Protein AF-A0A2B7WER5-F1 (afdb_monomer)

Sequence (825 aa):
MRRIKFLSHPLPTNDNTSFTSPLLFLLYALGCSQIRHDILFRGLRVQKRWNVDGNVHEVPLQDFGLNLQIARLLSDQSIIQDAINFCVQQGNITVNGLSDDSLAYSISDRSRHEIFQSLDNEEADLLGLMFIAYIYPRDEILEPSFHRIRKLLSPYMERTWQYVEDTCPSLPEPVRDTFVEATLAACRLLPPSRAHSLILALKSIKDPHLPDHLRMAVAFQESVSLRFKGDHNQSDVVIRDILAEVSVGSTDIRVHCGYGRLQLSRAENAILREEFNKAMGYLASWETKFPLPSGLELKVVRLKSTVLGRLSRYEGNFDYARLCLEQCLGMTQRDTSRYHIMHHLADVYCELEIPRLAEELVRAEIQQLSTDGEQHSRAFRRLSLPLAEAYTMQSRGDEARPLLCTLIRHYEQMDSLDVSNQVGHVRSVIGLARLHESEGRWMEAGQTLETARSLTEKYNTFLKGGFYTGVIYLFFSKIKFALGDKLEAWKFLESAREIRSVQKEQHFIPGLGTYFLGYLDDWAKAVYGSASSVATPARYREAIRCINSRRSRAKPNLSEMRGSDDMVRWLELLGHSVEDLNRLNVIHVAGTKGKGSTCAFVASILIAHGNKSGYPQKVGLYTSPHMSNIRERIRINGEPISQDLFTIRFFEIWEKLPVRATPSLDVPRYLQLLALLSFHVFIQDRVDVAIFETHLGGEFDATNIISAPIVTAITSISMDHRKLLGPTIEHIAWHKAGIFKPGSLAFSSLQEQAVATVLRQRATEKGVVVKFVGLDSALPTNAVAIKPKAQKLNCSLALAVVWAWLSAKLPIGAMCVLRILQGAE

Solvent-accessible surface area (backbone atoms only — not comparable to full-atom values): 44605 Å² total; per-residue (Å²): 138,80,78,70,70,73,84,80,51,75,77,86,79,79,84,89,90,85,75,84,53,60,65,57,55,52,44,47,30,67,61,33,53,70,46,40,45,76,63,62,58,41,49,58,50,68,35,66,44,76,41,59,74,17,38,84,42,78,48,44,53,70,80,60,72,55,58,69,63,52,33,54,39,38,68,42,75,65,54,41,49,51,52,48,52,51,35,39,75,70,60,38,35,48,82,43,80,44,100,81,79,43,48,22,40,24,51,28,74,68,49,50,53,57,44,62,77,73,47,56,67,70,59,32,46,51,53,27,37,51,52,50,28,63,62,44,58,64,43,59,91,72,32,86,59,29,72,63,52,48,63,70,45,43,68,59,48,54,53,44,45,52,50,42,74,76,61,64,68,91,63,59,67,71,50,41,55,39,36,52,50,27,48,64,36,53,40,80,73,44,58,67,69,57,29,47,53,52,52,53,50,57,59,67,64,75,57,100,79,65,55,63,36,56,54,42,49,53,38,42,53,51,26,50,49,30,44,76,74,66,38,43,64,62,19,48,48,49,48,51,56,54,59,73,74,48,71,84,83,53,88,38,38,44,41,49,42,30,52,42,52,42,29,48,52,48,19,53,44,24,50,78,68,69,35,51,71,58,17,51,52,34,52,69,74,48,76,73,93,46,98,76,61,33,66,48,43,51,52,51,50,40,53,49,31,48,51,47,17,54,51,29,30,49,71,61,40,42,69,63,14,41,56,31,30,53,55,36,52,77,73,47,63,102,49,81,64,40,52,57,46,50,28,55,40,22,40,35,28,45,63,71,71,39,29,66,61,17,35,68,70,39,50,65,59,48,51,49,36,49,76,71,68,34,66,87,35,71,58,38,55,48,38,45,54,38,37,25,43,21,26,48,78,68,71,35,52,85,64,16,50,62,48,32,54,49,52,38,53,58,55,72,73,45,96,74,72,56,68,70,52,50,53,49,39,41,25,30,34,37,36,48,17,50,53,27,46,78,71,70,37,45,67,60,14,47,54,35,42,48,52,27,52,52,46,47,72,71,36,87,82,44,61,90,70,28,62,69,53,17,54,53,24,42,51,46,13,53,42,30,41,75,72,65,40,56,68,61,11,48,54,25,37,51,53,13,49,57,33,48,74,75,39,76,83,70,43,74,37,75,52,54,32,67,67,52,50,49,51,52,51,52,48,46,42,70,72,51,60,58,72,36,80,70,58,44,78,68,51,34,54,47,49,54,50,60,52,55,66,34,64,79,67,79,87,67,55,59,78,72,33,68,36,50,64,58,50,51,52,52,37,44,58,68,74,40,57,64,69,60,52,42,67,24,47,22,36,41,32,20,39,66,48,51,35,63,58,19,53,50,41,34,50,52,53,44,45,57,44,7,78,74,70,68,55,50,80,33,43,29,38,37,45,72,80,54,93,88,46,79,43,62,23,38,20,52,68,87,39,50,51,51,68,44,59,50,29,22,52,45,39,59,43,57,78,56,46,61,93,61,65,49,101,88,46,73,51,70,40,43,69,45,44,52,48,52,42,45,52,50,48,41,60,74,70,60,25,55,30,33,36,39,46,44,84,82,40,15,51,54,23,68,68,49,54,62,64,52,37,52,28,26,36,34,36,43,77,61,86,62,64,44,91,53,48,36,89,46,56,51,42,41,30,48,33,27,43,41,56,52,33,55,90,23,48,35,38,25,38,66,64,58,68,68,40,46,50,38,39,48,50,42,20,53,77,31,66,31,69,61,45,71,37,60,79,53,86,75,58,71,91,81,47,75,90,39,64,53,70,70,42,38,39,28,41,27,38,17,50,55,49,46,50,54,44,47,65,75,72,48,63,84,84,68,60,86,74,79,67,80,76,81,72,84,131

Secondary structure (DSSP, 8-state):
----GGGS--S---SSS----HHHHHHHHHTSS-EEHHHHGGGGSPEEEE-TTS-EEEE-GGGGT--HHHHHHTS-HHHHHHHHHHHHHTTSEEEEE-TTS-EEEEE-HHHHHHHHHHS-HHHHHHHHHHHHHHHS---TTT-TTHHHHHHHHHHHHHHHHHHHHHH-----HHHHHHHHHHHHHHTTTS-HHHHHHHHHHHHHS--TTS-HHHHHHHHHHHHHHHHHTT-HHHHHHHHHHHHHHS-TT-S-HHHHHHHHHHHHHHHHHHHHTT-HHHHHHHHHT---SSSS--HHHHHHHHHHHHHHHHHHHHTT-HHHHHHHHHHHHHT--SSHHHHHHHHHHHHHHHHTT-HHHHHHHHHHHHHHHHHTT-TTSHHHHHHHHHHHHHHHHTT-HHHHHHHHHHHHHHHHT-S---HHHHHHHHHHHHHHHHHHHHTT-HHHHHHHHHHHHHHHHH-TTSPTT-HHHHHHHHHHHHHHHHTT-HHHHHHHHHHHHHHHHHSPP-S--TTS-HHHHHHHHHHHHHHHSSTTS---HHHHHHHHHHHHHTT-SPPPPGGGG--HHHHHHHHHHTT--HHHHHTT--EEEE-SBSHHHHHHHHHHHHHHHHHHHS--S-EEEE-SS-SS-GGGGEEETTEEPPHHHHHHHHHHHHTTS-SS-BTTB-PPPHHHHHHHHHHHHHHHTT-SEEEEE-SS-STT-GGGG----SEEEE-B--S--HHHH-SSHHHHHHHHGGG--TTSEEEEE---HHHHHHHHHHHHHTT--EEEE---TTS-TT-GGG-SHHHHHHHHHHHHHHHHHHHHHS-GGGGGG---SS---

Foldseek 3Di:
DPPPPQLPDAQDDDDDDDDDQPLLLQCLLQPQWFAWPVLLLLLLDWAWDQDLQRAIDTHHNVNLSAHPRSSVCSPDPVSVVVVVVVCVVVVQWDWDQDPVRTITIHGDPVNSVVCPVRDPPLRSLLNLLSSLLRSQHQDCVRPVCNPVVLVVSVVSLVSNVVSCVVPVDDDDQSSLQSSLSSLLRSLVPDDLVVSLVVLVSNVSNDDPPHDLLSLLSSLLSNLVSCVLVVNLVVSVVSLVVSVVVDDCPDSRVSNLLSQLSSLLSNLVSCVVVVNLVSSVVSLVVHDAPDPDHHPSRVVSLLSSLQSVLVSCLQVVNLVSSLVSLVVSLVVDDPDPVNLVSLLSNLQSCLLVLNLVVSCVSQVVVLVVCVVVVNCLPPSNLSSLLSNLSSCVSVVNLVVSQVSLVSLLVSLVPDPDDDLVSLLSNLLSLLLNLVSCVVVVVLVVSLVSLVVSVVSLVVDPSHDDLALSQLLSLLVNLVSCVSVVNNVSSVVSPVSSVVSPVPYPDGSDDRSCHPVNSVVSVVVCCVVCVLVLPDFDPVLLVVLVVVLVVLAPDDDDAQVVLQCLVLLQVLCVLLVHHLVLLVQQLEEEEEEDPLLVLLQLLLLVLQLLVCVVPVPPPWEWEADDDDDPDRQCRTDISNHRDDSGLLSSLSSSSVVSFDPQQDPVHHGQHNQLSSLSSNSSSCSVVVGNHHYDYFDQWQLSTSNLSNADHQEYEYEEQDDDDCRHQHPDSLSRLLRRLNSQAPNHAAEYEDYDPSSVVSNQVSCVVRNHGYHYFYQDPLADPPDPQQPDPSSSSSNRRSVVRSVSSCPVPDPPVVVPVPPSSPDDD

Mean predicted aligned error: 16.41 Å

Organism: Polytolypa hystricis (strain UAMH7299) (NCBI:txid1447883)

InterPro domains:
  IPR001645 Folylpolyglutamate synthetase [PTHR11136] (536-808)
  IPR001645 Folylpolyglutamate synthetase [TIGR01499] (566-815)
  IPR011990 Tetratricopeptide-like helical domain superfamily [G3DSA:1.25.40.10] (203-508)
  IPR011990 Tetratricopeptide-like helical domain superfamily [SSF48452] (308-500)
  IPR018109 Folylpolyglutamate synthetase, conserved site [PS01011] (587-610)
  IPR036565 Mur-like, catalytic domain superfamily [G3DSA:3.40.1190.10] (530-821)
  IPR036565 Mur-like, catalytic domain superfamily [SSF53623] (540-805)

Nearest PDB structures (foldseek):
  2gca-assembly1_A  TM=8.380E-01  e=1.873E-12  Lacticaseibacillus casei
  1jbv-assembly1_A  TM=8.190E-01  e=5.652E-12  Lacticaseibacillus casei
  2gc5-assembly1_A  TM=8.370E-01  e=1.244E-11  Lacticaseibacillus casei
  1jbw-assembly1_A  TM=7.964E-01  e=4.288E-12  Lacticaseibacillus casei
  2gcb-assembly1_A  TM=8.355E-01  e=3.334E-11  Lacticaseibacillus casei

pLDDT: mean 85.55, std 13.49, range [24.77, 98.69]

Structure (mmCIF, N/CA/C/O backbone):
data_AF-A0A2B7WER5-F1
#
_entry.id   AF-A0A2B7WER5-F1
#
loop_
_atom_site.group_PDB
_atom_site.id
_atom_site.type_symbol
_atom_site.label_atom_id
_atom_site.label_alt_id
_atom_site.label_comp_id
_atom_site.label_asym_id
_atom_site.label_entity_id
_atom_site.label_seq_id
_atom_site.pdbx_PDB_ins_code
_atom_site.Cartn_x
_atom_site.Cartn_y
_atom_site.Cartn_z
_atom_site.occupancy
_atom_site.B_iso_or_equiv
_atom_site.auth_seq_id
_atom_site.auth_comp_id
_atom_site.auth_asym_id
_atom_site.auth_atom_id
_atom_site.pdbx_PDB_model_num
ATOM 1 N N . MET A 1 1 ? 19.352 26.413 -54.699 1.00 27.28 1 MET A N 1
ATOM 2 C CA . MET A 1 1 ? 19.995 25.200 -55.253 1.00 27.28 1 MET A CA 1
ATOM 3 C C . MET A 1 1 ? 21.485 25.451 -55.489 1.00 27.28 1 MET A C 1
ATOM 5 O O . MET A 1 1 ? 21.876 25.825 -56.585 1.00 27.28 1 MET A O 1
ATOM 9 N N . ARG A 1 2 ? 22.327 25.275 -54.463 1.00 24.77 2 ARG A N 1
ATOM 10 C CA . ARG A 1 2 ? 23.765 25.027 -54.651 1.00 24.77 2 ARG A CA 1
ATOM 11 C C . ARG A 1 2 ? 23.908 23.505 -54.664 1.00 24.77 2 ARG A C 1
ATOM 13 O O . ARG A 1 2 ? 23.676 22.881 -53.638 1.00 24.77 2 ARG A O 1
ATOM 20 N N . ARG A 1 3 ? 24.170 22.897 -55.826 1.00 27.14 3 ARG A N 1
ATOM 21 C CA . ARG A 1 3 ? 24.543 21.474 -55.883 1.00 27.14 3 ARG A CA 1
ATOM 22 C C . ARG A 1 3 ? 25.822 21.315 -55.060 1.00 27.14 3 ARG A C 1
ATOM 24 O O . ARG A 1 3 ? 26.806 21.994 -55.344 1.00 27.14 3 ARG A O 1
ATOM 31 N N . ILE A 1 4 ? 25.776 20.469 -54.035 1.00 36.06 4 ILE A N 1
ATOM 32 C CA . ILE A 1 4 ? 26.938 20.064 -53.241 1.00 36.06 4 ILE A CA 1
ATOM 33 C C . ILE A 1 4 ? 27.965 19.486 -54.224 1.00 36.06 4 ILE A C 1
ATOM 35 O O . ILE A 1 4 ? 27.697 18.486 -54.891 1.00 36.06 4 ILE A O 1
ATOM 39 N N . LYS A 1 5 ? 29.108 20.167 -54.370 1.00 39.53 5 LYS A N 1
ATOM 40 C CA . LYS A 1 5 ? 30.159 19.893 -55.370 1.00 39.53 5 LYS A CA 1
ATOM 41 C C . LYS A 1 5 ? 30.787 18.491 -55.265 1.00 39.53 5 LYS A C 1
ATOM 43 O O . LYS A 1 5 ? 31.502 18.090 -56.177 1.00 39.53 5 LYS A O 1
ATOM 48 N N . PHE A 1 6 ? 30.484 17.733 -54.211 1.00 42.00 6 PHE A N 1
ATOM 49 C CA . PHE A 1 6 ? 31.049 16.407 -53.951 1.00 42.00 6 PHE A C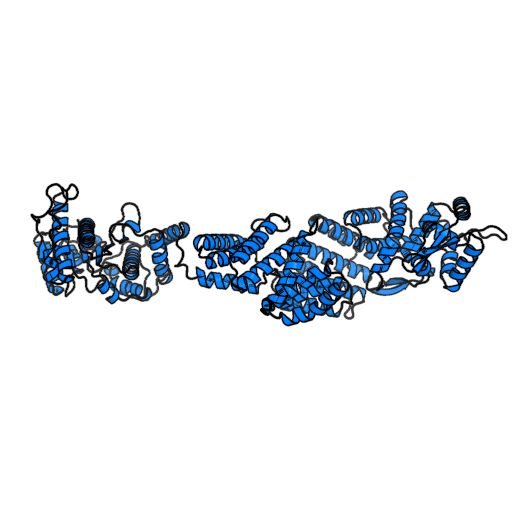A 1
ATOM 50 C C . PHE A 1 6 ? 30.417 15.265 -54.768 1.00 42.00 6 PHE A C 1
ATOM 52 O O . PHE A 1 6 ? 31.050 14.230 -54.952 1.00 42.00 6 PHE A O 1
ATOM 59 N N . LEU A 1 7 ? 29.191 15.423 -55.292 1.00 39.00 7 LEU A N 1
ATOM 60 C CA . LEU A 1 7 ? 28.512 14.333 -56.020 1.00 39.00 7 LEU A CA 1
ATOM 61 C C . LEU A 1 7 ? 28.999 14.140 -57.469 1.00 39.00 7 LEU A C 1
ATOM 63 O O . LEU A 1 7 ? 28.587 13.184 -58.119 1.00 39.00 7 LEU A O 1
ATOM 67 N N . SER A 1 8 ? 29.854 15.023 -57.996 1.00 36.47 8 SER A N 1
ATOM 68 C CA . SER A 1 8 ? 30.244 15.002 -59.416 1.00 36.47 8 SER A CA 1
ATOM 69 C C . SER A 1 8 ? 31.732 15.209 -59.702 1.00 36.47 8 SER A C 1
ATOM 71 O O . SER A 1 8 ? 32.107 15.196 -60.873 1.00 36.47 8 SER A O 1
ATOM 73 N N . HIS A 1 9 ? 32.583 15.380 -58.687 1.00 38.47 9 HIS A N 1
ATOM 74 C CA . HIS A 1 9 ? 34.031 15.425 -58.891 1.00 38.47 9 HIS A CA 1
ATOM 75 C C . HIS A 1 9 ? 34.701 14.180 -58.296 1.00 38.47 9 HIS A C 1
ATOM 77 O O . HIS A 1 9 ? 34.464 13.865 -57.129 1.00 38.47 9 HIS A O 1
ATOM 83 N N . PRO A 1 10 ? 35.528 13.448 -59.070 1.00 41.41 10 PRO A N 1
ATOM 84 C CA . PRO A 1 10 ? 36.440 12.482 -58.474 1.00 41.41 10 PRO A CA 1
ATOM 85 C C . PRO A 1 10 ? 37.325 13.221 -57.460 1.00 41.41 10 PRO A C 1
ATOM 87 O O . PRO A 1 10 ? 37.703 14.369 -57.709 1.00 41.41 10 PRO A O 1
ATOM 90 N N . LEU A 1 11 ? 37.654 12.577 -56.329 1.00 47.28 11 LEU A N 1
ATOM 91 C CA . LEU A 1 11 ? 38.785 13.025 -55.503 1.00 47.28 11 LEU A CA 1
ATOM 92 C C . LEU A 1 11 ? 39.955 13.281 -56.464 1.00 47.28 11 LEU A C 1
ATOM 94 O O . LEU A 1 11 ? 40.110 12.478 -57.388 1.00 47.28 11 LEU A O 1
ATOM 98 N N . PRO A 1 12 ? 40.703 14.388 -56.329 1.00 40.84 12 PRO A N 1
ATOM 99 C CA . PRO A 1 12 ? 41.667 14.805 -57.337 1.00 40.84 12 PRO A CA 1
ATOM 100 C C . PRO A 1 12 ? 42.620 13.653 -57.673 1.00 40.84 12 PRO A C 1
ATOM 102 O O . PRO A 1 12 ? 43.479 13.283 -56.881 1.00 40.84 12 PRO A O 1
ATOM 105 N N . THR A 1 13 ? 42.431 13.062 -58.852 1.00 42.50 13 THR A N 1
ATOM 106 C CA . THR A 1 13 ? 43.341 12.087 -59.444 1.00 42.50 13 THR A CA 1
ATOM 107 C C . THR A 1 13 ? 43.830 12.680 -60.747 1.00 42.50 13 THR A C 1
ATOM 109 O O . THR A 1 13 ? 43.082 12.720 -61.721 1.00 42.50 13 THR A O 1
ATOM 112 N N . ASN A 1 14 ? 45.077 13.133 -60.750 1.00 30.73 14 ASN A N 1
ATOM 113 C CA . ASN A 1 14 ? 45.888 13.178 -61.953 1.00 30.73 14 ASN A CA 1
ATOM 114 C C . ASN A 1 14 ? 47.256 12.583 -61.623 1.00 30.73 14 ASN A C 1
ATOM 116 O O . ASN A 1 14 ? 47.741 12.675 -60.496 1.00 30.73 14 ASN A O 1
ATOM 120 N N . ASP A 1 15 ? 47.791 11.903 -62.623 1.00 32.59 15 ASP A N 1
ATOM 121 C CA . ASP A 1 15 ? 48.881 10.946 -62.571 1.00 32.59 15 ASP A CA 1
ATOM 122 C C . ASP A 1 15 ? 50.157 11.381 -61.838 1.00 32.59 15 ASP A C 1
ATOM 124 O O . ASP A 1 15 ? 50.557 12.542 -61.833 1.00 32.59 15 ASP A O 1
ATOM 128 N N . ASN A 1 16 ? 50.840 10.346 -61.337 1.00 38.75 16 ASN A N 1
ATOM 129 C CA . ASN A 1 16 ? 52.263 10.264 -61.023 1.00 38.75 16 ASN A CA 1
ATOM 130 C C . ASN A 1 16 ? 52.811 11.275 -59.997 1.00 38.75 16 ASN A C 1
ATOM 132 O O . ASN A 1 16 ? 53.251 12.370 -60.327 1.00 38.75 16 ASN A O 1
ATOM 136 N N . THR A 1 17 ? 52.947 10.765 -58.764 1.00 36.25 17 THR A N 1
ATOM 137 C CA . THR A 1 17 ? 53.918 11.113 -57.696 1.00 36.25 17 THR A CA 1
ATOM 138 C C . THR A 1 17 ? 53.488 11.887 -56.440 1.00 36.25 17 THR A C 1
ATOM 140 O O . THR A 1 17 ? 54.279 11.885 -55.502 1.00 36.25 17 THR A O 1
ATOM 143 N N . SER A 1 18 ? 52.255 12.386 -56.270 1.00 47.69 18 SER A N 1
ATOM 144 C CA . SER A 1 18 ? 51.823 12.857 -54.928 1.00 47.69 18 SER A CA 1
ATOM 145 C C . SER A 1 18 ? 50.310 13.068 -54.751 1.00 47.69 18 SER A C 1
ATOM 147 O O . SER A 1 18 ? 49.879 14.211 -54.724 1.00 47.69 18 SER A O 1
ATOM 149 N N . PHE A 1 19 ? 49.472 12.034 -54.583 1.00 43.72 19 PHE A N 1
ATOM 150 C CA . PHE A 1 19 ? 48.068 12.273 -54.192 1.00 43.72 19 PHE A CA 1
ATOM 151 C C . PHE A 1 19 ? 47.511 11.204 -53.241 1.00 43.72 19 PHE A C 1
ATOM 153 O O . PHE A 1 19 ? 47.587 9.999 -53.469 1.00 43.72 19 PHE A O 1
ATOM 160 N N . THR A 1 20 ? 46.999 11.714 -52.129 1.00 57.28 20 THR A N 1
ATOM 161 C CA . THR A 1 20 ? 46.493 11.081 -50.914 1.00 57.28 20 THR A CA 1
ATOM 162 C C . THR A 1 20 ? 45.507 9.928 -51.157 1.00 57.28 20 THR A C 1
ATOM 164 O O . THR A 1 20 ? 44.478 10.098 -51.804 1.00 57.28 20 THR A O 1
ATOM 167 N N . SER A 1 21 ? 45.786 8.751 -50.578 1.00 74.69 21 SER A N 1
ATOM 168 C CA . SER A 1 21 ? 44.891 7.579 -50.616 1.00 74.69 21 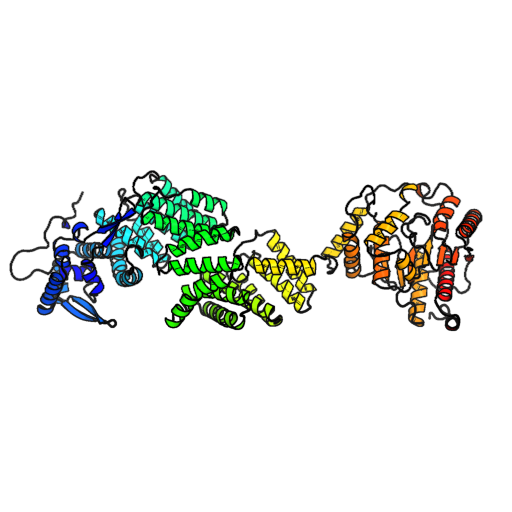SER A CA 1
ATOM 169 C C . SER A 1 21 ? 43.513 7.891 -49.995 1.00 74.69 21 SER A C 1
ATOM 171 O O . SER A 1 21 ? 43.476 8.531 -48.940 1.00 74.69 21 SER A O 1
ATOM 173 N N . PRO A 1 22 ? 42.383 7.385 -50.541 1.00 86.00 22 PRO A N 1
ATOM 174 C CA . PRO A 1 22 ? 41.051 7.501 -49.924 1.00 86.00 22 PRO A CA 1
ATOM 175 C C . PRO A 1 22 ? 41.016 7.062 -48.451 1.00 86.00 22 PRO A C 1
ATOM 177 O O . PRO A 1 22 ? 40.252 7.600 -47.650 1.00 86.00 22 PRO A O 1
ATOM 180 N N . LEU A 1 23 ? 41.895 6.128 -48.071 1.00 89.50 23 LEU A N 1
ATOM 181 C CA . LEU A 1 23 ? 42.086 5.692 -46.690 1.00 89.50 23 LEU A CA 1
ATOM 182 C C . LEU A 1 23 ? 42.559 6.833 -45.777 1.00 89.50 23 LEU A C 1
ATOM 184 O O . LEU A 1 23 ? 42.058 6.977 -44.666 1.00 89.50 23 LEU A O 1
ATOM 188 N N . LEU A 1 24 ? 43.507 7.651 -46.236 1.00 89.38 24 LEU A N 1
ATOM 189 C CA . LEU A 1 24 ? 44.047 8.765 -45.460 1.00 89.38 24 LEU A CA 1
ATOM 190 C C . LEU A 1 24 ? 42.994 9.860 -45.251 1.00 89.38 24 LEU A C 1
ATOM 192 O O . LEU A 1 24 ? 42.890 10.375 -44.143 1.00 89.38 24 LEU A O 1
ATOM 196 N N . PHE A 1 25 ? 42.162 10.156 -46.257 1.00 88.94 25 PHE A N 1
ATOM 197 C CA . PHE A 1 25 ? 41.040 11.090 -46.095 1.00 88.94 25 PHE A CA 1
ATOM 198 C C . PHE A 1 25 ? 39.997 10.581 -45.099 1.00 88.94 25 PHE A C 1
ATOM 200 O O . PHE A 1 25 ? 39.537 11.343 -44.250 1.00 88.94 25 PHE A O 1
ATOM 207 N N . LEU A 1 26 ? 39.664 9.287 -45.140 1.00 90.19 26 LEU A N 1
ATOM 208 C CA . LEU A 1 26 ? 38.741 8.691 -44.174 1.00 90.19 26 LEU A CA 1
ATOM 209 C C . LEU A 1 26 ? 39.303 8.731 -42.747 1.00 90.19 26 LEU A C 1
ATOM 211 O O . LEU A 1 26 ? 38.608 9.129 -41.816 1.00 90.19 26 LEU A O 1
ATOM 215 N N . LEU A 1 27 ? 40.573 8.365 -42.561 1.00 92.00 27 LEU A N 1
ATOM 216 C CA . LEU A 1 27 ? 41.234 8.445 -41.256 1.00 92.00 27 LEU A CA 1
ATOM 217 C C . LEU A 1 27 ? 41.335 9.893 -40.753 1.00 92.00 27 LEU A C 1
ATOM 219 O O . LEU A 1 27 ? 41.217 10.137 -39.550 1.00 92.00 27 LEU A O 1
ATOM 223 N N . TYR A 1 28 ? 41.515 10.854 -41.662 1.00 90.62 28 TYR A N 1
ATOM 224 C CA . TYR A 1 28 ? 41.585 12.274 -41.340 1.00 90.62 28 TYR A CA 1
ATOM 225 C C . TYR A 1 28 ? 40.228 12.771 -40.831 1.00 90.62 28 TYR A C 1
ATOM 227 O O . TYR A 1 28 ? 40.131 13.282 -39.711 1.00 90.62 28 TYR A O 1
ATOM 235 N N . ALA A 1 29 ? 39.167 12.479 -41.590 1.00 89.88 29 ALA A N 1
ATOM 236 C CA . ALA A 1 29 ? 37.779 12.748 -41.227 1.00 89.88 29 ALA A CA 1
ATOM 237 C C . ALA A 1 29 ? 37.391 12.129 -39.871 1.00 89.88 29 ALA A C 1
ATOM 239 O O . ALA A 1 29 ? 36.653 12.727 -39.093 1.00 89.88 29 ALA A O 1
ATOM 240 N N . LEU A 1 30 ? 37.949 10.965 -39.523 1.00 91.50 30 LEU A N 1
ATOM 241 C CA . LEU A 1 30 ? 37.664 10.280 -38.259 1.00 91.50 30 LEU A CA 1
ATOM 242 C C . LEU A 1 30 ? 38.477 10.766 -37.050 1.00 91.50 30 LEU A C 1
ATOM 244 O O . LEU A 1 30 ? 38.110 10.430 -35.927 1.00 91.50 30 LEU A O 1
ATOM 248 N N . GLY A 1 31 ? 39.521 11.584 -37.226 1.00 88.19 31 GLY A N 1
ATOM 249 C CA . GLY A 1 31 ? 40.255 12.192 -36.095 1.00 88.19 31 GLY A CA 1
ATOM 250 C C . GLY A 1 31 ? 41.767 12.082 -36.156 1.00 88.19 31 GLY A C 1
ATOM 251 O O . GLY A 1 31 ? 42.435 12.450 -35.193 1.00 88.19 31 GLY A O 1
ATOM 252 N N . CYS A 1 32 ? 42.315 11.580 -37.264 1.00 88.00 32 CYS A N 1
ATOM 253 C CA . CYS A 1 32 ? 43.746 11.436 -37.544 1.00 88.00 32 CYS A CA 1
ATOM 254 C C . CYS A 1 32 ? 44.544 10.520 -36.608 1.00 88.00 32 CYS A C 1
ATOM 256 O O . CYS A 1 32 ? 45.654 10.144 -36.971 1.00 88.00 32 CYS A O 1
ATOM 258 N N . SER A 1 33 ? 44.055 10.175 -35.420 1.00 89.00 33 SER A N 1
ATOM 259 C CA . SER A 1 33 ? 44.811 9.416 -34.425 1.00 89.00 33 SER A CA 1
ATOM 260 C C . SER A 1 33 ? 43.952 8.356 -33.752 1.00 89.00 33 SER A C 1
ATOM 262 O O . SER A 1 33 ? 42.764 8.562 -33.515 1.00 89.00 33 SER A O 1
ATOM 264 N N . GLN A 1 34 ? 44.579 7.216 -33.455 1.00 89.25 34 GLN A N 1
ATOM 265 C CA . GLN A 1 34 ? 43.991 6.098 -32.713 1.00 89.25 34 GLN A CA 1
ATOM 266 C C . GLN A 1 34 ? 42.648 5.598 -33.284 1.00 89.25 34 GLN A C 1
ATOM 268 O O . GLN A 1 34 ? 41.755 5.184 -32.545 1.00 89.25 34 GLN A O 1
ATOM 273 N N . ILE A 1 35 ? 42.490 5.610 -34.612 1.00 93.00 35 ILE A N 1
ATOM 274 C CA . ILE A 1 35 ? 41.275 5.122 -35.269 1.00 93.00 35 ILE A CA 1
ATOM 275 C C . ILE A 1 35 ? 41.261 3.602 -35.211 1.00 93.00 35 ILE A C 1
ATOM 277 O O . ILE A 1 35 ? 42.087 2.940 -35.840 1.00 93.00 35 ILE A O 1
ATOM 281 N N . ARG A 1 36 ? 40.327 3.038 -34.450 1.00 92.00 36 ARG A N 1
ATOM 282 C CA . ARG A 1 36 ? 40.292 1.595 -34.225 1.00 92.00 36 ARG A CA 1
ATOM 283 C C . ARG A 1 36 ? 39.917 0.816 -35.482 1.00 92.00 36 ARG A C 1
ATOM 285 O O . ARG A 1 36 ? 39.040 1.212 -36.253 1.00 92.00 36 ARG A O 1
ATOM 292 N N . HIS A 1 37 ? 40.545 -0.343 -35.639 1.00 92.31 37 HIS A N 1
ATOM 293 C CA . HIS A 1 37 ? 40.295 -1.276 -36.730 1.00 92.31 37 HIS A CA 1
ATOM 294 C C . HIS A 1 37 ? 38.829 -1.706 -36.797 1.00 92.31 37 HIS A C 1
ATOM 296 O O . HIS A 1 37 ? 38.235 -1.703 -37.871 1.00 92.31 37 HIS A O 1
ATOM 302 N N . ASP A 1 38 ? 38.215 -2.017 -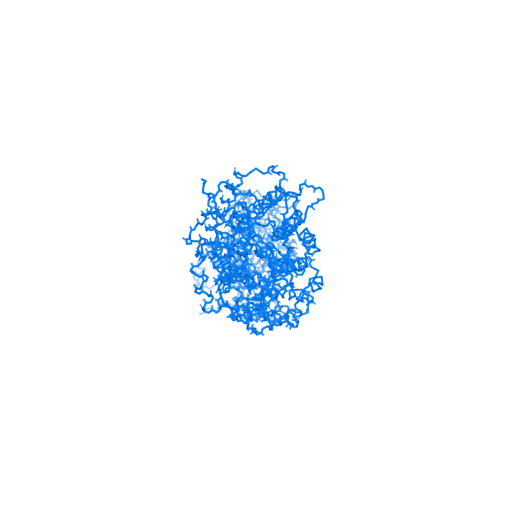35.656 1.00 90.00 38 ASP A N 1
ATOM 303 C CA . ASP A 1 38 ? 36.816 -2.445 -35.583 1.00 90.00 38 ASP A CA 1
ATOM 304 C C . ASP A 1 38 ? 35.815 -1.366 -36.027 1.00 90.00 38 ASP A C 1
ATOM 306 O O . ASP A 1 38 ? 34.723 -1.709 -36.473 1.00 90.00 38 ASP A O 1
ATOM 310 N N . ILE A 1 39 ? 36.182 -0.083 -35.969 1.00 91.44 39 ILE A N 1
ATOM 311 C CA . ILE A 1 39 ? 35.379 1.034 -36.487 1.00 91.44 39 ILE A CA 1
ATOM 312 C C . ILE A 1 39 ? 35.548 1.159 -37.997 1.00 91.44 39 ILE A C 1
ATOM 314 O O . ILE A 1 39 ? 34.559 1.219 -38.728 1.00 91.44 39 ILE A O 1
ATOM 318 N N . LEU A 1 40 ? 36.795 1.166 -38.467 1.00 90.50 40 LEU A N 1
ATOM 319 C CA . LEU A 1 40 ? 37.118 1.328 -39.881 1.00 90.50 40 LEU A CA 1
ATOM 320 C C . LEU A 1 40 ? 36.536 0.181 -40.724 1.00 90.50 40 LEU A C 1
ATOM 322 O O . LEU A 1 40 ? 35.806 0.411 -41.687 1.00 90.50 40 LEU A O 1
ATOM 326 N N . PHE A 1 41 ? 36.784 -1.064 -40.312 1.00 92.12 41 PHE A N 1
ATOM 327 C CA . PHE A 1 41 ? 36.343 -2.264 -41.031 1.00 92.12 41 PHE A CA 1
ATOM 328 C C . PHE A 1 41 ? 34.840 -2.507 -40.912 1.00 92.12 41 PHE A C 1
ATOM 330 O O . PHE A 1 41 ? 34.267 -3.291 -41.667 1.00 92.12 41 PHE A O 1
ATOM 337 N N . ARG A 1 42 ? 34.152 -1.799 -40.013 1.00 90.88 42 ARG A N 1
ATOM 338 C CA . ARG A 1 42 ? 32.695 -1.848 -39.960 1.00 90.88 42 ARG A CA 1
ATOM 339 C C . ARG A 1 42 ? 32.049 -1.258 -41.222 1.00 90.88 42 ARG A C 1
ATOM 341 O O . ARG A 1 42 ? 30.935 -1.659 -41.553 1.00 90.88 42 ARG A O 1
ATOM 348 N N . GLY A 1 43 ? 32.756 -0.399 -41.961 1.00 88.06 43 GLY A N 1
ATOM 349 C CA . GLY A 1 43 ? 32.333 0.076 -43.281 1.00 88.06 43 GLY A CA 1
ATOM 350 C C . GLY A 1 43 ? 32.110 -1.042 -44.310 1.00 88.06 43 GLY A C 1
ATOM 351 O O . GLY A 1 43 ? 31.232 -0.899 -45.154 1.00 88.06 43 GLY A O 1
ATOM 352 N N . LEU A 1 44 ? 32.824 -2.173 -44.180 1.00 88.50 44 LEU A N 1
ATOM 353 C CA . LEU A 1 44 ? 32.674 -3.364 -45.034 1.00 88.50 44 LEU A CA 1
ATOM 354 C C . LEU A 1 44 ? 31.356 -4.110 -44.785 1.00 88.50 44 LEU A C 1
ATOM 356 O O . LEU A 1 44 ? 30.920 -4.918 -45.601 1.00 88.50 44 LEU A O 1
ATOM 360 N N . ARG A 1 45 ? 30.732 -3.906 -43.619 1.00 89.12 45 ARG A N 1
ATOM 361 C CA . ARG A 1 45 ? 29.517 -4.632 -43.253 1.00 89.12 45 ARG A CA 1
ATOM 362 C C . ARG A 1 45 ? 28.309 -3.977 -43.897 1.00 89.12 45 ARG A C 1
ATOM 364 O O . ARG A 1 45 ? 28.123 -2.762 -43.805 1.00 89.12 45 ARG A O 1
ATOM 371 N N . VAL A 1 46 ? 27.441 -4.810 -44.453 1.00 88.50 46 VAL A N 1
ATOM 372 C CA . VAL A 1 46 ? 26.109 -4.398 -44.886 1.00 88.50 46 VAL A CA 1
ATOM 373 C C . VAL A 1 46 ? 25.282 -4.009 -43.664 1.00 88.50 46 VAL A C 1
ATOM 375 O O . VAL A 1 46 ? 25.273 -4.704 -42.6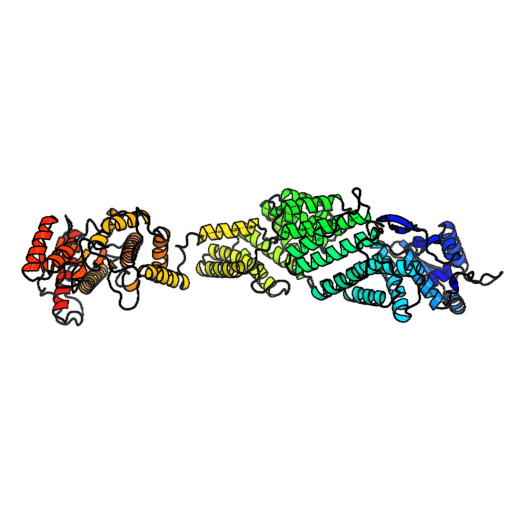44 1.00 88.50 46 VAL A O 1
ATOM 378 N N . GLN A 1 47 ? 24.616 -2.862 -43.745 1.00 89.12 47 GLN A N 1
ATOM 379 C CA . GLN A 1 47 ? 23.845 -2.319 -42.636 1.00 89.12 47 GLN A CA 1
ATOM 380 C C . GLN A 1 47 ? 22.390 -2.744 -42.722 1.00 89.12 47 GLN A C 1
ATOM 382 O O . GLN A 1 47 ? 21.817 -2.787 -43.799 1.00 89.12 47 GLN A O 1
ATOM 387 N N . LYS A 1 48 ? 21.759 -3.019 -41.582 1.00 90.75 48 LYS A N 1
ATOM 388 C CA . LYS A 1 48 ? 20.338 -3.388 -41.535 1.00 90.75 48 LYS A CA 1
ATOM 389 C C . LYS A 1 48 ? 19.480 -2.185 -41.155 1.00 90.75 48 LYS A C 1
ATOM 391 O O . LYS A 1 48 ? 19.851 -1.422 -40.254 1.00 90.75 48 LYS A O 1
ATOM 396 N N . ARG A 1 49 ? 18.350 -2.002 -41.843 1.00 89.75 49 ARG A N 1
ATOM 397 C CA . ARG A 1 49 ? 17.391 -0.898 -41.655 1.00 89.75 49 ARG A CA 1
ATOM 398 C C . ARG A 1 49 ? 15.948 -1.397 -41.779 1.00 89.75 49 ARG A C 1
ATOM 400 O O . ARG A 1 49 ? 15.696 -2.450 -42.358 1.00 89.75 49 ARG A O 1
ATOM 407 N N . TRP A 1 50 ? 14.993 -0.637 -41.243 1.00 92.19 50 TRP A N 1
ATOM 408 C CA . TRP A 1 50 ? 13.561 -0.912 -41.419 1.00 92.19 50 TRP A CA 1
ATOM 409 C C . TRP A 1 50 ? 13.064 -0.260 -42.712 1.00 92.19 50 TRP A C 1
ATOM 411 O O . TRP A 1 50 ? 13.265 0.939 -42.903 1.00 92.19 50 TRP A O 1
ATOM 421 N N . ASN A 1 51 ? 12.443 -1.033 -43.606 1.00 91.81 51 ASN A N 1
ATOM 422 C CA . ASN A 1 51 ? 11.838 -0.499 -44.830 1.00 91.81 51 ASN A CA 1
ATOM 423 C C . ASN A 1 51 ? 10.401 0.016 -44.583 1.00 91.81 51 ASN A C 1
ATOM 425 O O . ASN A 1 51 ? 9.887 -0.052 -43.465 1.00 91.81 51 ASN A O 1
ATOM 429 N N . VAL A 1 52 ? 9.756 0.521 -45.640 1.00 92.88 52 VAL A N 1
ATOM 430 C CA . VAL A 1 52 ? 8.363 1.021 -45.624 1.00 92.88 52 VAL A CA 1
ATOM 431 C C . VAL A 1 52 ? 7.329 -0.032 -45.212 1.00 92.88 52 VAL A C 1
ATOM 433 O O . VAL A 1 52 ? 6.286 0.326 -44.674 1.00 92.88 52 VAL A O 1
ATOM 436 N N . ASP A 1 53 ? 7.630 -1.317 -45.401 1.00 92.69 53 ASP A N 1
ATOM 437 C CA . ASP A 1 53 ? 6.761 -2.440 -45.026 1.00 92.69 53 ASP A CA 1
ATOM 438 C C . ASP A 1 53 ? 7.000 -2.910 -43.581 1.00 92.69 53 ASP A C 1
ATOM 440 O O . ASP A 1 53 ? 6.375 -3.860 -43.119 1.00 92.69 53 ASP A O 1
ATOM 444 N N . GLY A 1 54 ? 7.931 -2.278 -42.854 1.00 91.25 54 GLY A N 1
ATOM 445 C CA . GLY A 1 54 ? 8.304 -2.683 -41.498 1.00 91.25 54 GLY A CA 1
ATOM 446 C C . GLY A 1 54 ? 9.161 -3.952 -41.441 1.00 91.25 54 GLY A C 1
ATOM 447 O O . GLY A 1 54 ? 9.302 -4.547 -40.370 1.00 91.25 54 GLY A O 1
ATOM 448 N N . ASN A 1 55 ? 9.753 -4.356 -42.567 1.00 92.31 55 ASN A N 1
ATOM 449 C CA . ASN A 1 55 ? 10.672 -5.483 -42.678 1.00 92.31 55 ASN A CA 1
ATOM 450 C C . ASN A 1 55 ? 12.132 -5.021 -42.641 1.00 92.31 55 ASN A C 1
ATOM 452 O O . ASN A 1 55 ? 12.462 -3.865 -42.927 1.00 92.31 55 ASN A O 1
ATOM 456 N N . VAL A 1 56 ? 13.020 -5.941 -42.265 1.00 91.12 56 VAL A N 1
ATOM 457 C CA . VAL A 1 56 ? 14.461 -5.687 -42.281 1.00 91.12 56 VAL A CA 1
ATOM 458 C C . VAL A 1 56 ? 14.949 -5.737 -43.723 1.00 91.12 56 VAL A C 1
ATOM 460 O O . VAL A 1 56 ? 14.733 -6.730 -44.410 1.00 91.12 56 VAL A O 1
ATOM 463 N N . HIS A 1 57 ? 15.629 -4.683 -44.160 1.00 90.12 57 HIS A N 1
ATOM 464 C CA . HIS A 1 57 ? 16.342 -4.651 -45.429 1.00 90.12 57 HIS A CA 1
ATOM 465 C C . HIS A 1 57 ? 17.807 -4.289 -45.210 1.00 90.12 57 HIS A C 1
ATOM 467 O O . HIS A 1 57 ? 18.188 -3.688 -44.199 1.00 90.12 57 HIS A O 1
ATOM 473 N N . GLU A 1 58 ? 18.619 -4.697 -46.170 1.00 90.19 58 GLU A N 1
ATOM 474 C CA . GLU A 1 58 ? 20.055 -4.499 -46.186 1.00 90.19 58 GLU A CA 1
ATOM 475 C C . GLU A 1 58 ? 20.416 -3.263 -47.013 1.00 90.19 58 GLU A C 1
ATOM 477 O O . GLU A 1 58 ? 19.881 -3.048 -48.097 1.00 90.19 58 GLU A O 1
ATOM 482 N N . VAL A 1 59 ? 21.304 -2.436 -46.466 1.00 86.81 59 VAL A N 1
ATOM 483 C CA . VAL A 1 59 ? 21.793 -1.187 -47.050 1.00 86.81 59 VAL A CA 1
ATOM 484 C C . VAL A 1 59 ? 23.312 -1.293 -47.147 1.00 86.81 59 VAL A C 1
ATOM 486 O O . VAL A 1 59 ? 24.000 -1.163 -46.125 1.00 86.81 59 VAL A O 1
ATOM 489 N N . PRO A 1 60 ? 23.858 -1.586 -48.337 1.00 83.38 60 PRO A N 1
ATOM 490 C CA . PRO A 1 60 ? 25.292 -1.579 -48.554 1.00 83.38 60 PRO A CA 1
ATOM 491 C C . PRO A 1 60 ? 25.813 -0.140 -48.657 1.00 83.38 60 PRO A C 1
ATOM 493 O O . PRO A 1 60 ? 25.081 0.807 -48.947 1.00 83.38 60 PRO A O 1
ATOM 496 N N . LEU A 1 61 ? 27.117 0.023 -48.449 1.00 83.44 61 LEU A N 1
ATOM 497 C CA . LEU A 1 61 ? 27.789 1.323 -48.413 1.00 83.44 61 LEU A CA 1
ATOM 498 C C . LEU A 1 61 ? 27.643 2.105 -49.728 1.00 83.44 61 LEU A C 1
ATOM 500 O O . LEU A 1 61 ? 27.538 3.328 -49.723 1.00 83.44 61 LEU A O 1
ATOM 504 N N . GLN A 1 62 ? 27.616 1.391 -50.851 1.00 76.88 62 GLN A N 1
ATOM 505 C CA . GLN A 1 62 ? 27.475 1.959 -52.193 1.00 76.88 62 GLN A CA 1
ATOM 506 C C . GLN A 1 62 ? 26.115 2.641 -52.423 1.00 76.88 62 GLN A C 1
ATOM 508 O O . GLN A 1 62 ? 26.052 3.647 -53.124 1.00 76.88 62 GLN A O 1
ATOM 513 N N . ASP A 1 63 ? 25.057 2.156 -51.768 1.00 75.06 63 ASP A N 1
ATOM 514 C CA . ASP A 1 63 ? 23.699 2.700 -51.894 1.00 75.06 63 ASP A CA 1
ATOM 515 C C . ASP A 1 63 ? 23.468 3.872 -50.922 1.00 75.06 63 ASP A C 1
ATOM 517 O O . ASP A 1 63 ? 22.452 4.561 -50.980 1.00 75.06 63 ASP A O 1
ATOM 521 N N . PHE A 1 64 ? 24.434 4.126 -50.031 1.00 74.06 64 PHE A N 1
ATOM 522 C CA . PHE A 1 64 ? 24.363 5.156 -48.998 1.00 74.06 64 PHE A CA 1
ATOM 523 C C . PHE A 1 64 ? 24.694 6.574 -49.502 1.00 74.06 64 PHE A C 1
ATOM 525 O O . PHE A 1 64 ? 24.427 7.564 -48.820 1.00 74.06 64 PHE A O 1
ATOM 532 N N . GLY A 1 65 ? 25.294 6.690 -50.690 1.00 69.62 65 GLY A N 1
ATOM 533 C CA . GLY A 1 65 ? 25.711 7.975 -51.261 1.00 69.62 65 GLY A CA 1
ATOM 534 C C . GLY A 1 65 ? 27.053 8.503 -50.739 1.00 69.62 65 GLY A C 1
ATOM 535 O O . GLY A 1 65 ? 27.356 9.679 -50.932 1.00 69.62 65 GLY A O 1
ATOM 536 N N . LEU A 1 66 ? 27.868 7.657 -50.091 1.00 74.81 66 LEU A N 1
ATOM 537 C CA . LEU A 1 66 ? 29.277 7.955 -49.800 1.00 74.81 66 LEU A CA 1
ATOM 538 C C . LEU A 1 66 ? 30.109 8.004 -51.090 1.00 74.81 66 LEU A C 1
ATOM 540 O O . LEU A 1 66 ? 29.745 7.419 -52.108 1.00 74.81 66 LEU A O 1
ATOM 544 N N . ASN A 1 67 ? 31.242 8.713 -51.049 1.00 75.69 67 ASN A N 1
ATOM 545 C CA . ASN A 1 67 ? 32.127 8.868 -52.205 1.00 75.69 67 ASN A CA 1
ATOM 546 C C . ASN A 1 67 ? 32.502 7.501 -52.812 1.00 75.69 67 ASN A C 1
ATOM 548 O O . ASN A 1 67 ? 32.899 6.586 -52.090 1.00 75.69 67 ASN A O 1
ATOM 552 N N . LEU A 1 68 ? 32.432 7.383 -54.143 1.00 79.75 68 LEU A N 1
ATOM 553 C CA . LEU A 1 68 ? 32.667 6.129 -54.868 1.00 79.75 68 LEU A CA 1
ATOM 554 C C . LEU A 1 68 ? 34.035 5.496 -54.553 1.00 79.75 68 LEU A C 1
ATOM 556 O O . LEU A 1 68 ? 34.155 4.275 -54.521 1.00 79.75 68 LEU A O 1
ATOM 560 N N . GLN A 1 69 ? 35.074 6.300 -54.313 1.00 83.06 69 GLN A N 1
ATOM 561 C CA . GLN A 1 69 ? 36.404 5.790 -53.971 1.00 83.06 69 GLN A CA 1
ATOM 562 C C . GLN A 1 69 ? 36.461 5.226 -52.546 1.00 83.06 69 GLN A C 1
ATOM 564 O O . GLN A 1 69 ? 37.111 4.209 -52.328 1.00 83.06 69 GLN A O 1
ATOM 569 N N . ILE A 1 70 ? 35.736 5.828 -51.598 1.00 85.75 70 ILE A N 1
ATOM 570 C CA . ILE A 1 70 ? 35.576 5.292 -50.237 1.00 85.75 70 ILE A CA 1
ATOM 571 C C . ILE A 1 70 ? 34.744 4.007 -50.272 1.00 85.75 70 ILE A C 1
ATOM 573 O O . ILE A 1 70 ? 35.106 3.025 -49.630 1.00 85.75 70 ILE A O 1
ATOM 577 N N . ALA A 1 71 ? 33.676 3.982 -51.075 1.00 83.88 71 ALA A N 1
ATOM 578 C CA . ALA A 1 71 ? 32.869 2.785 -51.279 1.00 83.88 71 ALA A CA 1
ATOM 579 C C . ALA A 1 71 ? 33.686 1.636 -51.896 1.00 83.88 71 ALA A C 1
ATOM 581 O O . ALA A 1 71 ? 33.576 0.503 -51.442 1.00 83.88 71 ALA A O 1
ATOM 582 N N . ARG A 1 72 ? 34.561 1.925 -52.873 1.00 85.81 72 ARG A N 1
ATOM 583 C CA . ARG A 1 72 ? 35.499 0.944 -53.450 1.00 85.81 72 ARG A CA 1
ATOM 584 C C . ARG A 1 72 ? 36.538 0.465 -52.441 1.00 85.81 72 ARG A C 1
ATOM 586 O O . ARG A 1 72 ? 36.766 -0.737 -52.358 1.00 85.81 72 ARG A O 1
ATOM 593 N N . LEU A 1 73 ? 37.133 1.373 -51.662 1.00 87.88 73 LEU A N 1
ATOM 594 C CA . LEU A 1 73 ? 38.077 1.019 -50.595 1.00 87.88 73 LEU A CA 1
ATOM 595 C C . LEU A 1 73 ? 37.454 0.016 -49.614 1.00 87.88 73 LEU A C 1
ATOM 597 O O . LEU A 1 73 ? 38.113 -0.925 -49.193 1.00 87.88 73 LEU A O 1
ATOM 601 N N . LEU A 1 74 ? 36.178 0.215 -49.285 1.00 88.62 74 LEU A N 1
ATOM 602 C CA . LEU A 1 74 ? 35.401 -0.589 -48.342 1.00 88.62 74 LEU A CA 1
ATOM 603 C C . LEU A 1 74 ? 34.464 -1.590 -49.038 1.00 88.62 74 LEU A C 1
ATOM 605 O O . LEU A 1 74 ? 33.434 -1.961 -48.475 1.00 88.62 74 LEU A O 1
ATOM 609 N N . SER A 1 75 ? 34.799 -2.020 -50.255 1.00 85.56 75 SER A N 1
ATOM 610 C CA . SER A 1 75 ? 34.032 -3.053 -50.964 1.00 85.56 75 SER A CA 1
ATOM 611 C C . SER A 1 75 ? 34.527 -4.466 -50.658 1.00 85.56 75 SER A C 1
ATOM 613 O O . SER A 1 75 ? 33.730 -5.399 -50.649 1.00 85.56 75 SER A O 1
ATOM 615 N N . ASP A 1 76 ? 35.820 -4.612 -50.354 1.00 86.50 76 ASP A N 1
ATOM 616 C CA . ASP A 1 76 ? 36.455 -5.887 -50.042 1.00 86.50 76 ASP A CA 1
ATOM 617 C C . ASP A 1 76 ? 37.525 -5.712 -48.953 1.00 86.50 76 ASP A C 1
ATOM 619 O O . ASP A 1 76 ? 38.204 -4.683 -48.867 1.00 86.50 76 ASP A O 1
ATOM 623 N N . GLN A 1 77 ? 37.667 -6.729 -48.104 1.00 91.06 77 GLN A N 1
ATOM 624 C CA . GLN A 1 77 ? 38.621 -6.716 -47.001 1.00 91.06 77 GLN A CA 1
ATOM 625 C C . GLN A 1 77 ? 40.081 -6.663 -47.486 1.00 91.06 77 GLN A C 1
ATOM 627 O O . GLN A 1 77 ? 40.905 -6.019 -46.836 1.00 91.06 77 GLN A O 1
ATOM 632 N N . SER A 1 78 ? 40.416 -7.306 -48.608 1.00 88.88 78 SER A N 1
ATOM 633 C CA . SER A 1 78 ? 41.767 -7.284 -49.170 1.00 88.88 78 SER A CA 1
ATOM 634 C C . SER A 1 78 ? 42.135 -5.884 -49.656 1.00 88.88 78 SER A C 1
ATOM 636 O O . SER A 1 78 ? 43.230 -5.415 -49.370 1.00 88.88 78 SER A O 1
ATOM 638 N N . ILE A 1 79 ? 41.198 -5.169 -50.290 1.00 88.56 79 ILE A N 1
ATOM 639 C CA . ILE A 1 79 ? 41.432 -3.826 -50.845 1.00 88.56 79 ILE A CA 1
ATOM 640 C C . ILE A 1 79 ? 41.818 -2.835 -49.743 1.00 88.56 79 ILE A C 1
ATOM 642 O O . ILE A 1 79 ? 42.814 -2.118 -49.870 1.00 88.56 79 ILE A O 1
ATOM 646 N N . ILE A 1 80 ? 41.056 -2.792 -48.644 1.00 90.56 80 ILE A N 1
ATOM 647 C CA . ILE A 1 80 ? 41.396 -1.909 -47.523 1.00 90.56 80 ILE A CA 1
ATOM 648 C C . ILE A 1 80 ? 42.696 -2.345 -46.838 1.00 90.56 80 ILE A C 1
ATOM 650 O O . ILE A 1 80 ? 43.493 -1.492 -46.447 1.00 90.56 80 ILE A O 1
ATOM 654 N N . GLN A 1 81 ? 42.946 -3.651 -46.716 1.00 90.31 81 GLN A N 1
ATOM 655 C CA . GLN A 1 81 ? 44.156 -4.157 -46.074 1.00 90.31 81 GLN A CA 1
ATOM 656 C C . GLN A 1 81 ? 45.413 -3.832 -46.890 1.00 90.31 81 GLN A C 1
ATOM 658 O O . GLN A 1 81 ? 46.412 -3.398 -46.318 1.00 90.31 81 GLN A O 1
ATOM 663 N N . ASP A 1 82 ? 45.351 -3.962 -48.214 1.00 89.06 82 ASP A N 1
ATOM 664 C CA . ASP A 1 82 ? 46.432 -3.593 -49.127 1.00 89.06 82 ASP A CA 1
ATOM 665 C C . ASP A 1 82 ? 46.692 -2.084 -49.089 1.00 89.06 82 ASP A C 1
ATOM 667 O O . ASP A 1 82 ? 47.845 -1.657 -49.010 1.00 89.06 82 ASP A O 1
ATOM 671 N N . ALA A 1 83 ? 45.633 -1.267 -49.041 1.00 88.62 83 ALA A N 1
ATOM 672 C CA . ALA A 1 83 ? 45.757 0.179 -48.876 1.00 88.62 83 ALA A CA 1
ATOM 673 C C . ALA A 1 83 ? 46.419 0.560 -47.539 1.00 88.62 83 ALA A C 1
ATOM 675 O O . ALA A 1 83 ? 47.278 1.444 -47.511 1.00 88.62 83 ALA A O 1
ATOM 676 N N . ILE A 1 84 ? 46.064 -0.118 -46.439 1.00 91.06 84 ILE A N 1
ATOM 677 C CA . ILE A 1 84 ? 46.707 0.064 -45.129 1.00 91.06 84 ILE A CA 1
ATOM 678 C C . ILE A 1 84 ? 48.186 -0.316 -45.216 1.00 91.06 84 ILE A C 1
ATOM 680 O O . ILE A 1 84 ? 49.037 0.491 -44.849 1.00 91.06 84 ILE A O 1
ATOM 684 N N . ASN A 1 85 ? 48.501 -1.506 -45.733 1.00 90.25 85 ASN A N 1
ATOM 685 C CA . ASN A 1 85 ? 49.873 -2.003 -45.848 1.00 90.25 85 ASN A CA 1
ATOM 686 C C . ASN A 1 85 ? 50.742 -1.052 -46.680 1.00 90.25 85 ASN A C 1
ATOM 688 O O . ASN A 1 85 ? 51.847 -0.704 -46.265 1.00 90.25 85 ASN A O 1
ATOM 692 N N . PHE A 1 86 ? 50.217 -0.572 -47.809 1.00 89.06 86 PHE A N 1
ATOM 693 C CA . PHE A 1 86 ? 50.882 0.415 -48.650 1.00 89.06 86 PHE A CA 1
ATOM 694 C C . PHE A 1 86 ? 51.133 1.728 -47.896 1.00 89.06 86 PHE A C 1
ATOM 696 O O . PHE A 1 86 ? 52.260 2.218 -47.862 1.00 89.06 86 PHE A O 1
ATOM 703 N N . CYS A 1 87 ? 50.122 2.294 -47.227 1.00 89.12 87 CYS A N 1
ATOM 704 C CA . CYS A 1 87 ? 50.290 3.532 -46.464 1.00 89.12 87 CYS A CA 1
ATOM 705 C C . CYS A 1 87 ? 51.250 3.388 -45.269 1.00 89.12 87 CYS A C 1
ATOM 707 O O . CYS A 1 87 ? 51.946 4.349 -44.945 1.00 89.12 87 CYS A O 1
ATOM 709 N N . VAL A 1 88 ? 51.321 2.213 -44.638 1.00 90.44 88 VAL A N 1
ATOM 710 C CA . VAL A 1 88 ? 52.297 1.909 -43.578 1.00 90.44 88 VAL A CA 1
ATOM 711 C C . VAL A 1 88 ? 53.714 1.825 -44.151 1.00 90.44 88 VAL A C 1
ATOM 713 O O . VAL A 1 88 ? 54.621 2.447 -43.605 1.00 90.44 88 VAL A O 1
ATOM 716 N N . GLN A 1 89 ? 53.911 1.136 -45.282 1.00 89.50 89 GLN A N 1
ATOM 717 C CA . GLN A 1 89 ? 55.213 1.057 -45.966 1.00 89.50 89 GLN A CA 1
ATOM 718 C C . GLN A 1 89 ? 55.738 2.434 -46.396 1.00 89.50 89 GLN A C 1
ATOM 720 O O . GLN A 1 89 ? 56.938 2.679 -46.336 1.00 89.50 89 GLN A O 1
ATOM 725 N N . GLN A 1 90 ? 54.842 3.341 -46.793 1.00 86.12 90 GLN A N 1
ATOM 726 C CA . GLN A 1 90 ? 55.182 4.721 -47.158 1.00 86.12 90 GLN A CA 1
ATOM 727 C C . GLN A 1 90 ? 55.369 5.656 -45.945 1.00 86.12 90 GLN A C 1
ATOM 729 O O . GLN A 1 90 ? 55.682 6.830 -46.124 1.00 86.12 90 GLN A O 1
ATOM 734 N N . GLY A 1 91 ? 55.166 5.177 -44.711 1.00 86.94 91 GLY A N 1
ATOM 735 C CA . GLY A 1 91 ? 55.271 5.996 -43.495 1.00 86.94 91 GLY A CA 1
ATOM 736 C C . GLY A 1 91 ? 54.131 7.009 -43.301 1.00 86.94 91 GLY A C 1
ATOM 737 O O . GLY A 1 91 ? 54.248 7.935 -42.498 1.00 86.94 91 GLY A O 1
ATOM 738 N N . ASN A 1 92 ? 53.017 6.846 -44.019 1.00 88.94 92 ASN A N 1
ATOM 739 C CA . ASN A 1 92 ? 51.855 7.737 -43.936 1.00 88.94 92 ASN A CA 1
ATOM 740 C C . ASN A 1 92 ? 50.945 7.402 -42.742 1.00 88.94 92 ASN A C 1
ATOM 742 O O . ASN A 1 92 ? 50.261 8.280 -42.214 1.00 88.94 92 ASN A O 1
ATOM 746 N N . ILE A 1 93 ? 50.928 6.134 -42.316 1.00 92.69 93 ILE A N 1
ATOM 747 C CA . ILE A 1 93 ? 50.126 5.631 -41.192 1.00 92.69 93 ILE A CA 1
ATOM 748 C C . ILE A 1 93 ? 51.026 4.876 -40.213 1.00 92.69 93 ILE A C 1
ATOM 750 O O . ILE A 1 93 ? 51.857 4.070 -40.625 1.00 92.69 93 ILE A O 1
ATOM 754 N N . THR A 1 94 ? 50.810 5.081 -38.916 1.00 92.62 94 THR A N 1
ATOM 755 C CA . THR A 1 94 ? 51.344 4.241 -37.839 1.00 92.62 94 THR A CA 1
ATOM 756 C C . THR A 1 94 ? 50.257 3.314 -37.295 1.00 92.62 94 THR A C 1
ATOM 758 O O . THR A 1 94 ? 49.085 3.692 -37.198 1.00 92.62 94 THR A O 1
ATOM 761 N N . VAL A 1 95 ? 50.645 2.081 -36.958 1.00 92.69 95 VAL A N 1
ATOM 762 C CA . VAL A 1 95 ? 49.753 1.051 -36.406 1.00 92.69 95 VAL A CA 1
ATOM 763 C C . VAL A 1 95 ? 50.158 0.773 -34.967 1.00 92.69 95 VAL A C 1
ATOM 765 O O . VAL A 1 95 ? 51.309 0.432 -34.709 1.00 92.69 95 VAL A O 1
ATOM 768 N N . ASN A 1 96 ? 49.205 0.890 -34.046 1.00 92.06 96 ASN A N 1
ATOM 769 C CA . ASN A 1 96 ? 49.404 0.627 -32.624 1.00 92.06 96 ASN A CA 1
ATOM 770 C C . ASN A 1 96 ? 48.494 -0.517 -32.164 1.00 92.06 96 ASN A C 1
ATOM 772 O O . ASN A 1 96 ? 47.337 -0.590 -32.578 1.00 92.06 96 ASN A O 1
ATOM 776 N N . GLY A 1 97 ? 49.002 -1.385 -31.288 1.00 88.88 97 GLY A N 1
ATOM 777 C CA . GLY A 1 97 ? 48.180 -2.347 -30.553 1.00 88.88 97 GLY A CA 1
ATOM 778 C C . GLY A 1 97 ? 47.516 -1.685 -29.346 1.00 88.88 97 GLY A C 1
ATOM 779 O O . GLY A 1 97 ? 48.151 -0.902 -28.638 1.00 88.88 97 GLY A O 1
ATOM 780 N N . LEU A 1 98 ? 46.239 -1.982 -29.123 1.00 87.62 98 LEU A N 1
ATOM 781 C CA . LEU A 1 98 ? 45.476 -1.553 -27.955 1.00 87.62 98 LEU A CA 1
ATOM 782 C C . LEU A 1 98 ? 45.457 -2.644 -26.877 1.00 87.62 98 LEU A C 1
ATOM 784 O O . LEU A 1 98 ? 45.814 -3.792 -27.122 1.00 87.62 98 LEU A O 1
ATOM 788 N N . SER A 1 99 ? 45.017 -2.286 -25.668 1.00 83.50 99 SER A N 1
ATOM 789 C CA . SER A 1 99 ? 44.970 -3.191 -24.509 1.00 83.50 99 SER A CA 1
ATOM 790 C C . SER A 1 99 ? 43.998 -4.370 -24.647 1.00 83.50 99 SER A C 1
ATOM 792 O O . SER A 1 99 ? 44.031 -5.274 -23.821 1.00 83.50 99 SER A O 1
ATOM 794 N N . ASP A 1 100 ? 43.116 -4.347 -25.648 1.00 81.19 100 ASP A N 1
ATOM 795 C CA . ASP A 1 100 ? 42.153 -5.402 -25.980 1.00 81.19 100 ASP A CA 1
ATOM 796 C C . ASP A 1 100 ? 42.566 -6.216 -27.223 1.00 81.19 100 ASP A C 1
ATOM 798 O O . ASP A 1 100 ? 41.703 -6.778 -27.897 1.00 81.19 100 ASP A O 1
ATOM 802 N N . ASP A 1 101 ? 43.863 -6.218 -27.558 1.00 82.44 101 ASP A N 1
ATOM 803 C CA . ASP A 1 101 ? 44.473 -6.842 -28.746 1.00 82.44 101 ASP A CA 1
ATOM 804 C C . ASP A 1 101 ? 43.956 -6.312 -30.099 1.00 82.44 101 ASP A C 1
ATOM 806 O O . ASP A 1 101 ? 44.301 -6.832 -31.163 1.00 82.44 101 ASP A O 1
ATOM 810 N N . SER A 1 102 ? 43.146 -5.248 -30.096 1.00 86.81 102 SER A N 1
ATOM 811 C CA . SER A 1 102 ? 42.710 -4.590 -31.327 1.00 86.81 102 SER A CA 1
ATOM 812 C C . SER A 1 102 ? 43.773 -3.626 -31.863 1.00 86.81 102 SER A C 1
ATOM 814 O O . SER A 1 102 ? 44.597 -3.093 -31.121 1.00 86.81 102 SER A O 1
ATOM 816 N N . LEU A 1 103 ? 43.760 -3.390 -33.176 1.00 93.12 103 LEU A N 1
ATOM 817 C CA . LEU A 1 103 ? 44.670 -2.448 -33.828 1.00 93.12 103 LEU A CA 1
ATOM 818 C C . LEU A 1 103 ? 44.043 -1.054 -33.925 1.00 93.12 103 LEU A C 1
ATOM 820 O O . LEU A 1 103 ? 42.830 -0.915 -34.100 1.00 93.12 103 LEU A O 1
ATOM 824 N N . ALA A 1 104 ? 44.881 -0.023 -33.886 1.00 93.31 104 ALA A N 1
ATOM 825 C CA . ALA A 1 104 ? 44.500 1.360 -34.134 1.00 93.31 104 ALA A CA 1
ATOM 826 C C . ALA A 1 104 ? 45.456 2.040 -35.121 1.00 93.31 104 ALA A C 1
ATOM 828 O O . ALA A 1 104 ? 46.666 1.815 -35.097 1.00 93.31 104 ALA A O 1
ATOM 829 N N . TYR A 1 105 ? 44.899 2.896 -35.973 1.00 94.31 105 TYR A N 1
ATOM 830 C CA . TYR A 1 105 ? 45.589 3.568 -37.070 1.00 94.31 105 TYR A CA 1
ATOM 831 C C . TYR A 1 105 ? 45.700 5.070 -36.798 1.00 94.31 105 TYR A C 1
ATOM 833 O O . TYR A 1 105 ? 44.712 5.712 -36.435 1.00 94.31 105 TYR A O 1
ATOM 841 N N . SER A 1 106 ? 46.888 5.645 -36.988 1.00 94.25 106 SER A N 1
ATOM 842 C CA . SER A 1 106 ? 47.115 7.093 -36.872 1.00 94.25 106 SER A CA 1
ATOM 843 C C . SER A 1 106 ? 47.855 7.628 -38.091 1.00 94.25 106 SER A C 1
ATOM 845 O O . SER A 1 106 ? 48.802 7.011 -38.560 1.00 94.25 106 SER A O 1
ATOM 847 N N . ILE A 1 107 ? 47.439 8.781 -38.602 1.00 92.94 107 ILE A N 1
ATOM 848 C CA . ILE A 1 107 ? 48.105 9.482 -39.702 1.00 92.94 107 ILE A CA 1
ATOM 849 C C . ILE A 1 107 ? 49.359 10.176 -39.161 1.00 92.94 107 ILE A C 1
ATOM 851 O O . ILE A 1 107 ? 49.294 10.836 -38.116 1.00 92.94 107 ILE A O 1
ATOM 855 N N . SER A 1 108 ? 50.477 10.057 -39.882 1.00 90.31 108 SER A N 1
ATOM 856 C CA . SER A 1 108 ? 51.719 10.770 -39.569 1.00 90.31 108 SER A CA 1
ATOM 857 C C . SER A 1 108 ? 51.548 12.292 -39.689 1.00 90.31 108 SER A C 1
ATOM 859 O O . SER A 1 108 ? 50.704 12.782 -40.442 1.00 90.31 108 SER A O 1
ATOM 861 N N . ASP A 1 109 ? 52.348 13.076 -38.963 1.00 86.44 109 ASP A N 1
ATOM 862 C CA . ASP A 1 109 ? 52.206 14.542 -38.968 1.00 86.44 109 ASP A CA 1
ATOM 863 C C . ASP A 1 109 ? 52.430 15.152 -40.361 1.00 86.44 109 ASP A C 1
ATOM 865 O O . ASP A 1 109 ? 51.736 16.096 -40.743 1.00 86.44 109 ASP A O 1
ATOM 869 N N . ARG A 1 110 ? 53.332 14.554 -41.154 1.00 85.62 110 ARG A N 1
ATOM 870 C CA . ARG A 1 110 ? 53.568 14.930 -42.554 1.00 85.62 110 ARG A CA 1
ATOM 871 C C . ARG A 1 110 ? 52.303 14.753 -43.393 1.00 85.62 110 ARG A C 1
ATOM 873 O O . ARG A 1 110 ? 51.835 15.715 -43.996 1.00 85.62 110 ARG A O 1
ATOM 880 N N . SER A 1 111 ? 51.727 13.551 -43.394 1.00 84.69 111 SER A N 1
ATOM 881 C CA . SER A 1 111 ? 50.523 13.265 -44.178 1.00 84.69 111 SER A CA 1
ATOM 882 C C . SER A 1 111 ? 49.321 14.073 -43.685 1.00 84.69 111 SER A C 1
ATOM 884 O O . SER A 1 111 ? 48.505 14.504 -44.491 1.00 84.69 111 SER A O 1
ATOM 886 N N . ARG A 1 112 ? 49.220 14.357 -42.377 1.00 84.94 112 ARG A N 1
ATOM 887 C CA . ARG A 1 112 ? 48.174 15.236 -41.830 1.00 84.94 112 ARG A CA 1
ATOM 888 C C . ARG A 1 112 ? 48.261 16.651 -42.411 1.00 84.94 112 ARG A C 1
ATOM 890 O O . ARG A 1 112 ? 47.226 17.223 -42.743 1.00 84.94 112 ARG A O 1
ATOM 897 N N . HIS A 1 113 ? 49.469 17.204 -42.537 1.00 83.12 113 HIS A N 1
ATOM 898 C CA . HIS A 1 113 ? 49.678 18.538 -43.105 1.00 83.12 113 HIS A CA 1
ATOM 899 C C . HIS A 1 113 ? 49.374 18.581 -44.611 1.00 83.12 113 HIS A C 1
ATOM 901 O O . HIS A 1 113 ? 48.707 19.503 -45.069 1.00 83.12 113 HIS A O 1
ATOM 907 N N . GLU A 1 114 ? 49.791 17.558 -45.363 1.00 81.50 114 GLU A N 1
ATOM 908 C CA . GLU A 1 114 ? 49.492 17.419 -46.799 1.00 81.50 114 GLU A CA 1
ATOM 909 C C . GLU A 1 114 ? 47.973 17.305 -47.061 1.00 81.50 114 GLU A C 1
ATOM 911 O O . GLU A 1 114 ? 47.441 17.920 -47.988 1.00 81.50 114 GLU A O 1
ATOM 916 N N . ILE A 1 115 ? 47.240 16.576 -46.208 1.00 80.56 115 ILE A N 1
ATOM 917 C CA . ILE A 1 115 ? 45.773 16.471 -46.285 1.00 80.56 115 ILE A CA 1
ATOM 918 C C . ILE A 1 115 ? 45.105 17.806 -45.960 1.00 80.56 115 ILE A C 1
ATOM 920 O O . ILE A 1 115 ? 44.229 18.234 -46.700 1.00 80.56 115 ILE A O 1
ATOM 924 N N . PHE A 1 116 ? 45.539 18.489 -44.900 1.00 78.56 116 PHE A N 1
ATOM 925 C CA . PHE A 1 116 ? 44.975 19.784 -44.501 1.00 78.56 116 PHE A CA 1
ATOM 926 C C . PHE A 1 116 ? 45.113 20.862 -45.590 1.00 78.56 116 PHE A C 1
ATOM 928 O O . PHE A 1 116 ? 44.279 21.753 -45.690 1.00 78.56 116 PHE A O 1
ATOM 935 N N . GLN A 1 117 ? 46.153 20.788 -46.425 1.00 78.06 117 GLN A N 1
ATOM 936 C CA . GLN A 1 117 ? 46.326 21.700 -47.561 1.00 78.06 117 GLN A CA 1
ATOM 937 C C . GLN A 1 117 ? 45.456 21.340 -48.779 1.00 78.06 117 GLN A C 1
ATOM 939 O O . GLN A 1 117 ? 45.287 22.177 -49.665 1.00 78.06 117 GLN A O 1
ATOM 944 N N . SER A 1 118 ? 44.944 20.106 -48.857 1.00 71.25 118 SER A N 1
ATOM 945 C CA . SER A 1 118 ? 44.265 19.561 -50.043 1.00 71.25 118 SER A CA 1
ATOM 946 C C . SER A 1 118 ? 42.772 19.283 -49.857 1.00 71.25 118 SER A C 1
ATOM 948 O O . SER A 1 118 ? 42.045 19.285 -50.848 1.00 71.25 118 SER A O 1
ATOM 950 N N . LEU A 1 119 ? 42.314 19.057 -48.625 1.00 74.69 119 LEU A N 1
ATOM 951 C CA . LEU A 1 119 ? 40.919 18.807 -48.271 1.00 74.69 119 LEU A CA 1
ATOM 952 C C . LEU A 1 119 ? 40.433 19.910 -47.328 1.00 74.69 119 LEU A C 1
ATOM 954 O O . LEU A 1 119 ? 41.058 20.161 -46.299 1.00 74.69 119 LEU A O 1
ATOM 958 N N . ASP A 1 120 ? 39.312 20.544 -47.669 1.00 78.38 120 ASP A N 1
ATOM 959 C CA . ASP A 1 120 ? 38.684 21.531 -46.791 1.00 78.38 120 ASP A CA 1
ATOM 960 C C . ASP A 1 120 ? 38.155 20.852 -45.514 1.00 78.38 120 ASP A C 1
ATOM 962 O O . ASP A 1 120 ? 37.664 19.719 -45.550 1.00 78.38 120 ASP A O 1
ATOM 966 N N .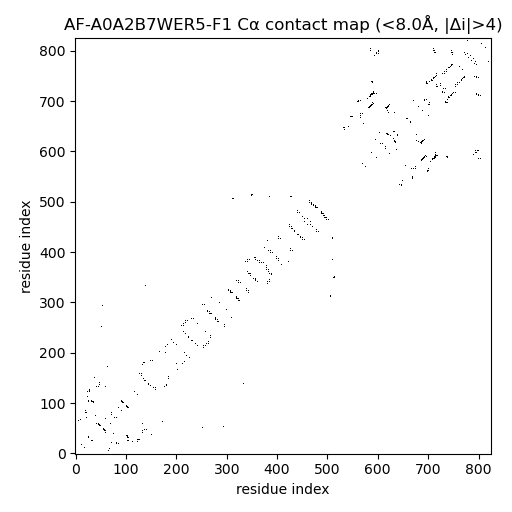 ASN A 1 121 ? 38.232 21.542 -44.374 1.00 78.25 121 ASN A N 1
ATOM 967 C CA . ASN A 1 121 ? 37.770 21.002 -43.093 1.00 78.25 121 ASN A CA 1
ATOM 968 C C . ASN A 1 121 ? 36.271 20.675 -43.139 1.00 78.25 121 ASN A C 1
ATOM 970 O O . ASN A 1 121 ? 35.865 19.633 -42.631 1.00 78.25 121 ASN A O 1
ATOM 974 N N . GLU A 1 122 ? 35.463 21.501 -43.815 1.00 80.44 122 GLU A N 1
ATOM 975 C CA . GLU A 1 122 ? 34.031 21.229 -43.994 1.00 80.44 122 GLU A CA 1
ATOM 976 C C . GLU A 1 122 ? 33.782 19.925 -44.771 1.00 80.44 122 GLU A C 1
ATOM 978 O O . GLU A 1 122 ? 32.867 19.166 -44.445 1.00 80.44 122 GLU A O 1
ATOM 983 N N . GLU A 1 123 ? 34.606 19.630 -45.780 1.00 79.50 123 GLU A N 1
ATOM 984 C CA . GLU A 1 123 ? 34.500 18.402 -46.574 1.00 79.50 123 GLU A CA 1
ATOM 985 C C . GLU A 1 123 ? 34.941 17.169 -45.773 1.00 79.50 123 GLU A C 1
ATOM 987 O O . GLU A 1 123 ? 34.306 16.112 -45.853 1.00 79.50 123 GLU A O 1
ATOM 992 N N . ALA A 1 124 ? 35.997 17.305 -44.966 1.00 83.19 124 ALA A N 1
ATOM 993 C CA . ALA A 1 124 ? 36.458 16.260 -44.059 1.00 83.19 124 ALA A CA 1
ATOM 994 C C . ALA A 1 124 ? 35.404 15.920 -42.994 1.00 83.19 124 ALA A C 1
ATOM 996 O O . ALA A 1 124 ? 35.114 14.743 -42.762 1.00 83.19 124 ALA A O 1
ATOM 997 N N . ASP A 1 125 ? 34.801 16.933 -42.374 1.00 85.38 125 ASP A N 1
ATOM 998 C CA . ASP A 1 125 ? 33.783 16.742 -41.344 1.00 85.38 125 ASP A CA 1
ATOM 999 C C . ASP A 1 125 ? 32.493 16.141 -41.925 1.00 85.38 125 ASP A C 1
ATOM 1001 O O . ASP A 1 125 ? 31.918 15.224 -41.328 1.00 85.38 125 ASP A O 1
ATOM 1005 N N . LEU A 1 126 ? 32.079 16.554 -43.131 1.00 84.31 126 LEU A N 1
ATOM 1006 C CA . LEU A 1 126 ? 30.941 15.952 -43.832 1.00 84.31 126 LEU A CA 1
ATOM 1007 C C . LEU A 1 126 ? 31.192 14.474 -44.175 1.00 84.31 126 LEU A C 1
ATOM 1009 O O . LEU A 1 126 ? 30.308 13.638 -43.967 1.00 84.31 126 LEU A O 1
ATOM 1013 N N . LEU A 1 127 ? 32.394 14.124 -44.651 1.00 86.44 127 LEU A N 1
ATOM 1014 C CA . LEU A 1 127 ? 32.780 12.730 -44.901 1.00 86.44 127 LEU A CA 1
ATOM 1015 C C . LEU A 1 127 ? 32.728 11.895 -43.613 1.00 86.44 127 LEU A C 1
ATOM 1017 O O . LEU A 1 127 ? 32.193 10.781 -43.615 1.00 86.44 127 LEU A O 1
ATOM 1021 N N . GLY A 1 128 ? 33.252 12.442 -42.513 1.00 89.44 128 GLY A N 1
ATOM 1022 C CA . GLY A 1 128 ? 33.219 11.813 -41.195 1.00 89.44 128 GLY A CA 1
ATOM 1023 C C . GLY A 1 128 ? 31.787 11.576 -40.722 1.00 89.44 128 GLY A C 1
ATOM 1024 O O . GLY A 1 128 ? 31.439 10.457 -40.343 1.00 89.44 128 GLY A O 1
ATOM 1025 N N . LEU A 1 129 ? 30.928 12.593 -40.830 1.00 89.69 129 LEU A N 1
ATOM 1026 C CA . LEU A 1 129 ? 29.504 12.509 -40.508 1.00 89.69 129 LEU A CA 1
ATOM 1027 C C . LEU A 1 129 ? 28.804 11.425 -41.319 1.00 89.69 129 LEU A C 1
ATOM 1029 O O . LEU A 1 129 ? 28.122 10.581 -40.739 1.00 89.69 129 LEU A O 1
ATOM 1033 N N . MET A 1 130 ? 28.987 11.409 -42.640 1.00 88.50 130 MET A N 1
ATOM 1034 C CA . MET A 1 130 ? 28.367 10.419 -43.521 1.00 88.50 130 MET A CA 1
ATOM 1035 C C . MET A 1 130 ? 28.797 8.995 -43.159 1.00 88.50 130 MET A C 1
ATOM 1037 O O . MET A 1 130 ? 27.951 8.112 -43.006 1.00 88.50 130 MET A O 1
ATOM 1041 N N . PHE A 1 131 ? 30.099 8.767 -42.975 1.00 91.38 131 PHE A N 1
ATOM 1042 C CA . PHE A 1 131 ? 30.614 7.448 -42.620 1.00 91.38 131 PHE A CA 1
ATOM 1043 C C . PHE A 1 131 ? 30.093 6.981 -41.260 1.00 91.38 131 PHE A C 1
ATOM 1045 O O . PHE A 1 131 ? 29.574 5.869 -41.146 1.00 91.38 131 PHE A O 1
ATOM 1052 N N . ILE A 1 132 ? 30.159 7.842 -40.241 1.00 92.75 132 ILE A N 1
ATOM 1053 C CA . ILE A 1 132 ? 29.670 7.529 -38.897 1.00 92.75 132 ILE A CA 1
ATOM 1054 C C . ILE A 1 132 ? 28.158 7.289 -38.900 1.00 92.75 132 ILE A C 1
ATOM 1056 O O . ILE A 1 132 ? 27.709 6.299 -38.324 1.00 92.75 132 ILE A O 1
ATOM 1060 N N . ALA A 1 133 ? 27.369 8.111 -39.596 1.00 90.69 133 ALA A N 1
ATOM 1061 C CA . ALA A 1 133 ? 25.927 7.917 -39.729 1.00 90.69 133 ALA A CA 1
ATOM 1062 C C . ALA A 1 133 ? 25.584 6.558 -40.366 1.00 90.69 133 ALA A C 1
ATOM 1064 O O . ALA A 1 133 ? 24.669 5.874 -39.887 1.00 90.69 133 ALA A O 1
ATOM 1065 N N . TYR A 1 134 ? 26.334 6.137 -41.391 1.00 91.06 134 TYR A N 1
ATOM 1066 C CA . TYR A 1 134 ? 26.186 4.828 -42.032 1.00 91.06 134 TYR A CA 1
ATOM 1067 C C . TYR A 1 134 ? 26.476 3.677 -41.062 1.00 91.06 134 TYR A C 1
ATOM 1069 O O . TYR A 1 134 ? 25.619 2.808 -40.859 1.00 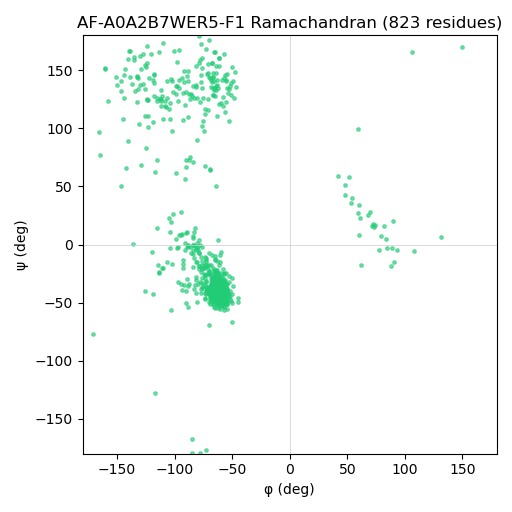91.06 134 TYR A O 1
ATOM 1077 N N . ILE A 1 135 ? 27.652 3.682 -40.421 1.00 92.56 135 ILE A N 1
ATOM 1078 C CA . ILE A 1 135 ? 28.089 2.566 -39.571 1.00 92.56 135 ILE A CA 1
ATOM 1079 C C . ILE A 1 135 ? 27.452 2.559 -38.179 1.00 92.56 135 ILE A C 1
ATOM 1081 O O . ILE A 1 135 ? 27.659 1.609 -37.424 1.00 92.56 135 ILE A O 1
ATOM 1085 N N . TYR A 1 136 ? 26.705 3.591 -37.791 1.00 92.31 136 TYR A N 1
ATOM 1086 C CA . TYR A 1 136 ? 26.097 3.596 -36.468 1.00 92.31 136 TYR A CA 1
ATOM 1087 C C . TYR A 1 136 ? 24.999 2.521 -36.360 1.00 92.31 136 TYR A C 1
ATOM 1089 O O . TYR A 1 136 ? 24.170 2.373 -37.264 1.00 92.31 136 TYR A O 1
ATOM 1097 N N . PRO A 1 137 ? 24.934 1.752 -35.268 1.00 90.56 137 PRO A N 1
ATOM 1098 C CA . PRO A 1 137 ? 23.916 0.725 -35.109 1.00 90.56 137 PRO A CA 1
ATOM 1099 C C . PRO A 1 137 ? 22.569 1.381 -34.738 1.00 90.56 137 PRO A C 1
ATOM 1101 O O . PRO A 1 137 ? 22.531 2.346 -33.975 1.00 90.56 137 PRO A O 1
ATOM 1104 N N . ARG A 1 138 ? 21.441 0.907 -35.289 1.00 88.94 138 ARG A N 1
ATOM 1105 C CA . ARG A 1 138 ? 20.115 1.546 -35.088 1.00 88.94 138 ARG A CA 1
ATOM 1106 C C . ARG A 1 138 ? 19.308 0.960 -33.946 1.00 88.94 138 ARG A C 1
ATOM 1108 O O . ARG A 1 138 ? 18.605 1.681 -33.236 1.00 88.94 138 ARG A O 1
ATOM 1115 N N . ASP A 1 139 ? 19.366 -0.356 -33.806 1.00 85.12 139 ASP A N 1
ATOM 1116 C CA . ASP A 1 139 ? 18.529 -1.075 -32.865 1.00 85.12 139 ASP A CA 1
ATOM 1117 C C . ASP A 1 139 ? 19.094 -2.458 -32.544 1.00 85.12 139 ASP A C 1
ATOM 1119 O O . ASP A 1 139 ? 19.726 -3.080 -33.393 1.00 85.12 139 ASP A O 1
ATOM 1123 N N . GLU A 1 140 ? 18.814 -2.951 -31.341 1.00 81.19 140 GLU A N 1
ATOM 1124 C CA . GLU A 1 140 ? 19.247 -4.270 -30.860 1.00 81.19 140 GLU A CA 1
ATOM 1125 C C . GLU A 1 140 ? 18.659 -5.435 -31.668 1.00 81.19 140 GLU A C 1
ATOM 1127 O O . GLU A 1 140 ? 19.332 -6.440 -31.864 1.00 81.19 140 GLU A O 1
ATOM 1132 N N . ILE A 1 141 ? 17.441 -5.275 -32.205 1.00 81.69 141 ILE A N 1
ATOM 1133 C CA . ILE A 1 141 ? 16.800 -6.289 -33.059 1.00 81.69 141 ILE A CA 1
ATOM 1134 C C . ILE A 1 141 ? 17.542 -6.421 -34.395 1.00 81.69 141 ILE A C 1
ATOM 1136 O O . ILE A 1 141 ? 17.624 -7.505 -34.967 1.00 81.69 141 ILE A O 1
ATOM 1140 N N . LEU A 1 142 ? 18.081 -5.310 -34.901 1.00 86.94 142 LEU A N 1
ATOM 1141 C CA . LEU A 1 142 ? 18.802 -5.279 -36.170 1.00 86.94 142 LEU A CA 1
ATOM 1142 C C . LEU A 1 142 ? 20.253 -5.744 -36.008 1.00 86.94 142 LEU A C 1
ATOM 1144 O O . LEU A 1 142 ? 20.824 -6.304 -36.943 1.00 86.94 142 LEU A O 1
ATOM 1148 N N . GLU A 1 143 ? 20.850 -5.512 -34.836 1.00 85.50 143 GLU A N 1
ATOM 1149 C CA . GLU A 1 143 ? 22.248 -5.822 -34.566 1.00 85.50 143 GLU A CA 1
ATOM 1150 C C . GLU A 1 143 ? 22.467 -6.291 -33.116 1.00 85.50 143 GLU A C 1
ATOM 1152 O O . GLU A 1 143 ? 22.487 -5.469 -32.200 1.00 85.50 143 GLU A O 1
ATOM 1157 N N . PRO A 1 144 ? 22.734 -7.591 -32.884 1.00 81.88 144 PRO A N 1
ATOM 1158 C CA . PRO A 1 144 ? 22.942 -8.127 -31.534 1.00 81.88 144 PRO A CA 1
ATOM 1159 C C . PRO A 1 144 ? 24.091 -7.452 -30.763 1.00 81.88 144 PRO A C 1
ATOM 1161 O O . PRO A 1 144 ? 24.044 -7.302 -29.545 1.00 81.88 144 PRO A O 1
ATOM 1164 N N . SER A 1 145 ? 25.121 -6.980 -31.471 1.00 83.81 145 SER A N 1
ATOM 1165 C CA . SER A 1 145 ? 26.260 -6.241 -30.910 1.00 83.81 145 SER A CA 1
ATOM 1166 C C . SER A 1 145 ? 25.999 -4.740 -30.704 1.00 83.81 145 SER A C 1
ATOM 1168 O O . SER A 1 145 ? 26.940 -3.999 -30.397 1.00 83.81 145 SER A O 1
ATOM 1170 N N . PHE A 1 146 ? 24.744 -4.282 -30.829 1.00 84.50 146 PHE A N 1
ATOM 1171 C CA . PHE A 1 146 ? 24.316 -2.880 -30.713 1.00 84.50 146 PHE A CA 1
ATOM 1172 C C . PHE A 1 146 ? 24.943 -2.174 -29.505 1.00 84.50 146 PHE A C 1
ATOM 1174 O O . PHE A 1 146 ? 25.486 -1.078 -29.641 1.00 84.50 146 PHE A O 1
ATOM 1181 N N . HIS A 1 147 ? 24.938 -2.809 -28.326 1.00 81.00 147 HIS A N 1
ATOM 1182 C CA . HIS A 1 147 ? 25.450 -2.199 -27.097 1.00 81.00 147 HIS A CA 1
ATOM 1183 C C . HIS A 1 147 ? 26.966 -1.976 -27.069 1.00 81.00 147 HIS A C 1
ATOM 1185 O O . HIS A 1 147 ? 27.412 -0.932 -26.589 1.00 81.00 147 HIS A O 1
ATOM 1191 N N . ARG A 1 148 ? 27.749 -2.924 -27.590 1.00 84.25 148 ARG A N 1
ATOM 1192 C CA . ARG A 1 148 ? 29.210 -2.809 -27.680 1.00 84.25 148 ARG A CA 1
ATOM 1193 C C . ARG A 1 148 ? 29.602 -1.748 -28.709 1.00 84.25 148 ARG A C 1
ATOM 1195 O O . ARG A 1 148 ? 30.419 -0.878 -28.424 1.00 84.25 148 ARG A O 1
ATOM 1202 N N . ILE A 1 149 ? 28.972 -1.792 -29.881 1.00 87.19 149 ILE A N 1
ATOM 1203 C CA . ILE A 1 149 ? 29.322 -0.946 -31.027 1.00 87.19 149 ILE A CA 1
ATOM 1204 C C . ILE A 1 149 ? 28.942 0.516 -30.783 1.00 87.19 149 ILE A C 1
ATOM 1206 O O . ILE A 1 149 ? 29.731 1.408 -31.076 1.00 87.19 149 ILE A O 1
ATOM 1210 N N . ARG A 1 150 ? 27.780 0.797 -30.184 1.00 86.62 150 ARG A N 1
ATOM 1211 C CA . ARG A 1 150 ? 27.406 2.185 -29.857 1.00 86.62 150 ARG A CA 1
ATOM 1212 C C . ARG A 1 150 ? 28.385 2.845 -28.875 1.00 86.62 150 ARG A C 1
ATOM 1214 O O . ARG A 1 150 ? 28.677 4.023 -29.028 1.00 86.62 150 ARG A O 1
ATOM 1221 N N . LYS A 1 151 ? 28.911 2.093 -27.890 1.00 85.69 151 LYS A N 1
ATOM 1222 C CA . LYS A 1 151 ? 29.900 2.600 -26.916 1.00 85.69 151 LYS A CA 1
ATOM 1223 C C . LYS A 1 151 ? 31.200 2.964 -27.627 1.00 85.69 151 LYS A C 1
ATOM 1225 O O . LYS A 1 151 ? 31.758 4.025 -27.380 1.00 85.69 151 LYS A O 1
ATOM 1230 N N . LEU A 1 152 ? 31.623 2.096 -28.540 1.00 88.12 152 LEU A N 1
ATOM 1231 C CA . LEU A 1 152 ? 32.792 2.286 -29.387 1.00 88.12 152 LEU A CA 1
ATOM 1232 C C . LEU A 1 152 ? 32.662 3.518 -30.306 1.00 88.12 152 LEU A C 1
ATOM 1234 O O . LEU A 1 152 ? 33.609 4.285 -30.435 1.00 88.12 152 LEU A O 1
ATOM 1238 N N . LEU A 1 153 ? 31.489 3.742 -30.905 1.00 91.19 153 LEU A N 1
ATOM 1239 C CA . LEU A 1 153 ? 31.242 4.859 -31.828 1.00 91.19 153 LEU A CA 1
ATOM 1240 C C . LEU A 1 153 ? 30.877 6.185 -31.141 1.00 91.19 153 LEU A C 1
ATOM 1242 O O . LEU A 1 153 ? 30.795 7.210 -31.812 1.00 91.19 153 LEU A O 1
ATOM 1246 N N . SER A 1 154 ? 30.657 6.194 -29.823 1.00 87.56 154 SER A N 1
ATOM 1247 C CA . SER A 1 154 ? 30.196 7.383 -29.093 1.00 87.56 154 SER A CA 1
ATOM 1248 C C . SER A 1 154 ? 31.104 8.614 -29.248 1.00 87.56 154 SER A C 1
ATOM 1250 O O . SER A 1 154 ? 30.555 9.692 -29.461 1.00 87.56 154 SER A O 1
ATOM 1252 N N . PRO A 1 155 ? 32.450 8.511 -29.188 1.00 88.56 155 PRO A N 1
ATOM 1253 C CA . PRO A 1 155 ? 33.318 9.681 -29.366 1.00 88.56 155 PRO A CA 1
ATOM 1254 C C . PRO A 1 155 ? 33.225 10.276 -30.778 1.00 88.56 155 PRO A C 1
ATOM 1256 O O . PRO A 1 155 ? 33.261 11.490 -30.956 1.00 88.56 155 PRO A O 1
ATOM 1259 N N . TYR A 1 156 ? 33.060 9.413 -31.783 1.00 90.56 156 TYR A N 1
ATOM 1260 C CA . TYR A 1 156 ? 32.931 9.815 -33.181 1.00 90.56 156 TYR A CA 1
ATOM 1261 C C . TYR A 1 156 ? 31.587 10.484 -33.449 1.00 90.56 156 TYR A C 1
ATOM 1263 O O . TYR A 1 156 ? 31.547 11.492 -34.150 1.00 90.56 156 TYR A O 1
ATOM 1271 N N . MET A 1 157 ? 30.510 9.972 -32.839 1.00 88.81 157 MET A N 1
ATOM 1272 C CA . MET A 1 157 ? 29.233 10.684 -32.805 1.00 88.81 157 MET A CA 1
ATOM 1273 C C . MET A 1 157 ? 29.407 12.077 -32.233 1.00 88.81 157 MET A C 1
ATOM 1275 O O . MET A 1 157 ? 29.105 13.042 -32.916 1.00 88.81 157 MET A O 1
ATOM 1279 N N . GLU A 1 158 ? 29.955 12.207 -31.029 1.00 87.38 158 GLU A N 1
ATOM 1280 C CA . GLU A 1 158 ? 30.070 13.510 -30.369 1.00 87.38 158 GLU A CA 1
ATOM 1281 C C . GLU A 1 158 ? 30.769 14.553 -31.256 1.00 87.38 158 GLU A C 1
ATOM 1283 O O . GLU A 1 158 ? 30.285 15.674 -31.407 1.00 87.38 158 GLU A O 1
ATOM 1288 N N . ARG A 1 159 ? 31.840 14.147 -31.951 1.00 87.19 159 ARG A N 1
ATOM 1289 C CA . ARG A 1 159 ? 32.532 15.002 -32.919 1.00 87.19 159 ARG A CA 1
ATOM 1290 C C . ARG A 1 159 ? 31.642 15.420 -34.091 1.00 87.19 159 ARG A C 1
ATOM 1292 O O . ARG A 1 159 ? 31.610 16.591 -34.450 1.00 87.19 159 ARG A O 1
ATOM 1299 N N . THR A 1 160 ? 30.908 14.479 -34.680 1.00 87.00 160 THR A N 1
ATOM 1300 C CA . THR A 1 160 ? 29.994 14.786 -35.794 1.00 87.00 160 THR A CA 1
ATOM 1301 C C . THR A 1 160 ? 28.840 15.709 -35.375 1.00 87.00 160 THR A C 1
ATOM 1303 O O . THR A 1 160 ? 28.294 16.419 -36.212 1.00 87.00 160 THR A O 1
ATOM 1306 N N . TRP A 1 161 ? 28.493 15.753 -34.084 1.00 86.44 161 TRP A N 1
ATOM 1307 C CA . TRP A 1 161 ? 27.457 16.640 -33.555 1.00 86.44 161 TRP A CA 1
ATOM 1308 C C . TRP A 1 161 ? 28.003 18.025 -33.320 1.00 86.44 161 TRP A C 1
ATOM 1310 O O . TRP A 1 161 ? 27.332 18.975 -33.692 1.00 86.44 161 TRP A O 1
ATOM 1320 N N . GLN A 1 162 ? 29.215 18.126 -32.773 1.00 86.12 162 GLN A N 1
ATOM 1321 C CA . GLN A 1 162 ? 29.913 19.398 -32.637 1.00 86.12 162 GLN A CA 1
ATOM 1322 C C . GLN A 1 162 ? 29.959 20.122 -33.989 1.00 86.12 162 GLN A C 1
ATOM 1324 O O . GLN A 1 162 ? 29.535 21.266 -34.087 1.00 86.12 162 GLN A O 1
ATOM 1329 N N . TYR A 1 163 ? 30.326 19.410 -35.061 1.00 83.88 163 TYR A N 1
ATOM 1330 C CA . TYR A 1 163 ? 30.291 19.954 -36.420 1.00 83.88 163 TYR A CA 1
ATOM 1331 C C . TYR A 1 163 ? 28.897 20.458 -36.837 1.00 83.88 163 TYR A C 1
ATOM 1333 O O . TYR A 1 163 ? 28.773 21.561 -37.367 1.00 83.88 163 TYR A O 1
ATOM 1341 N N . VAL A 1 164 ? 27.835 19.684 -36.591 1.00 83.06 164 VAL A N 1
ATOM 1342 C CA . VAL A 1 164 ? 26.458 20.076 -36.949 1.00 83.06 164 VAL A CA 1
ATOM 1343 C C . VAL A 1 164 ? 25.953 21.249 -36.107 1.00 83.06 164 VAL A C 1
ATOM 1345 O O . VAL A 1 164 ? 25.273 22.120 -36.644 1.00 83.06 164 VAL A O 1
ATOM 1348 N N . GLU A 1 165 ? 26.280 21.286 -34.814 1.00 82.81 165 GLU A N 1
ATOM 1349 C CA . GLU A 1 165 ? 25.946 22.377 -33.892 1.00 82.81 165 GLU A CA 1
ATOM 1350 C C . GLU A 1 165 ? 26.664 23.677 -34.300 1.00 82.81 165 GLU A C 1
ATOM 1352 O O . GLU A 1 165 ? 26.038 24.737 -34.296 1.00 82.81 165 GLU A O 1
ATOM 1357 N N . ASP A 1 166 ? 27.929 23.587 -34.724 1.00 81.88 166 ASP A N 1
ATOM 1358 C CA . ASP A 1 166 ? 28.752 24.740 -35.104 1.00 81.88 166 ASP A CA 1
ATOM 1359 C C . ASP A 1 166 ? 28.409 25.290 -36.498 1.00 81.88 166 ASP A C 1
ATOM 1361 O O . ASP A 1 166 ? 28.423 26.504 -36.709 1.00 81.88 166 ASP A O 1
ATOM 1365 N N . THR A 1 167 ? 28.102 24.415 -37.462 1.00 77.25 167 THR A N 1
ATOM 1366 C CA . THR A 1 167 ? 27.990 24.798 -38.884 1.00 77.25 167 THR A CA 1
ATOM 1367 C C . THR A 1 167 ? 26.569 24.744 -39.448 1.00 77.25 167 THR A C 1
ATOM 1369 O O . THR A 1 167 ? 26.296 25.395 -40.456 1.00 77.25 167 THR A O 1
ATOM 1372 N N . CYS A 1 168 ? 25.648 24.006 -38.812 1.00 74.12 168 CYS A N 1
ATOM 1373 C CA . CYS A 1 168 ? 24.287 23.726 -39.297 1.00 74.12 168 CYS A CA 1
ATOM 1374 C C . CYS A 1 168 ? 24.244 23.411 -40.814 1.00 74.12 168 CYS A C 1
ATOM 1376 O O . CYS A 1 168 ? 23.607 24.128 -41.597 1.00 74.12 168 CYS A O 1
ATOM 1378 N N . PRO A 1 169 ? 24.963 22.366 -41.262 1.00 74.00 169 PRO A N 1
ATOM 1379 C CA . PRO A 1 169 ? 25.227 22.148 -42.675 1.00 74.00 169 PRO A CA 1
ATOM 1380 C C . PRO A 1 169 ? 23.959 21.697 -43.409 1.00 74.00 169 PRO A C 1
ATOM 1382 O O . PRO A 1 169 ? 23.129 20.953 -42.883 1.00 74.00 169 PRO A O 1
ATOM 1385 N N . SER A 1 170 ? 23.821 22.099 -44.675 1.00 75.69 170 SER A N 1
ATOM 1386 C CA . SER A 1 170 ? 22.764 21.573 -45.544 1.00 75.69 170 SER A CA 1
ATOM 1387 C C . SER A 1 170 ? 23.135 20.159 -45.999 1.00 75.69 170 SER A C 1
ATOM 1389 O O . SER A 1 170 ? 24.027 19.977 -46.828 1.00 75.69 170 SER A O 1
ATOM 1391 N N . LEU A 1 171 ? 22.463 19.154 -45.435 1.00 77.12 171 LEU A N 1
ATOM 1392 C CA . LEU A 1 171 ? 22.706 17.741 -45.729 1.00 77.12 171 LEU A CA 1
ATOM 1393 C C . LEU A 1 171 ? 21.791 17.237 -46.865 1.00 77.12 171 LEU A C 1
ATOM 1395 O O . LEU A 1 171 ? 20.603 17.563 -46.867 1.00 77.12 171 LEU A O 1
ATOM 1399 N N . PRO A 1 172 ? 22.290 16.399 -47.800 1.00 75.00 172 PRO A N 1
ATOM 1400 C CA . PRO A 1 172 ? 21.437 15.662 -48.736 1.00 75.00 172 PRO A CA 1
ATOM 1401 C C . PRO A 1 172 ? 20.396 14.810 -47.998 1.00 75.00 172 PRO A C 1
ATOM 1403 O O . PRO A 1 172 ? 20.719 14.240 -46.956 1.00 75.00 172 PRO A O 1
ATOM 1406 N N . GLU A 1 173 ? 19.192 14.646 -48.561 1.00 78.69 173 GLU A N 1
ATOM 1407 C CA . GLU A 1 173 ? 18.086 13.929 -47.896 1.00 78.69 173 GLU A CA 1
ATOM 1408 C C . GLU A 1 173 ? 18.477 12.538 -47.352 1.00 78.69 173 GLU A C 1
ATOM 1410 O O . GLU A 1 173 ? 18.261 12.307 -46.162 1.00 78.69 173 GLU A O 1
ATOM 1415 N N . PRO A 1 174 ? 19.146 11.637 -48.111 1.00 77.31 174 PRO A N 1
ATOM 1416 C CA . PRO A 1 174 ? 19.488 10.302 -47.599 1.00 77.31 174 PRO A CA 1
ATOM 1417 C C . PRO A 1 174 ? 20.467 10.337 -46.416 1.00 77.31 174 PRO A C 1
ATOM 1419 O O . PRO A 1 174 ? 20.379 9.529 -45.486 1.00 77.31 174 PRO A O 1
ATOM 1422 N N . VAL A 1 175 ? 21.396 11.298 -46.437 1.00 80.38 175 VAL A N 1
ATOM 1423 C CA . VAL A 1 175 ? 22.402 11.496 -45.387 1.00 80.38 175 VAL A CA 1
ATOM 1424 C C . VAL A 1 175 ? 21.750 12.091 -44.147 1.00 80.38 175 VAL A C 1
ATOM 1426 O O . VAL A 1 175 ? 21.980 11.599 -43.046 1.00 80.38 175 VAL A O 1
ATOM 1429 N N . ARG A 1 176 ? 20.909 13.115 -44.331 1.00 85.81 176 ARG A N 1
ATOM 1430 C CA . ARG A 1 176 ? 20.141 13.772 -43.271 1.00 85.81 176 ARG A CA 1
ATOM 1431 C C . ARG A 1 176 ? 19.272 12.763 -42.528 1.00 85.81 176 ARG A C 1
ATOM 1433 O O . ARG A 1 176 ? 19.373 12.659 -41.310 1.00 85.81 176 ARG A O 1
ATOM 1440 N N . ASP A 1 177 ? 18.461 11.999 -43.253 1.00 87.38 177 ASP A N 1
ATOM 1441 C CA . ASP A 1 177 ? 17.523 11.035 -42.675 1.00 87.38 177 ASP A CA 1
ATOM 1442 C C . ASP A 1 177 ? 18.274 9.957 -41.883 1.00 87.38 177 ASP A C 1
ATOM 1444 O O . ASP A 1 177 ? 17.943 9.646 -40.737 1.00 87.38 177 ASP A O 1
ATOM 1448 N N . THR A 1 178 ? 19.372 9.460 -42.451 1.00 87.62 178 THR A N 1
ATOM 1449 C CA . THR A 1 178 ? 20.228 8.478 -41.787 1.00 87.62 178 THR A CA 1
ATOM 1450 C C . THR A 1 178 ? 20.905 9.049 -40.548 1.00 87.62 178 THR A C 1
ATOM 1452 O O . THR A 1 178 ? 20.991 8.354 -39.532 1.00 87.62 178 THR A O 1
ATOM 1455 N N . PHE A 1 179 ? 21.408 10.280 -40.621 1.00 88.38 179 PHE A N 1
ATOM 1456 C CA . PHE A 1 179 ? 22.021 10.962 -39.490 1.00 88.38 179 PHE A CA 1
ATOM 1457 C C . PHE A 1 179 ? 21.008 11.121 -38.355 1.00 88.38 179 PHE A C 1
ATOM 1459 O O . PHE A 1 179 ? 21.287 10.682 -37.243 1.00 88.38 179 PHE A O 1
ATOM 1466 N N . VAL A 1 180 ? 19.793 11.597 -38.654 1.00 89.94 180 VAL A N 1
ATOM 1467 C CA . VAL A 1 180 ? 18.684 11.699 -37.691 1.00 89.94 180 VAL A CA 1
ATOM 1468 C C . VAL A 1 180 ? 18.402 10.346 -37.033 1.00 89.94 180 VAL A C 1
ATOM 1470 O O . VAL A 1 180 ? 18.334 10.259 -35.806 1.00 89.94 180 VAL A O 1
ATOM 1473 N N . GLU A 1 181 ? 18.284 9.261 -37.803 1.00 90.31 181 GLU A N 1
ATOM 1474 C CA . GLU A 1 181 ? 18.092 7.921 -37.236 1.00 90.31 181 GLU A CA 1
ATOM 1475 C C . GLU A 1 181 ? 19.241 7.486 -36.316 1.00 90.31 181 GLU A C 1
ATOM 1477 O O . GLU A 1 181 ? 19.002 6.906 -35.250 1.00 90.31 181 GLU A O 1
ATOM 1482 N N . ALA A 1 182 ? 20.486 7.738 -36.730 1.00 90.69 182 ALA A N 1
ATOM 1483 C CA . ALA A 1 182 ? 21.669 7.412 -35.945 1.00 90.69 182 ALA A CA 1
ATOM 1484 C C . ALA A 1 182 ? 21.658 8.181 -34.620 1.00 90.69 182 ALA A C 1
ATOM 1486 O O . ALA A 1 182 ? 21.881 7.599 -33.557 1.00 90.69 182 ALA A O 1
ATOM 1487 N N . THR A 1 183 ? 21.285 9.460 -34.667 1.00 89.19 183 THR A N 1
ATOM 1488 C CA . THR A 1 183 ? 21.143 10.296 -33.481 1.00 89.19 183 THR A CA 1
ATOM 1489 C C . THR A 1 183 ? 20.054 9.816 -32.547 1.00 89.19 183 THR A C 1
ATOM 1491 O O . THR A 1 183 ? 20.282 9.697 -31.345 1.00 89.19 183 THR A O 1
ATOM 1494 N N . LEU A 1 184 ? 18.888 9.454 -33.075 1.00 90.00 184 LEU A N 1
ATOM 1495 C CA . LEU A 1 184 ? 17.802 8.901 -32.270 1.00 90.00 184 LEU A CA 1
ATOM 1496 C C . LEU A 1 184 ? 18.192 7.577 -31.592 1.00 90.00 184 LEU A C 1
ATOM 1498 O O . LEU A 1 184 ? 17.684 7.273 -30.506 1.00 90.00 184 LEU A O 1
ATOM 1502 N N . ALA A 1 185 ? 19.079 6.788 -32.207 1.00 88.75 185 ALA A N 1
ATOM 1503 C CA . ALA A 1 185 ? 19.658 5.593 -31.599 1.00 88.75 185 ALA A CA 1
ATOM 1504 C C . ALA A 1 185 ? 20.687 5.941 -30.505 1.00 88.75 185 ALA A C 1
ATOM 1506 O O . ALA A 1 185 ? 20.644 5.342 -29.425 1.00 88.75 185 ALA A O 1
ATOM 1507 N N . ALA A 1 186 ? 21.547 6.937 -30.744 1.00 87.81 186 ALA A N 1
ATOM 1508 C CA . ALA A 1 186 ? 22.557 7.414 -29.797 1.00 87.81 186 ALA A CA 1
ATOM 1509 C C . ALA A 1 186 ? 21.946 8.036 -28.529 1.00 87.81 186 ALA A C 1
ATOM 1511 O O . ALA A 1 186 ? 22.383 7.733 -27.415 1.00 87.81 186 ALA A O 1
ATOM 1512 N N . CYS A 1 187 ? 20.868 8.820 -28.667 1.00 84.81 187 CYS A N 1
ATOM 1513 C CA . CYS A 1 187 ? 20.187 9.489 -27.551 1.00 84.81 187 CYS A CA 1
ATOM 1514 C C . CYS A 1 187 ? 19.727 8.534 -26.439 1.00 84.81 187 CYS A C 1
ATOM 1516 O O . CYS A 1 187 ? 19.613 8.952 -25.292 1.00 84.81 187 CYS A O 1
ATOM 1518 N N . ARG A 1 188 ? 19.499 7.246 -26.736 1.00 75.69 188 ARG A N 1
ATOM 1519 C CA . ARG A 1 188 ? 19.053 6.246 -25.744 1.00 75.69 188 ARG A CA 1
ATOM 1520 C C . ARG A 1 188 ? 20.081 5.963 -24.640 1.00 75.69 188 ARG A C 1
ATOM 1522 O O . ARG A 1 188 ? 19.744 5.286 -23.673 1.00 75.69 188 ARG A O 1
ATOM 1529 N N . LEU A 1 189 ? 21.326 6.404 -24.809 1.00 68.56 189 LEU A N 1
ATOM 1530 C CA . LEU A 1 189 ? 22.422 6.178 -23.866 1.00 68.56 189 LEU A CA 1
ATOM 1531 C C . LEU A 1 189 ? 22.958 7.423 -23.186 1.00 68.56 189 LEU A C 1
ATOM 1533 O O . LEU A 1 189 ? 23.699 7.313 -22.209 1.00 68.56 189 LEU A O 1
ATOM 1537 N N . LEU A 1 190 ? 22.662 8.580 -23.756 1.00 78.00 190 LEU A N 1
ATOM 1538 C CA . LEU A 1 190 ? 23.242 9.814 -23.283 1.00 78.00 190 LEU A CA 1
ATOM 1539 C C . LEU A 1 190 ? 22.554 10.243 -21.987 1.00 78.00 190 LEU A C 1
ATOM 1541 O O . LEU A 1 190 ? 21.370 9.946 -21.784 1.00 78.00 190 LEU A O 1
ATOM 1545 N N . PRO A 1 191 ? 23.267 10.972 -21.113 1.00 78.12 191 PRO A N 1
ATOM 1546 C CA . PRO A 1 191 ? 22.632 11.655 -20.000 1.00 78.12 191 PRO A CA 1
ATOM 1547 C C . PRO A 1 191 ? 21.427 12.467 -20.502 1.00 78.12 191 PRO A C 1
ATOM 1549 O O . PRO A 1 191 ? 21.528 13.087 -21.567 1.00 78.12 191 PRO A O 1
ATOM 1552 N N . PRO A 1 192 ? 20.302 12.514 -19.762 1.00 75.00 192 PRO A N 1
ATOM 1553 C CA . PRO A 1 192 ? 19.084 13.184 -20.220 1.00 75.00 192 PRO A CA 1
ATOM 1554 C C . PRO A 1 192 ? 19.293 14.634 -20.679 1.00 75.00 192 PRO A C 1
ATOM 1556 O O . PRO A 1 192 ? 18.613 15.086 -21.598 1.00 75.00 192 PRO A O 1
ATOM 1559 N N . SER A 1 193 ? 20.247 15.352 -20.075 1.00 77.62 193 SER A N 1
ATOM 1560 C CA . SER A 1 193 ? 20.634 16.713 -20.461 1.00 77.62 193 SER A CA 1
ATOM 1561 C C . SER A 1 193 ? 21.260 16.780 -21.856 1.00 77.62 193 SER A C 1
ATOM 1563 O O . SER A 1 193 ? 20.813 17.586 -22.671 1.00 77.62 193 SER A O 1
ATOM 1565 N N . ARG A 1 194 ? 22.237 15.915 -22.164 1.00 83.81 194 ARG A N 1
ATOM 1566 C CA . ARG A 1 194 ? 22.853 15.854 -23.500 1.00 83.81 194 ARG A CA 1
ATOM 1567 C C . ARG A 1 194 ? 21.865 15.307 -24.522 1.00 83.81 194 ARG A C 1
ATOM 1569 O O . ARG A 1 194 ? 21.699 15.907 -25.571 1.00 83.81 194 ARG A O 1
ATOM 1576 N N . ALA A 1 195 ? 21.117 14.248 -24.202 1.00 82.62 195 ALA A N 1
ATOM 1577 C CA . ALA A 1 195 ? 20.066 13.748 -25.092 1.00 82.62 195 ALA A CA 1
ATOM 1578 C C . ALA A 1 195 ? 19.072 14.861 -25.480 1.00 82.62 195 ALA A C 1
ATOM 1580 O O . ALA A 1 195 ? 18.709 14.985 -26.646 1.00 82.62 195 ALA A O 1
ATOM 1581 N N . HIS A 1 196 ? 18.683 15.711 -24.523 1.00 81.94 196 HIS A N 1
ATOM 1582 C CA . HIS A 1 196 ? 17.826 16.866 -24.779 1.00 81.94 196 HIS A CA 1
ATOM 1583 C C . HIS A 1 196 ? 18.478 17.903 -25.703 1.00 81.94 196 HIS A C 1
ATOM 1585 O O . HIS A 1 196 ? 17.820 18.352 -26.638 1.00 81.94 196 HIS A O 1
ATOM 1591 N N . SER A 1 197 ? 19.752 18.259 -25.487 1.00 82.06 197 SER A N 1
ATOM 1592 C CA . SER A 1 197 ? 20.447 19.208 -26.369 1.00 82.06 197 SER A CA 1
ATOM 1593 C C . SER A 1 197 ? 20.523 18.686 -27.803 1.00 82.06 197 SER A C 1
ATOM 1595 O O . SER A 1 197 ? 20.223 19.426 -28.732 1.00 82.06 197 SER A O 1
ATOM 1597 N N . LEU A 1 198 ? 20.809 17.391 -27.986 1.00 83.12 198 LEU A N 1
ATOM 1598 C CA . LEU A 1 198 ? 20.859 16.793 -29.321 1.00 83.12 198 LEU A CA 1
ATOM 1599 C C . LEU A 1 198 ? 19.483 16.736 -29.985 1.00 83.12 198 LEU A C 1
ATOM 1601 O O . LEU A 1 198 ? 19.384 16.931 -31.189 1.00 83.12 198 LEU A O 1
ATOM 1605 N N . ILE A 1 199 ? 18.406 16.509 -29.228 1.00 82.81 199 ILE A N 1
ATOM 1606 C CA . ILE A 1 199 ? 17.039 16.570 -29.769 1.00 82.81 199 ILE A CA 1
ATOM 1607 C C . ILE A 1 199 ? 16.699 17.996 -30.227 1.00 82.81 199 ILE A C 1
ATOM 1609 O O . ILE A 1 199 ? 16.081 18.163 -31.277 1.00 82.81 199 ILE A O 1
ATOM 1613 N N . LEU A 1 200 ? 17.119 19.027 -29.484 1.00 77.81 200 LEU A N 1
ATOM 1614 C CA . LEU A 1 200 ? 16.963 20.422 -29.910 1.00 77.81 200 LEU A CA 1
ATOM 1615 C C . LEU A 1 200 ? 17.797 20.734 -31.162 1.00 77.81 200 LEU A C 1
ATOM 1617 O O . LEU A 1 200 ? 17.295 21.410 -32.057 1.00 77.81 200 LEU A O 1
ATOM 1621 N N . ALA A 1 201 ? 19.012 20.191 -31.264 1.00 76.88 201 ALA A N 1
ATOM 1622 C CA . ALA A 1 201 ? 19.837 20.295 -32.467 1.00 76.88 201 ALA A CA 1
ATOM 1623 C C . ALA A 1 201 ? 19.191 19.577 -33.668 1.00 76.88 201 ALA A C 1
ATOM 1625 O O . ALA A 1 201 ? 19.132 20.118 -34.763 1.00 76.88 201 ALA A O 1
ATOM 1626 N N . LEU A 1 202 ? 18.582 18.401 -33.481 1.00 80.94 202 LEU A N 1
ATOM 1627 C CA . LEU A 1 202 ? 17.819 17.749 -34.555 1.00 80.94 202 LEU A CA 1
ATOM 1628 C C . LEU A 1 202 ? 16.635 18.600 -35.033 1.00 80.94 202 LEU A C 1
ATOM 1630 O O . LEU A 1 202 ? 16.293 18.568 -36.210 1.00 80.94 202 LEU A O 1
ATOM 1634 N N . LYS A 1 203 ? 16.015 19.379 -34.139 1.00 74.31 203 LYS A N 1
ATOM 1635 C CA . LYS A 1 203 ? 14.949 20.323 -34.503 1.00 74.31 203 LYS A CA 1
ATOM 1636 C C . LYS A 1 203 ? 15.461 21.563 -35.232 1.00 74.31 203 LYS A C 1
ATOM 1638 O O . LYS A 1 203 ? 14.681 22.182 -35.956 1.00 74.31 203 LYS A O 1
ATOM 1643 N N . SER A 1 204 ? 16.716 21.966 -35.016 1.00 69.94 204 SER A N 1
ATOM 1644 C CA . SER A 1 204 ? 17.322 23.088 -35.741 1.00 69.94 204 SER A CA 1
ATOM 1645 C C . SER A 1 204 ? 17.714 22.709 -37.168 1.00 69.94 204 SER A C 1
ATOM 1647 O O . SER A 1 204 ? 17.737 23.597 -38.020 1.00 69.94 204 SER A O 1
ATOM 1649 N N . ILE A 1 205 ? 17.882 21.410 -37.459 1.00 70.25 205 ILE A N 1
ATOM 1650 C CA . ILE A 1 205 ? 17.890 20.840 -38.818 1.00 70.25 205 ILE A CA 1
ATOM 1651 C C . ILE A 1 205 ? 16.457 20.927 -39.391 1.00 70.25 205 ILE A C 1
ATOM 1653 O O . ILE A 1 205 ? 15.756 19.936 -39.589 1.00 70.25 205 ILE A O 1
ATOM 1657 N N . LYS A 1 206 ? 15.969 22.158 -39.583 1.00 52.78 206 LYS A N 1
ATOM 1658 C CA . LYS A 1 206 ? 14.654 22.474 -40.141 1.00 52.78 206 LYS A CA 1
ATOM 1659 C C . LYS A 1 206 ? 14.676 22.223 -41.641 1.00 52.78 206 LYS A C 1
ATOM 1661 O O . LYS A 1 206 ? 15.072 23.097 -42.407 1.00 52.78 206 LYS A O 1
ATOM 1666 N N . ASP A 1 207 ? 14.193 21.060 -42.053 1.00 61.47 207 ASP A N 1
ATOM 1667 C CA . ASP A 1 207 ? 13.836 20.812 -43.443 1.00 61.47 207 ASP A CA 1
ATOM 1668 C C . ASP A 1 207 ? 12.364 20.361 -43.527 1.00 61.47 207 ASP A C 1
ATOM 1670 O O . ASP A 1 207 ? 11.995 19.393 -42.852 1.00 61.47 207 ASP A O 1
ATOM 1674 N N . PRO A 1 208 ? 11.505 21.035 -44.320 1.00 61.91 208 PRO A N 1
ATOM 1675 C CA . PRO A 1 208 ? 10.121 20.610 -44.550 1.00 61.91 208 PRO A CA 1
ATOM 1676 C C . PRO A 1 208 ? 9.982 19.208 -45.180 1.00 61.91 208 PRO A C 1
ATOM 1678 O O . PRO A 1 208 ? 8.863 18.709 -45.272 1.00 61.91 208 PRO A O 1
ATOM 1681 N N . HIS A 1 209 ? 11.081 18.560 -45.586 1.00 73.56 209 HIS A N 1
ATOM 1682 C CA . HIS A 1 209 ? 11.098 17.253 -46.250 1.00 73.56 209 HIS A CA 1
ATOM 1683 C C . HIS A 1 209 ? 11.536 16.066 -45.369 1.00 73.56 209 HIS A C 1
ATOM 1685 O O . HIS A 1 209 ? 11.781 14.985 -45.907 1.00 73.56 209 HIS A O 1
ATOM 1691 N N . LEU A 1 210 ? 11.661 16.209 -44.040 1.00 86.19 210 LEU A N 1
ATOM 1692 C CA . LEU A 1 210 ? 11.958 15.050 -43.182 1.00 86.19 210 LEU A CA 1
ATOM 1693 C C . LEU A 1 210 ? 10.771 14.059 -43.191 1.00 86.19 210 LEU A C 1
ATOM 1695 O O . LEU A 1 210 ? 9.649 14.477 -42.891 1.00 86.19 210 LEU A O 1
ATOM 1699 N N . PRO A 1 211 ? 10.982 12.755 -43.460 1.00 89.31 211 PRO A N 1
ATOM 1700 C CA . PRO A 1 211 ? 9.905 11.771 -43.461 1.00 89.31 211 PRO A CA 1
ATOM 1701 C C . PRO A 1 211 ? 9.129 11.735 -42.141 1.00 89.31 211 PRO A C 1
ATOM 1703 O O . PRO A 1 211 ? 9.714 11.776 -41.054 1.00 89.31 211 PRO A O 1
ATOM 1706 N N . ASP A 1 212 ? 7.809 11.566 -42.229 1.00 91.50 212 ASP A N 1
ATOM 1707 C CA . ASP A 1 212 ? 6.915 11.616 -41.067 1.00 91.50 212 ASP A CA 1
ATOM 1708 C C . ASP A 1 212 ? 7.317 10.645 -39.948 1.00 91.50 212 ASP A C 1
ATOM 1710 O O . ASP A 1 212 ? 7.291 11.009 -38.774 1.00 91.50 212 ASP A O 1
ATOM 1714 N N . HIS A 1 213 ? 7.783 9.436 -40.280 1.00 92.12 213 HIS A N 1
ATOM 1715 C CA . HIS A 1 213 ? 8.220 8.467 -39.270 1.00 92.12 213 HIS A CA 1
ATOM 1716 C C . HIS A 1 213 ? 9.423 8.960 -38.441 1.00 92.12 213 HIS A C 1
ATOM 1718 O O . HIS A 1 213 ? 9.512 8.651 -37.250 1.00 92.12 213 HIS A O 1
ATOM 1724 N N . LEU A 1 214 ? 10.325 9.757 -39.031 1.00 91.44 214 LEU A N 1
ATOM 1725 C CA . LEU A 1 214 ? 11.450 10.370 -38.319 1.00 91.44 214 LEU A CA 1
ATOM 1726 C C . LEU A 1 214 ? 10.995 11.573 -37.498 1.00 91.44 214 LEU A C 1
ATOM 1728 O O . LEU A 1 214 ? 11.385 11.682 -36.336 1.00 91.44 214 LEU A O 1
ATOM 1732 N N . ARG A 1 215 ? 10.107 12.418 -38.039 1.00 90.94 215 ARG A N 1
ATOM 1733 C CA . ARG A 1 215 ? 9.494 13.528 -37.284 1.00 90.94 215 ARG A CA 1
ATOM 1734 C C . ARG A 1 215 ? 8.788 13.017 -36.023 1.00 90.94 215 ARG A C 1
ATOM 1736 O O . ARG A 1 215 ? 9.010 13.533 -34.928 1.00 90.94 215 ARG A O 1
ATOM 1743 N N . MET A 1 216 ? 8.018 11.935 -36.148 1.00 93.31 216 MET A N 1
ATOM 1744 C CA . MET A 1 216 ? 7.368 11.261 -35.019 1.00 93.31 216 MET A CA 1
ATOM 1745 C C . MET A 1 216 ? 8.377 10.667 -34.030 1.00 93.31 216 MET A C 1
ATOM 1747 O O . MET A 1 216 ? 8.166 10.736 -32.820 1.00 93.31 216 MET A O 1
ATOM 1751 N N . ALA A 1 217 ? 9.484 10.096 -34.510 1.00 92.06 217 ALA A N 1
ATOM 1752 C CA . ALA A 1 217 ? 10.521 9.549 -33.641 1.00 92.06 217 ALA A CA 1
ATOM 1753 C C . ALA A 1 217 ? 11.274 10.641 -32.853 1.00 92.06 217 ALA A C 1
ATOM 1755 O O . ALA A 1 217 ? 11.593 10.419 -31.682 1.00 92.06 217 ALA A O 1
ATOM 1756 N N . VAL A 1 218 ? 11.502 11.818 -33.448 1.00 91.19 218 VAL A N 1
ATOM 1757 C CA . VAL A 1 218 ? 12.041 13.006 -32.760 1.00 91.19 218 VAL A CA 1
ATOM 1758 C C . VAL A 1 218 ? 11.076 13.480 -31.672 1.00 91.19 218 VAL A C 1
ATOM 1760 O O . VAL A 1 218 ? 11.482 13.607 -30.515 1.00 91.19 218 VAL A O 1
ATOM 1763 N N . ALA A 1 219 ? 9.792 13.649 -32.004 1.00 92.12 219 ALA A N 1
ATOM 1764 C CA . ALA A 1 219 ? 8.764 14.041 -31.038 1.00 92.12 219 ALA A CA 1
ATOM 1765 C C . ALA A 1 219 ? 8.622 13.024 -29.889 1.00 92.12 219 ALA A C 1
ATOM 1767 O O . ALA A 1 219 ? 8.489 13.404 -28.725 1.00 92.12 219 ALA A O 1
ATOM 1768 N N . PHE A 1 220 ? 8.728 11.722 -30.184 1.00 93.38 220 PHE A N 1
ATOM 1769 C CA . PHE A 1 220 ? 8.752 10.676 -29.161 1.00 93.38 220 PHE A CA 1
ATOM 1770 C C . PHE A 1 220 ? 9.923 10.863 -28.185 1.00 93.38 220 PHE A C 1
ATOM 1772 O O . PHE A 1 220 ? 9.723 10.791 -26.974 1.00 93.38 220 PHE A O 1
ATOM 1779 N N . GLN A 1 221 ? 11.141 11.109 -28.678 1.00 90.19 221 GLN A N 1
ATOM 1780 C CA . GLN A 1 221 ? 12.303 11.280 -27.798 1.00 90.19 221 GLN A CA 1
ATOM 1781 C C . GLN A 1 221 ? 12.222 12.556 -26.955 1.00 90.19 221 GLN A C 1
ATOM 1783 O O . GLN A 1 221 ? 12.598 12.550 -25.782 1.00 90.19 221 GLN A O 1
ATOM 1788 N N . GLU A 1 222 ? 11.687 13.640 -27.513 1.00 89.19 222 GLU A N 1
ATOM 1789 C CA . GLU A 1 222 ? 11.416 14.855 -26.746 1.00 89.19 222 GLU A CA 1
ATOM 1790 C C . GLU A 1 222 ? 10.392 14.605 -25.633 1.00 89.19 222 GLU A C 1
ATOM 1792 O O . GLU A 1 222 ? 10.623 14.974 -24.481 1.00 89.19 222 GLU A O 1
ATOM 1797 N N . SER A 1 223 ? 9.294 13.919 -25.960 1.00 92.50 223 SER A N 1
ATOM 1798 C CA . SER A 1 223 ? 8.273 13.516 -24.995 1.00 92.50 223 SER A CA 1
ATOM 1799 C C . SER A 1 223 ? 8.868 12.704 -23.838 1.00 92.50 223 SER A C 1
ATOM 1801 O O . SER A 1 223 ? 8.538 12.961 -22.675 1.00 92.50 223 SER A O 1
ATOM 1803 N N . VAL A 1 224 ? 9.776 11.767 -24.136 1.00 87.88 224 VAL A N 1
ATOM 1804 C CA . VAL A 1 224 ? 10.509 10.987 -23.129 1.00 87.88 224 VAL A CA 1
ATOM 1805 C C . VAL A 1 224 ? 11.370 11.900 -22.251 1.00 87.88 224 VAL A C 1
ATOM 1807 O O . VAL A 1 224 ? 11.319 11.790 -21.027 1.00 87.88 224 VAL A O 1
ATOM 1810 N N . SER A 1 225 ? 12.119 12.836 -22.844 1.00 85.31 225 SER A N 1
ATOM 1811 C CA . SER A 1 225 ? 12.956 13.798 -22.108 1.00 85.31 225 SER A CA 1
ATOM 1812 C C . SER A 1 225 ? 12.138 14.667 -21.141 1.00 85.31 225 SER A C 1
ATOM 1814 O O . SER A 1 225 ? 12.524 14.836 -19.984 1.00 85.31 225 SER A O 1
ATOM 1816 N N . LEU A 1 226 ? 10.978 15.163 -21.580 1.00 87.19 226 LEU A N 1
ATOM 1817 C CA . LEU A 1 226 ? 10.052 15.940 -20.749 1.00 87.19 226 LEU A CA 1
ATOM 1818 C C . LEU A 1 226 ? 9.460 15.099 -19.613 1.00 87.19 226 LEU A C 1
ATOM 1820 O O . LEU A 1 226 ? 9.451 15.541 -18.465 1.00 87.19 226 LEU A O 1
ATOM 1824 N N . ARG A 1 227 ? 9.062 13.848 -19.895 1.00 86.31 227 ARG A N 1
ATOM 1825 C CA . ARG A 1 227 ? 8.585 12.908 -18.868 1.00 86.31 227 ARG A CA 1
ATOM 1826 C C . ARG A 1 227 ? 9.652 12.647 -17.802 1.00 86.31 227 ARG A C 1
ATOM 1828 O O . ARG A 1 227 ? 9.316 12.631 -16.623 1.00 86.31 227 ARG A O 1
ATOM 1835 N N . PHE A 1 228 ? 10.923 12.501 -18.183 1.00 77.12 228 PHE A N 1
ATOM 1836 C CA . PHE A 1 228 ? 12.028 12.353 -17.225 1.00 77.12 228 PHE A CA 1
ATOM 1837 C C . PHE A 1 228 ? 12.228 13.581 -16.326 1.00 77.12 228 PHE A C 1
ATOM 1839 O O . PHE A 1 228 ? 12.672 13.426 -15.192 1.00 77.12 228 PHE A O 1
ATOM 1846 N N . LYS A 1 229 ? 11.885 14.784 -16.804 1.00 78.94 229 LYS A N 1
ATOM 1847 C CA . LYS A 1 229 ? 11.890 16.024 -16.008 1.00 78.94 229 LYS A CA 1
ATOM 1848 C C . LYS A 1 229 ? 10.625 16.201 -15.150 1.00 78.94 229 LYS A C 1
ATOM 1850 O O . LYS A 1 229 ? 10.556 17.158 -14.388 1.00 78.94 229 LYS A O 1
ATOM 1855 N N . GLY A 1 230 ? 9.637 15.309 -15.274 1.00 77.31 230 GLY A N 1
ATOM 1856 C CA . GLY A 1 230 ? 8.335 15.411 -14.604 1.00 77.31 230 GLY A CA 1
ATOM 1857 C C . GLY A 1 230 ? 7.309 16.294 -15.327 1.00 77.31 230 GLY A C 1
ATOM 1858 O O . GLY A 1 230 ? 6.207 16.485 -14.820 1.00 77.31 230 GLY A O 1
ATOM 1859 N N . ASP A 1 231 ? 7.623 16.814 -16.519 1.00 86.69 231 ASP A N 1
ATOM 1860 C CA . ASP A 1 231 ? 6.712 17.669 -17.290 1.00 86.69 231 ASP A CA 1
ATOM 1861 C C . ASP A 1 231 ? 5.834 16.841 -18.242 1.00 86.69 231 ASP A C 1
ATOM 1863 O O . ASP A 1 231 ? 6.015 16.788 -19.463 1.00 86.69 231 ASP A O 1
ATOM 1867 N N . HIS A 1 232 ? 4.876 16.125 -17.656 1.00 90.06 232 HIS A N 1
ATOM 1868 C CA . HIS A 1 232 ? 3.961 15.247 -18.391 1.00 90.06 232 HIS A CA 1
ATOM 1869 C C . HIS A 1 232 ? 3.004 16.019 -19.312 1.00 90.06 232 HIS A C 1
ATOM 1871 O O . HIS A 1 232 ? 2.597 15.500 -20.351 1.00 90.06 232 HIS A O 1
ATOM 1877 N N . ASN A 1 233 ? 2.663 17.262 -18.960 1.00 90.94 233 ASN A N 1
ATOM 1878 C CA . ASN A 1 233 ? 1.737 18.082 -19.738 1.00 90.94 233 ASN A CA 1
ATOM 1879 C C . ASN A 1 233 ? 2.397 18.588 -21.019 1.00 90.94 233 ASN A C 1
ATOM 1881 O O . ASN A 1 233 ? 1.826 18.430 -22.097 1.00 90.94 233 ASN A O 1
ATOM 1885 N N . GLN A 1 234 ? 3.618 19.122 -20.925 1.00 93.06 234 GLN A N 1
ATOM 1886 C CA . GLN A 1 234 ? 4.357 19.527 -22.115 1.00 93.06 234 GLN A CA 1
ATOM 1887 C C . GLN A 1 234 ? 4.703 18.319 -22.993 1.00 93.06 234 GLN A C 1
ATOM 1889 O O . GLN A 1 234 ? 4.679 18.415 -24.219 1.00 93.06 234 GLN A O 1
ATOM 1894 N N . SER A 1 235 ? 4.965 17.160 -22.379 1.00 94.25 235 SER A N 1
ATOM 1895 C CA . SER A 1 235 ? 5.153 15.900 -23.104 1.00 94.25 235 SER A CA 1
ATOM 1896 C C . SER A 1 235 ? 3.929 15.545 -23.962 1.00 94.25 235 SER A C 1
ATOM 1898 O O . SER A 1 235 ? 4.083 15.225 -25.139 1.00 94.25 235 SER A O 1
ATOM 1900 N N . ASP A 1 236 ? 2.712 15.660 -23.417 1.00 94.88 236 ASP A N 1
ATOM 1901 C CA . ASP A 1 236 ? 1.473 15.425 -24.172 1.00 94.88 236 ASP A CA 1
ATOM 1902 C C . ASP A 1 236 ? 1.239 16.472 -25.275 1.00 94.88 236 ASP A C 1
ATOM 1904 O O . ASP A 1 236 ? 0.734 16.121 -26.343 1.00 94.88 236 ASP A O 1
ATOM 1908 N N . VAL A 1 237 ? 1.616 17.737 -25.042 1.00 96.19 237 VAL A N 1
ATOM 1909 C CA . VAL A 1 237 ? 1.543 18.819 -26.043 1.00 96.19 237 VAL A CA 1
ATOM 1910 C C . VAL A 1 237 ? 2.394 18.480 -27.265 1.00 96.19 237 VAL A C 1
ATOM 1912 O O . VAL A 1 237 ? 1.864 18.447 -28.371 1.00 96.19 237 VAL A O 1
ATOM 1915 N N . VAL A 1 238 ? 3.666 18.120 -27.062 1.00 94.00 238 VAL A N 1
ATOM 1916 C CA . VAL A 1 238 ? 4.584 17.725 -28.146 1.00 94.00 238 VAL A CA 1
ATOM 1917 C C . VAL A 1 238 ? 4.003 16.589 -28.989 1.00 94.00 238 VAL A C 1
ATOM 1919 O O . VAL A 1 238 ? 4.057 16.632 -30.217 1.00 94.00 238 VAL A O 1
ATOM 1922 N N . ILE A 1 239 ? 3.424 15.574 -28.338 1.00 96.25 239 ILE A N 1
ATOM 1923 C CA . ILE A 1 239 ? 2.820 14.437 -29.041 1.00 96.25 239 ILE A CA 1
ATOM 1924 C C . ILE A 1 239 ? 1.580 14.872 -29.829 1.00 96.25 239 ILE A C 1
ATOM 1926 O O . ILE A 1 239 ? 1.387 14.444 -30.964 1.00 96.25 239 ILE A O 1
ATOM 1930 N N . ARG A 1 240 ? 0.708 15.684 -29.230 1.00 95.38 240 ARG A N 1
ATOM 1931 C CA . ARG A 1 240 ? -0.511 16.154 -29.893 1.00 95.38 240 ARG A CA 1
ATOM 1932 C C . ARG A 1 240 ? -0.179 16.974 -31.136 1.00 95.38 240 ARG A C 1
ATOM 1934 O O . ARG A 1 240 ? -0.822 16.774 -32.160 1.00 95.38 240 ARG A O 1
ATOM 1941 N N . ASP A 1 241 ? 0.808 17.856 -31.040 1.00 93.69 241 ASP A N 1
ATOM 1942 C CA . ASP A 1 241 ? 1.158 18.772 -32.119 1.00 93.69 241 ASP A CA 1
ATOM 1943 C C . ASP A 1 241 ? 1.708 17.996 -33.331 1.00 93.69 241 ASP A C 1
ATOM 1945 O O . ASP A 1 241 ? 1.206 18.173 -34.438 1.00 93.69 241 ASP A O 1
ATOM 1949 N N . ILE A 1 242 ? 2.607 17.017 -33.134 1.00 92.81 242 ILE A N 1
ATOM 1950 C CA . ILE A 1 242 ? 3.081 16.183 -34.259 1.00 92.81 242 ILE A CA 1
ATOM 1951 C C . ILE A 1 242 ? 1.971 15.307 -34.860 1.00 92.81 242 ILE A C 1
ATOM 1953 O O . ILE A 1 242 ? 1.935 15.086 -36.068 1.00 92.81 242 ILE A O 1
ATOM 1957 N N . LEU A 1 243 ? 1.040 14.810 -34.038 1.00 93.06 243 LEU A N 1
ATOM 1958 C CA . LEU A 1 243 ? -0.085 14.003 -34.520 1.00 93.06 243 LEU A CA 1
ATOM 1959 C C . LEU A 1 243 ? -1.101 14.822 -35.329 1.00 93.06 243 LEU A C 1
ATOM 1961 O O . LEU A 1 243 ? -1.833 14.235 -36.119 1.00 93.06 243 LEU A O 1
ATOM 1965 N N . ALA A 1 244 ? -1.151 16.145 -35.147 1.00 91.50 244 ALA A N 1
ATOM 1966 C CA . ALA A 1 244 ? -1.976 17.038 -35.958 1.00 91.50 244 ALA A CA 1
ATOM 1967 C C . ALA A 1 244 ? -1.363 17.313 -37.344 1.00 91.50 244 ALA A C 1
ATOM 1969 O O . ALA A 1 244 ? -2.085 17.658 -38.277 1.00 91.50 244 ALA A O 1
ATOM 1970 N N . GLU A 1 245 ? -0.044 17.154 -37.483 1.00 88.06 245 GLU A N 1
ATOM 1971 C CA . GLU A 1 245 ? 0.702 17.442 -38.713 1.00 88.06 245 GLU A CA 1
ATOM 1972 C C . GLU A 1 245 ? 0.877 16.220 -39.632 1.00 88.06 245 GLU A C 1
ATOM 1974 O O . GLU A 1 245 ? 1.159 16.389 -40.818 1.00 88.06 245 GLU A O 1
ATOM 1979 N N . VAL A 1 246 ? 0.747 14.997 -39.104 1.00 85.31 246 VAL A N 1
ATOM 1980 C CA . VAL A 1 246 ? 1.042 13.742 -39.819 1.00 85.31 246 VAL A CA 1
ATOM 1981 C C . VAL A 1 246 ? -0.237 12.990 -40.196 1.00 85.31 246 VAL A C 1
ATOM 1983 O O . VAL A 1 246 ? -1.168 12.865 -39.401 1.00 85.31 246 VAL A O 1
ATOM 1986 N N . SER A 1 247 ? -0.268 12.401 -41.398 1.00 80.00 247 SER A N 1
ATOM 1987 C CA . SER A 1 247 ? -1.384 11.554 -41.837 1.00 80.00 247 SER A CA 1
ATOM 1988 C C . SER A 1 247 ? -1.333 10.167 -41.185 1.00 80.00 247 SER A C 1
ATOM 1990 O O . SER A 1 247 ? -0.599 9.274 -41.614 1.00 80.00 247 SER A O 1
ATOM 1992 N N . VAL A 1 248 ? -2.167 9.957 -40.163 1.00 70.75 248 VAL A N 1
ATOM 1993 C CA . VAL A 1 248 ? -2.290 8.681 -39.427 1.00 70.75 248 VAL A CA 1
ATOM 1994 C C . VAL A 1 248 ? -2.755 7.517 -40.331 1.00 70.75 248 VAL A C 1
ATOM 1996 O O . VAL A 1 248 ? -2.524 6.356 -40.010 1.00 70.75 248 VAL A O 1
ATOM 1999 N N . GLY A 1 249 ? -3.334 7.806 -41.505 1.00 73.38 249 GLY A N 1
ATOM 2000 C CA . GLY A 1 249 ? -3.740 6.816 -42.514 1.00 73.38 249 GLY A CA 1
ATOM 2001 C C . GLY A 1 249 ? -2.637 6.349 -43.479 1.00 73.38 249 GLY A C 1
ATOM 2002 O O . GLY A 1 249 ? -2.945 5.653 -44.445 1.00 73.38 249 GLY A O 1
ATOM 2003 N N . SER A 1 250 ? -1.373 6.733 -43.262 1.00 81.12 250 SER A N 1
ATOM 2004 C CA . SER A 1 250 ? -0.250 6.413 -44.160 1.00 81.12 250 SER A CA 1
ATOM 2005 C C . SER A 1 250 ? -0.088 4.910 -44.419 1.00 81.12 250 SER A C 1
ATOM 2007 O O . SER A 1 250 ? -0.237 4.090 -43.511 1.00 81.12 250 SER A O 1
ATOM 2009 N N . THR A 1 251 ? 0.242 4.527 -45.658 1.00 87.06 251 THR A N 1
ATOM 2010 C CA . THR A 1 251 ? 0.592 3.144 -46.032 1.00 87.06 251 THR A CA 1
ATOM 2011 C C . THR A 1 251 ? 1.958 2.709 -45.500 1.00 87.06 251 THR A C 1
ATOM 2013 O O . THR A 1 251 ? 2.180 1.509 -45.382 1.00 87.06 251 THR A O 1
ATOM 2016 N N . ASP A 1 252 ? 2.830 3.648 -45.120 1.00 92.94 252 ASP A N 1
ATOM 2017 C CA . ASP A 1 252 ? 4.146 3.367 -44.538 1.00 92.94 252 ASP A CA 1
ATOM 2018 C C . ASP A 1 252 ? 4.011 2.818 -43.106 1.00 92.94 252 ASP A C 1
ATOM 2020 O O . ASP A 1 252 ? 3.563 3.506 -42.179 1.00 92.94 252 ASP A O 1
ATOM 2024 N N . ILE A 1 253 ? 4.439 1.572 -42.902 1.00 94.50 253 ILE A N 1
ATOM 2025 C CA . ILE A 1 253 ? 4.375 0.878 -41.612 1.00 94.50 253 ILE A CA 1
ATOM 2026 C C . ILE A 1 253 ? 5.259 1.543 -40.555 1.00 94.50 253 ILE A C 1
ATOM 2028 O O . ILE A 1 253 ? 4.961 1.455 -39.361 1.00 94.50 253 ILE A O 1
ATOM 2032 N N . ARG A 1 254 ? 6.302 2.280 -40.947 1.00 94.31 254 ARG A N 1
ATOM 2033 C CA . ARG A 1 254 ? 7.133 3.044 -40.005 1.00 94.31 254 ARG A CA 1
ATOM 2034 C C . ARG A 1 254 ? 6.351 4.202 -39.391 1.00 94.31 254 ARG A C 1
ATOM 2036 O O . ARG A 1 254 ? 6.504 4.456 -38.198 1.00 94.31 254 ARG A O 1
ATOM 2043 N N . VAL A 1 255 ? 5.483 4.859 -40.168 1.00 94.94 255 VAL A N 1
ATOM 2044 C CA . VAL A 1 255 ? 4.577 5.918 -39.680 1.00 94.94 255 VAL A CA 1
ATOM 2045 C C . VAL A 1 255 ? 3.519 5.314 -38.757 1.00 94.94 255 VAL A C 1
ATOM 2047 O O . VAL A 1 255 ? 3.330 5.801 -37.642 1.00 94.94 255 VAL A O 1
ATOM 2050 N N . HIS A 1 256 ? 2.908 4.194 -39.162 1.00 94.94 256 HIS A N 1
ATOM 2051 C CA . HIS A 1 256 ? 1.945 3.454 -38.333 1.00 94.94 256 HIS A CA 1
ATOM 2052 C C . HIS A 1 256 ? 2.542 3.038 -36.979 1.00 94.94 256 HIS A C 1
ATOM 2054 O O . HIS A 1 256 ? 1.961 3.284 -35.922 1.00 94.94 256 HIS A O 1
ATOM 2060 N N . CYS A 1 257 ? 3.748 2.470 -36.979 1.00 94.94 257 CYS A N 1
ATOM 2061 C CA . CYS A 1 257 ? 4.466 2.112 -35.755 1.00 94.94 257 CYS A CA 1
ATOM 2062 C C . CYS A 1 257 ? 4.901 3.344 -34.944 1.00 94.94 257 CYS A C 1
ATOM 2064 O O . CYS A 1 257 ? 4.899 3.308 -33.711 1.00 94.94 257 CYS A O 1
ATOM 2066 N N . GLY A 1 258 ? 5.256 4.445 -35.614 1.00 95.06 258 GLY A N 1
ATOM 2067 C CA . GLY A 1 258 ? 5.527 5.739 -34.988 1.00 95.06 258 GLY A CA 1
ATOM 2068 C C . GLY A 1 258 ? 4.329 6.248 -34.188 1.00 95.06 258 GLY A C 1
ATOM 2069 O O . GLY A 1 258 ? 4.492 6.651 -33.034 1.00 95.06 258 GLY A O 1
ATOM 2070 N N . TYR A 1 259 ? 3.120 6.140 -34.749 1.00 95.50 259 TYR A N 1
ATOM 2071 C CA . TYR A 1 259 ? 1.873 6.482 -34.059 1.00 95.50 259 TYR A CA 1
ATOM 2072 C C . TYR A 1 259 ? 1.693 5.629 -32.803 1.00 95.50 259 TYR A C 1
ATOM 2074 O O . TYR A 1 259 ? 1.505 6.170 -31.712 1.00 95.50 259 TYR A O 1
ATOM 2082 N N . GLY A 1 260 ? 1.849 4.307 -32.927 1.00 95.31 260 GLY A N 1
ATOM 2083 C CA . GLY A 1 260 ? 1.767 3.391 -31.788 1.00 95.31 260 GLY A CA 1
ATOM 2084 C C . GLY A 1 260 ? 2.748 3.748 -30.665 1.00 95.31 260 GLY A C 1
ATOM 2085 O O . GLY A 1 260 ? 2.374 3.771 -29.493 1.00 95.31 260 GLY A O 1
ATOM 2086 N N . ARG A 1 261 ? 3.993 4.122 -30.996 1.00 95.62 261 ARG A N 1
ATOM 2087 C CA . ARG A 1 261 ? 4.990 4.568 -30.001 1.00 95.62 261 ARG A CA 1
ATOM 2088 C C . ARG A 1 261 ? 4.613 5.874 -29.305 1.00 95.62 261 ARG A C 1
ATOM 2090 O O . ARG A 1 261 ? 4.850 6.003 -28.104 1.00 95.62 261 ARG A O 1
ATOM 2097 N N . LEU A 1 262 ? 4.038 6.833 -30.025 1.00 96.38 262 LEU A N 1
ATOM 2098 C CA . LEU A 1 262 ? 3.555 8.081 -29.432 1.00 96.38 262 LEU A CA 1
ATOM 2099 C C . LEU A 1 262 ? 2.378 7.827 -28.482 1.00 96.38 262 LEU A C 1
ATOM 2101 O O . LEU A 1 262 ? 2.371 8.358 -27.372 1.00 96.38 262 LEU A O 1
ATOM 2105 N N . GLN A 1 263 ? 1.439 6.956 -28.859 1.00 95.88 263 GLN A N 1
ATOM 2106 C CA . GLN A 1 263 ? 0.331 6.564 -27.983 1.00 95.88 263 GLN A CA 1
ATOM 2107 C C . GLN A 1 263 ? 0.812 5.825 -26.732 1.00 95.88 263 GLN A C 1
ATOM 2109 O O . GLN A 1 263 ? 0.351 6.121 -25.631 1.00 95.88 263 GLN A O 1
ATOM 2114 N N . LEU A 1 264 ? 1.811 4.944 -26.863 1.00 94.94 264 LEU A N 1
ATOM 2115 C CA . LEU A 1 264 ? 2.482 4.330 -25.713 1.00 94.94 264 LEU A CA 1
ATOM 2116 C C . LEU A 1 264 ? 3.087 5.384 -24.780 1.00 94.94 264 LEU A C 1
ATOM 2118 O O . LEU A 1 264 ? 2.937 5.287 -23.566 1.00 94.94 264 LEU A O 1
ATOM 2122 N N . SER A 1 265 ? 3.718 6.424 -25.332 1.00 94.50 265 SER A N 1
ATOM 2123 C CA . SER A 1 265 ? 4.269 7.522 -24.531 1.00 94.50 265 SER A CA 1
ATOM 2124 C C . SER A 1 265 ? 3.177 8.298 -23.775 1.00 94.50 265 SER A C 1
ATOM 2126 O O . SER A 1 265 ? 3.354 8.594 -22.593 1.00 94.50 265 SER A O 1
ATOM 2128 N N . ARG A 1 266 ? 2.021 8.569 -24.404 1.00 94.88 266 ARG A N 1
ATOM 2129 C CA . ARG A 1 266 ? 0.854 9.183 -23.731 1.00 94.88 266 ARG A CA 1
ATOM 2130 C C . ARG A 1 266 ? 0.281 8.281 -22.643 1.00 94.88 266 ARG A C 1
ATOM 2132 O O . ARG A 1 266 ? -0.100 8.771 -21.582 1.00 94.88 266 ARG A O 1
ATOM 2139 N N . ALA A 1 267 ? 0.242 6.970 -22.883 1.00 93.50 267 ALA A N 1
ATOM 2140 C CA . ALA A 1 267 ? -0.175 5.998 -21.881 1.00 93.50 267 ALA A CA 1
ATOM 2141 C C . ALA A 1 267 ? 0.757 6.023 -20.662 1.00 93.50 267 ALA A C 1
ATOM 2143 O O . ALA A 1 267 ? 0.270 6.063 -19.537 1.00 93.50 267 ALA A O 1
ATOM 2144 N N . GLU A 1 268 ? 2.078 6.099 -20.854 1.00 89.69 268 GLU A N 1
ATOM 2145 C CA . GLU A 1 268 ? 3.024 6.249 -19.739 1.00 89.69 268 GLU A CA 1
ATOM 2146 C C . GLU A 1 268 ? 2.829 7.563 -18.968 1.00 89.69 268 GLU A C 1
ATOM 2148 O O . GLU A 1 268 ? 2.844 7.549 -17.738 1.00 89.69 268 GLU A O 1
ATOM 2153 N N . ASN A 1 269 ? 2.588 8.685 -19.657 1.00 89.94 269 ASN A N 1
ATOM 2154 C CA . ASN A 1 269 ? 2.263 9.964 -19.010 1.00 89.94 269 ASN A CA 1
ATOM 2155 C C . ASN A 1 269 ? 0.965 9.880 -18.187 1.00 89.94 269 ASN A C 1
ATOM 2157 O O . ASN A 1 269 ? 0.884 10.427 -17.089 1.00 89.94 269 ASN A O 1
ATOM 2161 N N . ALA A 1 270 ? -0.062 9.209 -18.713 1.00 89.62 270 ALA A N 1
ATOM 2162 C CA . ALA A 1 270 ? -1.330 8.996 -18.020 1.00 89.62 270 ALA A CA 1
ATOM 2163 C C . ALA A 1 270 ? -1.171 8.075 -16.800 1.00 89.62 270 ALA A C 1
ATOM 2165 O O . ALA A 1 270 ? -1.691 8.400 -15.739 1.00 89.62 270 ALA A O 1
ATOM 2166 N N . ILE A 1 271 ? -0.395 6.989 -16.907 1.00 82.81 271 ILE A N 1
ATOM 2167 C CA . ILE A 1 271 ? -0.081 6.091 -15.780 1.00 82.81 271 ILE A CA 1
ATOM 2168 C C . ILE A 1 271 ? 0.605 6.855 -14.645 1.00 82.81 271 ILE A C 1
ATOM 2170 O O . ILE A 1 271 ? 0.220 6.697 -13.492 1.00 82.81 271 ILE A O 1
ATOM 2174 N N . LEU A 1 272 ? 1.589 7.706 -14.958 1.00 79.38 272 LEU A N 1
ATOM 2175 C CA . LEU A 1 272 ? 2.292 8.509 -13.949 1.00 79.38 272 LEU A CA 1
ATOM 2176 C C . LEU A 1 272 ? 1.397 9.551 -13.260 1.00 79.38 272 LEU A C 1
ATOM 2178 O O . LEU A 1 272 ? 1.712 9.977 -12.155 1.00 79.38 272 LEU A O 1
ATOM 2182 N N . ARG A 1 273 ? 0.286 9.944 -13.894 1.00 80.50 273 ARG A N 1
ATOM 2183 C CA . ARG A 1 273 ? -0.751 10.817 -13.318 1.00 80.50 273 ARG A CA 1
ATOM 2184 C C . ARG A 1 273 ? -1.934 10.040 -12.729 1.00 80.50 273 ARG A C 1
ATOM 2186 O O . ARG A 1 273 ? -2.941 10.652 -12.395 1.00 80.50 273 ARG A O 1
ATOM 2193 N N . GLU A 1 274 ? -1.837 8.713 -12.646 1.00 78.19 274 GLU A N 1
ATOM 2194 C CA . GLU A 1 274 ? -2.898 7.821 -12.152 1.00 78.19 274 GLU A CA 1
ATOM 2195 C C . GLU A 1 274 ? -4.201 7.870 -12.985 1.00 78.19 274 GLU A C 1
ATOM 2197 O O . GLU A 1 274 ? -5.285 7.493 -12.540 1.00 78.19 274 GLU A O 1
ATOM 2202 N N . GLU A 1 275 ? -4.108 8.284 -14.250 1.00 85.38 275 GLU A N 1
ATOM 2203 C CA . GLU A 1 275 ? -5.224 8.386 -15.194 1.00 85.38 275 GLU A CA 1
ATOM 2204 C C . GLU A 1 275 ? -5.402 7.084 -16.004 1.00 85.38 275 GLU A C 1
ATOM 2206 O O . GLU A 1 275 ? -5.368 7.085 -17.239 1.00 85.38 275 GLU A O 1
ATOM 2211 N N . PHE A 1 276 ? -5.583 5.950 -15.322 1.00 85.38 276 PHE A N 1
ATOM 2212 C CA . PHE A 1 276 ? -5.553 4.606 -15.929 1.00 85.38 276 PHE A CA 1
ATOM 2213 C C . PHE A 1 276 ? -6.534 4.416 -17.099 1.00 85.38 276 PHE A C 1
ATOM 2215 O O . PHE A 1 276 ? -6.154 3.892 -18.145 1.00 85.38 276 PHE A O 1
ATOM 2222 N N . ASN A 1 277 ? -7.752 4.958 -16.994 1.00 86.69 277 ASN A N 1
ATOM 2223 C CA . ASN A 1 277 ? -8.741 4.908 -18.079 1.00 86.69 277 ASN A CA 1
ATOM 2224 C C . ASN A 1 277 ? -8.250 5.609 -19.357 1.00 86.69 277 ASN A C 1
ATOM 2226 O O . ASN A 1 277 ? -8.459 5.112 -20.464 1.00 86.69 277 ASN A O 1
ATOM 2230 N N . LYS A 1 278 ? -7.567 6.755 -19.219 1.00 91.25 278 LYS A N 1
ATOM 2231 C CA . LYS A 1 278 ? -6.973 7.449 -20.370 1.00 91.25 278 LYS A CA 1
ATOM 2232 C C . LYS A 1 278 ? -5.817 6.638 -20.945 1.00 91.25 278 LYS A C 1
ATOM 2234 O O . LYS A 1 278 ? -5.708 6.534 -22.163 1.00 91.25 278 LYS A O 1
ATOM 2239 N N . ALA A 1 279 ? -4.987 6.040 -20.085 1.00 91.50 279 ALA A N 1
ATOM 2240 C CA . ALA A 1 279 ? -3.895 5.175 -20.516 1.00 91.50 279 ALA A CA 1
ATOM 2241 C C . ALA A 1 279 ? -4.409 3.993 -21.355 1.00 91.50 279 ALA A C 1
ATOM 2243 O O . ALA A 1 279 ? -3.904 3.776 -22.455 1.00 91.50 279 ALA A O 1
ATOM 2244 N N . MET A 1 280 ? -5.460 3.303 -20.897 1.00 89.94 280 MET A N 1
ATOM 2245 C CA . MET A 1 280 ? -6.120 2.238 -21.661 1.00 89.94 280 MET A CA 1
ATOM 2246 C C . MET A 1 280 ? -6.656 2.738 -23.005 1.00 89.94 280 MET A C 1
ATOM 2248 O O . MET A 1 280 ? -6.420 2.097 -24.029 1.00 89.94 280 MET A O 1
ATOM 2252 N N . GLY A 1 281 ? -7.310 3.905 -23.029 1.00 93.19 281 GLY A N 1
ATOM 2253 C CA . GLY A 1 281 ? -7.802 4.518 -24.265 1.00 93.19 281 GLY A CA 1
ATOM 2254 C C . GLY A 1 281 ? -6.695 4.773 -25.295 1.00 93.19 281 GLY A C 1
ATOM 2255 O O . GLY A 1 281 ? -6.864 4.462 -26.474 1.00 93.19 281 GLY A O 1
ATOM 2256 N N . TYR A 1 282 ? -5.530 5.265 -24.861 1.00 95.19 282 TYR A N 1
ATOM 2257 C CA . TYR A 1 282 ? -4.381 5.451 -25.753 1.00 95.19 282 TYR A CA 1
ATOM 2258 C C . TYR A 1 282 ? -3.844 4.120 -26.287 1.00 95.19 282 TYR A C 1
ATOM 2260 O O . TYR A 1 282 ? -3.584 4.004 -27.482 1.00 95.19 282 TYR A O 1
ATOM 2268 N N . LEU A 1 283 ? -3.724 3.090 -25.446 1.00 93.44 283 LEU A N 1
ATOM 2269 C CA . LEU A 1 283 ? -3.253 1.772 -25.886 1.00 93.44 283 LEU A CA 1
ATOM 2270 C C . LEU A 1 283 ? -4.225 1.112 -26.877 1.00 93.44 283 LEU A C 1
ATOM 2272 O O . LEU A 1 283 ? -3.778 0.462 -27.821 1.00 93.44 283 LEU A O 1
ATOM 2276 N N . ALA A 1 284 ? -5.533 1.291 -26.685 1.00 92.81 284 ALA A N 1
ATOM 2277 C CA . ALA A 1 284 ? -6.572 0.774 -27.574 1.00 92.81 284 ALA A CA 1
ATOM 2278 C C . ALA A 1 284 ? -6.603 1.478 -28.942 1.00 92.81 284 ALA A C 1
ATOM 2280 O O . ALA A 1 284 ? -7.043 0.888 -29.919 1.00 92.81 284 ALA A O 1
ATOM 2281 N N . SER A 1 285 ? -6.092 2.710 -29.039 1.00 92.88 285 SER A N 1
ATOM 2282 C CA . SER A 1 285 ? -6.103 3.485 -30.291 1.00 92.88 285 SER A CA 1
ATOM 2283 C C . SER A 1 285 ? -5.163 2.967 -31.389 1.00 92.88 285 SER A C 1
ATOM 2285 O O . SER A 1 285 ? -5.191 3.481 -32.506 1.00 92.88 285 SER A O 1
ATOM 2287 N N . TRP A 1 286 ? -4.322 1.972 -31.094 1.00 94.25 286 TRP A N 1
ATOM 2288 C CA . TRP A 1 286 ? -3.387 1.386 -32.053 1.00 94.25 286 TRP A CA 1
ATOM 2289 C C . TRP A 1 286 ? -3.438 -0.141 -32.041 1.00 94.25 286 TRP A C 1
ATOM 2291 O O . TRP A 1 286 ? -3.350 -0.768 -30.980 1.00 94.25 286 TRP A O 1
ATOM 2301 N N . GLU A 1 287 ? -3.488 -0.731 -33.233 1.00 93.06 287 GLU A N 1
ATOM 2302 C CA . GLU A 1 287 ? -3.452 -2.174 -33.491 1.00 93.06 287 GLU A CA 1
ATOM 2303 C C . GLU A 1 287 ? -2.564 -2.477 -34.705 1.00 93.06 287 GLU A C 1
ATOM 2305 O O . GLU A 1 287 ? -2.177 -1.574 -35.450 1.00 93.06 287 GLU A O 1
ATOM 2310 N N . THR A 1 288 ? -2.215 -3.749 -34.905 1.00 92.69 288 THR A N 1
ATOM 2311 C CA . THR A 1 288 ? -1.459 -4.190 -36.085 1.00 92.69 288 THR A CA 1
ATOM 2312 C C . THR A 1 288 ? -2.281 -3.957 -37.344 1.00 92.69 288 THR A C 1
ATOM 2314 O O . THR A 1 288 ? -3.472 -4.262 -37.377 1.00 92.69 288 THR A O 1
ATOM 2317 N N . LYS A 1 289 ? -1.650 -3.435 -38.394 1.00 89.06 289 LYS A N 1
ATOM 2318 C CA . LYS A 1 289 ? -2.341 -3.063 -39.630 1.00 89.06 289 LYS A CA 1
ATOM 2319 C C . LYS A 1 289 ? -2.761 -4.277 -40.456 1.00 89.06 289 LYS A C 1
ATOM 2321 O O . LYS A 1 289 ? -3.757 -4.217 -41.172 1.00 89.06 289 LYS A O 1
ATOM 2326 N N . PHE A 1 290 ? -2.010 -5.370 -40.344 1.00 85.81 290 PHE A N 1
ATOM 2327 C CA . PHE A 1 290 ? -2.251 -6.617 -41.062 1.00 85.81 290 PHE A CA 1
ATOM 2328 C C . PHE A 1 290 ? -2.351 -7.813 -40.100 1.00 85.81 290 PHE A C 1
ATOM 2330 O O . PHE A 1 290 ? -1.748 -7.773 -39.027 1.00 85.81 290 PHE A O 1
ATOM 2337 N N . PRO A 1 291 ? -3.056 -8.901 -40.482 1.00 85.88 291 PRO A N 1
ATOM 2338 C CA . PRO A 1 291 ? -3.154 -10.115 -39.662 1.00 85.88 291 PRO A CA 1
ATOM 2339 C C . PRO A 1 291 ? -1.803 -10.787 -39.378 1.00 85.88 291 PRO A C 1
ATOM 2341 O O . PRO A 1 291 ? -1.614 -11.373 -38.316 1.00 85.88 291 PRO A O 1
ATOM 2344 N N . LEU A 1 292 ? -0.868 -10.702 -40.329 1.00 88.69 292 LEU A N 1
ATOM 2345 C CA . LEU A 1 292 ? 0.528 -11.103 -40.166 1.00 88.69 292 LEU A CA 1
ATOM 2346 C C . LEU A 1 292 ? 1.360 -9.829 -39.959 1.00 88.69 292 LEU A C 1
ATOM 2348 O O . LEU A 1 292 ? 1.659 -9.150 -40.943 1.00 88.69 292 LEU A O 1
ATOM 2352 N N . PRO A 1 293 ? 1.690 -9.463 -38.708 1.00 89.88 293 PRO A N 1
ATOM 2353 C CA . PRO A 1 293 ? 2.406 -8.227 -38.424 1.00 89.88 293 PRO A CA 1
ATOM 2354 C C . PRO A 1 293 ? 3.857 -8.290 -38.904 1.00 89.88 293 PRO A C 1
ATOM 2356 O O . PRO A 1 293 ? 4.530 -9.317 -38.791 1.00 89.88 293 PRO A O 1
ATOM 2359 N N . SER A 1 294 ? 4.358 -7.154 -39.381 1.00 92.25 294 SER A N 1
ATOM 2360 C CA . SER A 1 294 ? 5.772 -6.972 -39.716 1.00 92.25 294 SER A CA 1
ATOM 2361 C C . SER A 1 294 ? 6.676 -7.034 -38.474 1.00 92.25 294 SER A C 1
ATOM 2363 O O . SER A 1 294 ? 6.227 -6.895 -37.329 1.00 92.25 294 SER A O 1
ATOM 2365 N N . GLY A 1 295 ? 7.991 -7.179 -38.681 1.00 88.88 295 GLY A N 1
ATOM 2366 C CA . GLY A 1 295 ? 8.964 -7.181 -37.581 1.00 88.88 295 GLY A CA 1
ATOM 2367 C C . GLY A 1 295 ? 8.933 -5.894 -36.744 1.00 88.88 295 GLY A C 1
ATOM 2368 O O . GLY A 1 295 ? 9.079 -5.939 -35.518 1.00 88.88 295 GLY A O 1
ATOM 2369 N N . LEU A 1 296 ? 8.685 -4.745 -37.382 1.00 91.06 296 LEU A N 1
ATOM 2370 C CA . LEU A 1 296 ? 8.559 -3.465 -36.688 1.00 91.06 296 LEU A CA 1
ATOM 2371 C C . LEU A 1 296 ? 7.253 -3.361 -35.882 1.00 91.06 296 LEU A C 1
ATOM 2373 O O . LEU A 1 296 ? 7.269 -2.840 -34.766 1.00 91.06 296 LEU A O 1
ATOM 2377 N N . GLU A 1 297 ? 6.140 -3.891 -36.394 1.00 92.62 297 GLU A N 1
ATOM 2378 C CA . GLU A 1 297 ? 4.866 -3.930 -35.663 1.00 92.62 297 GLU A CA 1
ATOM 2379 C C . GLU A 1 297 ? 4.940 -4.847 -34.444 1.00 92.62 297 GLU A C 1
ATOM 2381 O O . GLU A 1 297 ? 4.517 -4.447 -33.359 1.00 92.62 297 GLU A O 1
ATOM 2386 N N . LEU A 1 298 ? 5.551 -6.030 -34.579 1.00 89.12 298 LEU A N 1
ATOM 2387 C CA . LEU A 1 298 ? 5.784 -6.954 -33.463 1.00 89.12 298 LEU A CA 1
ATOM 2388 C C . LEU A 1 298 ? 6.558 -6.289 -32.320 1.00 89.12 298 LEU A C 1
ATOM 2390 O O . LEU A 1 298 ? 6.266 -6.507 -31.141 1.00 89.12 298 LEU A O 1
ATOM 2394 N N . LYS A 1 299 ? 7.505 -5.406 -32.650 1.00 87.81 299 LYS A N 1
ATOM 2395 C CA . LYS A 1 299 ? 8.211 -4.607 -31.648 1.00 87.81 299 LYS A CA 1
ATOM 2396 C C . LYS A 1 299 ? 7.273 -3.666 -30.886 1.00 87.81 299 LYS A C 1
ATOM 2398 O O . LYS A 1 299 ? 7.408 -3.540 -29.669 1.00 87.81 299 LYS A O 1
ATOM 2403 N N . VAL A 1 300 ? 6.344 -2.996 -31.570 1.00 91.06 300 VAL A N 1
ATOM 2404 C CA . VAL A 1 300 ? 5.361 -2.107 -30.925 1.00 91.06 300 VAL A CA 1
ATOM 2405 C C . VAL A 1 300 ? 4.353 -2.915 -30.107 1.00 91.06 300 VAL A C 1
ATOM 2407 O O . VAL A 1 300 ? 4.066 -2.526 -28.977 1.00 91.06 300 VAL A O 1
ATOM 2410 N N . VAL A 1 301 ? 3.902 -4.072 -30.606 1.00 90.06 301 VAL A N 1
ATOM 2411 C CA . VAL A 1 301 ? 3.061 -5.025 -29.860 1.00 90.06 301 VAL A CA 1
ATOM 2412 C C . VAL A 1 301 ? 3.739 -5.429 -28.551 1.00 90.06 301 VAL A C 1
ATOM 2414 O O . VAL A 1 301 ? 3.130 -5.311 -27.495 1.00 90.06 301 VAL A O 1
ATOM 2417 N N . ARG A 1 302 ? 5.026 -5.797 -28.577 1.00 86.81 302 ARG A N 1
ATOM 2418 C CA . ARG A 1 302 ? 5.799 -6.134 -27.368 1.00 86.81 302 ARG A CA 1
ATOM 2419 C C . ARG A 1 302 ? 5.840 -4.988 -26.351 1.00 86.81 302 ARG A C 1
ATOM 2421 O O . ARG A 1 302 ? 5.663 -5.203 -25.150 1.00 86.81 302 ARG A O 1
ATOM 2428 N N . LEU A 1 303 ? 6.070 -3.755 -26.809 1.00 87.62 303 LEU A N 1
ATOM 2429 C CA . LEU A 1 303 ? 6.062 -2.579 -25.931 1.00 87.62 303 LEU A CA 1
ATOM 2430 C C . LEU A 1 303 ? 4.664 -2.335 -25.345 1.00 87.62 303 LEU A C 1
ATOM 2432 O O . LEU A 1 303 ? 4.541 -2.131 -24.138 1.00 87.62 303 LEU A O 1
ATOM 2436 N N . LYS A 1 304 ? 3.616 -2.430 -26.172 1.00 90.88 304 LYS A N 1
ATOM 2437 C CA . LYS A 1 304 ? 2.213 -2.317 -25.756 1.00 90.88 304 LYS A CA 1
ATOM 2438 C C . LYS A 1 304 ? 1.842 -3.364 -24.718 1.00 90.88 304 LYS A C 1
ATOM 2440 O O . LYS A 1 304 ? 1.337 -2.990 -23.667 1.00 90.88 304 LYS A O 1
ATOM 2445 N N . SER A 1 305 ? 2.162 -4.632 -24.947 1.00 88.31 305 SER A N 1
ATOM 2446 C CA . SER A 1 305 ? 1.895 -5.718 -24.002 1.00 88.31 305 SER A CA 1
ATOM 2447 C C . SER A 1 305 ? 2.666 -5.548 -22.687 1.00 88.31 305 SER A C 1
ATOM 2449 O O . SER A 1 305 ? 2.129 -5.834 -21.622 1.00 88.31 305 SER A O 1
ATOM 2451 N N . THR A 1 306 ? 3.878 -4.981 -22.711 1.00 86.19 306 THR A N 1
ATOM 2452 C CA . THR A 1 306 ? 4.616 -4.643 -21.477 1.00 86.19 306 THR A CA 1
ATOM 2453 C C . THR A 1 306 ? 3.908 -3.544 -20.673 1.00 86.19 306 THR A C 1
ATOM 2455 O O . THR A 1 306 ? 3.790 -3.647 -19.451 1.00 86.19 306 THR A O 1
ATOM 2458 N N . VAL A 1 307 ? 3.415 -2.492 -21.338 1.00 88.12 307 VAL A N 1
ATOM 2459 C CA . VAL A 1 307 ? 2.661 -1.409 -20.681 1.00 88.12 307 VAL A CA 1
ATOM 2460 C C . VAL A 1 307 ? 1.298 -1.906 -20.191 1.00 88.12 307 VAL A C 1
ATOM 2462 O O . VAL A 1 307 ? 0.933 -1.607 -19.058 1.00 88.12 307 VAL A O 1
ATOM 2465 N N . LEU A 1 308 ? 0.586 -2.715 -20.984 1.00 88.38 308 LEU A N 1
ATOM 2466 C CA . LEU A 1 308 ? -0.669 -3.363 -20.587 1.00 88.38 308 LEU A CA 1
ATOM 2467 C C . LEU A 1 308 ? -0.472 -4.270 -19.375 1.00 88.38 308 LEU A C 1
ATOM 2469 O O . LEU A 1 308 ? -1.251 -4.185 -18.434 1.00 88.38 308 LEU A O 1
ATOM 2473 N N . GLY A 1 309 ? 0.589 -5.079 -19.351 1.00 85.19 309 GLY A N 1
ATOM 2474 C CA . GLY A 1 309 ? 0.911 -5.921 -18.202 1.00 85.19 309 GLY A CA 1
ATOM 2475 C C . GLY A 1 309 ? 1.132 -5.103 -16.928 1.00 85.19 309 GLY A C 1
ATOM 2476 O O . GLY A 1 309 ? 0.608 -5.445 -15.872 1.00 85.19 309 GLY A O 1
ATOM 2477 N N . ARG A 1 310 ? 1.835 -3.966 -17.028 1.00 83.12 310 ARG A N 1
ATOM 2478 C CA . ARG A 1 310 ? 2.020 -3.029 -15.904 1.00 83.12 310 ARG A CA 1
ATOM 2479 C C . ARG A 1 310 ? 0.709 -2.373 -15.466 1.00 83.12 310 ARG A C 1
ATOM 2481 O O . ARG A 1 310 ? 0.468 -2.275 -14.268 1.00 83.12 310 ARG A O 1
ATOM 2488 N N . LEU A 1 311 ? -0.112 -1.932 -16.417 1.00 84.44 311 LEU A N 1
ATOM 2489 C CA . LEU A 1 311 ? -1.392 -1.264 -16.172 1.00 84.44 311 LEU A CA 1
ATOM 2490 C C . LEU A 1 311 ? -2.406 -2.198 -15.509 1.00 84.44 311 LEU A C 1
ATOM 2492 O O . LEU A 1 311 ? -2.955 -1.862 -14.468 1.00 84.44 311 LEU A O 1
ATOM 2496 N N . SER A 1 312 ? -2.544 -3.408 -16.044 1.00 84.56 312 SER A N 1
ATOM 2497 C CA . SER A 1 312 ? -3.410 -4.461 -15.500 1.00 84.56 312 SER A CA 1
ATOM 2498 C C . SER A 1 312 ? -3.005 -4.833 -14.077 1.00 84.56 312 SER A C 1
ATOM 2500 O O . SER A 1 312 ? -3.856 -5.044 -13.221 1.00 84.56 312 SER A O 1
ATOM 2502 N N . ARG A 1 313 ? -1.695 -4.823 -13.795 1.00 82.69 313 ARG A N 1
ATOM 2503 C CA . ARG A 1 313 ? -1.161 -4.942 -12.436 1.00 82.69 313 ARG A CA 1
ATOM 2504 C C . ARG A 1 313 ? -1.666 -3.837 -11.512 1.00 82.69 313 ARG A C 1
ATOM 2506 O O . ARG A 1 313 ? -2.155 -4.160 -10.441 1.00 82.69 313 ARG A O 1
ATOM 2513 N N . TYR A 1 314 ? -1.590 -2.568 -11.928 1.00 76.44 314 TYR A N 1
ATOM 2514 C CA . TYR A 1 314 ? -2.092 -1.437 -11.132 1.00 76.44 314 TYR A CA 1
ATOM 2515 C C . TYR A 1 314 ? -3.605 -1.496 -10.879 1.00 76.44 314 TYR A C 1
ATOM 2517 O O . TYR A 1 314 ? -4.078 -0.934 -9.894 1.00 76.44 314 TYR A O 1
ATOM 2525 N N . GLU A 1 315 ? -4.353 -2.184 -11.740 1.00 77.75 315 GLU A N 1
ATOM 2526 C CA . GLU A 1 315 ? -5.792 -2.423 -11.592 1.00 77.75 315 GLU A CA 1
ATOM 2527 C C . GLU A 1 315 ? -6.123 -3.703 -10.801 1.00 77.75 315 GLU A C 1
ATOM 2529 O O . GLU A 1 315 ? -7.297 -3.985 -10.579 1.00 77.75 315 GLU A O 1
ATOM 2534 N N . GLY A 1 316 ? -5.118 -4.476 -10.371 1.00 78.69 316 GLY A N 1
ATOM 2535 C CA . GLY A 1 316 ? -5.303 -5.736 -9.641 1.00 78.69 316 GLY A CA 1
ATOM 2536 C C . GLY A 1 316 ? -5.665 -6.942 -10.521 1.00 78.69 316 GLY A C 1
ATOM 2537 O O . GLY A 1 316 ? -5.939 -8.021 -10.003 1.00 78.69 316 GLY A O 1
ATOM 2538 N N . ASN A 1 317 ? -5.646 -6.806 -11.852 1.00 85.88 317 ASN A N 1
ATOM 2539 C CA . ASN A 1 317 ? -5.889 -7.904 -12.790 1.00 85.88 317 ASN A CA 1
ATOM 2540 C C . ASN A 1 317 ? -4.583 -8.658 -13.100 1.00 85.88 317 ASN A C 1
ATOM 2542 O O . ASN A 1 317 ? -3.981 -8.517 -14.172 1.00 85.88 317 ASN A O 1
ATOM 2546 N N . PHE A 1 318 ? -4.120 -9.436 -12.120 1.00 88.12 318 PHE A N 1
ATOM 2547 C CA . PHE A 1 318 ? -2.843 -10.148 -12.187 1.00 88.12 318 PHE A CA 1
ATOM 2548 C C . PHE A 1 318 ? -2.824 -11.271 -13.233 1.00 88.12 318 PHE A C 1
ATOM 2550 O O . PHE A 1 318 ? -1.793 -11.471 -13.874 1.00 88.12 318 PHE A O 1
ATOM 2557 N N . ASP A 1 319 ? -3.948 -11.945 -13.489 1.00 89.50 319 ASP A N 1
ATOM 2558 C CA . ASP A 1 319 ? -4.042 -12.978 -14.530 1.00 89.50 319 ASP A CA 1
ATOM 2559 C C . ASP A 1 319 ? -3.809 -12.412 -15.931 1.00 89.50 319 ASP A C 1
ATOM 2561 O O . ASP A 1 319 ? -3.014 -12.944 -16.710 1.00 89.50 319 ASP A O 1
ATOM 2565 N N . TYR A 1 320 ? -4.460 -11.293 -16.254 1.00 89.44 320 TYR A N 1
ATOM 2566 C CA . TYR A 1 320 ? -4.253 -10.646 -17.544 1.00 89.44 320 TYR A CA 1
ATOM 2567 C C . TYR A 1 320 ? -2.849 -10.035 -17.648 1.00 89.44 320 TYR A C 1
ATOM 2569 O O . TYR A 1 320 ? -2.207 -10.124 -18.700 1.00 89.44 320 TYR A O 1
ATOM 2577 N N . ALA A 1 321 ? -2.323 -9.492 -16.542 1.00 90.25 321 ALA A N 1
ATOM 2578 C CA . ALA A 1 321 ? -0.940 -9.032 -16.475 1.00 90.25 321 ALA A CA 1
ATOM 2579 C C . ALA A 1 321 ? 0.061 -10.163 -16.771 1.00 90.25 321 ALA A C 1
ATOM 2581 O O . ALA A 1 321 ? 0.993 -9.955 -17.553 1.00 90.25 321 ALA A O 1
ATOM 2582 N N . ARG A 1 322 ? -0.154 -11.356 -16.196 1.00 92.81 322 ARG A N 1
ATOM 2583 C CA . ARG A 1 322 ? 0.654 -12.562 -16.428 1.00 92.81 322 ARG A CA 1
ATOM 2584 C C . ARG A 1 322 ? 0.681 -12.919 -17.908 1.00 92.81 322 ARG A C 1
ATOM 2586 O O . ARG A 1 322 ? 1.764 -12.987 -18.481 1.00 92.81 322 ARG A O 1
ATOM 2593 N N . LEU A 1 323 ? -0.489 -13.064 -18.535 1.00 91.88 323 LEU A N 1
ATOM 2594 C CA . LEU A 1 323 ? -0.604 -13.422 -19.955 1.00 91.88 323 LEU A CA 1
ATOM 2595 C C . LEU A 1 323 ? 0.160 -12.442 -20.858 1.00 91.88 323 LEU A C 1
ATOM 2597 O O . LEU A 1 323 ? 0.923 -12.860 -21.730 1.00 91.88 323 LEU A O 1
ATOM 2601 N N . CYS A 1 324 ? 0.011 -11.136 -20.614 1.00 89.38 324 CYS A N 1
ATOM 2602 C CA . CYS A 1 324 ? 0.708 -10.111 -21.391 1.00 89.38 324 CYS A CA 1
ATOM 2603 C C . CYS A 1 324 ? 2.236 -10.210 -21.238 1.00 89.38 324 CYS A C 1
ATOM 2605 O O . CYS A 1 324 ? 2.973 -10.086 -22.219 1.00 89.38 324 CYS A O 1
ATOM 2607 N N . LEU A 1 325 ? 2.724 -10.415 -20.011 1.00 91.00 325 LEU A N 1
ATOM 2608 C CA . LEU A 1 325 ? 4.155 -10.445 -19.706 1.00 91.00 325 LEU A CA 1
ATOM 2609 C C . LEU A 1 325 ? 4.826 -11.760 -20.137 1.00 91.00 325 LEU A C 1
ATOM 2611 O O . LEU A 1 325 ? 5.953 -11.712 -20.630 1.00 91.00 325 LEU A O 1
ATOM 2615 N N . GLU A 1 326 ? 4.148 -12.905 -20.024 1.00 91.62 326 GLU A N 1
ATOM 2616 C CA . GLU A 1 326 ? 4.606 -14.199 -20.558 1.00 91.62 326 GLU A CA 1
ATOM 2617 C C . GLU A 1 326 ? 4.772 -14.133 -22.080 1.00 91.62 326 GLU A C 1
ATOM 2619 O O . GLU A 1 326 ? 5.823 -14.506 -22.610 1.00 91.62 326 GLU A O 1
ATOM 2624 N N . GLN A 1 327 ? 3.778 -13.575 -22.780 1.00 87.88 327 GLN A N 1
ATOM 2625 C CA . GLN A 1 327 ? 3.852 -13.373 -24.224 1.00 87.88 327 GLN A CA 1
ATOM 2626 C C . GLN A 1 327 ? 5.038 -12.467 -24.591 1.00 87.88 327 GLN A C 1
ATOM 2628 O O . GLN A 1 327 ? 5.822 -12.800 -25.481 1.00 87.88 327 GLN A O 1
ATOM 2633 N N . CYS A 1 328 ? 5.220 -11.345 -23.882 1.00 86.06 328 CYS A N 1
ATOM 2634 C CA . CYS A 1 328 ? 6.378 -10.468 -24.069 1.00 86.06 328 CYS A CA 1
ATOM 2635 C C . CYS A 1 328 ? 7.706 -11.197 -23.866 1.00 86.06 328 CYS A C 1
ATOM 2637 O O . CYS A 1 328 ? 8.631 -11.019 -24.662 1.00 86.06 328 CYS A O 1
ATOM 2639 N N . LEU A 1 329 ? 7.817 -12.003 -22.809 1.00 88.56 329 LEU A N 1
ATOM 2640 C CA . LEU A 1 329 ? 9.046 -12.711 -22.480 1.00 88.56 329 LEU A CA 1
ATOM 2641 C C . LEU A 1 329 ? 9.404 -13.746 -23.552 1.00 88.56 329 LEU A C 1
ATOM 2643 O O . LEU A 1 329 ? 10.571 -13.832 -23.932 1.00 88.56 329 LEU A O 1
ATOM 2647 N N . GLY A 1 330 ? 8.409 -14.468 -24.081 1.00 83.75 330 GLY A N 1
ATOM 2648 C CA . GLY A 1 330 ? 8.587 -15.431 -25.174 1.00 83.75 330 GLY A CA 1
ATOM 2649 C C . GLY A 1 330 ? 9.080 -14.797 -26.481 1.00 83.75 330 GLY A C 1
ATOM 2650 O O . GLY A 1 330 ? 9.789 -15.439 -27.249 1.00 83.75 330 GLY A O 1
ATOM 2651 N N . MET A 1 331 ? 8.769 -13.518 -26.709 1.00 76.44 331 MET A N 1
ATOM 2652 C CA . MET A 1 331 ? 9.208 -12.755 -27.887 1.00 76.44 331 MET A CA 1
ATOM 2653 C C . MET A 1 331 ? 10.538 -12.003 -27.686 1.00 76.44 331 MET A C 1
ATOM 2655 O O . MET A 1 331 ? 11.022 -11.356 -28.616 1.00 76.44 331 MET A O 1
ATOM 2659 N N . THR A 1 332 ? 11.125 -12.020 -26.484 1.00 75.88 332 THR A N 1
ATOM 2660 C CA . THR A 1 332 ? 12.305 -11.203 -26.146 1.00 75.88 332 THR A CA 1
ATOM 2661 C C . THR A 1 332 ? 13.580 -12.046 -26.121 1.00 75.88 332 THR A C 1
ATOM 2663 O O . THR A 1 332 ? 13.689 -13.002 -25.351 1.00 75.88 332 THR A O 1
ATOM 2666 N N . GLN A 1 333 ? 14.568 -11.672 -26.942 1.00 66.06 333 GLN A N 1
ATOM 2667 C CA . GLN A 1 333 ? 15.910 -12.271 -26.919 1.00 66.06 333 GLN A CA 1
ATOM 2668 C C . GLN A 1 333 ? 16.676 -11.855 -25.642 1.00 66.06 333 GLN A C 1
ATOM 2670 O O . GLN A 1 333 ? 16.158 -11.094 -24.829 1.00 66.06 333 GLN A O 1
ATOM 2675 N N . ARG A 1 334 ? 17.890 -12.375 -25.402 1.00 59.12 334 ARG A N 1
ATOM 2676 C CA . ARG A 1 334 ? 18.715 -12.063 -24.210 1.00 59.12 334 ARG A CA 1
ATOM 2677 C C . ARG A 1 334 ? 19.243 -10.612 -24.216 1.00 59.12 334 ARG A C 1
ATOM 2679 O O . ARG A 1 334 ? 20.444 -10.386 -24.308 1.00 59.12 334 ARG A O 1
ATOM 2686 N N . ASP A 1 335 ? 18.352 -9.630 -24.154 1.00 66.00 335 ASP A N 1
ATOM 2687 C CA . ASP A 1 335 ? 18.668 -8.203 -24.073 1.00 66.00 335 ASP A CA 1
ATOM 2688 C C . ASP A 1 335 ? 18.326 -7.621 -22.685 1.00 66.00 335 ASP A C 1
ATOM 2690 O O . ASP A 1 335 ? 17.741 -8.276 -21.821 1.00 66.00 335 ASP A O 1
ATOM 2694 N N . THR A 1 336 ? 18.696 -6.361 -22.446 1.00 64.94 336 THR A N 1
ATOM 2695 C CA . THR A 1 336 ? 18.457 -5.696 -21.149 1.00 64.94 336 THR A CA 1
ATOM 2696 C C . THR A 1 336 ? 16.974 -5.460 -20.838 1.00 64.94 336 THR A C 1
ATOM 2698 O O . THR A 1 336 ? 16.610 -5.282 -19.670 1.00 64.94 336 THR A O 1
ATOM 2701 N N . SER A 1 337 ? 16.103 -5.477 -21.854 1.00 73.88 337 SER A N 1
ATOM 2702 C CA . SER A 1 337 ? 14.652 -5.363 -21.683 1.00 73.88 337 SER A CA 1
ATOM 2703 C C . SER A 1 337 ? 14.047 -6.653 -21.123 1.00 73.88 337 SER A C 1
ATOM 2705 O O . SER A 1 337 ? 13.072 -6.592 -20.369 1.00 73.88 337 SER A O 1
ATOM 2707 N N . ARG A 1 338 ? 14.695 -7.802 -21.367 1.00 84.88 338 ARG A N 1
ATOM 2708 C CA . ARG A 1 338 ? 14.330 -9.101 -20.791 1.00 84.88 338 ARG A CA 1
ATOM 2709 C C . ARG A 1 338 ? 14.260 -9.054 -19.267 1.00 84.88 338 ARG A C 1
ATOM 2711 O O . ARG A 1 338 ? 13.225 -9.394 -18.704 1.00 84.88 338 ARG A O 1
ATOM 2718 N N . TYR A 1 339 ? 15.295 -8.544 -18.593 1.00 88.25 339 TYR A N 1
ATOM 2719 C CA . TYR A 1 339 ? 15.309 -8.442 -17.126 1.00 88.25 339 TYR A CA 1
ATOM 2720 C C . TYR A 1 339 ? 14.193 -7.546 -16.578 1.00 88.25 339 TYR A C 1
ATOM 2722 O O . TYR A 1 339 ? 13.695 -7.768 -15.477 1.00 88.25 339 TYR A O 1
ATOM 2730 N N . HIS A 1 340 ? 13.781 -6.531 -17.342 1.00 84.44 340 HIS A N 1
ATOM 2731 C CA . HIS A 1 340 ? 12.671 -5.662 -16.962 1.00 84.44 340 HIS A CA 1
ATOM 2732 C C . HIS A 1 340 ? 11.324 -6.397 -17.017 1.00 84.44 340 HIS A C 1
ATOM 2734 O O . HIS A 1 340 ? 10.523 -6.268 -16.093 1.00 84.44 340 HIS A O 1
ATOM 2740 N N . ILE A 1 341 ? 11.099 -7.204 -18.059 1.00 88.75 341 ILE A N 1
ATOM 2741 C CA . ILE A 1 341 ? 9.904 -8.051 -18.186 1.00 88.75 341 ILE A CA 1
ATOM 2742 C C . ILE A 1 341 ? 9.907 -9.133 -17.101 1.00 88.75 341 ILE A C 1
ATOM 2744 O O . ILE A 1 341 ? 8.899 -9.315 -16.426 1.00 88.75 341 ILE A O 1
ATOM 2748 N N . MET A 1 342 ? 11.046 -9.800 -16.887 1.00 92.56 342 MET A N 1
ATOM 2749 C CA . MET A 1 342 ? 11.199 -10.853 -15.876 1.00 92.56 342 MET A CA 1
ATOM 2750 C C . MET A 1 342 ? 10.921 -10.345 -14.465 1.00 92.56 342 MET A C 1
ATOM 2752 O O . MET A 1 342 ? 10.196 -10.995 -13.726 1.00 92.56 342 MET A O 1
ATOM 2756 N N . HIS A 1 343 ? 11.439 -9.166 -14.113 1.00 90.44 343 HIS A N 1
ATOM 2757 C CA . HIS A 1 343 ? 11.129 -8.509 -12.845 1.00 90.44 343 HIS A CA 1
ATOM 2758 C C . HIS A 1 343 ? 9.616 -8.328 -12.660 1.00 90.44 343 HIS A C 1
ATOM 2760 O O . HIS A 1 343 ? 9.064 -8.737 -11.642 1.00 90.44 343 HIS A O 1
ATOM 2766 N N . HIS A 1 344 ? 8.935 -7.761 -13.660 1.00 89.12 344 HIS A N 1
ATOM 2767 C CA . HIS A 1 344 ? 7.499 -7.531 -13.562 1.00 89.12 344 HIS A CA 1
ATOM 2768 C C . HIS A 1 344 ? 6.682 -8.821 -13.514 1.00 89.12 344 HIS A C 1
ATOM 2770 O O . HIS A 1 344 ? 5.696 -8.865 -12.783 1.00 89.12 344 HIS A O 1
ATOM 2776 N N . LEU A 1 345 ? 7.076 -9.846 -14.272 1.00 92.62 345 LEU A N 1
ATOM 2777 C CA . LEU A 1 345 ? 6.405 -11.142 -14.290 1.00 92.62 345 LEU A CA 1
ATOM 2778 C C . LEU A 1 345 ? 6.622 -11.908 -12.979 1.00 92.62 345 LEU A C 1
ATOM 2780 O O . LEU A 1 345 ? 5.672 -12.467 -12.447 1.00 92.62 345 LEU A O 1
ATOM 2784 N N . ALA A 1 346 ? 7.834 -11.873 -12.419 1.00 93.56 346 ALA A N 1
ATOM 2785 C CA . ALA A 1 346 ? 8.127 -12.478 -11.123 1.00 93.56 346 ALA A CA 1
ATOM 2786 C C . ALA A 1 346 ? 7.296 -11.836 -10.001 1.00 93.56 346 ALA A C 1
ATOM 2788 O O . ALA A 1 346 ? 6.714 -12.554 -9.195 1.00 93.56 346 ALA A O 1
ATOM 2789 N N . ASP A 1 347 ? 7.154 -10.504 -10.001 1.00 89.81 347 ASP A N 1
ATOM 2790 C CA . ASP A 1 347 ? 6.230 -9.823 -9.085 1.00 89.81 347 ASP A CA 1
ATOM 2791 C C . ASP A 1 347 ? 4.781 -10.326 -9.258 1.00 89.81 347 ASP A C 1
ATOM 2793 O O . ASP A 1 347 ? 4.099 -10.558 -8.266 1.00 89.81 347 ASP A O 1
ATOM 2797 N N . VAL A 1 348 ? 4.298 -10.488 -10.504 1.00 90.81 348 VAL A N 1
ATOM 2798 C CA . VAL A 1 348 ? 2.937 -10.998 -10.779 1.00 90.81 348 VAL A CA 1
ATOM 2799 C C . VAL A 1 348 ? 2.764 -12.413 -10.244 1.00 90.81 348 VAL A C 1
ATOM 2801 O O . VAL A 1 348 ? 1.734 -12.709 -9.652 1.00 90.81 348 VAL A O 1
ATOM 2804 N N . TYR A 1 349 ? 3.755 -13.286 -10.421 1.00 94.06 349 TYR A N 1
ATOM 2805 C CA . TYR A 1 349 ? 3.700 -14.636 -9.867 1.00 94.06 349 TYR A CA 1
ATOM 2806 C C . TYR A 1 349 ? 3.635 -14.638 -8.339 1.00 94.06 349 TYR A C 1
ATOM 2808 O O . TYR A 1 349 ? 2.902 -15.449 -7.779 1.00 94.06 349 TYR A O 1
ATOM 2816 N N . CYS A 1 350 ? 4.339 -13.725 -7.662 1.00 91.31 350 CYS A N 1
ATOM 2817 C CA . CYS A 1 350 ? 4.196 -13.555 -6.216 1.00 91.31 350 CYS A CA 1
ATOM 2818 C C . CYS A 1 350 ? 2.789 -13.060 -5.836 1.00 91.31 350 CYS A C 1
ATOM 2820 O O . CYS A 1 350 ? 2.204 -13.583 -4.896 1.00 91.31 350 CYS A O 1
ATOM 2822 N N . GLU A 1 351 ? 2.211 -12.106 -6.573 1.00 88.50 351 GLU A N 1
ATOM 2823 C CA . GLU A 1 351 ? 0.838 -11.618 -6.330 1.00 88.50 351 GLU A CA 1
ATOM 2824 C C . GLU A 1 351 ? -0.237 -12.685 -6.590 1.00 88.50 351 GLU A C 1
ATOM 2826 O O . GLU A 1 351 ? -1.250 -12.714 -5.900 1.00 88.50 351 GLU A O 1
ATOM 2831 N N . LEU A 1 352 ? -0.007 -13.593 -7.541 1.00 89.69 352 LEU A N 1
ATOM 2832 C CA . LEU A 1 352 ? -0.864 -14.757 -7.801 1.00 89.69 352 LEU A CA 1
ATOM 2833 C C . LEU A 1 352 ? -0.642 -15.911 -6.806 1.00 89.69 352 LEU A C 1
ATOM 2835 O O . LEU A 1 352 ? -1.222 -16.979 -6.979 1.00 89.69 352 LEU A O 1
ATOM 2839 N N . GLU A 1 353 ? 0.213 -15.724 -5.798 1.00 90.38 353 GLU A N 1
ATOM 2840 C CA . GLU A 1 353 ? 0.576 -16.740 -4.805 1.00 90.38 353 GLU A CA 1
ATOM 2841 C C . GLU A 1 353 ? 1.229 -18.003 -5.407 1.00 90.38 353 GLU A C 1
ATOM 2843 O O . GLU A 1 353 ? 1.103 -19.111 -4.885 1.00 90.38 353 GLU A O 1
ATOM 2848 N N . ILE A 1 354 ? 2.011 -17.837 -6.484 1.00 94.25 354 ILE A N 1
ATOM 2849 C CA . ILE A 1 354 ? 2.766 -18.907 -7.163 1.00 94.25 354 ILE A CA 1
ATOM 2850 C C . ILE A 1 354 ? 4.287 -18.641 -7.090 1.00 94.25 354 ILE A C 1
ATOM 2852 O O . ILE A 1 354 ? 4.959 -18.494 -8.117 1.00 94.25 354 ILE A O 1
ATOM 2856 N N . PRO A 1 355 ? 4.892 -18.599 -5.886 1.00 94.25 355 PRO A N 1
ATOM 2857 C CA . PRO A 1 355 ? 6.279 -18.156 -5.704 1.00 94.25 355 PRO A CA 1
ATOM 2858 C C . PRO A 1 355 ? 7.321 -19.059 -6.383 1.00 94.25 355 PRO A C 1
ATOM 2860 O O . PRO A 1 355 ? 8.406 -18.594 -6.726 1.00 94.25 355 PRO A O 1
ATOM 2863 N N . ARG A 1 356 ? 7.001 -20.336 -6.641 1.00 96.75 356 ARG A N 1
ATOM 2864 C CA . ARG A 1 356 ? 7.910 -21.260 -7.344 1.00 96.75 356 ARG A CA 1
ATOM 2865 C C . ARG A 1 356 ? 8.202 -20.816 -8.777 1.00 96.75 356 ARG A C 1
ATOM 2867 O O . ARG A 1 356 ? 9.355 -20.851 -9.191 1.00 96.75 356 ARG A O 1
ATOM 2874 N N . LEU A 1 357 ? 7.192 -20.329 -9.504 1.00 96.25 357 LEU A N 1
ATOM 2875 C CA . LEU A 1 357 ? 7.389 -19.819 -10.865 1.00 96.25 357 LEU A CA 1
ATOM 2876 C C . LEU A 1 357 ? 8.210 -18.524 -10.871 1.00 96.25 357 LEU A C 1
ATOM 2878 O O . LEU A 1 357 ? 9.016 -18.315 -11.774 1.00 96.25 357 LEU A O 1
ATOM 2882 N N . ALA A 1 358 ? 8.048 -17.667 -9.855 1.00 95.56 358 ALA A N 1
ATOM 2883 C CA . ALA A 1 358 ? 8.887 -16.480 -9.688 1.00 95.56 358 ALA A CA 1
ATOM 2884 C C . ALA A 1 358 ? 10.362 -16.860 -9.487 1.00 95.56 358 ALA A C 1
ATOM 2886 O O . ALA A 1 358 ? 11.237 -16.296 -10.140 1.00 95.56 358 ALA A O 1
ATOM 2887 N N . GLU A 1 359 ? 10.632 -17.843 -8.625 1.00 96.81 359 GLU A N 1
ATOM 2888 C CA . GLU A 1 359 ? 11.974 -18.364 -8.359 1.00 96.81 359 GLU A CA 1
ATOM 2889 C C . GLU A 1 359 ? 12.614 -18.994 -9.602 1.00 96.81 359 GLU A C 1
ATOM 2891 O O . GLU A 1 359 ? 13.725 -18.609 -9.973 1.00 96.81 359 GLU A O 1
ATOM 2896 N N . GLU A 1 360 ? 11.910 -19.916 -10.264 1.00 96.75 360 GLU A N 1
ATOM 2897 C CA . GLU A 1 360 ? 12.368 -20.575 -11.495 1.00 96.75 360 GLU A CA 1
ATOM 2898 C C . GLU A 1 360 ? 12.692 -19.562 -12.596 1.00 96.75 360 GLU A C 1
ATOM 2900 O O . GLU A 1 360 ? 13.679 -19.718 -13.316 1.00 96.75 360 GLU A O 1
ATOM 2905 N N . LEU A 1 361 ? 11.899 -18.491 -12.688 1.00 95.75 361 LEU A N 1
ATOM 2906 C CA . LEU A 1 361 ? 12.083 -17.446 -13.681 1.00 95.75 361 LEU A CA 1
ATOM 2907 C C . LEU A 1 361 ? 13.398 -16.680 -13.489 1.00 95.75 361 LEU A C 1
ATOM 2909 O O . LEU A 1 361 ? 14.077 -16.414 -14.477 1.00 95.75 361 LEU A O 1
ATOM 2913 N N . VAL A 1 362 ? 13.756 -16.284 -12.261 1.00 95.69 362 VAL A N 1
ATOM 2914 C CA . VAL A 1 362 ? 14.829 -15.287 -12.041 1.00 95.69 362 VAL A CA 1
ATOM 2915 C C . VAL A 1 362 ? 16.113 -15.835 -11.422 1.00 95.69 362 VAL A C 1
ATOM 2917 O O . VAL A 1 362 ? 17.161 -15.201 -11.557 1.00 95.69 362 VAL A O 1
ATOM 2920 N N . ARG A 1 363 ? 16.074 -16.994 -10.752 1.00 95.12 363 ARG A N 1
ATOM 2921 C CA . ARG A 1 363 ? 17.212 -17.518 -9.975 1.00 95.12 363 ARG A CA 1
ATOM 2922 C C . ARG A 1 363 ? 18.474 -17.711 -10.817 1.00 95.12 363 ARG A C 1
ATOM 2924 O O . ARG A 1 363 ? 19.543 -17.262 -10.407 1.00 95.12 363 ARG A O 1
ATOM 2931 N N . ALA A 1 364 ? 18.352 -18.369 -11.970 1.00 92.12 364 ALA A N 1
ATOM 2932 C CA . ALA A 1 364 ? 19.500 -18.679 -12.825 1.00 92.12 364 ALA A CA 1
ATOM 2933 C C . ALA A 1 364 ? 20.194 -17.404 -13.336 1.00 92.12 364 ALA A C 1
ATOM 2935 O O . ALA A 1 364 ? 21.419 -17.317 -13.320 1.00 92.12 364 ALA A O 1
ATOM 2936 N N . GLU A 1 365 ? 19.414 -16.384 -13.704 1.00 93.00 365 GLU A N 1
ATOM 2937 C CA . GLU A 1 365 ? 19.940 -15.095 -14.169 1.00 93.00 365 GLU A CA 1
ATOM 2938 C C . GLU A 1 365 ? 20.664 -14.335 -13.045 1.00 93.00 365 GLU A C 1
ATOM 2940 O O . GLU A 1 365 ? 21.730 -13.768 -13.262 1.00 93.00 365 GLU A O 1
ATOM 2945 N N . ILE A 1 366 ? 20.131 -14.344 -11.816 1.00 92.88 366 ILE A N 1
ATOM 2946 C CA . ILE A 1 366 ? 20.786 -13.708 -10.656 1.00 92.88 366 ILE A CA 1
ATOM 2947 C C . ILE A 1 366 ? 22.109 -14.401 -10.320 1.00 92.88 366 ILE A C 1
ATOM 2949 O O . ILE A 1 366 ? 23.093 -13.733 -9.984 1.00 92.88 366 ILE A O 1
ATOM 2953 N N . GLN A 1 367 ? 22.141 -15.734 -10.406 1.00 91.94 367 GLN A N 1
ATOM 2954 C CA . GLN A 1 367 ? 23.362 -16.504 -10.197 1.00 91.94 367 GLN A CA 1
ATOM 2955 C C . GLN A 1 367 ? 24.410 -16.147 -11.254 1.00 91.94 367 GLN A C 1
ATOM 2957 O O . GLN A 1 367 ? 25.550 -15.865 -10.894 1.00 91.94 367 GLN A O 1
ATOM 2962 N N . GLN A 1 368 ? 24.008 -16.065 -12.525 1.00 90.50 368 GLN A N 1
ATOM 2963 C CA . GLN A 1 368 ? 24.893 -15.655 -13.611 1.00 90.50 368 GLN A CA 1
ATOM 2964 C C . GLN A 1 368 ? 25.433 -14.230 -13.406 1.00 90.50 368 GLN A C 1
ATOM 2966 O O . GLN A 1 368 ? 26.644 -14.039 -13.410 1.00 90.50 368 GLN A O 1
ATOM 2971 N N . LEU A 1 369 ? 24.567 -13.253 -13.108 1.00 91.00 369 LEU A N 1
ATOM 2972 C CA . LEU A 1 369 ? 24.985 -11.875 -12.807 1.00 91.00 369 LEU A CA 1
ATOM 2973 C C . LEU A 1 369 ? 25.969 -11.808 -11.630 1.00 91.00 369 LEU A C 1
ATOM 2975 O O . LEU A 1 369 ? 26.859 -10.965 -11.608 1.00 91.00 369 LEU A O 1
ATOM 2979 N N . SER A 1 370 ? 25.823 -12.693 -10.643 1.00 88.81 370 SER A N 1
ATOM 2980 C CA . SER A 1 370 ? 26.755 -12.777 -9.514 1.00 88.81 370 SER A CA 1
ATOM 2981 C C . SER A 1 370 ? 28.116 -13.338 -9.925 1.00 88.81 370 SER A C 1
ATOM 2983 O O . SER A 1 370 ? 29.139 -12.818 -9.484 1.00 88.81 370 SER A O 1
ATOM 2985 N N . THR A 1 371 ? 28.136 -14.379 -10.763 1.00 92.19 371 THR A N 1
ATOM 2986 C CA . THR A 1 371 ? 29.369 -14.955 -11.324 1.00 92.19 371 THR A CA 1
ATOM 2987 C C . THR A 1 371 ? 30.109 -13.950 -12.203 1.00 92.19 371 THR A C 1
ATOM 2989 O O . THR A 1 371 ? 31.333 -13.878 -12.139 1.00 92.19 371 THR A O 1
ATOM 2992 N N . ASP A 1 372 ? 29.370 -13.118 -12.935 1.00 87.44 372 ASP A N 1
ATOM 2993 C CA . ASP A 1 372 ? 29.916 -12.077 -13.810 1.00 87.44 372 ASP A CA 1
ATOM 2994 C C . ASP A 1 372 ? 30.387 -10.820 -13.037 1.00 87.44 372 ASP A C 1
ATOM 2996 O O . ASP A 1 372 ? 30.885 -9.867 -13.635 1.00 87.44 372 ASP A O 1
ATOM 3000 N N . GLY A 1 373 ? 30.249 -10.791 -11.702 1.00 88.25 373 GLY A N 1
ATOM 3001 C CA . GLY A 1 373 ? 30.622 -9.640 -10.866 1.00 88.25 373 GLY A CA 1
ATOM 3002 C C . GLY A 1 373 ? 29.673 -8.440 -10.993 1.00 88.25 373 GLY A C 1
ATOM 3003 O O . GLY A 1 373 ? 30.014 -7.318 -10.619 1.00 88.25 373 GLY A O 1
ATOM 3004 N N . GLU A 1 374 ? 28.463 -8.655 -11.512 1.00 87.06 374 GLU A N 1
ATOM 3005 C CA . GLU A 1 374 ? 27.457 -7.626 -11.774 1.00 87.06 374 GLU A CA 1
ATOM 3006 C C . GLU A 1 374 ? 26.443 -7.444 -10.623 1.00 87.06 374 GLU A C 1
ATOM 3008 O O . GLU A 1 374 ? 25.314 -6.992 -10.852 1.00 87.06 374 GLU A O 1
ATOM 3013 N N . GLN A 1 375 ? 26.807 -7.727 -9.363 1.00 87.69 375 GLN A N 1
ATOM 3014 C CA . GLN A 1 375 ? 25.883 -7.555 -8.220 1.00 87.69 375 GLN A CA 1
ATOM 3015 C C . GLN A 1 375 ? 25.422 -6.097 -8.029 1.00 87.69 375 GLN A C 1
ATOM 3017 O O . GLN A 1 375 ? 24.312 -5.824 -7.570 1.00 87.69 375 GLN A O 1
ATOM 3022 N N . HIS A 1 376 ? 26.237 -5.131 -8.456 1.00 86.31 376 HIS A N 1
ATOM 3023 C CA . HIS A 1 376 ? 25.896 -3.706 -8.419 1.00 86.31 376 HIS A CA 1
ATOM 3024 C C . HIS A 1 376 ? 25.027 -3.250 -9.606 1.00 86.31 376 HIS A C 1
ATOM 3026 O O . HIS A 1 376 ? 24.633 -2.079 -9.681 1.00 86.31 376 HIS A O 1
ATOM 3032 N N . SER A 1 377 ? 24.695 -4.144 -10.542 1.00 87.69 377 SER A N 1
ATOM 3033 C CA . SER A 1 377 ? 23.896 -3.807 -11.720 1.00 87.69 377 SER A CA 1
ATOM 3034 C C . SER A 1 377 ? 22.430 -3.527 -11.372 1.00 87.69 377 SER A C 1
ATOM 3036 O O . SER A 1 377 ? 21.864 -3.998 -10.381 1.00 87.69 377 SER A O 1
ATOM 3038 N N . ARG A 1 378 ? 21.763 -2.747 -12.231 1.00 86.88 378 ARG A N 1
ATOM 3039 C CA . ARG A 1 378 ? 20.312 -2.516 -12.133 1.00 86.88 378 ARG A CA 1
ATOM 3040 C C . ARG A 1 378 ? 19.517 -3.809 -12.365 1.00 86.88 378 ARG A C 1
ATOM 3042 O O . ARG A 1 378 ? 18.443 -3.955 -11.788 1.00 86.88 378 ARG A O 1
ATOM 3049 N N . ALA A 1 379 ? 20.027 -4.717 -13.201 1.00 89.62 379 ALA A N 1
ATOM 3050 C CA . ALA A 1 379 ? 19.405 -6.012 -13.468 1.00 89.62 379 ALA A CA 1
ATOM 3051 C C . ALA A 1 379 ? 19.367 -6.867 -12.197 1.00 89.62 379 ALA A C 1
ATOM 3053 O O . ALA A 1 379 ? 18.284 -7.283 -11.790 1.00 89.62 379 ALA A O 1
ATOM 3054 N N . PHE A 1 380 ? 20.507 -7.003 -11.511 1.00 92.31 380 PHE A N 1
ATOM 3055 C CA . PHE A 1 380 ? 20.599 -7.738 -10.251 1.00 92.31 380 PHE A CA 1
ATOM 3056 C C . PHE A 1 380 ? 19.592 -7.212 -9.226 1.00 92.31 380 PHE A C 1
ATOM 3058 O O . PHE A 1 380 ? 18.770 -7.969 -8.719 1.00 92.31 380 PHE A O 1
ATOM 3065 N N . ARG A 1 381 ? 19.556 -5.891 -8.992 1.00 91.56 381 ARG A N 1
ATOM 3066 C CA . ARG A 1 381 ? 18.613 -5.304 -8.023 1.00 91.56 381 ARG A CA 1
ATOM 3067 C C . ARG A 1 381 ? 17.143 -5.581 -8.348 1.00 91.56 381 ARG A C 1
ATOM 3069 O O . ARG A 1 381 ? 16.362 -5.865 -7.445 1.00 91.56 381 ARG A O 1
ATOM 3076 N N . ARG A 1 382 ? 16.764 -5.493 -9.627 1.00 89.56 382 ARG A N 1
ATOM 3077 C CA . ARG A 1 382 ? 15.383 -5.723 -10.085 1.00 89.56 382 ARG A CA 1
ATOM 3078 C C . ARG A 1 382 ? 14.935 -7.167 -9.900 1.00 89.56 382 ARG A C 1
ATOM 3080 O O . ARG A 1 382 ? 13.782 -7.387 -9.551 1.00 89.56 382 ARG A O 1
ATOM 3087 N N . LEU A 1 383 ? 15.818 -8.129 -10.147 1.00 93.25 383 LEU A N 1
ATOM 3088 C CA . LEU A 1 383 ? 15.486 -9.548 -10.045 1.00 93.25 383 LEU A CA 1
ATOM 3089 C C . LEU A 1 383 ? 15.562 -10.062 -8.600 1.00 93.25 383 LEU A C 1
ATOM 3091 O O . LEU A 1 383 ? 14.747 -10.891 -8.201 1.00 93.25 383 LEU A O 1
ATOM 3095 N N . SER A 1 384 ? 16.494 -9.548 -7.795 1.00 94.81 384 SER A N 1
ATOM 3096 C CA . SER A 1 384 ? 16.704 -10.019 -6.420 1.00 94.81 384 SER A CA 1
ATOM 3097 C C . SER A 1 384 ? 15.536 -9.713 -5.479 1.00 94.81 384 SER A C 1
ATOM 3099 O O . SER A 1 384 ? 15.279 -10.499 -4.572 1.00 94.81 384 SER A O 1
ATOM 3101 N N . LEU A 1 385 ? 14.806 -8.609 -5.683 1.00 91.75 385 LEU A N 1
ATOM 3102 C CA . LEU A 1 385 ? 13.655 -8.262 -4.838 1.00 91.75 385 LEU A CA 1
ATOM 3103 C C . LEU A 1 385 ? 12.488 -9.270 -4.959 1.00 91.75 385 LEU A C 1
ATOM 3105 O O . LEU A 1 385 ? 12.084 -9.798 -3.924 1.00 91.75 385 LEU A O 1
ATOM 3109 N N . PRO A 1 386 ? 11.960 -9.596 -6.159 1.00 93.25 386 PRO A N 1
ATOM 3110 C CA . PRO A 1 386 ? 10.931 -10.627 -6.287 1.00 93.25 386 PRO A CA 1
ATOM 3111 C C . PRO A 1 386 ? 11.436 -12.029 -5.921 1.00 93.25 386 PRO A C 1
ATOM 3113 O O . PRO A 1 386 ? 10.649 -12.827 -5.423 1.00 93.25 386 PRO A O 1
ATOM 3116 N N . LEU A 1 387 ? 12.733 -12.335 -6.089 1.00 95.50 387 LEU A N 1
ATOM 3117 C CA . LEU A 1 387 ? 13.291 -13.599 -5.589 1.00 95.50 387 LEU A CA 1
ATOM 3118 C C . LEU A 1 387 ? 13.237 -13.679 -4.057 1.00 95.50 387 LEU A C 1
ATOM 3120 O O . LEU A 1 387 ? 12.835 -14.702 -3.507 1.00 95.50 387 LEU A O 1
ATOM 3124 N N . ALA A 1 388 ? 13.625 -12.604 -3.366 1.00 94.69 388 ALA A N 1
ATOM 3125 C CA . ALA A 1 388 ? 13.531 -12.542 -1.912 1.00 94.69 388 ALA A CA 1
ATOM 3126 C C . ALA A 1 388 ? 12.078 -12.692 -1.440 1.00 94.69 388 ALA A C 1
ATOM 3128 O O . ALA A 1 388 ? 11.821 -13.447 -0.507 1.00 94.69 388 ALA A O 1
ATOM 3129 N N . GLU A 1 389 ? 11.131 -12.050 -2.129 1.00 92.31 389 GLU A N 1
ATOM 3130 C CA . GLU A 1 389 ? 9.697 -12.210 -1.869 1.00 92.31 389 GLU A CA 1
ATOM 3131 C C . GLU A 1 389 ? 9.246 -13.669 -2.041 1.00 92.31 389 GLU A C 1
ATOM 3133 O O . GLU A 1 389 ? 8.598 -14.226 -1.154 1.00 92.31 389 GLU A O 1
ATOM 3138 N N . ALA A 1 390 ? 9.642 -14.320 -3.139 1.00 94.25 390 ALA A N 1
ATOM 3139 C CA . ALA A 1 390 ? 9.324 -15.720 -3.402 1.00 94.25 390 ALA A CA 1
ATOM 3140 C C . ALA A 1 390 ? 9.877 -16.657 -2.315 1.00 94.25 390 ALA A C 1
ATOM 3142 O O . ALA A 1 390 ? 9.204 -17.610 -1.918 1.00 94.25 390 ALA A O 1
ATOM 3143 N N . TYR A 1 391 ? 11.079 -16.391 -1.797 1.00 95.38 391 TYR A N 1
ATOM 3144 C CA . TYR A 1 391 ? 11.631 -17.128 -0.659 1.00 95.38 391 TYR A CA 1
ATOM 3145 C C . TYR A 1 391 ? 10.859 -16.871 0.632 1.00 95.38 391 TYR A C 1
ATOM 3147 O O . TYR A 1 391 ? 10.556 -17.823 1.351 1.00 95.38 391 TYR A O 1
ATOM 3155 N N . THR A 1 392 ? 10.481 -15.622 0.913 1.00 92.06 392 THR A N 1
ATOM 3156 C CA . THR A 1 392 ? 9.650 -15.281 2.075 1.00 92.06 392 THR A CA 1
ATOM 3157 C C . THR A 1 392 ? 8.306 -16.015 2.037 1.00 92.06 392 THR A C 1
ATOM 3159 O O . THR A 1 392 ? 7.929 -16.625 3.035 1.00 92.06 392 THR A O 1
ATOM 3162 N N . MET A 1 393 ? 7.618 -16.045 0.889 1.00 90.94 393 MET A N 1
ATOM 3163 C CA . MET A 1 393 ? 6.344 -16.767 0.720 1.00 90.94 393 MET A CA 1
ATOM 3164 C C . MET A 1 393 ? 6.481 -18.287 0.884 1.00 90.94 393 MET A C 1
ATOM 3166 O O . MET A 1 393 ? 5.535 -18.955 1.285 1.00 90.94 393 MET A O 1
ATOM 3170 N N . GLN A 1 394 ? 7.663 -18.837 0.602 1.00 93.75 394 GLN A N 1
ATOM 3171 C CA . GLN A 1 394 ? 7.980 -20.256 0.789 1.00 93.75 394 GLN A CA 1
ATOM 3172 C C . GLN A 1 394 ? 8.553 -20.571 2.181 1.00 93.75 394 GLN A C 1
ATOM 3174 O O . GLN A 1 394 ? 9.063 -21.670 2.391 1.00 93.75 394 GLN A O 1
ATOM 3179 N N . SER A 1 395 ? 8.511 -19.619 3.121 1.00 92.44 395 SER A N 1
ATOM 3180 C CA . SER A 1 395 ? 9.079 -19.754 4.472 1.00 92.44 395 SER A CA 1
ATOM 3181 C C . SER A 1 395 ? 10.591 -20.042 4.496 1.00 92.44 395 SER A C 1
ATOM 3183 O O . SER A 1 395 ? 11.109 -20.623 5.445 1.00 92.44 395 SER A O 1
ATOM 3185 N N . ARG A 1 396 ? 11.328 -19.606 3.467 1.00 94.94 396 ARG A N 1
ATOM 3186 C CA . ARG A 1 396 ? 12.786 -19.779 3.318 1.00 94.94 396 ARG A CA 1
ATOM 3187 C C . ARG A 1 396 ? 13.536 -18.517 3.750 1.00 94.94 396 ARG A C 1
ATOM 3189 O O . ARG A 1 396 ? 14.222 -17.865 2.961 1.00 94.94 396 ARG A O 1
ATOM 3196 N N . GLY A 1 397 ? 13.380 -18.153 5.022 1.00 92.69 397 GLY A N 1
ATOM 3197 C CA . GLY A 1 397 ? 13.936 -16.919 5.591 1.00 92.69 397 GLY A CA 1
ATOM 3198 C C . GLY A 1 397 ? 15.458 -16.795 5.494 1.00 92.69 397 GLY A C 1
ATOM 3199 O O . GLY A 1 397 ? 15.970 -15.708 5.213 1.00 92.69 397 GLY A O 1
ATOM 3200 N N . ASP A 1 398 ? 16.169 -17.913 5.638 1.00 94.50 398 ASP A N 1
ATOM 3201 C CA . ASP A 1 398 ? 17.634 -17.973 5.577 1.00 94.50 398 ASP A CA 1
ATOM 3202 C C . ASP A 1 398 ? 18.195 -17.588 4.200 1.00 94.50 398 ASP A C 1
ATOM 3204 O O . ASP A 1 398 ? 19.313 -17.087 4.101 1.00 94.50 398 ASP A O 1
ATOM 3208 N N . GLU A 1 399 ? 17.404 -17.754 3.137 1.00 95.62 399 GLU A N 1
ATOM 3209 C CA . GLU A 1 399 ? 17.775 -17.362 1.773 1.00 95.62 399 GLU A CA 1
ATOM 3210 C C . GLU A 1 399 ? 17.267 -15.960 1.412 1.00 95.62 399 GLU A C 1
ATOM 3212 O O . GLU A 1 399 ? 17.940 -15.215 0.697 1.00 95.62 399 GLU A O 1
ATOM 3217 N N . ALA A 1 400 ? 16.098 -15.564 1.930 1.00 95.38 400 ALA A N 1
ATOM 3218 C CA . ALA A 1 400 ? 15.531 -14.235 1.703 1.00 95.38 400 ALA A CA 1
ATOM 3219 C C . ALA A 1 400 ? 16.362 -13.126 2.374 1.00 95.38 400 ALA A C 1
ATOM 3221 O O . ALA A 1 400 ? 16.621 -12.076 1.779 1.00 95.38 400 ALA A O 1
ATOM 3222 N N . ARG A 1 401 ? 16.811 -13.354 3.616 1.00 96.06 401 ARG A N 1
ATOM 3223 C CA . ARG A 1 401 ? 17.514 -12.351 4.430 1.00 96.06 401 ARG A CA 1
ATOM 3224 C C . ARG A 1 401 ? 18.806 -11.835 3.787 1.00 96.06 401 ARG A C 1
ATOM 3226 O O . ARG A 1 401 ? 18.933 -10.614 3.679 1.00 96.06 401 ARG A O 1
ATOM 3233 N N . PRO A 1 402 ? 19.758 -12.681 3.339 1.00 95.62 402 PRO A N 1
ATOM 3234 C CA . PRO A 1 402 ? 20.999 -12.198 2.735 1.00 95.62 402 PRO A CA 1
ATOM 3235 C C . PRO A 1 402 ? 20.753 -11.361 1.478 1.00 95.62 402 PRO A C 1
ATOM 3237 O O . PRO A 1 402 ? 21.434 -10.352 1.280 1.00 95.62 402 PRO A O 1
ATOM 3240 N N . LEU A 1 403 ? 19.758 -11.730 0.662 1.00 94.50 403 LEU A N 1
ATOM 3241 C CA . LEU A 1 403 ? 19.365 -10.964 -0.522 1.00 94.50 403 LEU A CA 1
ATOM 3242 C C . LEU A 1 403 ? 18.849 -9.571 -0.144 1.00 94.50 403 LEU A C 1
ATOM 3244 O O . LEU A 1 403 ? 19.350 -8.578 -0.672 1.00 94.50 403 LEU A O 1
ATOM 3248 N N . LEU A 1 404 ? 17.913 -9.479 0.807 1.00 95.75 404 LEU A N 1
ATOM 3249 C CA . LEU A 1 404 ? 17.355 -8.198 1.264 1.00 95.75 404 LEU A CA 1
ATOM 3250 C C . LEU A 1 404 ? 18.429 -7.300 1.889 1.00 95.75 404 LEU A C 1
ATOM 3252 O O . LEU A 1 404 ? 18.531 -6.127 1.535 1.00 95.75 404 LEU A O 1
ATOM 3256 N N . CYS A 1 405 ? 19.283 -7.846 2.759 1.00 96.19 405 CYS A N 1
ATOM 3257 C CA . CYS A 1 405 ? 20.388 -7.096 3.359 1.00 96.19 405 CYS A CA 1
ATOM 3258 C C . CYS A 1 405 ? 21.395 -6.596 2.309 1.00 96.19 405 CYS A C 1
ATOM 3260 O O . CYS A 1 405 ? 21.913 -5.486 2.428 1.00 96.19 405 CYS A O 1
ATOM 3262 N N . THR A 1 406 ? 21.666 -7.394 1.273 1.00 94.81 406 THR A N 1
ATOM 3263 C CA . THR A 1 406 ? 22.557 -7.000 0.170 1.00 94.81 406 THR A CA 1
ATOM 3264 C C . THR A 1 406 ? 21.945 -5.868 -0.653 1.00 94.81 406 THR A C 1
ATOM 3266 O O . THR A 1 406 ? 22.626 -4.884 -0.939 1.00 94.81 406 THR A O 1
ATOM 3269 N N . LEU A 1 407 ? 20.647 -5.953 -0.967 1.00 94.44 407 LEU A N 1
ATOM 3270 C CA . LEU A 1 407 ? 19.914 -4.891 -1.658 1.00 94.44 407 LEU A CA 1
ATOM 3271 C C . LEU A 1 407 ? 19.933 -3.573 -0.881 1.00 94.44 407 LEU A C 1
ATOM 3273 O O . LEU A 1 407 ? 20.284 -2.545 -1.456 1.00 94.44 407 LEU A O 1
ATOM 3277 N N . ILE A 1 408 ? 19.597 -3.605 0.413 1.00 95.94 408 ILE A N 1
ATOM 3278 C CA . ILE A 1 408 ? 19.589 -2.418 1.283 1.00 95.94 408 ILE A CA 1
ATOM 3279 C C . ILE A 1 408 ? 20.969 -1.750 1.274 1.00 95.94 408 ILE A C 1
ATOM 3281 O O . ILE A 1 408 ? 21.073 -0.575 0.926 1.00 95.94 408 ILE A O 1
ATOM 3285 N N . ARG A 1 409 ? 22.041 -2.521 1.507 1.00 95.56 409 ARG A N 1
ATOM 3286 C CA . ARG A 1 409 ? 23.419 -2.004 1.481 1.00 95.56 409 ARG A CA 1
ATOM 3287 C C . ARG A 1 409 ? 23.773 -1.358 0.141 1.00 95.56 409 ARG A C 1
ATOM 3289 O O . ARG A 1 409 ? 24.417 -0.313 0.111 1.00 95.56 409 ARG A O 1
ATOM 3296 N N . HIS A 1 410 ? 23.363 -1.963 -0.974 1.00 93.81 410 HIS A N 1
ATOM 3297 C CA . HIS A 1 410 ? 23.607 -1.386 -2.294 1.00 93.81 410 HIS A CA 1
ATOM 3298 C C . HIS A 1 410 ? 22.904 -0.043 -2.485 1.00 93.81 410 HIS A C 1
ATOM 3300 O O . HIS A 1 410 ? 23.489 0.840 -3.103 1.00 93.81 410 HIS A O 1
ATOM 3306 N N . TYR A 1 411 ? 21.685 0.133 -1.971 1.00 94.50 411 TYR A N 1
ATOM 3307 C CA . TYR A 1 411 ? 20.990 1.417 -2.051 1.00 94.50 411 TYR A CA 1
ATOM 3308 C C . TYR A 1 411 ? 21.607 2.481 -1.136 1.00 94.50 411 TYR A C 1
ATOM 3310 O O . TYR A 1 411 ? 21.679 3.642 -1.530 1.00 94.50 411 TYR A O 1
ATOM 3318 N N . GLU A 1 412 ? 22.077 2.102 0.052 1.00 93.38 412 GLU A N 1
ATOM 3319 C CA . GLU A 1 412 ? 22.725 3.012 1.009 1.00 93.38 412 GLU A CA 1
ATOM 3320 C C . GLU A 1 412 ? 24.082 3.540 0.521 1.00 93.38 412 GLU A C 1
ATOM 3322 O O . GLU A 1 412 ? 24.458 4.660 0.855 1.00 93.38 412 GLU A O 1
ATOM 3327 N N . GLN A 1 413 ? 24.800 2.760 -0.290 1.00 92.81 413 GLN A N 1
ATOM 3328 C CA . GLN A 1 413 ? 26.099 3.134 -0.865 1.00 92.81 413 GLN A CA 1
ATOM 3329 C C . GLN A 1 413 ? 25.996 4.039 -2.107 1.00 92.81 413 GLN A C 1
ATOM 3331 O O . GLN A 1 413 ? 27.023 4.424 -2.660 1.00 92.81 413 GLN A O 1
ATOM 3336 N N . MET A 1 414 ? 24.789 4.355 -2.587 1.00 89.06 414 MET A N 1
ATOM 3337 C CA . MET A 1 414 ? 24.595 5.197 -3.772 1.00 89.06 414 MET A CA 1
ATOM 3338 C C . MET A 1 414 ? 24.487 6.678 -3.408 1.00 89.06 414 MET A C 1
ATOM 3340 O O . MET A 1 414 ? 23.644 7.060 -2.599 1.00 89.06 414 MET A O 1
ATOM 3344 N N . ASP A 1 415 ? 25.249 7.524 -4.106 1.00 80.44 415 ASP A N 1
ATOM 3345 C CA . ASP A 1 415 ? 25.220 8.983 -3.916 1.00 80.44 415 ASP A CA 1
ATOM 3346 C C . ASP A 1 415 ? 23.857 9.605 -4.261 1.00 80.44 415 ASP A C 1
ATOM 3348 O O . ASP A 1 415 ? 23.413 10.569 -3.636 1.00 80.44 415 ASP A O 1
ATOM 3352 N N . SER A 1 416 ? 23.166 9.059 -5.268 1.00 79.31 416 SER A N 1
ATOM 3353 C CA . SER A 1 416 ? 21.826 9.502 -5.664 1.00 79.31 416 SER A CA 1
ATOM 3354 C C . SER A 1 416 ? 20.975 8.343 -6.182 1.00 79.31 416 SER A C 1
ATOM 3356 O O . SER A 1 416 ? 21.450 7.455 -6.892 1.00 79.31 416 SER A O 1
ATOM 3358 N N . LEU A 1 417 ? 19.691 8.348 -5.820 1.00 83.06 417 LEU A N 1
ATOM 3359 C CA . LEU A 1 417 ? 18.742 7.290 -6.162 1.00 83.06 417 LEU A CA 1
ATOM 3360 C C . LEU A 1 417 ? 17.653 7.844 -7.080 1.00 83.06 417 LEU A C 1
ATOM 3362 O O . LEU A 1 417 ? 16.944 8.781 -6.711 1.00 83.06 417 LEU A O 1
ATOM 3366 N N . ASP A 1 418 ? 17.488 7.227 -8.252 1.00 79.56 418 ASP A N 1
ATOM 3367 C CA . ASP A 1 418 ? 16.311 7.432 -9.101 1.00 79.56 418 ASP A CA 1
ATOM 3368 C C . ASP A 1 418 ? 15.022 6.914 -8.420 1.00 79.56 418 ASP A C 1
ATOM 3370 O O . ASP A 1 418 ? 15.074 6.161 -7.446 1.00 79.56 418 ASP A O 1
ATOM 3374 N N . VAL A 1 419 ? 13.855 7.304 -8.946 1.00 75.19 419 VAL A N 1
ATOM 3375 C CA . VAL A 1 419 ? 12.523 6.906 -8.437 1.00 75.19 419 VAL A CA 1
ATOM 3376 C C . VAL A 1 419 ? 12.414 5.387 -8.237 1.00 75.19 419 VAL A C 1
ATOM 3378 O O . VAL A 1 419 ? 11.920 4.921 -7.213 1.00 75.19 419 VAL A O 1
ATOM 3381 N N . SER A 1 420 ? 12.923 4.591 -9.184 1.00 79.44 420 SER A N 1
ATOM 3382 C CA . SER A 1 420 ? 12.858 3.127 -9.116 1.00 79.44 420 SER A CA 1
ATOM 3383 C C . SER A 1 420 ? 13.706 2.565 -7.977 1.00 79.44 420 SER A C 1
ATOM 3385 O O . SER A 1 420 ? 13.281 1.616 -7.320 1.00 79.44 420 SER A O 1
ATOM 3387 N N . ASN A 1 421 ? 14.898 3.116 -7.746 1.00 87.56 421 ASN A N 1
ATOM 3388 C CA . ASN A 1 421 ? 15.772 2.683 -6.663 1.00 87.56 421 ASN A CA 1
ATOM 3389 C C . ASN A 1 421 ? 15.259 3.167 -5.298 1.00 87.56 421 ASN A C 1
ATOM 3391 O O . ASN A 1 421 ? 15.356 2.413 -4.338 1.00 87.56 421 ASN A O 1
ATOM 3395 N N . GLN A 1 422 ? 14.658 4.361 -5.205 1.00 88.56 422 GLN A N 1
ATOM 3396 C CA . GLN A 1 422 ? 13.998 4.831 -3.975 1.00 88.56 422 GLN A CA 1
ATOM 3397 C C . GLN A 1 422 ? 12.868 3.878 -3.557 1.00 88.56 422 GLN A C 1
ATOM 3399 O O . GLN A 1 422 ? 12.802 3.451 -2.404 1.00 88.56 422 GLN A O 1
ATOM 3404 N N . VAL A 1 423 ? 12.024 3.480 -4.515 1.00 86.19 423 VAL A N 1
ATOM 3405 C CA . VAL A 1 423 ? 10.947 2.503 -4.291 1.00 86.19 423 VAL A CA 1
ATOM 3406 C C . VAL A 1 423 ? 11.505 1.127 -3.922 1.00 86.19 423 VAL A C 1
ATOM 3408 O O . VAL A 1 423 ? 11.043 0.519 -2.958 1.00 86.19 423 VAL A O 1
ATOM 3411 N N . GLY A 1 424 ? 12.525 0.645 -4.640 1.00 89.38 424 GLY A N 1
ATOM 3412 C CA . GLY A 1 424 ? 13.188 -0.627 -4.338 1.00 89.38 424 GLY A CA 1
ATOM 3413 C C . GLY A 1 424 ? 13.827 -0.662 -2.946 1.00 89.38 424 GLY A C 1
ATOM 3414 O O . GLY A 1 424 ? 13.740 -1.682 -2.261 1.00 89.38 424 GLY A O 1
ATOM 3415 N N . HIS A 1 425 ? 14.395 0.458 -2.494 1.00 92.88 425 HIS A N 1
ATOM 3416 C CA . HIS A 1 425 ? 15.003 0.572 -1.173 1.00 92.88 425 HIS A CA 1
ATOM 3417 C C . HIS A 1 425 ? 13.965 0.411 -0.062 1.00 92.88 425 HIS A C 1
ATOM 3419 O O . HIS A 1 425 ? 14.089 -0.498 0.756 1.00 92.88 425 HIS A O 1
ATOM 3425 N N . VAL A 1 426 ? 12.895 1.214 -0.084 1.00 91.75 426 VAL A N 1
ATOM 3426 C CA . VAL A 1 426 ? 11.807 1.123 0.906 1.00 91.75 426 VAL A CA 1
ATOM 3427 C C . VAL A 1 426 ? 11.219 -0.290 0.947 1.00 91.75 426 VAL A C 1
ATOM 3429 O O . VAL A 1 426 ? 11.040 -0.855 2.022 1.00 91.75 426 VAL A O 1
ATOM 3432 N N . ARG A 1 427 ? 10.985 -0.908 -0.215 1.00 90.44 427 ARG A N 1
ATOM 3433 C CA . ARG A 1 427 ? 10.436 -2.270 -0.305 1.00 90.44 427 ARG A CA 1
ATOM 3434 C C . ARG A 1 427 ? 11.357 -3.338 0.267 1.00 90.44 427 ARG A C 1
ATOM 3436 O O . ARG A 1 427 ? 10.875 -4.239 0.943 1.00 90.44 427 ARG A O 1
ATOM 3443 N N . SER A 1 428 ? 12.664 -3.222 0.038 1.00 94.00 428 SER A N 1
ATOM 3444 C CA . SER A 1 428 ? 13.648 -4.158 0.597 1.00 94.00 428 SER A CA 1
ATOM 3445 C C . SER A 1 428 ? 13.671 -4.081 2.127 1.00 94.00 428 SER A C 1
ATOM 3447 O O . SER A 1 428 ? 13.700 -5.109 2.801 1.00 94.00 428 SER A O 1
ATOM 3449 N N . VAL A 1 429 ? 13.580 -2.867 2.684 1.00 95.50 429 VAL A N 1
ATOM 3450 C CA . VAL A 1 429 ? 13.501 -2.651 4.138 1.00 95.50 429 VAL A CA 1
ATOM 3451 C C . VAL A 1 429 ? 12.208 -3.236 4.711 1.00 95.50 429 VAL A C 1
ATOM 3453 O O . VAL A 1 429 ? 12.244 -3.937 5.720 1.00 95.50 429 VAL A O 1
ATOM 3456 N N . ILE A 1 430 ? 11.065 -3.026 4.055 1.00 93.31 430 ILE A N 1
ATOM 3457 C CA . ILE A 1 430 ? 9.794 -3.589 4.530 1.00 93.31 430 ILE A CA 1
ATOM 3458 C C . ILE A 1 430 ? 9.777 -5.120 4.419 1.00 93.31 430 ILE A C 1
ATOM 3460 O O . ILE A 1 430 ? 9.334 -5.787 5.353 1.00 93.31 430 ILE A O 1
ATOM 3464 N N . GLY A 1 431 ? 10.321 -5.690 3.339 1.00 93.25 431 GLY A N 1
ATOM 3465 C CA . GLY A 1 431 ? 10.507 -7.137 3.207 1.00 93.25 431 GLY A CA 1
ATOM 3466 C C . GLY A 1 431 ? 11.337 -7.721 4.355 1.00 93.25 431 GLY A C 1
ATOM 3467 O O . GLY A 1 431 ? 10.983 -8.758 4.916 1.00 93.25 431 GLY A O 1
ATOM 3468 N N . LEU A 1 432 ? 12.389 -7.017 4.788 1.00 95.69 432 LEU A N 1
ATOM 3469 C CA . LEU A 1 432 ? 13.190 -7.428 5.942 1.00 95.69 432 LEU A CA 1
ATOM 3470 C C . LEU A 1 432 ? 12.397 -7.336 7.258 1.00 95.69 432 LEU A C 1
ATOM 3472 O O . LEU A 1 432 ? 12.464 -8.257 8.074 1.00 95.69 432 LEU A O 1
ATOM 3476 N N . ALA A 1 433 ? 11.602 -6.278 7.450 1.00 95.31 433 ALA A N 1
ATOM 3477 C CA . ALA A 1 433 ? 10.725 -6.133 8.616 1.00 95.31 433 ALA A CA 1
ATOM 3478 C C . ALA A 1 433 ? 9.681 -7.262 8.702 1.00 95.31 433 ALA A C 1
ATOM 3480 O O . ALA A 1 433 ? 9.417 -7.778 9.787 1.00 95.31 433 ALA A O 1
ATOM 3481 N N . ARG A 1 434 ? 9.127 -7.690 7.562 1.00 92.62 434 ARG A N 1
ATOM 3482 C CA . ARG A 1 434 ? 8.212 -8.841 7.471 1.00 92.62 434 ARG A CA 1
ATOM 3483 C C . ARG A 1 434 ? 8.880 -10.141 7.876 1.00 92.62 434 ARG A C 1
ATOM 3485 O O . ARG A 1 434 ? 8.291 -10.931 8.603 1.00 92.62 434 ARG A O 1
ATOM 3492 N N . LEU A 1 435 ? 10.124 -10.346 7.454 1.00 93.19 435 LEU A N 1
ATOM 3493 C CA . LEU A 1 435 ? 10.854 -11.541 7.845 1.00 93.19 435 LEU A CA 1
ATOM 3494 C C . LEU A 1 435 ? 11.102 -11.572 9.361 1.00 93.19 435 LEU A C 1
ATOM 3496 O O . LEU A 1 435 ? 10.876 -12.596 9.999 1.00 93.19 435 LEU A O 1
ATOM 3500 N N . HIS A 1 436 ? 11.479 -10.434 9.953 1.00 95.00 436 HIS A N 1
ATOM 3501 C CA . HIS A 1 436 ? 11.570 -10.299 11.408 1.00 95.00 436 HIS A CA 1
ATOM 3502 C C . HIS A 1 436 ? 10.237 -10.590 12.114 1.00 95.00 436 HIS A C 1
ATOM 3504 O O . HIS A 1 436 ? 10.235 -11.281 13.131 1.00 95.00 436 HIS A O 1
ATOM 3510 N N . GLU A 1 437 ? 9.112 -10.115 11.572 1.00 93.62 437 GLU A N 1
ATOM 3511 C CA . GLU A 1 437 ? 7.781 -10.417 12.111 1.00 93.62 437 GLU A CA 1
ATOM 3512 C C . GLU A 1 437 ? 7.463 -11.915 12.066 1.00 93.62 437 GLU A C 1
ATOM 3514 O O . GLU A 1 437 ? 7.077 -12.479 13.090 1.00 93.62 437 GLU A O 1
ATOM 3519 N N . SER A 1 438 ? 7.702 -12.577 10.932 1.00 90.44 438 SER A N 1
ATOM 3520 C CA . SER A 1 438 ? 7.441 -14.014 10.775 1.00 90.44 438 SER A CA 1
ATOM 3521 C C . SER A 1 438 ? 8.265 -14.899 11.722 1.00 90.44 438 SER A C 1
ATOM 3523 O O . SER A 1 438 ? 7.843 -15.995 12.078 1.00 90.44 438 SER A O 1
ATOM 3525 N N . GLU A 1 439 ? 9.417 -14.404 12.179 1.00 91.44 439 GLU A N 1
ATOM 3526 C CA . GLU A 1 439 ? 10.304 -15.072 13.139 1.00 91.44 439 GLU A CA 1
ATOM 3527 C C . GLU A 1 439 ? 9.996 -14.704 14.604 1.00 91.44 439 GLU A C 1
ATOM 3529 O O . GLU A 1 439 ? 10.706 -15.129 15.514 1.00 91.44 439 GLU A O 1
ATOM 3534 N N . GLY A 1 440 ? 8.977 -13.874 14.857 1.00 92.31 440 GLY A N 1
ATOM 3535 C CA . GLY A 1 440 ? 8.625 -13.401 16.200 1.00 92.31 440 GLY A CA 1
ATOM 3536 C C . GLY A 1 440 ? 9.593 -12.362 16.782 1.00 92.31 440 GLY A C 1
ATOM 3537 O O . GLY A 1 440 ? 9.560 -12.084 17.982 1.00 92.31 440 GLY A O 1
ATOM 3538 N N . ARG A 1 441 ? 10.451 -11.758 15.953 1.00 95.88 441 ARG A N 1
ATOM 3539 C CA . ARG A 1 441 ? 11.437 -10.739 16.348 1.00 95.88 441 ARG A CA 1
ATOM 3540 C C . ARG A 1 441 ? 10.844 -9.338 16.253 1.00 95.88 441 ARG A C 1
ATOM 3542 O O . ARG A 1 441 ? 11.208 -8.523 15.407 1.00 95.88 441 ARG A O 1
ATOM 3549 N N . TRP A 1 442 ? 9.871 -9.076 17.123 1.00 95.94 442 TRP A N 1
ATOM 3550 C CA . TRP A 1 442 ? 9.025 -7.878 17.083 1.00 95.94 442 TRP A CA 1
ATOM 3551 C C . TRP A 1 442 ? 9.791 -6.561 17.265 1.00 95.94 442 TRP A C 1
ATOM 3553 O O . TRP A 1 442 ? 9.427 -5.553 16.659 1.00 95.94 442 TRP A O 1
ATOM 3563 N N . MET A 1 443 ? 10.852 -6.556 18.078 1.00 96.06 443 MET A N 1
ATOM 3564 C CA . MET A 1 443 ? 11.670 -5.360 18.307 1.00 96.06 443 MET A CA 1
ATOM 3565 C C . MET A 1 443 ? 12.458 -4.980 17.052 1.00 96.06 443 MET A C 1
ATOM 3567 O O . MET A 1 443 ? 12.387 -3.832 16.612 1.00 96.06 443 MET A O 1
ATOM 3571 N N . GLU A 1 444 ? 13.147 -5.940 16.433 1.00 96.81 444 GLU A N 1
ATOM 3572 C CA . GLU A 1 444 ? 13.869 -5.727 15.177 1.00 96.81 444 GLU A CA 1
ATOM 3573 C C . GLU A 1 444 ? 12.921 -5.400 14.021 1.00 96.81 444 GLU A C 1
ATOM 3575 O O . GLU A 1 444 ? 13.226 -4.522 13.212 1.00 96.81 444 GLU A O 1
ATOM 3580 N N . ALA A 1 445 ? 11.746 -6.040 13.966 1.00 96.69 445 ALA A N 1
ATOM 3581 C CA . ALA A 1 445 ? 10.706 -5.697 13.000 1.00 96.69 445 ALA A CA 1
ATOM 3582 C C . ALA A 1 445 ? 10.295 -4.223 13.140 1.00 96.69 445 ALA A C 1
ATOM 3584 O O . ALA A 1 445 ? 10.244 -3.501 12.146 1.00 96.69 445 ALA A O 1
ATOM 3585 N N . GLY A 1 446 ? 10.069 -3.754 14.373 1.00 96.38 446 GLY A N 1
ATOM 3586 C CA . GLY A 1 446 ? 9.710 -2.365 14.658 1.00 96.38 446 GLY A CA 1
ATOM 3587 C C . GLY A 1 446 ? 10.803 -1.365 14.282 1.00 96.38 446 GLY A C 1
ATOM 3588 O O . GLY A 1 446 ? 10.504 -0.347 13.663 1.00 96.38 446 GLY A O 1
ATOM 3589 N N . GLN A 1 447 ? 12.067 -1.662 14.600 1.00 97.00 447 GLN A N 1
ATOM 3590 C CA . GLN A 1 447 ? 13.210 -0.817 14.224 1.00 97.00 447 GLN A CA 1
ATOM 3591 C C . GLN A 1 447 ? 13.379 -0.735 12.704 1.00 97.00 447 GLN A C 1
ATOM 3593 O O . GLN A 1 447 ? 13.536 0.352 12.152 1.00 97.00 447 GLN A O 1
ATOM 3598 N N . THR A 1 448 ? 13.282 -1.874 12.018 1.00 96.88 448 THR A N 1
ATOM 3599 C CA . THR A 1 448 ? 13.391 -1.941 10.555 1.00 96.88 448 THR A CA 1
ATOM 3600 C C . THR A 1 448 ? 12.243 -1.181 9.885 1.00 96.88 448 THR A C 1
ATOM 3602 O O . THR A 1 448 ? 12.445 -0.456 8.911 1.00 96.88 448 THR A O 1
ATOM 3605 N N . LEU A 1 449 ? 11.026 -1.290 10.423 1.00 95.38 449 LEU A N 1
ATOM 3606 C CA . LEU A 1 449 ? 9.865 -0.571 9.903 1.00 95.38 449 LEU A CA 1
ATOM 3607 C C . LEU A 1 449 ? 9.965 0.949 10.129 1.00 95.38 449 LEU A C 1
ATOM 3609 O O . LEU A 1 449 ? 9.511 1.730 9.293 1.00 95.38 449 LEU A O 1
ATOM 3613 N N . GLU A 1 450 ? 10.620 1.383 11.207 1.00 96.31 450 GLU A N 1
ATOM 3614 C CA . GLU A 1 450 ? 10.934 2.795 11.454 1.00 96.31 450 GLU A CA 1
ATOM 3615 C C . GLU A 1 450 ? 11.908 3.348 10.407 1.00 96.31 450 GLU A C 1
ATOM 3617 O O . GLU A 1 450 ? 11.700 4.445 9.882 1.00 96.31 450 GLU A O 1
ATOM 3622 N N . THR A 1 451 ? 12.910 2.558 10.008 1.00 95.94 451 THR A N 1
ATOM 3623 C CA . THR A 1 451 ? 13.775 2.894 8.870 1.00 95.94 451 THR A CA 1
ATOM 3624 C C . THR A 1 451 ? 12.958 3.066 7.589 1.00 95.94 451 THR A C 1
ATOM 3626 O O . THR A 1 451 ? 13.139 4.059 6.884 1.00 95.94 451 THR A O 1
ATOM 3629 N N . ALA A 1 452 ? 12.012 2.163 7.301 1.00 93.56 452 ALA A N 1
ATOM 3630 C CA . ALA A 1 452 ? 11.141 2.295 6.131 1.00 93.56 452 ALA A CA 1
ATOM 3631 C C . ALA A 1 452 ? 10.321 3.596 6.169 1.00 93.56 452 ALA A C 1
ATOM 3633 O O . ALA A 1 452 ? 10.263 4.309 5.166 1.00 93.56 452 ALA A O 1
ATOM 3634 N N . ARG A 1 453 ? 9.745 3.946 7.328 1.00 93.00 453 ARG A N 1
ATOM 3635 C CA . ARG A 1 453 ? 9.012 5.207 7.523 1.00 93.00 453 ARG A CA 1
ATOM 3636 C C . ARG A 1 453 ? 9.896 6.422 7.243 1.00 93.00 453 ARG A C 1
ATOM 3638 O O . ARG A 1 453 ? 9.528 7.264 6.425 1.00 93.00 453 ARG A O 1
ATOM 3645 N N . SER A 1 454 ? 11.086 6.474 7.840 1.00 94.25 454 SER A N 1
ATOM 3646 C CA . SER A 1 454 ? 12.039 7.570 7.630 1.00 94.25 454 SER A CA 1
ATOM 3647 C C . SER A 1 454 ? 12.437 7.723 6.156 1.00 94.25 454 SER A C 1
ATOM 3649 O O . SER A 1 454 ? 12.492 8.837 5.633 1.00 94.25 454 SER A O 1
ATOM 3651 N N . LEU A 1 455 ? 12.642 6.612 5.441 1.00 92.31 455 LEU A N 1
ATOM 3652 C CA . LEU A 1 455 ? 12.935 6.642 4.007 1.00 92.31 455 LEU A CA 1
ATOM 3653 C C . LEU A 1 455 ? 11.767 7.202 3.186 1.00 92.31 455 LEU A C 1
ATOM 3655 O O . LEU A 1 455 ? 12.005 7.988 2.270 1.00 92.31 455 LEU A O 1
ATOM 3659 N N . THR A 1 456 ? 10.517 6.858 3.521 1.00 89.81 456 THR A N 1
ATOM 3660 C CA . THR A 1 456 ? 9.345 7.439 2.838 1.00 89.81 456 THR A CA 1
ATOM 3661 C C . THR A 1 456 ? 9.197 8.941 3.075 1.00 89.81 456 THR A C 1
ATOM 3663 O O . THR A 1 456 ? 8.692 9.640 2.207 1.00 89.81 456 THR A O 1
ATOM 3666 N N . GLU A 1 457 ? 9.678 9.467 4.203 1.00 89.56 457 GLU A N 1
ATOM 3667 C CA . GLU A 1 457 ? 9.699 10.912 4.467 1.00 89.56 457 GLU A CA 1
ATOM 3668 C C . GLU A 1 457 ? 10.869 11.620 3.764 1.00 89.56 457 GLU A C 1
ATOM 3670 O O . GLU A 1 457 ? 10.733 12.766 3.333 1.00 89.56 457 GLU A O 1
ATOM 3675 N N . LYS A 1 458 ? 12.016 10.939 3.637 1.00 89.31 458 LYS A N 1
ATOM 3676 C CA . LYS A 1 458 ? 13.230 11.447 2.979 1.00 89.31 458 LYS A CA 1
ATOM 3677 C C . LYS A 1 458 ? 13.088 11.530 1.457 1.00 89.31 458 LYS A C 1
ATOM 3679 O O . LYS A 1 458 ? 13.654 12.425 0.831 1.00 89.31 458 LYS A O 1
ATOM 3684 N N . TYR A 1 459 ? 12.413 10.562 0.846 1.00 86.50 459 TYR A N 1
ATOM 3685 C CA . TYR A 1 459 ? 12.327 10.433 -0.604 1.00 86.50 459 TYR A CA 1
ATOM 3686 C C . TYR A 1 459 ? 11.115 11.173 -1.176 1.00 86.50 459 TYR A C 1
ATOM 3688 O O . TYR A 1 459 ? 9.975 10.800 -0.925 1.00 86.50 459 TYR A O 1
ATOM 3696 N N . ASN A 1 460 ? 11.367 12.143 -2.061 1.00 79.25 460 ASN A N 1
ATOM 3697 C CA . ASN A 1 460 ? 10.324 12.922 -2.749 1.00 79.25 460 ASN A CA 1
ATOM 3698 C C . ASN A 1 460 ? 9.368 12.073 -3.611 1.00 79.25 460 ASN A C 1
ATOM 3700 O O . ASN A 1 460 ? 8.326 12.566 -4.028 1.00 79.25 460 ASN A O 1
ATOM 3704 N N . THR A 1 461 ? 9.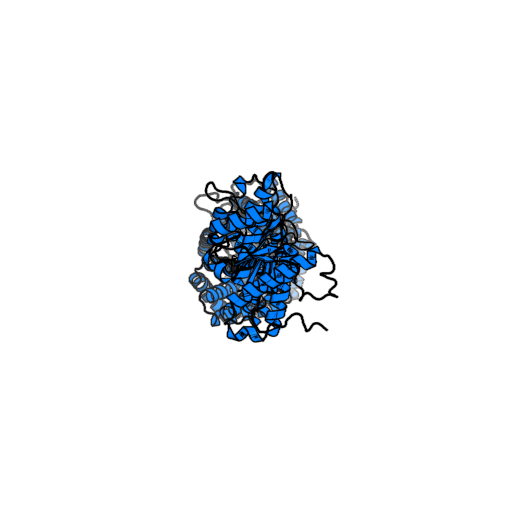725 10.817 -3.901 1.00 77.88 461 THR A N 1
ATOM 3705 C CA . THR A 1 461 ? 8.869 9.873 -4.634 1.00 77.88 461 THR A CA 1
ATOM 3706 C C . THR A 1 461 ? 7.583 9.531 -3.876 1.00 77.88 461 THR A C 1
ATOM 3708 O O . THR A 1 461 ? 6.580 9.198 -4.503 1.00 77.88 461 THR A O 1
ATOM 3711 N N . PHE A 1 462 ? 7.590 9.590 -2.542 1.00 79.94 462 PHE A N 1
ATOM 3712 C CA . PHE A 1 462 ? 6.438 9.207 -1.731 1.00 79.94 462 PHE A CA 1
ATOM 3713 C C . PHE A 1 462 ? 5.642 10.442 -1.314 1.00 79.94 462 PHE A C 1
ATOM 3715 O O . PHE A 1 462 ? 6.180 11.406 -0.771 1.00 79.94 462 PHE A O 1
ATOM 3722 N N . LEU A 1 463 ? 4.330 10.401 -1.542 1.00 74.19 463 LEU A N 1
ATOM 3723 C CA . LEU A 1 463 ? 3.424 11.427 -1.037 1.00 74.19 463 LEU A CA 1
ATOM 3724 C C . LEU A 1 463 ? 3.375 11.364 0.495 1.00 74.19 463 LEU A C 1
ATOM 3726 O O . LEU A 1 463 ? 3.223 10.286 1.076 1.00 74.19 463 LEU A O 1
ATOM 3730 N N . LYS A 1 464 ? 3.452 12.524 1.156 1.00 74.38 464 LYS A N 1
ATOM 3731 C CA . LYS A 1 464 ? 3.236 12.619 2.607 1.00 74.38 464 LYS A CA 1
ATOM 3732 C C . LYS A 1 464 ? 1.816 12.166 2.938 1.00 74.38 464 LYS A C 1
ATOM 3734 O O . LYS A 1 464 ? 0.860 12.748 2.436 1.00 74.38 464 LYS A O 1
ATOM 3739 N N . GLY A 1 465 ? 1.689 11.140 3.780 1.00 72.00 465 GLY A N 1
ATOM 3740 C CA . GLY A 1 465 ? 0.387 10.534 4.073 1.00 72.00 465 GLY A CA 1
ATOM 3741 C C . GLY A 1 465 ? -0.212 9.786 2.878 1.00 72.00 465 GLY A C 1
ATOM 3742 O O . GLY A 1 465 ? -1.428 9.670 2.783 1.00 72.00 465 GLY A O 1
ATOM 3743 N N . GLY A 1 466 ? 0.622 9.315 1.946 1.00 77.56 466 GLY A N 1
ATOM 3744 C CA . GLY A 1 466 ? 0.199 8.470 0.833 1.00 77.56 466 GLY A CA 1
ATOM 3745 C C . GLY A 1 466 ? -0.019 7.010 1.240 1.00 77.56 466 GLY A C 1
ATOM 3746 O O . GLY A 1 466 ? 0.189 6.613 2.389 1.00 77.56 466 GLY A O 1
ATOM 3747 N N . PHE A 1 467 ? -0.389 6.179 0.264 1.00 78.75 467 PHE A N 1
ATOM 3748 C CA . PHE A 1 467 ? -0.724 4.764 0.471 1.00 78.75 467 PHE A CA 1
ATOM 3749 C C . PHE A 1 467 ? 0.352 3.966 1.239 1.00 78.75 467 PHE A C 1
ATOM 3751 O O . PHE A 1 467 ? 0.023 3.262 2.193 1.00 78.75 467 PHE A O 1
ATOM 3758 N N . TYR A 1 468 ? 1.641 4.136 0.906 1.00 83.31 468 TYR A N 1
ATOM 3759 C CA . TYR A 1 468 ? 2.755 3.472 1.608 1.00 83.31 468 TYR A CA 1
ATOM 3760 C C . TYR A 1 468 ? 2.785 3.789 3.106 1.00 83.31 468 TYR A C 1
ATOM 3762 O O . TYR A 1 468 ? 2.980 2.888 3.918 1.00 83.31 468 TYR A O 1
ATOM 3770 N N . THR A 1 469 ? 2.550 5.048 3.486 1.00 87.12 469 THR A N 1
ATOM 3771 C CA . THR A 1 469 ? 2.476 5.456 4.894 1.00 87.12 469 THR A CA 1
ATOM 3772 C C . THR A 1 469 ? 1.315 4.758 5.599 1.00 87.12 469 THR A C 1
ATOM 3774 O O . THR A 1 469 ? 1.484 4.266 6.711 1.00 87.12 469 THR A O 1
ATOM 3777 N N . GLY A 1 470 ? 0.161 4.644 4.933 1.00 87.81 470 GLY A N 1
ATOM 3778 C CA . GLY A 1 470 ? -0.995 3.917 5.457 1.00 87.81 470 GLY A CA 1
ATOM 3779 C C . GLY A 1 470 ? -0.695 2.439 5.735 1.00 87.81 470 GLY A C 1
ATOM 3780 O O . GLY A 1 470 ? -1.020 1.941 6.811 1.00 87.81 470 GLY A O 1
ATOM 3781 N N . VAL A 1 471 ? -0.021 1.745 4.811 1.00 88.25 471 VAL A N 1
ATOM 3782 C CA . VAL A 1 471 ? 0.371 0.334 5.000 1.00 88.25 471 VAL A CA 1
ATOM 3783 C C . VAL A 1 471 ? 1.430 0.183 6.096 1.00 88.25 471 VAL A C 1
ATOM 3785 O O . VAL A 1 471 ? 1.309 -0.699 6.945 1.00 88.25 471 VAL A O 1
ATOM 3788 N N . ILE A 1 472 ? 2.434 1.067 6.137 1.00 91.94 472 ILE A N 1
ATOM 3789 C CA . ILE A 1 472 ? 3.451 1.088 7.200 1.00 91.94 472 ILE A CA 1
ATOM 3790 C C . ILE A 1 472 ? 2.791 1.279 8.571 1.00 91.94 472 ILE A C 1
ATOM 3792 O O . ILE A 1 472 ? 3.138 0.577 9.516 1.00 91.94 472 ILE A O 1
ATOM 3796 N N . TYR A 1 473 ? 1.806 2.171 8.692 1.00 93.50 473 TYR A N 1
ATOM 3797 C CA . TYR A 1 473 ? 1.063 2.369 9.938 1.00 93.50 473 TYR A CA 1
ATOM 3798 C C . TYR A 1 473 ? 0.221 1.155 10.319 1.00 93.50 473 TYR A C 1
ATOM 3800 O O . TYR A 1 473 ? 0.220 0.758 11.482 1.00 93.50 473 TYR A O 1
ATOM 3808 N N . LEU A 1 474 ? -0.430 0.500 9.359 1.00 92.38 474 LEU A N 1
ATOM 3809 C CA . LEU A 1 474 ? -1.138 -0.746 9.642 1.00 92.38 474 LEU A CA 1
ATOM 3810 C C . LEU A 1 474 ? -0.177 -1.827 10.160 1.00 92.38 474 LEU A C 1
ATOM 3812 O O . LEU A 1 474 ? -0.490 -2.535 11.117 1.00 92.38 474 LEU A O 1
ATOM 3816 N N . PHE A 1 475 ? 1.022 -1.917 9.585 1.00 94.94 475 PHE A N 1
ATOM 3817 C CA . PHE A 1 475 ? 2.028 -2.868 10.039 1.00 94.94 475 PHE A CA 1
ATOM 3818 C C . PHE A 1 475 ? 2.597 -2.494 11.424 1.00 94.94 475 PHE A C 1
ATOM 3820 O O . PHE A 1 475 ? 2.720 -3.355 12.297 1.00 94.94 475 PHE A O 1
ATOM 3827 N N . PHE A 1 476 ? 2.832 -1.205 11.692 1.00 95.69 476 PHE A N 1
ATOM 3828 C CA . PHE A 1 476 ? 3.198 -0.716 13.025 1.00 95.69 476 PHE A CA 1
ATOM 3829 C C . PHE A 1 476 ? 2.144 -1.052 14.073 1.00 95.69 476 PHE A C 1
ATOM 3831 O O . PHE A 1 476 ? 2.505 -1.438 15.183 1.00 95.69 476 PHE A O 1
ATOM 3838 N N . SER A 1 477 ? 0.859 -0.946 13.723 1.00 94.62 477 SER A N 1
ATOM 3839 C CA . SER A 1 477 ? -0.237 -1.334 14.609 1.00 94.62 477 SER A CA 1
ATOM 3840 C C . SER A 1 477 ? -0.059 -2.771 15.100 1.00 94.62 477 SER A C 1
ATOM 3842 O O . SER A 1 477 ? -0.063 -3.022 16.306 1.00 94.62 477 SER A O 1
ATOM 3844 N N . LYS A 1 478 ? 0.214 -3.701 14.179 1.00 95.00 478 LYS A N 1
ATOM 3845 C CA . LYS A 1 478 ? 0.464 -5.110 14.500 1.00 95.00 478 LYS A CA 1
ATOM 3846 C C . LYS A 1 478 ? 1.676 -5.316 15.393 1.00 95.00 478 LYS A C 1
ATOM 3848 O O . LYS A 1 478 ? 1.572 -6.004 16.407 1.00 95.00 478 LYS A O 1
ATOM 3853 N N . ILE A 1 479 ? 2.800 -4.687 15.058 1.00 96.25 479 ILE A N 1
ATOM 3854 C CA . ILE A 1 479 ? 4.035 -4.804 15.841 1.00 96.25 479 ILE A CA 1
ATOM 3855 C C . ILE A 1 479 ? 3.834 -4.254 17.260 1.00 96.25 479 ILE A C 1
ATOM 3857 O O . ILE A 1 479 ? 4.177 -4.920 18.235 1.00 96.25 479 ILE A O 1
ATOM 3861 N N . LYS A 1 480 ? 3.234 -3.066 17.404 1.00 93.62 480 LYS A N 1
ATOM 3862 C CA . LYS A 1 480 ? 2.958 -2.459 18.716 1.00 93.62 480 LYS A CA 1
ATOM 3863 C C . LYS A 1 480 ? 1.999 -3.305 19.546 1.00 93.62 480 LYS A C 1
ATOM 3865 O O . LYS A 1 480 ? 2.219 -3.461 20.744 1.00 93.62 480 LYS A O 1
ATOM 3870 N N . PHE A 1 481 ? 0.992 -3.904 18.910 1.00 92.06 481 PHE A N 1
ATOM 3871 C CA . PHE A 1 481 ? 0.069 -4.811 19.582 1.00 92.06 481 PHE A CA 1
ATOM 3872 C C . PHE A 1 481 ? 0.796 -6.048 20.124 1.00 92.06 481 PHE A C 1
ATOM 3874 O O . PHE A 1 481 ? 0.602 -6.404 21.285 1.00 92.06 481 PHE A O 1
ATOM 3881 N N . ALA A 1 482 ? 1.666 -6.664 19.317 1.00 91.69 482 ALA A N 1
ATOM 3882 C CA . ALA A 1 482 ? 2.467 -7.820 19.721 1.00 91.69 482 ALA A CA 1
ATOM 3883 C C . ALA A 1 482 ? 3.461 -7.494 20.853 1.00 91.69 482 ALA A C 1
ATOM 3885 O O . ALA A 1 482 ? 3.686 -8.321 21.732 1.00 91.69 482 ALA A O 1
ATOM 3886 N N . LEU A 1 483 ? 3.994 -6.268 20.881 1.00 92.06 483 LEU A N 1
ATOM 3887 C CA . LEU A 1 483 ? 4.842 -5.756 21.967 1.00 92.06 483 LEU A CA 1
ATOM 3888 C C . LEU A 1 483 ? 4.059 -5.368 23.240 1.00 92.06 483 LEU A C 1
ATOM 3890 O O . LEU A 1 483 ? 4.665 -4.963 24.229 1.00 92.06 483 LEU A O 1
ATOM 3894 N N . GLY A 1 484 ? 2.726 -5.475 23.237 1.00 84.25 484 GLY A N 1
ATOM 3895 C CA . GLY A 1 484 ? 1.864 -5.177 24.386 1.00 84.25 484 GLY A CA 1
ATOM 3896 C C . GLY A 1 484 ? 1.404 -3.717 24.503 1.00 84.25 484 GLY A C 1
ATOM 3897 O O . GLY A 1 484 ? 0.583 -3.411 25.370 1.00 84.25 484 GLY A O 1
ATOM 3898 N N . ASP A 1 485 ? 1.845 -2.822 23.615 1.00 86.81 485 ASP A N 1
ATOM 3899 C CA . ASP A 1 485 ? 1.438 -1.412 23.591 1.00 86.81 485 ASP A CA 1
ATOM 3900 C C . ASP A 1 485 ? 0.144 -1.223 22.782 1.00 86.81 485 ASP A C 1
ATOM 3902 O O . ASP A 1 485 ? 0.126 -0.770 21.633 1.00 86.81 485 ASP A O 1
ATOM 3906 N N . LYS A 1 486 ? -0.978 -1.620 23.392 1.00 82.31 486 LYS A N 1
ATOM 3907 C CA . LYS A 1 486 ? -2.301 -1.615 22.744 1.00 82.31 486 LYS A CA 1
ATOM 3908 C C . LYS A 1 486 ? -2.789 -0.216 22.361 1.00 82.31 486 LYS A C 1
ATOM 3910 O O . LYS A 1 486 ? -3.527 -0.084 21.385 1.00 82.31 486 LYS A O 1
ATOM 3915 N N . LEU A 1 487 ? -2.412 0.810 23.128 1.00 76.94 487 LEU A N 1
ATOM 3916 C CA . LEU A 1 487 ? -2.828 2.187 22.869 1.00 76.94 487 LEU A CA 1
ATOM 3917 C C . LEU A 1 487 ? -2.139 2.721 21.616 1.00 76.94 487 LEU A C 1
ATOM 3919 O O . LEU A 1 487 ? -2.808 3.252 20.729 1.00 76.94 487 LEU A O 1
ATOM 3923 N N . GLU A 1 488 ? -0.820 2.557 21.526 1.00 82.94 488 GLU A N 1
ATOM 3924 C CA . GLU A 1 488 ? -0.069 3.022 20.365 1.00 82.94 488 GLU A CA 1
ATOM 3925 C C . GLU A 1 488 ? -0.420 2.209 19.118 1.00 82.94 488 GLU A C 1
ATOM 3927 O O . GLU A 1 488 ? -0.624 2.775 18.043 1.00 82.94 488 GLU A O 1
ATOM 3932 N N . ALA A 1 489 ? -0.625 0.897 19.276 1.00 85.88 489 ALA A N 1
ATOM 3933 C CA . ALA A 1 489 ? -1.132 0.035 18.215 1.00 85.88 489 ALA A CA 1
ATOM 3934 C C . ALA A 1 489 ? -2.441 0.559 17.605 1.00 85.88 489 ALA A C 1
ATOM 3936 O O . ALA A 1 489 ? -2.591 0.602 16.383 1.00 85.88 489 ALA A O 1
ATOM 3937 N N . TRP A 1 490 ? -3.382 1.000 18.443 1.00 79.56 490 TRP A N 1
ATOM 3938 C CA . TRP A 1 490 ? -4.649 1.558 17.978 1.00 79.56 490 TRP A CA 1
ATOM 3939 C C . TRP A 1 490 ? -4.479 2.907 17.264 1.00 79.56 490 TRP A C 1
ATOM 3941 O O . TRP A 1 490 ? -5.098 3.123 16.225 1.00 79.56 490 TRP A O 1
ATOM 3951 N N . LYS A 1 491 ? -3.613 3.804 17.757 1.00 84.19 491 LYS A N 1
ATOM 3952 C CA . LYS A 1 491 ? -3.344 5.091 17.079 1.00 84.19 491 LYS A CA 1
ATOM 3953 C C . LYS A 1 491 ? -2.786 4.895 15.670 1.00 84.19 491 LYS A C 1
ATOM 3955 O O . LYS A 1 491 ? -3.181 5.607 14.744 1.00 84.19 491 LYS A O 1
ATOM 3960 N N . PHE A 1 492 ? -1.890 3.922 15.510 1.00 91.81 492 PHE A N 1
ATOM 3961 C CA . PHE A 1 492 ? -1.367 3.547 14.202 1.00 91.81 492 PHE A CA 1
ATOM 3962 C C . PHE A 1 492 ? -2.461 2.969 13.297 1.00 91.81 492 PHE A C 1
ATOM 3964 O O . PHE A 1 492 ? -2.532 3.344 12.129 1.00 91.81 492 PHE A O 1
ATOM 3971 N N . LEU A 1 493 ? -3.360 2.134 13.831 1.00 88.81 493 LEU A N 1
ATOM 3972 C CA . LEU A 1 493 ? -4.488 1.592 13.065 1.00 88.81 493 LEU A CA 1
ATOM 3973 C C . LEU A 1 493 ? -5.425 2.689 12.547 1.00 88.81 493 LEU A C 1
ATOM 3975 O O . LEU A 1 493 ? -5.822 2.656 11.386 1.00 88.81 493 LEU A O 1
ATOM 3979 N N . GLU A 1 494 ? -5.786 3.655 13.389 1.00 84.38 494 GLU A N 1
ATOM 3980 C CA . GLU A 1 494 ? -6.674 4.748 12.978 1.00 84.38 494 GLU A CA 1
ATOM 3981 C C . GLU A 1 494 ? -6.004 5.656 11.948 1.00 84.38 494 GLU A C 1
ATOM 3983 O O . GLU A 1 494 ? -6.612 5.954 10.924 1.00 84.38 494 GLU A O 1
ATOM 3988 N N . SER A 1 495 ? -4.729 6.003 12.154 1.00 88.50 495 SER A N 1
ATOM 3989 C CA . SER A 1 495 ? -3.951 6.749 11.155 1.00 88.50 495 SER A CA 1
ATOM 3990 C C . SER A 1 495 ? -3.887 5.999 9.818 1.00 88.50 495 SER A C 1
ATOM 3992 O O . SER A 1 495 ? -4.022 6.602 8.754 1.00 88.50 495 SER A O 1
ATOM 3994 N N . ALA A 1 496 ? -3.719 4.672 9.853 1.00 88.69 496 ALA A N 1
ATOM 3995 C CA . ALA A 1 496 ? -3.734 3.837 8.656 1.00 88.69 496 ALA A CA 1
ATOM 3996 C C . ALA A 1 496 ? -5.097 3.863 7.948 1.00 88.69 496 ALA A C 1
ATOM 3998 O O . ALA A 1 496 ? -5.145 4.006 6.726 1.00 88.69 496 ALA A O 1
ATOM 3999 N N . ARG A 1 497 ? -6.202 3.754 8.699 1.00 85.25 497 ARG A N 1
ATOM 4000 C CA . ARG A 1 497 ? -7.576 3.811 8.170 1.00 85.25 497 ARG A CA 1
ATOM 4001 C C . ARG A 1 497 ? -7.903 5.165 7.557 1.00 85.25 497 ARG A C 1
ATOM 4003 O O . ARG A 1 497 ? -8.475 5.204 6.474 1.00 85.25 497 ARG A O 1
ATOM 4010 N N . GLU A 1 498 ? -7.530 6.255 8.220 1.00 83.19 498 GLU A N 1
ATOM 4011 C CA . GLU A 1 498 ? -7.750 7.612 7.721 1.00 83.19 498 GLU A CA 1
ATOM 4012 C C . GLU A 1 498 ? -7.047 7.810 6.374 1.00 83.19 498 GLU A C 1
ATOM 4014 O O . GLU A 1 498 ? -7.703 8.120 5.378 1.00 83.19 498 GLU A O 1
ATOM 4019 N N . ILE A 1 499 ? -5.746 7.509 6.308 1.00 82.94 499 ILE A N 1
ATOM 4020 C CA . ILE A 1 499 ? -4.948 7.619 5.079 1.00 82.94 499 ILE A CA 1
ATOM 4021 C C . ILE A 1 499 ? -5.541 6.758 3.953 1.00 82.94 499 ILE A C 1
ATOM 4023 O O . ILE A 1 499 ? -5.750 7.238 2.836 1.00 82.94 499 ILE A O 1
ATOM 4027 N N . ARG A 1 500 ? -5.849 5.490 4.245 1.00 80.00 500 ARG A N 1
ATOM 4028 C CA . ARG A 1 500 ? -6.373 4.534 3.256 1.00 80.00 500 ARG A CA 1
ATOM 4029 C C . ARG A 1 500 ? -7.825 4.795 2.848 1.00 80.00 500 ARG A C 1
ATOM 4031 O O . ARG A 1 500 ? -8.240 4.298 1.813 1.00 80.00 500 ARG A O 1
ATOM 4038 N N . SER A 1 501 ? -8.596 5.570 3.616 1.00 76.19 501 SER A N 1
ATOM 4039 C CA . SER A 1 501 ? -9.960 5.967 3.228 1.00 76.19 501 SER A CA 1
ATOM 4040 C C . SER A 1 501 ? -9.985 7.039 2.135 1.00 76.19 501 SER A C 1
ATOM 4042 O O . SER A 1 501 ? -10.956 7.139 1.388 1.00 76.19 501 SER A O 1
ATOM 4044 N N . VAL A 1 502 ? -8.915 7.833 2.040 1.00 74.50 502 VAL A N 1
ATOM 4045 C CA . VAL A 1 502 ? -8.782 8.940 1.082 1.00 74.50 502 VAL A CA 1
ATOM 4046 C C . VAL A 1 502 ? -7.995 8.514 -0.158 1.00 74.50 502 VAL A C 1
ATOM 4048 O O . VAL A 1 502 ? -8.246 9.008 -1.255 1.00 74.50 502 VAL A O 1
ATOM 4051 N N . GLN A 1 503 ? -7.035 7.605 0.002 1.00 68.12 503 GLN A N 1
ATOM 4052 C CA . GLN A 1 503 ? -6.175 7.129 -1.078 1.00 68.12 503 GLN A CA 1
ATOM 4053 C C . GLN A 1 503 ? -6.769 5.872 -1.721 1.00 68.12 503 GLN A C 1
ATOM 4055 O O . GLN A 1 503 ? -7.091 4.913 -1.024 1.00 68.12 503 GLN A O 1
ATOM 4060 N N . LYS A 1 504 ? -6.876 5.845 -3.056 1.00 63.84 504 LYS A N 1
ATOM 4061 C CA . LYS A 1 504 ? -7.242 4.619 -3.779 1.00 63.84 504 LYS A CA 1
ATOM 4062 C C . LYS A 1 504 ? -6.158 3.566 -3.539 1.00 63.84 504 LYS A C 1
ATOM 4064 O O . LYS A 1 504 ? -4.971 3.894 -3.581 1.00 63.84 504 LYS A O 1
ATOM 4069 N N . GLU A 1 505 ? -6.556 2.320 -3.290 1.00 62.97 505 GLU A N 1
ATOM 4070 C CA . GLU A 1 505 ? -5.598 1.223 -3.149 1.00 62.97 505 GLU A CA 1
ATOM 4071 C C . GLU A 1 505 ? -4.766 1.117 -4.427 1.00 62.97 505 GLU A C 1
ATOM 4073 O O . GLU A 1 505 ? -5.292 0.952 -5.530 1.00 62.97 505 GLU A O 1
ATOM 4078 N N . GLN A 1 506 ? -3.454 1.283 -4.282 1.00 61.25 506 GLN A N 1
ATOM 4079 C CA . GLN A 1 506 ? -2.529 1.078 -5.381 1.00 61.25 506 GLN A CA 1
ATOM 4080 C C . GLN A 1 506 ? -2.144 -0.400 -5.367 1.00 61.25 506 GLN A C 1
ATOM 4082 O O . GLN A 1 506 ? -1.419 -0.839 -4.473 1.00 61.25 506 GLN A O 1
ATOM 4087 N N . HIS A 1 507 ? -2.609 -1.172 -6.353 1.00 57.00 507 HIS A N 1
ATOM 4088 C CA . HIS A 1 507 ? -2.216 -2.573 -6.529 1.00 57.00 507 HIS A CA 1
ATOM 4089 C C . HIS A 1 507 ? -0.790 -2.654 -7.075 1.00 57.00 507 HIS A C 1
ATOM 4091 O O . HIS A 1 507 ? -0.557 -2.996 -8.231 1.00 57.00 507 HIS A O 1
ATOM 4097 N N . PHE A 1 508 ? 0.192 -2.259 -6.267 1.00 54.69 508 PHE A N 1
ATOM 4098 C CA . PHE A 1 508 ? 1.574 -2.645 -6.493 1.00 54.69 508 PHE A CA 1
ATOM 4099 C C . PHE A 1 508 ? 2.442 -2.381 -5.266 1.00 54.69 508 PHE A C 1
ATOM 4101 O O . PHE A 1 508 ? 3.011 -1.291 -5.141 1.00 54.69 508 PHE A O 1
ATOM 4108 N N . ILE A 1 509 ? 2.684 -3.391 -4.430 1.00 56.72 509 ILE A N 1
ATOM 4109 C CA . ILE A 1 509 ? 3.892 -3.349 -3.608 1.00 56.72 509 ILE A CA 1
ATOM 4110 C C . ILE A 1 509 ? 4.561 -4.728 -3.489 1.00 56.72 509 ILE A C 1
ATOM 4112 O O . ILE A 1 509 ? 4.354 -5.438 -2.527 1.00 56.72 509 ILE A O 1
ATOM 4116 N N . PRO A 1 510 ? 5.475 -5.108 -4.388 1.00 50.75 510 PRO A N 1
ATOM 4117 C CA . PRO A 1 510 ? 6.483 -6.126 -4.098 1.00 50.75 510 PRO A CA 1
ATOM 4118 C C . PRO A 1 510 ? 7.214 -5.795 -2.794 1.00 50.75 510 PRO A C 1
ATOM 4120 O O . PRO A 1 510 ? 7.658 -4.660 -2.619 1.00 50.75 510 PRO A O 1
ATOM 4123 N N . GLY A 1 511 ? 7.293 -6.751 -1.868 1.00 51.72 511 GLY A N 1
ATOM 4124 C CA . GLY A 1 511 ? 7.710 -6.535 -0.476 1.00 51.72 511 GLY A CA 1
ATOM 4125 C C . GLY A 1 511 ? 6.556 -6.219 0.495 1.00 51.72 511 GLY A C 1
ATOM 4126 O O . GLY A 1 511 ? 6.739 -6.351 1.701 1.00 51.72 511 GLY A O 1
ATOM 4127 N N . LEU A 1 512 ? 5.365 -5.875 -0.004 1.00 63.91 512 LEU A N 1
ATOM 4128 C CA . LEU A 1 512 ? 4.083 -5.650 0.694 1.00 63.91 512 LEU A CA 1
ATOM 4129 C C . LEU A 1 512 ? 2.919 -6.097 -0.228 1.00 63.91 512 LEU A C 1
ATOM 4131 O O . LEU A 1 512 ? 2.021 -5.305 -0.525 1.00 63.91 512 LEU A O 1
ATOM 4135 N N . GLY A 1 513 ? 2.990 -7.318 -0.774 1.00 74.75 513 GLY A N 1
ATOM 4136 C CA . GLY A 1 513 ? 2.049 -7.758 -1.813 1.00 74.75 513 GLY A CA 1
ATOM 4137 C C . GLY A 1 513 ? 0.589 -7.679 -1.361 1.00 74.75 513 GLY A C 1
ATOM 4138 O O . GLY A 1 513 ? 0.310 -7.588 -0.161 1.00 74.75 513 GLY A O 1
ATOM 4139 N N . THR A 1 514 ? -0.360 -7.739 -2.296 1.00 79.62 514 THR A N 1
ATOM 4140 C CA . THR A 1 514 ? -1.801 -7.646 -1.977 1.00 79.62 514 THR A CA 1
ATOM 4141 C C . THR A 1 514 ? -2.205 -8.687 -0.932 1.00 79.62 514 THR A C 1
ATOM 4143 O O . THR A 1 514 ? -2.937 -8.376 0.007 1.00 79.62 514 THR A O 1
ATOM 4146 N N . TYR A 1 515 ? -1.635 -9.891 -1.024 1.00 82.06 515 TYR A N 1
ATOM 4147 C CA . TYR A 1 515 ? -1.810 -10.966 -0.047 1.00 82.06 515 TYR A CA 1
ATOM 4148 C C . TYR A 1 515 ? -1.351 -10.571 1.373 1.00 82.06 515 TYR A C 1
ATOM 4150 O O . TYR A 1 515 ? -2.000 -10.904 2.363 1.00 82.06 515 TYR A O 1
ATOM 4158 N N . PHE A 1 516 ? -0.256 -9.813 1.502 1.00 85.31 516 PHE A N 1
ATOM 4159 C CA . PHE A 1 516 ? 0.250 -9.356 2.797 1.00 85.31 516 PHE A CA 1
ATOM 4160 C C . PHE A 1 516 ? -0.598 -8.215 3.368 1.00 85.31 516 PHE A C 1
ATOM 4162 O O . PHE A 1 516 ? -0.843 -8.174 4.574 1.00 85.31 516 PHE A O 1
ATOM 4169 N N . LEU A 1 517 ? -1.085 -7.307 2.517 1.00 85.00 517 LEU A N 1
ATOM 4170 C CA . LEU A 1 517 ? -2.061 -6.304 2.942 1.00 85.00 517 LEU A CA 1
ATOM 4171 C C . LEU A 1 517 ? -3.351 -6.975 3.436 1.00 85.00 517 LEU A C 1
ATOM 4173 O O . LEU A 1 517 ? -3.830 -6.628 4.513 1.00 85.00 517 LEU A O 1
ATOM 4177 N N . GLY A 1 518 ? -3.843 -7.986 2.711 1.00 83.56 518 GLY A N 1
ATOM 4178 C CA . GLY A 1 518 ? -4.966 -8.825 3.131 1.00 83.56 518 GLY A CA 1
ATOM 4179 C C . GLY A 1 518 ? -4.718 -9.489 4.487 1.00 83.56 518 GLY A C 1
ATOM 4180 O O . GLY A 1 518 ? -5.550 -9.378 5.383 1.00 83.56 518 GLY A O 1
ATOM 4181 N N . TYR A 1 519 ? -3.530 -10.068 4.695 1.00 88.19 519 TYR A N 1
ATOM 4182 C CA . TYR A 1 519 ? -3.109 -10.619 5.989 1.00 88.19 519 TYR A CA 1
ATOM 4183 C C . TYR A 1 519 ? -3.156 -9.587 7.128 1.00 88.19 519 TYR A C 1
ATOM 4185 O O . TYR A 1 519 ? -3.641 -9.889 8.223 1.00 88.19 519 TYR A O 1
ATOM 4193 N N . LEU A 1 520 ? -2.668 -8.364 6.898 1.00 89.62 520 LEU A N 1
ATOM 4194 C CA . LEU A 1 520 ? -2.729 -7.293 7.893 1.00 89.62 520 LEU A CA 1
ATOM 4195 C C . LEU A 1 520 ? -4.168 -6.832 8.156 1.00 89.62 520 LEU A C 1
ATOM 4197 O O . LEU A 1 520 ? -4.521 -6.585 9.310 1.00 89.62 520 LEU A O 1
ATOM 4201 N N . ASP A 1 521 ? -5.001 -6.733 7.121 1.00 84.69 521 ASP A N 1
ATOM 4202 C CA . ASP A 1 521 ? -6.406 -6.349 7.250 1.00 84.69 521 ASP A CA 1
ATOM 4203 C C . ASP A 1 521 ? -7.219 -7.406 7.996 1.00 84.69 521 ASP A C 1
ATOM 4205 O O . ASP A 1 521 ? -8.012 -7.066 8.875 1.00 84.69 521 ASP A O 1
ATOM 4209 N N . ASP A 1 522 ? -7.002 -8.686 7.714 1.00 84.19 522 ASP A N 1
ATOM 4210 C CA . ASP A 1 522 ? -7.676 -9.780 8.409 1.00 84.19 522 ASP A CA 1
ATOM 4211 C C . ASP A 1 522 ? -7.201 -9.906 9.854 1.00 84.19 522 ASP A C 1
ATOM 4213 O O . ASP A 1 522 ? -8.022 -10.096 10.754 1.00 84.19 522 ASP A O 1
ATOM 4217 N N . TRP A 1 523 ? -5.911 -9.679 10.118 1.00 90.19 523 TRP A N 1
ATOM 4218 C CA . TRP A 1 523 ? -5.413 -9.509 11.482 1.00 90.19 523 TRP A CA 1
ATOM 4219 C C . TRP A 1 523 ? -6.105 -8.335 12.191 1.00 90.19 523 TRP A C 1
ATOM 4221 O O . TRP A 1 523 ? -6.591 -8.493 13.312 1.00 90.19 523 TRP A O 1
ATOM 4231 N N . ALA A 1 524 ? -6.199 -7.169 11.549 1.00 83.62 524 ALA A N 1
ATOM 4232 C CA . ALA A 1 524 ? -6.822 -5.994 12.146 1.00 83.62 524 ALA A CA 1
ATOM 4233 C C . ALA A 1 524 ? -8.322 -6.218 12.402 1.00 83.62 524 ALA A C 1
ATOM 4235 O O . ALA A 1 524 ? -8.835 -5.800 13.440 1.00 83.62 524 ALA A O 1
ATOM 4236 N N . LYS A 1 525 ? -9.030 -6.922 11.511 1.00 79.31 525 LYS A N 1
ATOM 4237 C CA . LYS A 1 525 ? -10.416 -7.364 11.736 1.00 79.31 525 LYS A CA 1
ATOM 4238 C C . LYS A 1 525 ? -10.509 -8.375 12.879 1.00 79.31 525 LYS A C 1
ATOM 4240 O O . LYS A 1 525 ? -11.407 -8.259 13.701 1.00 79.31 525 LYS A O 1
ATOM 4245 N N . ALA A 1 526 ? -9.596 -9.334 12.984 1.00 79.25 526 ALA A N 1
ATOM 4246 C CA . ALA A 1 526 ? -9.613 -10.312 14.070 1.00 79.25 526 ALA A CA 1
ATOM 4247 C C . ALA A 1 526 ? -9.355 -9.662 15.442 1.00 79.25 526 ALA A C 1
ATOM 4249 O O . ALA A 1 526 ? -10.000 -10.015 16.424 1.00 79.25 526 ALA A O 1
ATOM 4250 N N . VAL A 1 527 ? -8.441 -8.687 15.512 1.00 77.69 527 VAL A N 1
ATOM 4251 C CA . VAL A 1 527 ? -8.052 -8.018 16.766 1.00 77.69 527 VAL A CA 1
ATOM 4252 C C . VAL A 1 527 ? -9.002 -6.880 17.154 1.00 77.69 527 VAL A C 1
ATOM 4254 O O . VAL A 1 527 ? -9.300 -6.702 18.336 1.00 77.69 527 VAL A O 1
ATOM 4257 N N . TYR A 1 528 ? -9.480 -6.106 16.177 1.00 70.00 528 TYR A N 1
ATOM 4258 C CA . TYR A 1 528 ? -10.254 -4.877 16.403 1.00 70.00 528 TYR A CA 1
ATOM 4259 C C . TYR A 1 528 ? -11.667 -4.901 15.805 1.00 70.00 528 TYR A C 1
ATOM 4261 O O . TYR A 1 528 ? -12.430 -3.958 16.021 1.00 70.00 528 TYR A O 1
ATOM 4269 N N . GLY A 1 529 ? -12.026 -5.932 15.037 1.00 54.94 529 GLY A N 1
ATOM 4270 C CA . GLY A 1 529 ? -13.353 -6.095 14.429 1.00 54.94 529 GLY A CA 1
ATOM 4271 C C . GLY A 1 529 ? -14.432 -6.502 15.429 1.00 54.94 529 GLY A C 1
ATOM 4272 O O . GLY A 1 529 ? -15.599 -6.204 15.198 1.00 54.94 529 GLY A O 1
ATOM 4273 N N . SER A 1 530 ? -14.054 -7.052 16.590 1.00 48.78 530 SER A N 1
ATOM 4274 C CA . SER A 1 530 ? -14.863 -6.914 17.803 1.00 48.78 530 SER A CA 1
ATOM 4275 C C . SER A 1 530 ? -14.572 -5.535 18.394 1.00 48.78 530 SER A C 1
ATOM 4277 O O . SER A 1 530 ? -13.637 -5.349 19.178 1.00 48.78 530 SER A O 1
ATOM 4279 N N . ALA A 1 531 ? -15.346 -4.538 17.984 1.00 46.91 531 ALA A N 1
ATOM 4280 C CA . ALA A 1 531 ? -15.186 -3.141 18.375 1.00 46.91 531 ALA A CA 1
ATOM 4281 C C . ALA A 1 531 ? -15.359 -2.880 19.898 1.00 46.91 531 ALA A C 1
ATOM 4283 O O . ALA A 1 531 ? -15.228 -1.738 20.347 1.00 46.91 531 ALA A O 1
ATOM 4284 N N . SER A 1 532 ? -15.554 -3.925 20.704 1.00 46.53 532 SER A N 1
ATOM 4285 C CA . SER A 1 532 ? -15.702 -3.903 22.157 1.00 46.53 532 SER A CA 1
ATOM 4286 C C . SER A 1 532 ? -14.411 -3.691 22.965 1.00 46.53 532 SER A C 1
ATOM 4288 O O . SER A 1 532 ? -14.507 -3.287 24.119 1.00 46.53 532 SER A O 1
ATOM 4290 N N . SER A 1 533 ? -13.207 -3.931 22.428 1.00 48.38 533 SER A N 1
ATOM 4291 C CA . SER A 1 533 ? -12.015 -4.118 23.287 1.00 48.38 533 SER A CA 1
ATOM 4292 C C . SER A 1 533 ? -11.164 -2.873 23.588 1.00 48.38 533 SER A C 1
ATOM 4294 O O . SER A 1 533 ? -10.327 -2.929 24.492 1.00 48.38 533 SER A O 1
ATOM 4296 N N . VAL A 1 534 ? -11.352 -1.747 22.883 1.00 50.72 534 VAL A N 1
ATOM 4297 C CA . VAL A 1 534 ? -10.510 -0.544 23.061 1.00 50.72 534 VAL A CA 1
ATOM 4298 C C . VAL A 1 534 ? -11.357 0.690 23.354 1.00 50.72 534 VAL A C 1
ATOM 4300 O O . VAL A 1 534 ? -12.057 1.224 22.491 1.00 50.72 534 VAL A O 1
ATOM 4303 N N . ALA A 1 535 ? -11.256 1.172 24.589 1.00 56.16 535 ALA A N 1
ATOM 4304 C CA . ALA A 1 535 ? -11.807 2.451 24.988 1.00 56.16 535 ALA A CA 1
ATOM 4305 C C . ALA A 1 535 ? -10.882 3.605 24.589 1.00 56.16 535 ALA A C 1
ATOM 4307 O O . ALA A 1 535 ? -9.707 3.629 24.946 1.00 56.16 535 ALA A O 1
ATOM 4308 N N . THR A 1 536 ? -11.428 4.586 23.872 1.00 55.50 536 THR A N 1
ATOM 4309 C CA . THR A 1 536 ? -10.742 5.844 23.557 1.00 55.50 536 THR A CA 1
ATOM 4310 C C . THR A 1 536 ? -11.686 7.026 23.773 1.00 55.50 536 THR A C 1
ATOM 4312 O O . THR A 1 536 ? -12.909 6.849 23.715 1.00 55.50 536 THR A O 1
ATOM 4315 N N . PRO A 1 537 ? -11.180 8.262 23.960 1.00 68.56 537 PRO A N 1
ATOM 4316 C CA . PRO A 1 537 ? -12.040 9.438 24.124 1.00 68.56 537 PRO A CA 1
ATOM 4317 C C . PRO A 1 537 ? -13.014 9.658 22.953 1.00 68.56 537 PRO A C 1
ATOM 4319 O O . PRO A 1 537 ? -14.126 10.154 23.145 1.00 68.56 537 PRO A O 1
ATOM 4322 N N . ALA A 1 538 ? -12.627 9.277 21.730 1.00 66.38 538 ALA A N 1
ATOM 4323 C CA . ALA A 1 538 ? -13.498 9.337 20.558 1.00 66.38 538 ALA A CA 1
ATOM 4324 C C . ALA A 1 538 ? -14.643 8.316 20.643 1.00 66.38 538 ALA A C 1
ATOM 4326 O O . ALA A 1 538 ? -15.804 8.698 20.467 1.00 66.38 538 ALA A O 1
ATOM 4327 N N . ARG A 1 539 ? -14.338 7.062 21.003 1.00 76.94 539 ARG A N 1
ATOM 4328 C CA . ARG A 1 539 ? -15.348 6.015 21.210 1.00 76.94 539 ARG A CA 1
ATOM 4329 C C . ARG A 1 539 ? -16.277 6.304 22.377 1.00 76.94 539 ARG A C 1
ATOM 4331 O O . ARG A 1 539 ? -17.476 6.082 22.256 1.00 76.94 539 ARG A O 1
ATOM 4338 N N . TYR A 1 540 ? -15.774 6.872 23.469 1.00 83.81 540 TYR A N 1
ATOM 4339 C CA . TYR A 1 540 ? -16.639 7.311 24.562 1.00 83.81 540 TYR A CA 1
ATOM 4340 C C . TYR A 1 540 ? -17.657 8.348 24.065 1.00 83.81 540 TYR A C 1
ATOM 4342 O O . TYR A 1 540 ? -18.858 8.198 24.283 1.00 83.81 540 TYR A O 1
ATOM 4350 N N . ARG A 1 541 ? -17.218 9.366 23.307 1.00 85.19 541 ARG A N 1
ATOM 4351 C CA . ARG A 1 541 ? -18.132 10.352 22.697 1.00 85.19 541 ARG A CA 1
ATOM 4352 C C . ARG A 1 541 ? -19.133 9.712 21.732 1.00 85.19 541 ARG A C 1
ATOM 4354 O O . ARG A 1 541 ? -20.276 10.158 21.662 1.00 85.19 541 ARG A O 1
ATOM 4361 N N . GLU A 1 542 ? -18.729 8.688 20.987 1.00 84.50 542 GLU A N 1
ATOM 4362 C CA . GLU A 1 542 ? -19.623 7.894 20.140 1.00 84.50 542 GLU A CA 1
ATOM 4363 C C . GLU A 1 542 ? -20.676 7.142 20.962 1.00 84.50 542 GLU A C 1
ATOM 4365 O O . GLU A 1 542 ? -21.864 7.319 20.703 1.00 84.50 542 GLU A O 1
ATOM 4370 N N . ALA A 1 543 ? -20.277 6.422 22.013 1.00 88.81 543 ALA A N 1
ATOM 4371 C CA . ALA A 1 543 ? -21.194 5.747 22.930 1.00 88.81 543 ALA A CA 1
ATOM 4372 C C . ALA A 1 543 ? -22.234 6.723 23.512 1.00 88.81 543 ALA A C 1
ATOM 4374 O O . ALA A 1 543 ? -23.435 6.436 23.532 1.00 88.81 543 ALA A O 1
ATOM 4375 N N . ILE A 1 544 ? -21.802 7.932 23.899 1.00 92.44 544 ILE A N 1
ATOM 4376 C CA . ILE A 1 544 ? -22.704 8.998 24.360 1.00 92.44 544 ILE A CA 1
ATOM 4377 C C . ILE A 1 544 ? -23.663 9.475 23.254 1.00 92.44 544 ILE A C 1
ATOM 4379 O O . ILE A 1 544 ? -24.835 9.748 23.530 1.00 92.44 544 ILE A O 1
ATOM 4383 N N . ARG A 1 545 ? -23.223 9.575 21.996 1.00 89.69 545 ARG A N 1
ATOM 4384 C CA . ARG A 1 545 ? -24.119 9.909 20.873 1.00 89.69 545 ARG A CA 1
ATOM 4385 C C . ARG A 1 545 ? -25.141 8.796 20.630 1.00 89.69 545 ARG A C 1
ATOM 4387 O O . ARG A 1 545 ? -26.336 9.084 20.554 1.00 89.69 545 ARG A O 1
ATOM 4394 N N . CYS A 1 546 ? -24.699 7.541 20.588 1.00 89.88 546 CYS A N 1
ATOM 4395 C CA . CYS A 1 546 ? -25.554 6.375 20.374 1.00 89.88 546 CYS A CA 1
ATOM 4396 C C . CYS A 1 546 ? -26.618 6.239 21.468 1.00 89.88 546 CYS A C 1
ATOM 4398 O O . CYS A 1 546 ? -27.802 6.120 21.153 1.00 89.88 546 CYS A O 1
ATOM 4400 N N . ILE A 1 547 ? -26.249 6.354 22.748 1.00 91.00 547 ILE A N 1
ATOM 4401 C CA . ILE A 1 547 ? -27.225 6.274 23.843 1.00 91.00 547 ILE A CA 1
ATOM 4402 C C . ILE A 1 547 ? -28.234 7.430 23.783 1.00 91.00 547 ILE A C 1
ATOM 4404 O O . ILE A 1 547 ? -29.435 7.214 23.945 1.00 91.00 547 ILE A O 1
ATOM 4408 N N . ASN A 1 548 ? -27.786 8.652 23.471 1.00 89.94 548 ASN A N 1
ATOM 4409 C CA . ASN A 1 548 ? -28.666 9.817 23.375 1.00 89.94 548 ASN A CA 1
ATOM 4410 C C . ASN A 1 548 ? -29.612 9.766 22.168 1.00 89.94 548 ASN A C 1
ATOM 4412 O O . ASN A 1 548 ? -30.712 10.312 22.257 1.00 89.94 548 ASN A O 1
ATOM 4416 N N . SER A 1 549 ? -29.255 9.056 21.092 1.00 88.44 549 SER A N 1
ATOM 4417 C CA . SER A 1 549 ? -30.155 8.831 19.947 1.00 88.44 549 SER A CA 1
ATOM 4418 C C . SER A 1 549 ? -31.475 8.150 20.352 1.00 88.44 549 SER A C 1
ATOM 4420 O O . SER A 1 549 ? -32.510 8.352 19.721 1.00 88.44 549 SER A O 1
ATOM 4422 N N . ARG A 1 550 ? -31.481 7.411 21.473 1.00 86.31 550 ARG A N 1
ATOM 4423 C CA . ARG A 1 550 ? -32.662 6.728 22.022 1.00 86.31 550 ARG A CA 1
ATOM 4424 C C . ARG A 1 550 ? -33.566 7.628 22.889 1.00 86.31 550 ARG A C 1
ATOM 4426 O O . ARG A 1 550 ? -34.513 7.116 23.489 1.00 86.31 550 ARG A O 1
ATOM 4433 N N . ARG A 1 551 ? -33.305 8.944 22.992 1.00 81.19 551 ARG A N 1
ATOM 4434 C CA . ARG A 1 551 ? -34.113 9.905 23.788 1.00 81.19 551 ARG A CA 1
ATOM 4435 C C . ARG A 1 551 ? -35.393 10.406 23.089 1.00 81.19 551 ARG A C 1
ATOM 4437 O O . ARG A 1 551 ? -36.244 10.967 23.767 1.00 81.19 551 ARG A O 1
ATOM 4444 N N . SER A 1 552 ? -35.538 10.212 21.772 1.00 56.09 552 SER A N 1
ATOM 4445 C CA . SER A 1 552 ? -36.482 10.964 20.911 1.00 56.09 552 SER A CA 1
ATOM 4446 C C . SER A 1 552 ? -37.870 10.332 20.662 1.00 56.09 552 SER A C 1
ATOM 4448 O O . SER A 1 552 ? -38.627 10.816 19.825 1.00 56.09 552 SER A O 1
ATOM 4450 N N . ARG A 1 553 ? -38.260 9.243 21.338 1.00 55.12 553 ARG A N 1
ATOM 4451 C CA . ARG A 1 553 ? -39.621 8.685 21.161 1.00 55.12 553 ARG A CA 1
ATOM 4452 C C . ARG A 1 553 ? -40.606 9.342 22.137 1.00 55.12 553 ARG A C 1
ATOM 4454 O O . ARG A 1 553 ? -40.239 9.617 23.278 1.00 55.12 553 ARG A O 1
ATOM 4461 N N . ALA A 1 554 ? -41.831 9.618 21.672 1.00 53.66 554 ALA A N 1
ATOM 4462 C CA . ALA A 1 554 ? -42.913 10.218 22.458 1.00 53.66 554 ALA A CA 1
ATOM 4463 C C . ALA A 1 554 ? -43.081 9.528 23.827 1.00 53.66 554 ALA A C 1
ATOM 4465 O O . ALA A 1 554 ? -42.806 8.335 23.968 1.00 53.66 554 ALA A O 1
ATOM 4466 N N . LYS A 1 555 ? -43.503 10.287 24.854 1.00 51.25 555 LYS A N 1
ATOM 4467 C CA . LYS A 1 555 ? -43.731 9.732 26.199 1.00 51.25 555 LYS A CA 1
ATOM 4468 C C . LYS A 1 555 ? -44.764 8.599 26.102 1.00 51.25 555 LYS A C 1
ATOM 4470 O O . LYS A 1 555 ? -45.837 8.857 25.563 1.00 51.25 555 LYS A O 1
ATOM 4475 N N . PRO A 1 556 ? -44.459 7.395 26.614 1.00 53.59 556 PRO A N 1
ATOM 4476 C CA . PRO A 1 556 ? -45.324 6.242 26.422 1.00 53.59 556 PRO A CA 1
ATOM 4477 C C . PRO A 1 556 ? -46.664 6.377 27.139 1.00 53.59 556 PRO A C 1
ATOM 4479 O O . PRO A 1 556 ? -46.765 7.053 28.165 1.00 53.59 556 PRO A O 1
ATOM 4482 N N . ASN A 1 557 ? -47.666 5.658 26.639 1.00 54.00 557 ASN A N 1
ATOM 4483 C CA . ASN A 1 557 ? -48.861 5.321 27.413 1.00 54.00 557 ASN A CA 1
ATOM 4484 C C . ASN A 1 557 ? -48.555 4.159 28.381 1.00 54.00 557 ASN A C 1
ATOM 4486 O O . ASN A 1 557 ? -47.613 3.397 28.171 1.00 54.00 557 ASN A O 1
ATOM 4490 N N . LEU A 1 558 ? -49.347 3.989 29.447 1.00 51.97 558 LEU A N 1
ATOM 4491 C CA . LEU A 1 558 ? -49.107 2.968 30.486 1.00 51.97 558 LEU A CA 1
ATOM 4492 C C . LEU A 1 558 ? -49.021 1.531 29.919 1.00 51.97 558 LEU A C 1
ATOM 4494 O O . LEU A 1 558 ? -48.255 0.713 30.421 1.00 51.97 558 LEU A O 1
ATOM 4498 N N . SER A 1 559 ? -49.739 1.238 28.827 1.00 48.88 559 SER A N 1
ATOM 4499 C CA . SER A 1 559 ? -49.680 -0.039 28.097 1.00 48.88 559 SER A CA 1
ATOM 4500 C C . SER A 1 559 ? -48.350 -0.286 27.370 1.00 48.88 559 SER A C 1
ATOM 4502 O O . SER A 1 559 ? -47.960 -1.435 27.199 1.00 48.88 559 SER A O 1
ATOM 4504 N N . GLU A 1 560 ? -47.623 0.767 26.990 1.00 53.91 560 GLU A N 1
ATOM 4505 C CA . GLU A 1 560 ? -46.295 0.712 26.351 1.00 53.91 560 GLU A CA 1
ATOM 4506 C C . GLU A 1 560 ? -45.148 0.679 27.378 1.00 53.91 560 GLU A C 1
ATOM 4508 O O . GLU A 1 560 ? -43.966 0.632 27.018 1.00 53.91 560 GLU A O 1
ATOM 4513 N N . MET A 1 561 ? -45.478 0.735 28.673 1.00 55.31 561 MET A N 1
ATOM 4514 C CA . MET A 1 561 ? -44.542 0.432 29.755 1.00 55.31 561 MET A CA 1
ATOM 4515 C C . MET A 1 561 ? -44.466 -1.074 30.045 1.00 55.31 561 MET A C 1
ATOM 4517 O O . MET A 1 561 ? -43.647 -1.451 30.871 1.00 55.31 561 MET A O 1
ATOM 4521 N N . ARG A 1 562 ? -45.221 -1.944 29.342 1.00 52.38 562 ARG A N 1
ATOM 4522 C CA . ARG A 1 562 ? -45.123 -3.426 29.382 1.00 52.38 562 ARG A CA 1
ATOM 4523 C C . ARG A 1 562 ? -43.774 -3.959 28.852 1.00 52.38 562 ARG A C 1
ATOM 4525 O O . ARG A 1 562 ? -43.714 -4.809 27.978 1.00 52.38 562 ARG A O 1
ATOM 4532 N N . GLY A 1 563 ? -42.674 -3.412 29.350 1.00 53.66 563 GLY A N 1
ATOM 4533 C CA . GLY A 1 563 ? -41.320 -3.670 28.899 1.00 53.66 563 GLY A CA 1
ATOM 4534 C C . GLY A 1 563 ? -40.643 -4.834 29.605 1.00 53.66 563 GLY A C 1
ATOM 4535 O O . GLY A 1 563 ? -39.438 -4.944 29.442 1.00 53.66 563 GLY A O 1
ATOM 4536 N N . SER A 1 564 ? -41.342 -5.664 30.392 1.00 61.34 564 SER A N 1
ATOM 4537 C CA . SER A 1 564 ? -40.720 -6.848 31.002 1.00 61.34 564 SER A CA 1
ATOM 4538 C C . SER A 1 564 ? -40.246 -7.827 29.932 1.00 61.34 564 SER A C 1
ATOM 4540 O O . SER A 1 564 ? -39.099 -8.252 29.972 1.00 61.34 564 SER A O 1
ATOM 4542 N N . ASP A 1 565 ? -41.089 -8.115 28.942 1.00 72.81 565 ASP A N 1
ATOM 4543 C CA . ASP A 1 565 ? -40.836 -9.206 27.997 1.00 72.81 565 ASP A CA 1
ATOM 4544 C C . ASP A 1 565 ? -39.721 -8.834 27.010 1.00 72.81 565 ASP A C 1
ATOM 4546 O O . ASP A 1 565 ? -38.801 -9.618 26.785 1.00 72.81 565 ASP A O 1
ATOM 4550 N N . ASP A 1 566 ? -39.728 -7.597 26.506 1.00 87.56 566 ASP A N 1
ATOM 4551 C CA . ASP A 1 566 ? -38.643 -7.074 25.670 1.00 87.56 566 ASP A CA 1
ATOM 4552 C C . ASP A 1 566 ? -37.338 -6.907 26.462 1.00 87.56 566 ASP A C 1
ATOM 4554 O O . ASP A 1 566 ? -36.270 -7.201 25.934 1.00 87.56 566 ASP A O 1
ATOM 4558 N N . MET A 1 567 ? -37.392 -6.483 27.734 1.00 91.75 567 MET A N 1
ATOM 4559 C CA . MET A 1 567 ? -36.189 -6.388 28.572 1.00 91.75 567 MET A CA 1
ATOM 4560 C C . MET A 1 567 ? -35.557 -7.755 28.830 1.00 91.75 567 MET A C 1
ATOM 4562 O O . MET A 1 567 ? -34.332 -7.847 28.787 1.00 91.75 567 MET A O 1
ATOM 4566 N N . VAL A 1 568 ? -36.361 -8.796 29.072 1.00 92.62 568 VAL A N 1
ATOM 4567 C CA . VAL A 1 568 ? -35.871 -10.175 29.223 1.00 92.62 568 VAL A CA 1
ATOM 4568 C C . VAL A 1 568 ? -35.245 -10.657 27.916 1.00 92.62 568 VAL A C 1
ATOM 4570 O O . VAL A 1 568 ? -34.100 -11.091 27.929 1.00 92.62 568 VAL A O 1
ATOM 4573 N N . ARG A 1 569 ? -35.917 -10.471 26.773 1.00 92.38 569 ARG A N 1
ATOM 4574 C CA . ARG A 1 569 ? -35.360 -10.839 25.458 1.00 92.38 569 ARG A CA 1
ATOM 4575 C C . ARG A 1 569 ? -34.073 -10.089 25.128 1.00 92.38 569 ARG A C 1
ATOM 4577 O O . ARG A 1 569 ? -33.127 -10.674 24.611 1.00 92.38 569 ARG A O 1
ATOM 4584 N N . TRP A 1 570 ? -34.006 -8.788 25.414 1.00 95.06 570 TRP A N 1
ATOM 4585 C CA . TRP A 1 570 ? -32.769 -8.029 25.243 1.00 95.06 570 TRP A CA 1
ATOM 4586 C C . TRP A 1 570 ? -31.673 -8.560 26.163 1.00 95.06 570 TRP A C 1
ATOM 4588 O O . TRP A 1 570 ? -30.553 -8.703 25.697 1.00 95.06 570 TRP A O 1
ATOM 4598 N N . LEU A 1 571 ? -31.974 -8.887 27.423 1.00 94.75 571 LEU A N 1
ATOM 4599 C CA . LEU A 1 571 ? -31.009 -9.482 28.351 1.00 94.75 571 LEU A CA 1
ATOM 4600 C C . LEU A 1 571 ? -30.469 -10.827 27.824 1.00 94.75 571 LEU A C 1
ATOM 4602 O O . LEU A 1 571 ? -29.253 -11.024 27.817 1.00 94.75 571 LEU A O 1
ATOM 4606 N N . GLU A 1 572 ? -31.345 -11.681 27.286 1.00 94.12 572 GLU A N 1
ATOM 4607 C CA . GLU A 1 572 ? -30.985 -12.954 26.644 1.00 94.12 572 GLU A CA 1
ATOM 4608 C C . GLU A 1 572 ? -30.057 -12.746 25.440 1.00 94.12 572 GLU A C 1
ATOM 4610 O O . GLU A 1 572 ? -29.035 -13.423 25.328 1.00 94.12 572 GLU A O 1
ATOM 4615 N N . LEU A 1 573 ? -30.332 -11.753 24.581 1.00 93.19 573 LEU A N 1
ATOM 4616 C CA . LEU A 1 573 ? -29.441 -11.385 23.469 1.00 93.19 573 LEU A CA 1
ATOM 4617 C C . LEU A 1 573 ? -28.049 -10.958 23.948 1.00 93.19 573 LEU A C 1
ATOM 4619 O O . LEU A 1 573 ? -27.060 -11.169 23.246 1.00 93.19 573 LEU A O 1
ATOM 4623 N N . LEU A 1 574 ? -27.940 -10.376 25.147 1.00 93.19 574 LEU A N 1
ATOM 4624 C CA . LEU A 1 574 ? -26.647 -10.021 25.738 1.00 93.19 574 LEU A CA 1
ATOM 4625 C C . LEU A 1 574 ? -25.865 -11.241 26.244 1.00 93.19 574 LEU A C 1
ATOM 4627 O O . LEU A 1 574 ? -24.662 -11.109 26.499 1.00 93.19 574 LEU A O 1
ATOM 4631 N N . GLY A 1 575 ? -26.504 -12.411 26.309 1.00 93.31 575 GLY A N 1
ATOM 4632 C CA . GLY A 1 575 ? -25.962 -13.652 26.856 1.00 93.31 575 GLY A CA 1
ATOM 4633 C C . GLY A 1 575 ? -26.220 -13.823 28.353 1.00 93.31 575 GLY A C 1
ATOM 4634 O O . GLY A 1 575 ? -25.493 -14.578 28.991 1.00 93.31 575 GLY A O 1
ATOM 4635 N N . HIS A 1 576 ? -27.205 -13.110 28.910 1.00 95.19 576 HIS A N 1
ATOM 4636 C CA . HIS A 1 576 ? -27.561 -13.159 30.330 1.00 95.19 576 HIS A CA 1
ATOM 4637 C C . HIS A 1 576 ? -28.992 -13.667 30.513 1.00 95.19 576 HIS A C 1
ATOM 4639 O O . HIS A 1 576 ? -29.878 -13.357 29.723 1.00 95.19 576 HIS A O 1
ATOM 4645 N N . SER A 1 577 ? -29.226 -14.407 31.589 1.00 94.38 577 SER A N 1
ATOM 4646 C CA . SER A 1 577 ? -30.556 -14.852 32.014 1.00 94.38 577 SER A CA 1
ATOM 4647 C C . SER A 1 577 ? -31.104 -13.976 33.145 1.00 94.38 577 SER A C 1
ATOM 4649 O O . SER A 1 577 ? -30.369 -13.217 33.786 1.00 94.38 577 SER A O 1
ATOM 4651 N N . VAL A 1 578 ? -32.401 -14.089 33.440 1.00 91.75 578 VAL A N 1
ATOM 4652 C CA . VAL A 1 578 ? -32.982 -13.451 34.634 1.00 91.75 578 VAL A CA 1
ATOM 4653 C C . VAL A 1 578 ? -32.369 -14.045 35.910 1.00 91.75 578 VAL A C 1
ATOM 4655 O O . VAL A 1 578 ? -32.156 -13.335 36.892 1.00 91.75 578 VAL A O 1
ATOM 4658 N N . GLU A 1 579 ? -31.997 -15.324 35.884 1.00 90.94 579 GLU A N 1
ATOM 4659 C CA . GLU A 1 579 ? -31.320 -16.023 36.972 1.00 90.94 579 GLU A CA 1
ATOM 4660 C C . GLU A 1 579 ? -29.943 -15.426 37.288 1.00 90.94 579 GLU A C 1
ATOM 4662 O O . GLU A 1 579 ? -29.555 -15.377 38.459 1.00 90.94 579 GLU A O 1
ATOM 4667 N N . ASP A 1 580 ? -29.225 -14.905 36.290 1.00 92.88 580 ASP A N 1
ATOM 4668 C CA . ASP A 1 580 ? -27.951 -14.213 36.514 1.00 92.88 580 ASP A CA 1
ATOM 4669 C C . ASP A 1 580 ? -28.128 -12.938 37.347 1.00 92.88 580 ASP A C 1
ATOM 4671 O O . ASP A 1 580 ? -27.261 -12.606 38.157 1.00 92.88 580 ASP A O 1
ATOM 4675 N N . LEU A 1 581 ? -29.281 -12.265 37.246 1.00 94.25 581 LEU A N 1
ATOM 4676 C CA . LEU A 1 581 ? -29.593 -11.103 38.085 1.00 94.25 581 LEU A CA 1
ATOM 4677 C C . LEU A 1 581 ? -29.751 -11.479 39.562 1.00 94.25 581 LEU A C 1
ATOM 4679 O O . LEU A 1 581 ? -29.429 -10.674 40.437 1.00 94.25 581 LEU A O 1
ATOM 4683 N N . ASN A 1 582 ? -30.190 -12.703 39.865 1.00 90.31 582 ASN A N 1
ATOM 4684 C CA . ASN A 1 582 ? -30.339 -13.164 41.248 1.00 90.31 582 ASN A CA 1
ATOM 4685 C C . ASN A 1 582 ? -28.976 -13.278 41.952 1.00 90.31 582 ASN A C 1
ATOM 4687 O O . ASN A 1 582 ? -28.881 -13.069 43.164 1.00 90.31 582 ASN A O 1
ATOM 4691 N N . ARG A 1 583 ? -27.900 -13.531 41.191 1.00 90.69 583 ARG A N 1
ATOM 4692 C CA . ARG A 1 583 ? -26.520 -13.586 41.706 1.00 90.69 583 ARG A CA 1
ATOM 4693 C C . ARG A 1 583 ? -26.001 -12.223 42.167 1.00 90.69 583 ARG A C 1
ATOM 4695 O O . ARG A 1 583 ? -25.062 -12.178 42.952 1.00 90.69 583 ARG A O 1
ATOM 4702 N N . LEU A 1 584 ? -26.643 -11.128 41.750 1.00 96.25 584 LEU A N 1
ATOM 4703 C CA . LEU A 1 584 ? -26.300 -9.762 42.160 1.00 96.25 584 LEU A CA 1
ATOM 4704 C C . LEU A 1 584 ? -26.853 -9.378 43.543 1.00 96.25 584 LEU A C 1
ATOM 4706 O O . LEU A 1 584 ? -26.691 -8.233 43.964 1.00 96.25 584 LEU A O 1
ATOM 4710 N N . ASN A 1 585 ? -27.549 -10.293 44.236 1.00 96.12 585 ASN A N 1
ATOM 4711 C CA . ASN A 1 585 ? -28.089 -10.088 45.585 1.00 96.12 585 ASN A CA 1
ATOM 4712 C C . ASN A 1 585 ? -28.854 -8.758 45.727 1.00 96.12 585 ASN A C 1
ATOM 4714 O O . ASN A 1 585 ? -28.580 -7.961 46.624 1.00 96.12 585 ASN A O 1
ATOM 4718 N N . VAL A 1 586 ? -29.791 -8.498 44.816 1.00 98.19 586 VAL A N 1
ATOM 4719 C CA . VAL A 1 586 ? -30.323 -7.150 44.576 1.00 98.19 586 VAL A CA 1
ATOM 4720 C C . VAL A 1 586 ? -31.067 -6.544 45.776 1.00 98.19 586 VAL A C 1
ATOM 4722 O O . VAL A 1 586 ? -31.863 -7.215 46.437 1.00 98.19 586 VAL A O 1
ATOM 4725 N N . ILE A 1 587 ? -30.871 -5.237 45.984 1.00 98.62 587 ILE A N 1
ATOM 4726 C CA . ILE A 1 587 ? -31.756 -4.359 46.764 1.00 98.62 587 ILE A CA 1
ATOM 4727 C C . ILE A 1 587 ? -32.510 -3.450 45.787 1.00 98.62 587 ILE A C 1
ATOM 4729 O O . ILE A 1 587 ? -31.892 -2.651 45.081 1.00 98.62 587 ILE A O 1
ATOM 4733 N N . HIS A 1 588 ? -33.839 -3.544 45.741 1.00 98.25 588 HIS A N 1
ATOM 4734 C CA . HIS A 1 588 ? -34.657 -2.815 44.763 1.00 98.25 588 HIS A CA 1
ATOM 4735 C C . HIS A 1 588 ? -35.509 -1.740 45.439 1.00 98.25 588 HIS A C 1
ATOM 4737 O O . HIS A 1 588 ? -36.244 -2.022 46.384 1.00 98.25 588 HIS A O 1
ATOM 4743 N N . VAL A 1 589 ? -35.401 -0.492 44.982 1.00 98.50 589 VAL A N 1
ATOM 4744 C CA . VAL A 1 589 ? -36.004 0.668 45.648 1.00 98.50 589 VAL A CA 1
ATOM 4745 C C . VAL A 1 589 ? -36.930 1.427 44.701 1.00 98.50 589 VAL A C 1
ATOM 4747 O O . VAL A 1 589 ? -36.504 1.913 43.651 1.00 98.50 589 VAL A O 1
ATOM 4750 N N . ALA A 1 590 ? -38.185 1.601 45.118 1.00 97.44 590 ALA A N 1
ATOM 4751 C CA . ALA A 1 590 ? -39.180 2.435 44.448 1.00 97.44 590 ALA A CA 1
ATOM 4752 C C . ALA A 1 590 ? -39.757 3.500 45.391 1.00 97.44 590 ALA A C 1
ATOM 4754 O O . ALA A 1 590 ? -39.492 3.520 46.589 1.00 97.44 590 ALA A O 1
ATOM 4755 N N . GLY A 1 591 ? -40.527 4.441 44.843 1.00 95.00 591 GLY A N 1
ATOM 4756 C CA . GLY A 1 591 ? -41.058 5.580 45.601 1.00 95.00 591 GLY A CA 1
ATOM 4757 C C . GLY A 1 591 ? -41.243 6.842 44.760 1.00 95.00 591 GLY A C 1
ATOM 4758 O O . GLY A 1 591 ? -40.817 6.906 43.599 1.00 95.00 591 GLY A O 1
ATOM 4759 N N . THR A 1 592 ? -41.902 7.857 45.316 1.00 91.06 592 THR A N 1
ATOM 4760 C CA . THR A 1 592 ? -42.032 9.166 44.653 1.00 91.06 592 THR A CA 1
ATOM 4761 C C . THR A 1 592 ? -40.849 10.053 45.025 1.00 91.06 592 THR A C 1
ATOM 4763 O O . THR A 1 592 ? -40.106 10.487 44.147 1.00 91.06 592 THR A O 1
ATOM 4766 N N . LYS A 1 593 ? -40.597 10.237 46.327 1.00 91.62 593 LYS A N 1
ATOM 4767 C CA . LYS A 1 593 ? -39.486 11.054 46.839 1.00 91.62 593 LYS A CA 1
ATOM 4768 C C . LYS A 1 593 ? -38.579 10.232 47.745 1.00 91.62 593 LYS A C 1
ATOM 4770 O O . LYS A 1 593 ? -39.055 9.384 48.498 1.00 91.62 593 LYS A O 1
ATOM 4775 N N . GLY A 1 594 ? -37.277 10.496 47.672 1.00 92.75 594 GLY A N 1
ATOM 4776 C CA . GLY A 1 594 ? -36.273 9.869 48.535 1.00 92.75 594 GLY A CA 1
ATOM 4777 C C . GLY A 1 594 ? -35.602 8.611 47.982 1.00 92.75 594 GLY A C 1
ATOM 4778 O O . GLY A 1 594 ? -34.651 8.169 48.605 1.00 92.75 594 GLY A O 1
ATOM 4779 N N . LYS A 1 595 ? -36.011 8.083 46.814 1.00 95.38 595 LYS A N 1
ATOM 4780 C CA . LYS A 1 595 ? -35.409 6.890 46.177 1.00 95.38 595 LYS A CA 1
ATOM 4781 C C . LYS A 1 595 ? -33.881 6.971 46.082 1.00 95.38 595 LYS A C 1
ATOM 4783 O O . LYS A 1 595 ? -33.194 6.259 46.805 1.00 95.38 595 LYS A O 1
ATOM 4788 N N . GLY A 1 596 ? -33.359 7.897 45.272 1.00 94.00 596 GLY A N 1
ATOM 4789 C CA . GLY A 1 596 ? -31.917 8.096 45.117 1.00 94.00 596 GLY A CA 1
ATOM 4790 C C . GLY A 1 596 ? -31.176 8.359 46.435 1.00 94.00 596 GLY A C 1
ATOM 4791 O O . GLY A 1 596 ? -30.084 7.834 46.627 1.00 94.00 596 GLY A O 1
ATOM 4792 N N . SER A 1 597 ? -31.772 9.097 47.383 1.00 94.62 597 SER A N 1
ATOM 4793 C CA . SER A 1 597 ? -31.165 9.313 48.707 1.00 94.62 597 SER A CA 1
ATOM 4794 C C . SER A 1 597 ? -31.100 8.028 49.535 1.00 94.62 597 SER A C 1
ATOM 4796 O O . SER A 1 597 ? -30.055 7.727 50.100 1.00 94.62 597 SER A O 1
ATOM 4798 N N . THR A 1 598 ? -32.178 7.242 49.581 1.00 97.19 598 THR A N 1
ATOM 4799 C CA . THR A 1 598 ? -32.193 5.931 50.242 1.00 97.19 598 THR A CA 1
ATOM 4800 C C . THR A 1 598 ? -31.183 4.989 49.591 1.00 97.19 598 THR A C 1
ATOM 4802 O O . THR A 1 598 ? -30.393 4.393 50.311 1.00 97.19 598 THR A O 1
ATOM 4805 N N . CYS A 1 599 ? -31.123 4.903 48.257 1.00 97.94 599 CYS A N 1
ATOM 4806 C CA . CYS A 1 599 ? -30.123 4.089 47.558 1.00 97.94 599 CYS A CA 1
ATOM 4807 C C . CYS A 1 599 ? -28.684 4.531 47.871 1.00 97.94 599 CYS A C 1
ATOM 4809 O O . CYS A 1 599 ? -27.821 3.685 48.093 1.00 97.94 599 CYS A O 1
ATOM 4811 N N . ALA A 1 600 ? -28.424 5.842 47.938 1.00 95.81 600 ALA A N 1
ATOM 4812 C CA . ALA A 1 600 ? -27.116 6.380 48.303 1.00 95.81 600 ALA A CA 1
ATOM 4813 C C . ALA A 1 600 ? -26.733 6.050 49.756 1.00 95.81 600 ALA A C 1
ATOM 4815 O O . ALA A 1 600 ? -25.595 5.656 50.004 1.00 95.81 600 ALA A O 1
ATOM 4816 N N . PHE A 1 601 ? -27.673 6.147 50.705 1.00 95.94 601 PHE A N 1
ATOM 4817 C CA . PHE A 1 601 ? -27.439 5.719 52.088 1.00 95.94 601 PHE A CA 1
ATOM 4818 C C . PHE A 1 601 ? -27.184 4.212 52.178 1.00 95.94 601 PHE A C 1
ATOM 4820 O O . PHE A 1 601 ? -26.218 3.813 52.820 1.00 95.94 601 PHE A O 1
ATOM 4827 N N . VAL A 1 602 ? -27.984 3.380 51.500 1.00 97.88 602 VAL A N 1
ATOM 4828 C CA . VAL A 1 602 ? -27.778 1.921 51.447 1.00 97.88 602 VAL A CA 1
ATOM 4829 C C . VAL A 1 602 ? -26.377 1.597 50.924 1.00 97.88 602 VAL A C 1
ATOM 4831 O O . VAL A 1 602 ? -25.643 0.855 51.574 1.00 97.88 602 VAL A O 1
ATOM 4834 N N . ALA A 1 603 ? -25.977 2.196 49.797 1.00 97.69 603 ALA A N 1
ATOM 4835 C CA . ALA A 1 603 ? -24.652 1.993 49.220 1.00 97.69 603 ALA A CA 1
ATOM 4836 C C . ALA A 1 603 ? -23.544 2.428 50.187 1.00 97.69 603 ALA A C 1
ATOM 4838 O O . ALA A 1 603 ? -22.617 1.667 50.436 1.00 97.69 603 ALA A O 1
ATOM 4839 N N . SER A 1 604 ? -23.659 3.621 50.777 1.00 95.62 604 SER A N 1
ATOM 4840 C CA . SER A 1 604 ? -22.663 4.157 51.710 1.00 95.62 604 SER A CA 1
ATOM 4841 C C . SER A 1 604 ? -22.493 3.281 52.955 1.00 95.62 604 SER A C 1
ATOM 4843 O O . SER A 1 604 ? -21.361 3.000 53.345 1.00 95.62 604 SER A O 1
ATOM 4845 N N . ILE A 1 605 ? -23.591 2.797 53.545 1.00 94.88 605 ILE A N 1
ATOM 4846 C CA . ILE A 1 605 ? -23.545 1.922 54.724 1.00 94.88 605 ILE A CA 1
ATOM 4847 C C . ILE A 1 605 ? -22.930 0.564 54.360 1.00 94.88 605 ILE A C 1
ATOM 4849 O O . ILE A 1 605 ? -22.088 0.071 55.107 1.00 94.88 605 ILE A O 1
ATOM 4853 N N . LEU A 1 606 ? -23.306 -0.034 53.222 1.00 96.31 606 LEU A N 1
ATOM 4854 C CA . LEU A 1 606 ? -22.748 -1.318 52.778 1.00 96.31 606 LEU A CA 1
ATOM 4855 C C . LEU A 1 606 ? -21.261 -1.219 52.427 1.00 96.31 606 LEU A C 1
ATOM 4857 O O . LEU A 1 606 ? -20.508 -2.109 52.802 1.00 96.31 606 LEU A O 1
ATOM 4861 N N . ILE A 1 607 ? -20.823 -0.131 51.786 1.00 96.69 607 ILE A N 1
ATOM 4862 C CA . ILE A 1 607 ? -19.399 0.134 51.522 1.00 96.69 607 ILE A CA 1
ATOM 4863 C C . ILE A 1 607 ? -18.641 0.287 52.845 1.00 96.69 607 ILE A C 1
ATOM 4865 O O . ILE A 1 607 ? -17.610 -0.348 53.046 1.00 96.69 607 ILE A O 1
ATOM 4869 N N . ALA A 1 608 ? -19.163 1.084 53.784 1.00 93.38 608 ALA A N 1
ATOM 4870 C CA . ALA A 1 608 ? -18.536 1.268 55.091 1.00 93.38 608 ALA A CA 1
ATOM 4871 C C . ALA A 1 608 ? -18.467 -0.042 55.896 1.00 93.38 608 ALA A C 1
ATOM 4873 O O . ALA A 1 608 ? -17.476 -0.294 56.582 1.00 93.38 608 ALA A O 1
ATOM 4874 N N . HIS A 1 609 ? -19.500 -0.886 55.807 1.00 91.94 609 HIS A N 1
ATOM 4875 C CA . HIS A 1 609 ? -19.503 -2.221 56.399 1.00 91.94 609 HIS A CA 1
ATOM 4876 C C . HIS A 1 609 ? -18.478 -3.139 55.726 1.00 91.94 609 HIS A C 1
ATOM 4878 O O . HIS A 1 609 ? -17.695 -3.777 56.426 1.00 91.94 609 HIS A O 1
ATOM 4884 N N . GLY A 1 610 ? -18.447 -3.177 54.394 1.00 92.94 610 GLY A N 1
ATOM 4885 C CA . GLY A 1 610 ? -17.519 -3.981 53.602 1.00 92.94 610 GLY A CA 1
ATOM 4886 C C . GLY A 1 610 ? -16.059 -3.628 53.861 1.00 92.94 610 GLY A C 1
ATOM 4887 O O . GLY A 1 610 ? -15.249 -4.517 54.101 1.00 92.94 610 GLY A O 1
ATOM 4888 N N . ASN A 1 611 ? -15.739 -2.336 53.963 1.00 91.44 611 ASN A N 1
ATOM 4889 C CA . ASN A 1 611 ? -14.398 -1.863 54.321 1.00 91.44 611 ASN A CA 1
ATOM 4890 C C . ASN A 1 611 ? -13.940 -2.345 55.710 1.00 91.44 611 ASN A C 1
ATOM 4892 O O . ASN A 1 611 ? -12.744 -2.489 55.940 1.00 91.44 611 ASN A O 1
ATOM 4896 N N . LYS A 1 612 ? -14.874 -2.578 56.645 1.00 90.31 612 LYS A N 1
ATOM 4897 C CA . LYS A 1 612 ? -14.573 -3.047 58.010 1.00 90.31 612 LYS A CA 1
ATOM 4898 C C . LYS A 1 612 ? -14.594 -4.571 58.149 1.00 90.31 612 LYS A C 1
ATOM 4900 O O . LYS A 1 612 ? -13.850 -5.111 58.957 1.00 90.31 612 LYS A O 1
ATOM 4905 N N . SER A 1 613 ? -15.473 -5.251 57.418 1.00 88.69 613 SER A N 1
ATOM 4906 C CA . SER A 1 613 ? -15.752 -6.688 57.580 1.00 88.69 613 SER A CA 1
ATOM 4907 C C . SER A 1 613 ? -15.181 -7.569 56.466 1.00 88.69 613 SER A C 1
ATOM 4909 O O . SER A 1 613 ? -15.128 -8.784 56.621 1.00 88.69 613 SER A O 1
ATOM 4911 N N . GLY A 1 614 ? -14.770 -6.978 55.342 1.00 87.81 614 GLY A N 1
ATOM 4912 C CA . GLY A 1 614 ? -14.322 -7.685 54.143 1.00 87.81 614 GLY A CA 1
ATOM 4913 C C . GLY A 1 614 ? -15.443 -8.123 53.192 1.00 87.81 614 GLY A C 1
ATOM 4914 O O . GLY A 1 614 ? -15.132 -8.656 52.128 1.00 87.81 614 GLY A O 1
ATOM 4915 N N . TYR A 1 615 ? -16.722 -7.901 53.529 1.00 90.56 615 TYR A N 1
ATOM 4916 C CA . TYR A 1 615 ? -17.861 -8.210 52.655 1.00 90.56 615 TYR A CA 1
ATOM 4917 C C . TYR A 1 615 ? -19.049 -7.255 52.893 1.00 90.56 615 TYR A C 1
ATOM 4919 O O . TYR A 1 615 ? -19.396 -6.999 54.043 1.00 90.56 615 TYR A O 1
ATOM 4927 N N . PRO A 1 616 ? -19.735 -6.753 51.849 1.00 93.56 616 PRO A N 1
ATOM 4928 C CA . PRO A 1 616 ? -19.426 -6.917 50.425 1.00 93.56 616 PRO A CA 1
ATOM 4929 C C . PRO A 1 616 ? -18.173 -6.129 50.008 1.00 93.56 616 PRO A C 1
ATOM 4931 O O . PRO A 1 616 ? -17.912 -5.055 50.541 1.00 93.56 616 PRO A O 1
ATOM 4934 N N . GLN A 1 617 ? -17.406 -6.640 49.043 1.00 93.12 617 GLN A N 1
ATOM 4935 C CA . GLN A 1 617 ? -16.228 -5.964 48.480 1.00 93.12 617 GLN A CA 1
ATOM 4936 C C . GLN A 1 617 ? -16.594 -5.030 47.322 1.00 93.12 617 GLN A C 1
ATOM 4938 O O . GLN A 1 617 ? -15.966 -3.985 47.138 1.00 93.12 617 GLN A O 1
ATOM 4943 N N . LYS A 1 618 ? -17.605 -5.397 46.527 1.00 96.56 618 LYS A N 1
ATOM 4944 C CA . LYS A 1 618 ? -18.098 -4.614 45.390 1.00 96.56 618 LYS A CA 1
ATOM 4945 C C . LYS A 1 618 ? -19.586 -4.311 45.531 1.00 96.56 618 LYS A C 1
ATOM 4947 O O . LYS A 1 618 ? -20.435 -5.185 45.374 1.00 96.56 618 LYS A O 1
ATOM 4952 N N . VAL A 1 619 ? -19.895 -3.041 45.763 1.00 98.25 619 VAL A N 1
ATOM 4953 C CA . VAL A 1 619 ? -21.251 -2.495 45.872 1.00 98.25 619 VAL A CA 1
ATOM 4954 C C . VAL A 1 619 ? -21.596 -1.748 44.586 1.00 98.25 619 VAL A C 1
ATOM 4956 O O . VAL A 1 619 ? -21.066 -0.666 44.325 1.00 98.25 619 VAL A O 1
ATOM 4959 N N . GLY A 1 620 ? -22.487 -2.322 43.780 1.00 98.38 620 GLY A N 1
ATOM 4960 C CA . GLY A 1 620 ? -23.050 -1.696 42.586 1.00 98.38 620 GLY A CA 1
ATOM 4961 C C . GLY A 1 620 ? -24.243 -0.801 42.926 1.00 98.38 620 GLY A C 1
ATOM 4962 O O . GLY A 1 620 ? -25.113 -1.182 43.708 1.00 98.38 620 GLY A O 1
ATOM 4963 N N . LEU A 1 621 ? -24.314 0.386 42.328 1.00 98.62 621 LEU A N 1
ATOM 4964 C CA . LEU A 1 621 ? -25.424 1.324 42.504 1.00 98.62 621 LEU A CA 1
ATOM 4965 C C . LEU A 1 621 ? -25.905 1.858 41.152 1.00 98.62 621 LEU A C 1
ATOM 4967 O O . LEU A 1 621 ? -25.134 2.479 40.415 1.00 98.62 621 LEU A O 1
ATOM 4971 N N . TYR A 1 622 ? -27.190 1.650 40.861 1.00 98.31 622 TYR A N 1
ATOM 4972 C CA . TYR A 1 622 ? -27.881 2.199 39.701 1.00 98.31 622 TYR A CA 1
ATOM 4973 C C . TYR A 1 622 ? -28.934 3.237 40.105 1.00 98.31 622 TYR A C 1
ATOM 4975 O O . TYR A 1 622 ? -29.886 2.900 40.811 1.00 98.31 622 TYR A O 1
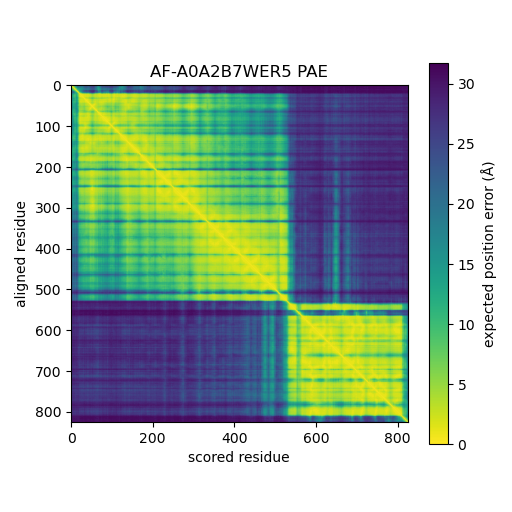ATOM 4983 N N . THR A 1 623 ? -28.780 4.485 39.647 1.00 95.75 623 THR A N 1
ATOM 4984 C CA . THR A 1 623 ? -29.661 5.616 40.014 1.00 95.75 623 THR A CA 1
ATOM 4985 C C . THR A 1 623 ? -30.075 6.495 38.837 1.00 95.75 623 THR A C 1
ATOM 4987 O O . THR A 1 623 ? -29.476 6.491 37.754 1.00 95.75 623 THR A O 1
ATOM 4990 N N . SER A 1 624 ? -31.148 7.269 39.028 1.00 89.94 624 SER A N 1
ATOM 4991 C CA . SER A 1 624 ? -31.660 8.196 38.016 1.00 89.94 624 SER A CA 1
ATOM 4992 C C . SER A 1 624 ? -32.382 9.420 38.603 1.00 89.94 624 SER A C 1
ATOM 4994 O O . SER A 1 624 ? -33.139 9.261 39.552 1.00 89.94 624 SER A O 1
ATOM 4996 N N . PRO A 1 625 ? -32.263 10.622 37.994 1.00 90.81 625 PRO A N 1
ATOM 4997 C CA . PRO A 1 625 ? -31.377 10.988 36.887 1.00 90.81 625 PRO A CA 1
ATOM 4998 C C . PRO A 1 625 ? -29.913 11.212 37.323 1.00 90.81 625 PRO A C 1
ATOM 5000 O O . PRO A 1 625 ? -29.612 11.219 38.507 1.00 90.81 625 PRO A O 1
ATOM 5003 N N . HIS A 1 626 ? -29.001 11.400 36.361 1.00 90.38 626 HIS A N 1
ATOM 5004 C CA . HIS A 1 626 ? -27.677 11.972 36.657 1.00 90.38 626 HIS A CA 1
ATOM 5005 C C . HIS A 1 626 ? -27.769 13.492 36.809 1.00 90.38 626 HIS A C 1
ATOM 5007 O O . HIS A 1 626 ? -28.656 14.102 36.208 1.00 90.38 626 HIS A O 1
ATOM 5013 N N . MET A 1 627 ? -26.821 14.087 37.534 1.00 84.00 627 MET A N 1
ATOM 5014 C CA . MET A 1 627 ? -26.713 15.537 37.701 1.00 84.00 627 MET A CA 1
ATOM 5015 C C . MET A 1 627 ? -25.831 16.163 36.621 1.00 84.00 627 MET A C 1
ATOM 5017 O O . MET A 1 627 ? -26.263 17.109 35.968 1.00 84.00 627 MET A O 1
ATOM 5021 N N . SER A 1 628 ? -24.623 15.628 36.401 1.00 82.75 628 SER A N 1
ATOM 5022 C CA . SER A 1 628 ? -23.658 16.208 35.451 1.00 82.75 628 SER A CA 1
ATOM 5023 C C . SER A 1 628 ? -23.151 15.213 34.404 1.00 82.75 628 SER A C 1
ATOM 5025 O O . SER A 1 628 ? -23.044 15.544 33.224 1.00 82.75 628 SER A O 1
ATOM 5027 N N . ASN A 1 629 ? -22.886 13.969 34.804 1.00 88.69 629 ASN A N 1
ATOM 5028 C CA . ASN A 1 629 ? -22.271 12.953 33.959 1.00 88.69 629 ASN A CA 1
ATOM 5029 C C . ASN A 1 629 ? -23.123 11.681 33.914 1.00 88.69 629 ASN A C 1
ATOM 5031 O O . ASN A 1 629 ? -23.541 11.163 34.945 1.00 88.69 629 ASN A O 1
ATOM 5035 N N . ILE A 1 630 ? -23.341 11.117 32.721 1.00 93.56 630 ILE A N 1
ATOM 5036 C CA . ILE A 1 630 ? -24.149 9.900 32.559 1.00 93.56 630 ILE A CA 1
ATOM 5037 C C . ILE A 1 630 ? -23.645 8.709 33.370 1.00 93.56 630 ILE A C 1
ATOM 5039 O O . ILE A 1 630 ? -24.465 7.923 33.845 1.00 93.56 630 ILE A O 1
ATOM 5043 N N . ARG A 1 631 ? -22.329 8.623 33.583 1.00 94.88 631 ARG A N 1
ATOM 5044 C CA . ARG A 1 631 ? -21.690 7.565 34.369 1.00 94.88 631 ARG A CA 1
ATOM 5045 C C . ARG A 1 631 ? -22.108 7.605 35.837 1.00 94.88 631 ARG A C 1
ATOM 5047 O O . ARG A 1 631 ? -22.082 6.575 36.486 1.00 94.88 631 ARG A O 1
ATOM 5054 N N . GLU A 1 632 ? -22.582 8.743 36.357 1.00 94.12 632 GLU A N 1
ATOM 5055 C CA . GLU A 1 632 ? -23.099 8.838 37.733 1.00 94.12 632 GLU A CA 1
ATOM 5056 C C . GLU A 1 632 ? -24.259 7.878 38.010 1.00 94.12 632 GLU A C 1
ATOM 5058 O O . GLU A 1 632 ? -24.519 7.580 39.175 1.00 94.12 632 GLU A O 1
ATOM 5063 N N . ARG A 1 633 ? -24.945 7.418 36.955 1.00 96.31 633 ARG A N 1
ATOM 5064 C CA . ARG A 1 633 ? -26.038 6.447 37.031 1.00 96.31 633 ARG A CA 1
ATOM 5065 C C . ARG A 1 633 ? -25.567 5.029 37.312 1.00 96.31 633 ARG A C 1
ATOM 5067 O O . ARG A 1 633 ? -26.408 4.225 37.675 1.00 96.31 633 ARG A O 1
ATOM 5074 N N . ILE A 1 634 ? -24.295 4.704 37.078 1.00 98.12 634 ILE A N 1
ATOM 5075 C CA . ILE A 1 634 ? -23.730 3.363 37.267 1.00 98.12 634 ILE A CA 1
ATOM 5076 C C . ILE A 1 634 ? -22.450 3.524 38.078 1.00 98.12 634 ILE A C 1
ATOM 5078 O O . ILE A 1 634 ? -21.427 3.977 37.562 1.00 98.12 634 ILE A O 1
ATOM 5082 N N . ARG A 1 635 ? -22.519 3.184 39.363 1.00 98.25 635 ARG A N 1
ATOM 5083 C CA . ARG A 1 635 ? -21.391 3.313 40.285 1.00 98.25 635 ARG A CA 1
ATOM 5084 C C . ARG A 1 635 ? -20.981 1.960 40.836 1.00 98.25 635 ARG A C 1
ATOM 5086 O O . ARG A 1 635 ? -21.840 1.114 41.071 1.00 98.25 635 ARG A O 1
ATOM 5093 N N . ILE A 1 636 ? -19.687 1.796 41.079 1.00 97.81 636 ILE A N 1
ATOM 5094 C CA . ILE A 1 636 ? -19.125 0.671 41.826 1.00 97.81 636 ILE A CA 1
ATOM 5095 C C . ILE A 1 636 ? -18.324 1.267 42.980 1.00 97.81 636 ILE A C 1
ATOM 5097 O O . ILE A 1 636 ? -17.478 2.130 42.766 1.00 97.81 636 ILE A O 1
ATOM 5101 N N . ASN A 1 637 ? -18.626 0.844 44.207 1.00 96.00 637 ASN A N 1
ATOM 5102 C CA . ASN A 1 637 ? -17.985 1.331 45.434 1.00 96.00 637 ASN A CA 1
ATOM 5103 C C . ASN A 1 637 ? -18.037 2.859 45.598 1.00 96.00 637 ASN A C 1
ATOM 5105 O O . ASN A 1 637 ? -17.092 3.486 46.060 1.00 96.00 637 ASN A O 1
ATOM 5109 N N . GLY A 1 638 ? -19.174 3.460 45.236 1.00 93.31 638 GLY A N 1
ATOM 5110 C CA . GLY A 1 638 ? -19.429 4.896 45.399 1.00 93.31 638 GLY A CA 1
ATOM 5111 C C . GLY A 1 638 ? -18.973 5.758 44.220 1.00 93.31 638 GLY A C 1
ATOM 5112 O O . GLY A 1 638 ? -19.525 6.845 44.033 1.00 93.31 638 GLY A O 1
ATOM 5113 N N . GLU A 1 639 ? -18.090 5.236 43.368 1.00 95.75 639 GLU A N 1
ATOM 5114 C CA . GLU A 1 639 ? -17.519 5.957 42.232 1.00 95.75 639 GLU A CA 1
ATOM 5115 C C . GLU A 1 639 ? -18.240 5.637 40.914 1.00 95.75 639 GLU A C 1
ATOM 5117 O O . GLU A 1 639 ? -18.528 4.468 40.636 1.00 95.75 639 GLU A O 1
ATOM 5122 N N . PRO A 1 640 ? -18.538 6.640 40.062 1.00 96.38 640 PRO A N 1
ATOM 5123 C CA . PRO A 1 640 ? -18.973 6.401 38.687 1.00 96.38 640 PRO A CA 1
ATOM 5124 C C . PRO A 1 640 ? -17.972 5.523 37.928 1.00 96.38 640 PRO A C 1
ATOM 5126 O O . PRO A 1 640 ? -16.774 5.808 37.952 1.00 96.38 640 PRO A O 1
ATOM 5129 N N . ILE A 1 641 ? -18.452 4.518 37.186 1.00 94.62 641 ILE A N 1
ATOM 5130 C CA . ILE A 1 641 ? -17.571 3.685 36.344 1.00 94.62 641 ILE A CA 1
ATOM 5131 C C . ILE A 1 641 ? -16.736 4.549 35.389 1.00 94.62 641 ILE A C 1
ATOM 5133 O O . ILE A 1 641 ? -17.204 5.604 34.951 1.00 94.62 641 ILE A O 1
ATOM 5137 N N . SER A 1 642 ? -15.505 4.141 35.063 1.00 90.94 642 SER A N 1
ATOM 5138 C CA . SER A 1 642 ? -14.607 4.926 34.198 1.00 90.94 642 SER A CA 1
ATOM 5139 C C . SER A 1 642 ? -15.191 5.126 32.791 1.00 90.94 642 SER A C 1
ATOM 5141 O O . SER A 1 642 ? -16.093 4.399 32.370 1.00 90.94 642 SER A O 1
ATOM 5143 N N . GLN A 1 643 ? -14.698 6.127 32.047 1.00 88.94 643 GLN A N 1
ATOM 5144 C CA . GLN A 1 643 ? -15.085 6.286 30.634 1.00 88.94 643 GLN A CA 1
ATOM 5145 C C . GLN A 1 643 ? -14.765 5.022 29.838 1.00 88.94 643 GLN A C 1
ATOM 5147 O O . GLN A 1 643 ? -15.552 4.629 28.978 1.00 88.94 643 GLN A O 1
ATOM 5152 N N . ASP A 1 644 ? -13.659 4.363 30.176 1.00 81.12 644 ASP A N 1
ATOM 5153 C CA . ASP A 1 644 ? -13.208 3.182 29.462 1.00 81.12 644 ASP A CA 1
ATOM 5154 C C . ASP A 1 644 ? -14.121 1.991 29.694 1.00 81.12 644 ASP A C 1
ATOM 5156 O O . ASP A 1 644 ? -14.644 1.414 28.741 1.00 81.12 644 ASP A O 1
ATOM 5160 N N . LEU A 1 645 ? -14.404 1.698 30.963 1.00 86.50 645 LEU A N 1
ATOM 5161 C CA . LEU A 1 645 ? -15.315 0.628 31.341 1.00 86.50 645 LEU A CA 1
ATOM 5162 C C . LEU A 1 645 ? -16.722 0.883 30.789 1.00 86.50 645 LEU A C 1
ATOM 5164 O O . LEU A 1 645 ? -17.343 -0.030 30.253 1.00 86.50 645 LEU A O 1
ATOM 5168 N N . PHE A 1 646 ? -17.205 2.131 30.848 1.00 94.00 646 PHE A N 1
ATOM 5169 C CA . PHE A 1 646 ? -18.478 2.509 30.234 1.00 94.00 646 PHE A CA 1
ATOM 5170 C C . PHE A 1 646 ? -18.479 2.227 28.727 1.00 94.00 646 PHE A C 1
ATOM 5172 O O . PHE A 1 646 ? -19.441 1.665 28.218 1.00 94.00 646 PHE A O 1
ATOM 5179 N N . THR A 1 647 ? -17.420 2.619 28.016 1.00 88.00 647 THR A N 1
ATOM 5180 C CA . THR A 1 647 ? -17.324 2.490 26.553 1.00 88.00 647 THR A CA 1
ATOM 5181 C C . THR A 1 647 ? -17.291 1.029 26.124 1.00 88.00 647 THR A C 1
ATOM 5183 O O . THR A 1 647 ? -18.073 0.640 25.260 1.00 88.00 647 THR A O 1
ATOM 5186 N N . ILE A 1 648 ? -16.435 0.227 26.761 1.00 83.50 648 ILE A N 1
ATOM 5187 C CA . ILE A 1 648 ? -16.299 -1.213 26.501 1.00 83.50 648 ILE A CA 1
ATOM 5188 C C . ILE A 1 648 ? -17.656 -1.896 26.695 1.00 83.50 648 ILE A C 1
ATOM 5190 O O . ILE A 1 648 ? -18.212 -2.462 25.755 1.00 83.50 648 ILE A O 1
ATOM 5194 N N . ARG A 1 649 ? -18.253 -1.733 27.883 1.00 91.56 649 ARG A N 1
ATOM 5195 C CA . ARG A 1 649 ? -19.524 -2.376 28.252 1.00 91.56 649 ARG A CA 1
ATOM 5196 C C . ARG A 1 649 ? -20.691 -1.873 27.404 1.00 91.56 649 ARG A C 1
ATOM 5198 O O . ARG A 1 649 ? -21.620 -2.624 27.125 1.00 91.56 649 ARG A O 1
ATOM 5205 N N . PHE A 1 650 ? -20.657 -0.612 26.969 1.00 94.62 650 PHE A N 1
ATOM 5206 C CA . PHE A 1 650 ? -21.666 -0.059 26.069 1.00 94.62 650 PHE A CA 1
ATOM 5207 C C . PHE A 1 650 ? -21.636 -0.730 24.696 1.00 94.62 650 PHE A C 1
ATOM 5209 O O . PHE A 1 650 ? -22.693 -1.111 24.199 1.00 94.62 650 PHE A O 1
ATOM 5216 N N . PHE A 1 651 ? -20.466 -0.882 24.074 1.00 90.00 651 PHE A N 1
ATOM 5217 C CA . PHE A 1 651 ? -20.394 -1.495 22.745 1.00 90.00 651 PHE A CA 1
ATOM 5218 C C . PHE A 1 651 ? -20.629 -3.009 22.786 1.00 90.00 651 PHE A C 1
ATOM 5220 O O . PHE A 1 651 ? -21.309 -3.519 21.898 1.00 90.00 651 PHE A O 1
ATOM 5227 N N . GLU A 1 652 ? -20.231 -3.693 23.867 1.00 87.50 652 GLU A N 1
ATOM 5228 C CA . GLU A 1 652 ? -20.585 -5.104 24.112 1.00 87.50 652 GLU A CA 1
ATOM 5229 C C . GLU A 1 652 ? -22.101 -5.355 24.071 1.00 87.50 652 GLU A C 1
ATOM 5231 O O . GLU A 1 652 ? -22.536 -6.417 23.619 1.00 87.50 652 GLU A O 1
ATOM 5236 N N . ILE A 1 653 ? -22.909 -4.383 24.518 1.00 93.19 653 ILE A N 1
ATOM 5237 C CA . ILE A 1 653 ? -24.370 -4.478 24.429 1.00 93.19 653 ILE A CA 1
ATOM 5238 C C . ILE A 1 653 ? -24.929 -3.895 23.131 1.00 93.19 653 ILE A C 1
ATOM 5240 O O . ILE A 1 653 ? -25.856 -4.459 22.556 1.00 93.19 653 ILE A O 1
ATOM 5244 N N . TRP A 1 654 ? -24.390 -2.773 22.650 1.00 91.69 654 TRP A N 1
ATOM 5245 C CA . TRP A 1 654 ? -24.931 -2.047 21.500 1.00 91.69 654 TRP A CA 1
ATOM 5246 C C . TRP A 1 654 ? -24.891 -2.886 20.223 1.00 91.69 654 TRP A C 1
ATOM 5248 O O . TRP A 1 654 ? -25.839 -2.844 19.444 1.00 91.69 654 TRP A O 1
ATOM 5258 N N . GLU A 1 655 ? -23.832 -3.676 20.041 1.00 86.38 655 GLU A N 1
ATOM 5259 C CA . GLU A 1 655 ? -23.630 -4.537 18.870 1.00 86.38 655 GLU A CA 1
ATOM 5260 C C . GLU A 1 655 ? -24.577 -5.745 18.835 1.00 86.38 655 GLU A C 1
ATOM 5262 O O . GLU A 1 655 ? -24.874 -6.263 17.761 1.00 86.38 655 GLU A O 1
ATOM 5267 N N . LYS A 1 656 ? -25.087 -6.179 19.994 1.00 88.44 656 LYS A N 1
ATOM 5268 C CA . LYS A 1 656 ? -26.002 -7.326 20.112 1.00 88.44 656 LYS A CA 1
ATOM 5269 C C . LYS A 1 656 ? -27.479 -6.933 20.062 1.00 88.44 656 LYS A C 1
ATOM 5271 O O . LYS A 1 656 ? -28.345 -7.784 19.870 1.00 88.44 656 LYS A O 1
ATOM 5276 N N . LEU A 1 657 ? -27.784 -5.655 20.271 1.00 88.62 657 LEU A N 1
ATOM 5277 C CA . LEU A 1 657 ? -29.150 -5.146 20.316 1.00 88.62 657 LEU A CA 1
ATOM 5278 C C . LEU A 1 657 ? -29.648 -4.748 18.918 1.00 88.62 657 LEU A C 1
ATOM 5280 O O . LEU A 1 657 ? -28.874 -4.277 18.085 1.00 88.62 657 LEU A O 1
ATOM 5284 N N . PRO A 1 658 ? -30.961 -4.859 18.647 1.00 83.56 658 PRO A N 1
ATOM 5285 C CA . PRO A 1 658 ? -31.508 -4.481 17.352 1.00 83.56 658 PRO A CA 1
ATOM 5286 C C . PRO A 1 658 ? -31.310 -2.982 17.059 1.00 83.56 658 PRO A C 1
ATOM 5288 O O . PRO A 1 658 ? -31.589 -2.092 17.876 1.00 83.56 658 PRO A O 1
ATOM 5291 N N . VAL A 1 659 ? -30.863 -2.683 15.837 1.00 80.75 659 VAL A N 1
ATOM 5292 C CA . VAL A 1 659 ? -30.698 -1.300 15.355 1.00 80.75 659 VAL A CA 1
ATOM 5293 C C . VAL A 1 659 ? -32.056 -0.682 14.993 1.00 80.75 659 VAL A C 1
ATOM 5295 O O . VAL A 1 659 ? -32.279 0.511 15.216 1.00 80.75 659 VAL A O 1
ATOM 5298 N N . ARG A 1 660 ? -32.996 -1.493 14.492 1.00 82.44 660 ARG A N 1
ATOM 5299 C CA . ARG A 1 660 ? -34.363 -1.099 14.113 1.00 82.44 660 ARG A CA 1
ATOM 5300 C C . ARG A 1 660 ? -35.389 -2.030 14.752 1.00 82.44 660 ARG A C 1
ATOM 5302 O O . ARG A 1 660 ? -35.088 -3.190 15.007 1.00 82.44 660 ARG A O 1
ATOM 5309 N N . ALA A 1 661 ? -36.584 -1.501 15.003 1.00 81.44 661 ALA A N 1
ATOM 5310 C CA . ALA A 1 661 ? -37.689 -2.284 15.544 1.00 81.44 661 ALA A CA 1
ATOM 5311 C C . ALA A 1 661 ? -38.128 -3.342 14.525 1.00 81.44 661 ALA A C 1
ATOM 5313 O O . ALA A 1 661 ? -38.187 -3.060 13.326 1.00 81.44 661 ALA A O 1
ATOM 5314 N N . THR A 1 662 ? -38.448 -4.534 15.010 1.00 80.25 662 THR A N 1
ATOM 5315 C CA . THR A 1 662 ? -39.029 -5.633 14.228 1.00 80.25 662 THR A CA 1
ATOM 5316 C C . THR A 1 662 ? -40.454 -5.902 14.720 1.00 80.25 662 THR A C 1
ATOM 5318 O O . THR A 1 662 ? -40.799 -5.455 15.815 1.00 80.25 662 THR A O 1
ATOM 5321 N N . PRO A 1 663 ? -41.289 -6.656 13.979 1.00 75.94 663 PRO A N 1
ATOM 5322 C CA . PRO A 1 663 ? -42.614 -7.045 14.470 1.00 75.94 663 PRO A CA 1
ATOM 5323 C C . PRO A 1 663 ? -42.585 -7.810 15.803 1.00 75.94 663 PRO A C 1
ATOM 5325 O O . PRO A 1 663 ? -43.567 -7.792 16.536 1.00 75.94 663 PRO A O 1
ATOM 5328 N N . SER A 1 664 ? -41.472 -8.483 16.113 1.00 79.88 664 SER A N 1
ATOM 5329 C CA . SER A 1 664 ? -41.316 -9.351 17.284 1.00 79.88 664 SER A CA 1
ATOM 5330 C C . SER A 1 664 ? -40.539 -8.733 18.450 1.00 79.88 664 SER A C 1
ATOM 5332 O O . SER A 1 664 ? -40.584 -9.286 19.546 1.00 79.88 664 SER A O 1
ATOM 5334 N N . LEU A 1 665 ? -39.785 -7.653 18.229 1.00 83.81 665 LEU A N 1
ATOM 5335 C CA . LEU A 1 665 ? -38.921 -7.037 19.241 1.00 83.81 665 LEU A CA 1
ATOM 5336 C C . LEU A 1 665 ? -38.638 -5.576 18.874 1.00 83.81 665 LEU A C 1
ATOM 5338 O O . LEU A 1 665 ? -38.123 -5.298 17.782 1.00 83.81 665 LEU A O 1
ATOM 5342 N N . ASP A 1 666 ? -38.951 -4.649 19.779 1.00 85.88 666 ASP A N 1
ATOM 5343 C CA . ASP A 1 666 ? -38.604 -3.236 19.612 1.00 85.88 666 ASP A CA 1
ATOM 5344 C C . ASP A 1 666 ? -37.121 -2.989 19.963 1.00 85.88 666 ASP A C 1
ATOM 5346 O O . ASP A 1 666 ? -36.357 -3.884 20.334 1.00 85.88 666 ASP A O 1
ATOM 5350 N N . VAL A 1 667 ? -36.687 -1.742 19.834 1.00 88.00 667 VAL A N 1
ATOM 5351 C CA . VAL A 1 667 ? -35.368 -1.275 20.248 1.00 88.00 667 VAL A CA 1
ATOM 5352 C C . VAL A 1 667 ? -35.412 -0.642 21.643 1.00 88.00 667 VAL A C 1
ATOM 5354 O O . VAL A 1 667 ? -36.345 0.111 21.944 1.00 88.00 667 VAL A O 1
ATOM 5357 N N . PRO A 1 668 ? -34.387 -0.850 22.490 1.00 89.75 668 PRO A N 1
ATOM 5358 C CA . PRO A 1 668 ? -34.401 -0.320 23.845 1.00 89.75 668 PRO A CA 1
ATOM 5359 C C . PRO A 1 668 ? -34.343 1.208 23.845 1.00 89.75 668 PRO A C 1
ATOM 5361 O O . PRO A 1 668 ? -33.472 1.838 23.234 1.00 89.75 668 PRO A O 1
ATOM 5364 N N . ARG A 1 669 ? -35.280 1.823 24.572 1.00 88.56 669 ARG A N 1
ATOM 5365 C CA . ARG A 1 669 ? -35.307 3.273 24.801 1.00 88.56 669 ARG A CA 1
ATOM 5366 C C . ARG A 1 669 ? -34.210 3.681 25.778 1.00 88.56 669 ARG A C 1
ATOM 5368 O O . ARG A 1 669 ? -33.641 2.852 26.478 1.00 88.56 669 ARG A O 1
ATOM 5375 N N . TYR A 1 670 ? -33.961 4.984 25.884 1.00 90.31 670 TYR A N 1
ATOM 5376 C CA . TYR A 1 670 ? -32.865 5.545 26.683 1.00 90.31 670 TYR A CA 1
ATOM 5377 C C . TYR A 1 670 ? -32.697 4.937 28.093 1.00 90.31 670 TYR A C 1
ATOM 5379 O O . TYR A 1 670 ? -31.597 4.534 28.461 1.00 90.31 670 TYR A O 1
ATOM 5387 N N . LEU A 1 671 ? -33.774 4.841 28.883 1.00 90.06 671 LEU A N 1
ATOM 5388 C CA . LEU A 1 671 ? -33.702 4.296 30.247 1.00 90.06 671 LEU A CA 1
ATOM 5389 C C . LEU A 1 671 ? -33.625 2.761 30.290 1.00 90.06 671 LEU A C 1
ATOM 5391 O O . LEU A 1 671 ? -32.956 2.225 31.168 1.00 90.06 671 LEU A O 1
ATOM 5395 N N . GLN A 1 672 ? -34.246 2.070 29.329 1.00 92.06 672 GLN A N 1
ATOM 5396 C CA . GLN A 1 672 ? -34.145 0.612 29.174 1.00 92.06 672 GLN A CA 1
ATOM 5397 C C . GLN A 1 672 ? -32.708 0.212 28.816 1.00 92.06 672 GLN A C 1
ATOM 5399 O O . GLN A 1 672 ? -32.127 -0.651 29.462 1.00 92.06 672 GLN A O 1
ATOM 5404 N N . LEU A 1 673 ? -32.094 0.920 27.862 1.00 93.44 673 LEU A N 1
ATOM 5405 C CA . LEU A 1 673 ? -30.704 0.716 27.459 1.00 93.44 673 LEU A CA 1
ATOM 5406 C C . LEU A 1 673 ? -29.726 0.974 28.615 1.00 93.44 673 LEU A C 1
ATOM 5408 O O . LEU A 1 673 ? -28.779 0.219 28.800 1.00 93.44 673 LEU A O 1
ATOM 5412 N N . LEU A 1 674 ? -29.971 2.007 29.429 1.00 95.31 674 LEU A N 1
ATOM 5413 C CA . LEU A 1 674 ? -29.165 2.270 30.625 1.00 95.31 674 LEU A CA 1
ATOM 5414 C C . LEU A 1 674 ? -29.323 1.197 31.708 1.00 95.31 674 LEU A C 1
ATOM 5416 O O . LEU A 1 674 ? -28.359 0.934 32.419 1.00 95.31 674 LEU A O 1
ATOM 5420 N N . ALA A 1 675 ? -30.517 0.619 31.866 1.00 94.94 675 ALA A N 1
ATOM 5421 C CA . ALA A 1 675 ? -30.738 -0.490 32.791 1.00 94.94 675 ALA A CA 1
ATOM 5422 C C . ALA A 1 675 ? -30.045 -1.773 32.299 1.00 94.94 675 ALA A C 1
ATOM 5424 O O . ALA A 1 675 ? -29.359 -2.429 33.071 1.00 94.94 675 ALA A O 1
ATOM 5425 N N . LEU A 1 676 ? -30.132 -2.086 31.000 1.00 96.38 676 LEU A N 1
ATOM 5426 C CA . LEU A 1 676 ? -29.378 -3.192 30.393 1.00 96.38 676 LEU A CA 1
ATOM 5427 C C . LEU A 1 676 ? -27.867 -3.020 30.581 1.00 96.38 676 LEU A C 1
ATOM 5429 O O . LEU A 1 676 ? -27.184 -3.968 30.958 1.00 96.38 676 LEU A O 1
ATOM 5433 N N . LEU A 1 677 ? -27.354 -1.802 30.374 1.00 97.62 677 LEU A N 1
ATOM 5434 C CA . LEU A 1 677 ? -25.944 -1.494 30.598 1.00 97.62 677 LEU A CA 1
ATOM 5435 C C . LEU A 1 677 ? -25.534 -1.725 32.054 1.00 97.62 677 LEU A C 1
ATOM 5437 O O . LEU A 1 677 ? -24.483 -2.311 32.290 1.00 97.62 677 LEU A O 1
ATOM 5441 N N . SER A 1 678 ? -26.339 -1.301 33.032 1.00 97.94 678 SER A N 1
ATOM 5442 C CA . SER A 1 678 ? -25.996 -1.513 34.441 1.00 97.94 678 SER A CA 1
ATOM 5443 C C . SER A 1 678 ? -26.073 -2.980 34.854 1.00 97.94 678 SER A C 1
ATOM 5445 O O . SER A 1 678 ? -25.167 -3.436 35.546 1.00 97.94 678 SER A O 1
ATOM 5447 N N . PHE A 1 679 ? -27.067 -3.743 34.381 1.00 97.88 679 PHE A N 1
ATOM 5448 C CA . PHE A 1 679 ? -27.097 -5.197 34.568 1.00 97.88 679 PHE A CA 1
ATOM 5449 C C . PHE A 1 679 ? -25.838 -5.851 33.997 1.00 97.88 679 PHE A C 1
ATOM 5451 O O . PHE A 1 679 ? -25.148 -6.579 34.706 1.00 97.88 679 PHE A O 1
ATOM 5458 N N . HIS A 1 680 ? -25.493 -5.532 32.748 1.00 97.38 680 HIS A N 1
ATOM 5459 C CA . HIS A 1 680 ? -24.319 -6.090 32.086 1.00 97.38 680 HIS A CA 1
ATOM 5460 C C . HIS A 1 680 ? -23.019 -5.745 32.829 1.00 97.38 680 HIS A C 1
ATOM 5462 O O . HIS A 1 680 ? -22.218 -6.637 33.092 1.00 97.38 680 HIS A O 1
ATOM 5468 N N . VAL A 1 681 ? -22.833 -4.483 33.237 1.00 97.69 681 VAL A N 1
ATOM 5469 C CA . VAL A 1 681 ? -21.679 -4.039 34.040 1.00 97.69 681 VAL A CA 1
ATOM 5470 C C . VAL A 1 681 ? -21.592 -4.812 35.355 1.00 97.69 681 VAL A C 1
ATOM 5472 O O . VAL A 1 681 ? -20.540 -5.354 35.672 1.00 97.69 681 VAL A O 1
ATOM 5475 N N . PHE A 1 682 ? -22.687 -4.898 36.111 1.00 98.25 682 PHE A N 1
ATOM 5476 C CA . PHE A 1 682 ? -22.688 -5.524 37.433 1.00 98.25 682 PHE A CA 1
ATOM 5477 C C . PHE A 1 682 ? -22.473 -7.040 37.387 1.00 98.25 682 PHE A C 1
ATOM 5479 O O . PHE A 1 682 ? -21.781 -7.568 38.259 1.00 98.25 682 PHE A O 1
ATOM 5486 N N . ILE A 1 683 ? -22.989 -7.727 36.361 1.00 96.94 683 ILE A N 1
ATOM 5487 C CA . ILE A 1 683 ? -22.710 -9.153 36.130 1.00 96.94 683 ILE A CA 1
ATOM 5488 C C . ILE A 1 683 ? -21.236 -9.353 35.760 1.00 96.94 683 ILE A C 1
ATOM 5490 O O . ILE A 1 683 ? -20.552 -10.163 36.386 1.00 96.94 683 ILE A O 1
ATOM 5494 N N . GLN A 1 684 ? -20.730 -8.604 34.773 1.00 94.12 684 GLN A N 1
ATOM 5495 C CA . GLN A 1 684 ? -19.355 -8.760 34.281 1.00 94.12 684 GLN A CA 1
ATOM 5496 C C . GLN A 1 684 ? -18.312 -8.422 35.352 1.00 94.12 684 GLN A C 1
ATOM 5498 O O . GLN A 1 684 ? -17.331 -9.148 35.514 1.00 94.12 684 GLN A O 1
ATOM 5503 N N . ASP A 1 685 ? -18.546 -7.369 36.137 1.00 92.50 685 ASP A N 1
ATOM 5504 C CA . ASP A 1 685 ? -17.636 -6.960 37.211 1.00 92.50 685 ASP A CA 1
ATOM 5505 C C . ASP A 1 685 ? -17.857 -7.728 38.522 1.00 92.50 685 ASP A C 1
ATOM 5507 O O . ASP A 1 685 ? -17.107 -7.512 39.483 1.00 92.50 685 ASP A O 1
ATOM 5511 N N . ARG A 1 686 ? -18.830 -8.653 38.543 1.00 94.62 686 ARG A N 1
ATOM 5512 C CA . ARG A 1 686 ? -19.162 -9.541 39.666 1.00 94.62 686 ARG A CA 1
ATOM 5513 C C . ARG A 1 686 ? -19.357 -8.764 40.967 1.00 94.62 686 ARG A C 1
ATOM 5515 O O . ARG A 1 686 ? -18.619 -8.961 41.929 1.00 94.62 686 ARG A O 1
ATOM 5522 N N . VAL A 1 687 ? -20.300 -7.823 40.973 1.00 96.81 687 VAL A N 1
ATOM 5523 C CA . VAL A 1 687 ? -20.631 -7.092 42.206 1.00 96.81 687 VAL A CA 1
ATOM 5524 C C . VAL A 1 687 ? -21.303 -8.026 43.215 1.00 96.81 687 VAL A C 1
ATOM 5526 O O . VAL A 1 687 ? -22.126 -8.860 42.842 1.00 96.81 687 VAL A O 1
ATOM 5529 N N . ASP A 1 688 ? -20.978 -7.865 44.495 1.00 96.56 688 ASP A N 1
ATOM 5530 C CA . ASP A 1 688 ? -21.528 -8.690 45.577 1.00 96.56 688 ASP A CA 1
ATOM 5531 C C . ASP A 1 688 ? -22.964 -8.288 45.929 1.00 96.56 688 ASP A C 1
ATOM 5533 O O . ASP A 1 688 ? -23.755 -9.099 46.412 1.00 96.56 688 ASP A O 1
ATOM 5537 N N . VAL A 1 689 ? -23.295 -7.014 45.710 1.00 98.06 689 VAL A N 1
ATOM 5538 C CA . VAL A 1 689 ? -24.624 -6.440 45.920 1.00 98.06 689 VAL A CA 1
ATOM 5539 C C . VAL A 1 689 ? -24.885 -5.356 44.887 1.00 98.06 689 VAL A C 1
ATOM 5541 O O . VAL A 1 689 ? -24.052 -4.472 44.684 1.00 98.06 689 VAL A O 1
ATOM 5544 N N . ALA A 1 690 ? -26.053 -5.396 44.251 1.00 98.38 690 ALA A N 1
ATOM 5545 C CA . ALA A 1 690 ? -26.504 -4.352 43.341 1.00 98.38 690 ALA A CA 1
ATOM 5546 C C . ALA A 1 690 ? -27.758 -3.648 43.872 1.00 98.38 690 ALA A C 1
ATOM 5548 O O . ALA A 1 690 ? -28.776 -4.272 44.172 1.00 98.38 690 ALA A O 1
ATOM 5549 N N . ILE A 1 691 ? -27.690 -2.324 43.971 1.00 98.69 691 ILE A N 1
ATOM 5550 C CA . ILE A 1 691 ? -28.776 -1.473 44.455 1.00 98.69 691 ILE A CA 1
ATOM 5551 C C . ILE A 1 691 ? -29.403 -0.784 43.249 1.00 98.69 691 ILE A C 1
ATOM 5553 O O . ILE A 1 691 ? -28.742 0.007 42.574 1.00 98.69 691 ILE A O 1
ATOM 5557 N N . PHE A 1 692 ? -30.676 -1.065 42.988 1.00 98.25 692 PHE A N 1
ATOM 5558 C CA . PHE A 1 692 ? -31.405 -0.512 41.851 1.00 98.25 692 PHE A CA 1
ATOM 5559 C C . PHE A 1 692 ? -32.486 0.462 42.305 1.00 98.25 692 PHE A C 1
ATOM 5561 O O . PHE A 1 692 ? -33.390 0.107 43.060 1.00 98.25 692 PHE A O 1
ATOM 5568 N N . GLU A 1 693 ? -32.422 1.688 41.797 1.00 97.81 693 GLU A N 1
ATOM 5569 C CA . GLU A 1 693 ? -33.527 2.642 41.828 1.00 97.81 693 GLU A CA 1
ATOM 5570 C C . GLU A 1 693 ? -34.433 2.444 40.601 1.00 97.81 693 GLU A C 1
ATOM 5572 O O . GLU A 1 693 ? -33.962 2.457 39.462 1.00 97.81 693 GLU A O 1
ATOM 5577 N N . THR A 1 694 ? -35.747 2.325 40.817 1.00 95.12 694 THR A N 1
ATOM 5578 C CA . THR A 1 694 ? -36.741 2.388 39.727 1.00 95.12 694 THR A CA 1
ATOM 5579 C C . THR A 1 694 ? -36.792 3.782 39.103 1.00 95.12 694 THR A C 1
ATOM 5581 O O . THR A 1 694 ? -36.702 4.777 39.829 1.00 95.12 694 THR A O 1
ATOM 5584 N N . HIS A 1 695 ? -37.068 3.890 37.802 1.00 90.12 695 HIS A N 1
ATOM 5585 C CA . HIS A 1 695 ? -37.151 5.179 37.109 1.00 90.12 695 HIS A CA 1
ATOM 5586 C C . HIS A 1 695 ? -38.387 5.993 37.514 1.00 90.12 695 HIS A C 1
ATOM 5588 O O . HIS A 1 695 ? -38.277 7.037 38.157 1.00 90.12 695 HIS A O 1
ATOM 5594 N N . LEU A 1 696 ? -39.576 5.527 37.127 1.00 80.44 696 LEU A N 1
ATOM 5595 C CA . LEU A 1 696 ? -40.842 6.254 37.314 1.00 80.44 696 LEU A CA 1
ATOM 5596 C C . LEU A 1 696 ? -41.809 5.475 38.208 1.00 80.44 696 LEU A C 1
ATOM 5598 O O . LEU A 1 696 ? -42.476 6.040 39.080 1.00 80.44 696 LEU A O 1
ATOM 5602 N N . GLY A 1 697 ? -41.880 4.168 37.970 1.00 84.56 697 GLY A N 1
ATOM 5603 C CA . GLY A 1 697 ? -42.918 3.285 38.469 1.00 84.56 697 GLY A CA 1
ATOM 5604 C C . GLY A 1 697 ? -42.383 2.205 39.404 1.00 84.56 697 GLY A C 1
ATOM 5605 O O . GLY A 1 697 ? -41.751 2.513 40.407 1.00 84.56 697 GLY A O 1
ATOM 5606 N N . GLY A 1 698 ? -42.725 0.958 39.088 1.00 90.25 698 GLY A N 1
ATOM 5607 C CA . GLY A 1 698 ? -42.393 -0.256 39.829 1.00 90.25 698 GLY A CA 1
ATOM 5608 C C . GLY A 1 698 ? -42.788 -1.475 38.995 1.00 90.25 698 GLY A C 1
ATOM 5609 O O . GLY A 1 698 ? -41.937 -2.018 38.313 1.00 90.25 698 GLY A O 1
ATOM 5610 N N . GLU A 1 699 ? -44.080 -1.819 38.935 1.00 91.38 699 GLU A N 1
ATOM 5611 C CA . GLU A 1 699 ? -44.620 -2.987 38.210 1.00 91.38 699 GLU A CA 1
ATOM 5612 C C . GLU A 1 699 ? -44.110 -3.070 36.765 1.00 91.38 699 GLU A C 1
ATOM 5614 O O . GLU A 1 699 ? -43.577 -4.096 36.357 1.00 91.38 699 GLU A O 1
ATOM 5619 N N . PHE A 1 700 ? -44.215 -1.965 36.029 1.00 87.44 700 PHE A N 1
ATOM 5620 C CA . PHE A 1 700 ? -43.828 -1.856 34.620 1.00 87.44 700 PHE A CA 1
ATOM 5621 C C . PHE A 1 700 ? -42.489 -1.126 34.407 1.00 87.44 700 PHE A C 1
ATOM 5623 O O . PHE A 1 700 ? -42.222 -0.574 33.342 1.00 87.44 700 PHE A O 1
ATOM 5630 N N . ASP A 1 701 ? -41.657 -1.028 35.445 1.00 90.56 701 ASP A N 1
ATOM 5631 C CA . ASP A 1 701 ? -40.344 -0.392 35.330 1.00 90.56 701 ASP A CA 1
ATOM 5632 C C . ASP A 1 701 ? -39.339 -1.327 34.638 1.00 90.56 701 ASP A C 1
ATOM 5634 O O . ASP A 1 701 ? -39.372 -2.538 34.848 1.00 90.56 701 ASP A O 1
ATOM 5638 N N . ALA A 1 702 ? -38.405 -0.779 33.852 1.00 90.12 702 ALA A N 1
ATOM 5639 C CA . ALA A 1 702 ? -37.392 -1.581 33.154 1.00 90.12 702 ALA A CA 1
ATOM 5640 C C . ALA A 1 702 ? -36.513 -2.389 34.123 1.00 90.12 702 ALA A C 1
ATOM 5642 O O . ALA A 1 702 ? -36.003 -3.449 33.773 1.00 90.12 702 ALA A O 1
ATOM 5643 N N . THR A 1 703 ? -36.355 -1.906 35.357 1.00 93.75 703 THR A N 1
ATOM 5644 C CA . THR A 1 703 ? -35.609 -2.615 36.401 1.00 93.75 703 THR A CA 1
ATOM 5645 C C . THR A 1 703 ? -36.382 -3.795 37.007 1.00 93.75 703 THR A C 1
ATOM 5647 O O . THR A 1 703 ? -35.780 -4.643 37.652 1.00 93.75 703 THR A O 1
ATOM 5650 N N . ASN A 1 704 ? -37.698 -3.913 36.787 1.00 93.94 704 ASN A N 1
ATOM 5651 C CA . ASN A 1 704 ? -38.548 -4.931 37.423 1.00 93.94 704 ASN A CA 1
ATOM 5652 C C . ASN A 1 704 ? -38.528 -6.314 36.745 1.00 93.94 704 ASN A C 1
ATOM 5654 O O . ASN A 1 704 ? -39.356 -7.173 37.063 1.00 93.94 704 ASN A O 1
ATOM 5658 N N . ILE A 1 705 ? -37.552 -6.550 35.863 1.00 94.12 705 ILE A N 1
ATOM 5659 C CA . ILE A 1 705 ? -37.159 -7.900 35.429 1.00 94.12 705 ILE A CA 1
ATOM 5660 C C . ILE A 1 705 ? -36.395 -8.663 36.518 1.00 94.12 705 ILE A C 1
ATOM 5662 O O . ILE A 1 705 ? -36.244 -9.874 36.428 1.00 94.12 705 ILE A O 1
ATOM 5666 N N . ILE A 1 706 ? -35.941 -7.968 37.566 1.00 94.69 706 ILE A N 1
ATOM 5667 C CA . ILE A 1 706 ? -35.342 -8.582 38.751 1.00 94.69 706 ILE A CA 1
ATOM 5668 C C . ILE A 1 706 ? -36.414 -9.451 39.428 1.00 94.69 706 ILE A C 1
ATOM 5670 O O . ILE A 1 706 ? -37.409 -8.945 39.960 1.00 94.69 706 ILE A O 1
ATOM 5674 N N . SER A 1 707 ? -36.238 -10.771 39.371 1.00 92.75 707 SER A N 1
ATOM 5675 C CA . SER A 1 707 ? -37.240 -11.735 39.836 1.00 92.75 707 SER A CA 1
ATOM 5676 C C . SER A 1 707 ? -37.107 -12.072 41.320 1.00 92.75 707 SER A C 1
ATOM 5678 O O . SER A 1 707 ? -38.132 -12.242 41.975 1.00 92.75 707 SER A O 1
ATOM 5680 N N . ALA A 1 708 ? -35.881 -12.136 41.858 1.00 94.75 708 ALA A N 1
ATOM 5681 C CA . ALA A 1 708 ? -35.620 -12.485 43.258 1.00 94.75 708 ALA A CA 1
ATOM 5682 C C . ALA A 1 708 ? -34.687 -11.470 43.963 1.00 94.75 708 ALA A C 1
ATOM 5684 O O . ALA A 1 708 ? -33.545 -11.794 44.299 1.00 94.75 708 ALA A O 1
ATOM 5685 N N . PRO A 1 709 ? -35.143 -10.223 44.203 1.00 97.12 709 PRO A N 1
ATOM 5686 C CA . PRO A 1 709 ? -34.415 -9.281 45.046 1.00 97.12 709 PRO A CA 1
ATOM 5687 C C . PRO A 1 709 ? -34.398 -9.767 46.501 1.00 97.12 709 PRO A C 1
ATOM 5689 O O . PRO A 1 709 ? -35.393 -10.277 47.011 1.00 97.12 709 PRO A O 1
ATOM 5692 N N . ILE A 1 710 ? -33.297 -9.538 47.214 1.00 97.75 710 ILE A N 1
ATOM 5693 C CA . ILE A 1 710 ? -33.176 -9.902 48.635 1.00 97.75 710 ILE A CA 1
ATOM 5694 C C . ILE A 1 710 ? -34.048 -8.990 49.494 1.00 97.75 710 ILE A C 1
ATOM 5696 O O . ILE A 1 710 ? -34.736 -9.446 50.406 1.00 97.75 710 ILE A O 1
ATOM 5700 N N . VAL A 1 711 ? -34.037 -7.695 49.171 1.00 98.12 711 VAL A N 1
ATOM 5701 C CA . VAL A 1 711 ? -34.824 -6.682 49.871 1.00 98.12 711 VAL A CA 1
ATOM 5702 C C . VAL A 1 711 ? -35.458 -5.733 48.863 1.00 98.12 711 VAL A C 1
ATOM 5704 O O . VAL A 1 711 ? -34.813 -5.284 47.914 1.00 98.12 711 VAL A O 1
ATOM 5707 N N . THR A 1 712 ? -36.716 -5.386 49.103 1.00 98.50 712 THR A N 1
ATOM 5708 C CA . THR A 1 712 ? -37.460 -4.367 48.361 1.00 98.50 712 THR A CA 1
ATOM 5709 C C . THR A 1 712 ? -37.855 -3.236 49.301 1.00 98.50 712 THR A C 1
ATOM 5711 O O . THR A 1 712 ? -38.237 -3.467 50.450 1.00 98.50 712 THR A O 1
ATOM 5714 N N . ALA A 1 713 ? -37.746 -1.994 48.835 1.00 98.38 713 ALA A N 1
ATOM 5715 C CA . ALA A 1 713 ? -38.024 -0.820 49.652 1.00 98.38 713 ALA A CA 1
ATOM 5716 C C . ALA A 1 713 ? -38.880 0.208 48.914 1.00 98.38 713 ALA A C 1
ATOM 5718 O O . ALA A 1 713 ? -38.573 0.603 47.790 1.00 98.38 713 ALA A O 1
ATOM 5719 N N . ILE A 1 714 ? -39.929 0.687 49.580 1.00 98.31 714 ILE A N 1
ATOM 5720 C CA . ILE A 1 714 ? -40.803 1.751 49.086 1.00 98.31 714 ILE A CA 1
ATOM 5721 C C . ILE A 1 714 ? -40.590 3.014 49.921 1.00 98.31 714 ILE A C 1
ATOM 5723 O O . ILE A 1 714 ? -41.012 3.078 51.080 1.00 98.31 714 ILE A O 1
ATOM 5727 N N . THR A 1 715 ? -39.954 4.030 49.340 1.00 97.38 715 THR A N 1
ATOM 5728 C CA . THR A 1 715 ? -39.809 5.352 49.968 1.00 97.38 715 THR A CA 1
ATOM 5729 C C . THR A 1 715 ? -41.143 6.111 49.960 1.00 97.38 715 THR A C 1
ATOM 5731 O O . THR A 1 715 ? -42.175 5.584 49.539 1.00 97.38 715 THR A O 1
ATOM 5734 N N . SER A 1 716 ? -41.158 7.361 50.432 1.00 95.19 716 SER A N 1
ATOM 5735 C CA . SER A 1 716 ? -42.393 8.153 50.493 1.00 95.19 716 SER A CA 1
ATOM 5736 C C . SER A 1 716 ? -43.116 8.217 49.139 1.00 95.19 716 SER A C 1
ATOM 5738 O O . SER A 1 716 ? -42.509 8.516 48.098 1.00 95.19 716 SER A O 1
ATOM 5740 N N . ILE A 1 717 ? -44.417 7.923 49.156 1.00 95.19 717 ILE A N 1
ATOM 5741 C CA . ILE A 1 717 ? -45.298 8.023 47.993 1.00 95.19 717 ILE A CA 1
ATOM 5742 C C . ILE A 1 717 ? -46.112 9.305 48.118 1.00 95.19 717 ILE A C 1
ATOM 5744 O O . ILE A 1 717 ? -46.712 9.593 49.146 1.00 95.19 717 ILE A O 1
ATOM 5748 N N . SER A 1 718 ? -46.134 10.074 47.039 1.00 91.38 718 SER A N 1
ATOM 5749 C CA . SER A 1 718 ? -46.992 11.244 46.882 1.00 91.38 718 SER A CA 1
ATOM 5750 C C . SER A 1 718 ? -47.538 11.287 45.460 1.00 91.38 718 SER A C 1
ATOM 5752 O O . SER A 1 718 ? -47.007 10.608 44.574 1.00 91.38 718 SER A O 1
ATOM 5754 N N . MET A 1 719 ? -48.553 12.121 45.233 1.00 88.19 719 MET A N 1
ATOM 5755 C CA . MET A 1 719 ? -49.078 12.374 43.892 1.00 88.19 719 MET A CA 1
ATOM 5756 C C . MET A 1 719 ? -47.976 12.855 42.947 1.00 88.19 719 MET A C 1
ATOM 5758 O O . MET A 1 719 ? -47.337 13.872 43.209 1.00 88.19 719 MET A O 1
ATOM 5762 N N . ASP A 1 720 ? -47.780 12.124 41.853 1.00 80.38 720 ASP A N 1
ATOM 5763 C CA . ASP A 1 720 ? -46.802 12.419 40.811 1.00 80.38 720 ASP A CA 1
ATOM 5764 C C . ASP A 1 720 ? -47.170 11.683 39.512 1.00 80.38 720 ASP A C 1
ATOM 5766 O O . ASP A 1 720 ? -47.826 10.645 39.547 1.00 80.38 720 ASP A O 1
ATOM 5770 N N . HIS A 1 721 ? -46.779 12.229 38.358 1.00 74.56 721 HIS A N 1
ATOM 5771 C CA . HIS A 1 721 ? -46.937 11.595 37.041 1.00 74.56 721 HIS A CA 1
ATOM 5772 C C . HIS A 1 721 ? -48.333 11.009 36.728 1.00 74.56 721 HIS A C 1
ATOM 5774 O O . HIS A 1 721 ? -48.442 9.948 36.115 1.00 74.56 721 HIS A O 1
ATOM 5780 N N . ARG A 1 722 ? -49.407 11.740 37.072 1.00 77.94 722 ARG A N 1
ATOM 5781 C CA . ARG A 1 722 ? -50.818 11.302 36.941 1.00 77.94 722 ARG A CA 1
ATOM 5782 C C . ARG A 1 722 ? -51.200 10.727 35.571 1.00 77.94 722 ARG A C 1
ATOM 5784 O O . ARG A 1 722 ? -51.992 9.799 35.487 1.00 77.94 722 ARG A O 1
ATOM 5791 N N . LYS A 1 723 ? -50.631 11.282 34.494 1.00 70.00 723 LYS A N 1
ATOM 5792 C CA . LYS A 1 723 ? -50.887 10.833 33.112 1.00 70.00 723 LYS A CA 1
ATOM 5793 C C . LYS A 1 723 ? -50.354 9.423 32.822 1.00 70.00 723 LYS A C 1
ATOM 5795 O O . LYS A 1 723 ? -50.855 8.777 31.916 1.00 70.00 723 LYS A O 1
ATOM 5800 N N . LEU A 1 724 ? -49.333 8.981 33.558 1.00 69.88 724 LEU A N 1
ATOM 5801 C CA . LEU A 1 724 ? -48.679 7.684 33.382 1.00 69.88 724 LEU A CA 1
ATOM 5802 C C . LEU A 1 724 ? -49.132 6.698 34.458 1.00 69.88 724 LEU A C 1
ATOM 5804 O O . LEU A 1 724 ? -49.661 5.649 34.135 1.00 69.88 724 LEU A O 1
ATOM 5808 N N . LEU A 1 725 ? -48.969 7.043 35.736 1.00 78.88 725 LEU A N 1
ATOM 5809 C CA . LEU A 1 725 ? -49.173 6.103 36.847 1.00 78.88 725 LEU A CA 1
ATOM 5810 C C . LEU A 1 725 ? -50.624 6.015 37.339 1.00 78.88 725 LEU A C 1
ATOM 5812 O O . LEU A 1 725 ? -50.906 5.229 38.236 1.00 78.88 725 LEU A O 1
ATOM 5816 N N . GLY A 1 726 ? -51.529 6.809 36.765 1.00 81.94 726 GLY A N 1
ATOM 5817 C CA . GLY A 1 726 ? -52.944 6.844 37.117 1.00 81.94 726 GLY A CA 1
ATOM 5818 C C . GLY A 1 726 ? -53.352 8.084 37.923 1.00 81.94 726 GLY A C 1
ATOM 5819 O O . GLY A 1 726 ? -52.510 8.831 38.432 1.00 81.94 726 GLY A O 1
ATOM 5820 N N . PRO A 1 727 ? -54.665 8.346 38.025 1.00 85.88 727 PRO A N 1
ATOM 5821 C CA . PRO A 1 727 ? -55.178 9.613 38.539 1.00 85.88 727 PRO A CA 1
ATOM 5822 C C . PRO A 1 727 ? -55.104 9.759 40.067 1.00 85.88 727 PRO A C 1
ATOM 5824 O O . PRO A 1 727 ? -55.181 10.892 40.550 1.00 85.88 727 PRO A O 1
ATOM 5827 N N . THR A 1 728 ? -54.948 8.663 40.822 1.00 91.81 728 THR A N 1
ATOM 5828 C CA . THR A 1 728 ? -55.015 8.660 42.298 1.00 91.81 728 THR A CA 1
ATOM 5829 C C . THR A 1 728 ? -53.729 8.158 42.960 1.00 91.81 728 THR A C 1
ATOM 5831 O O . THR A 1 728 ? -52.882 7.531 42.318 1.00 91.81 728 THR A O 1
ATOM 5834 N N . ILE A 1 729 ? -53.576 8.425 44.262 1.00 93.44 729 ILE A N 1
ATOM 5835 C CA . ILE A 1 729 ? -52.383 8.028 45.022 1.00 93.44 729 ILE A CA 1
ATOM 5836 C C . ILE A 1 729 ? -52.302 6.504 45.188 1.00 93.44 729 ILE A C 1
ATOM 5838 O O . ILE A 1 729 ? -51.211 5.940 45.211 1.00 93.44 729 ILE A O 1
ATOM 5842 N N . GLU A 1 730 ? -53.452 5.831 45.211 1.00 94.81 730 GLU A N 1
ATOM 5843 C CA . GLU A 1 730 ? -53.596 4.378 45.253 1.00 94.81 730 GLU A CA 1
ATOM 5844 C C . GLU A 1 730 ? -53.054 3.727 43.980 1.00 94.81 730 GLU A C 1
ATOM 5846 O O . GLU A 1 730 ? -52.326 2.743 44.071 1.00 94.81 730 GLU A O 1
ATOM 5851 N N . HIS A 1 731 ? -53.322 4.304 42.801 1.00 91.44 731 HIS A N 1
ATOM 5852 C CA . HIS A 1 731 ? -52.761 3.805 41.539 1.00 91.44 731 HIS A CA 1
ATOM 5853 C C . HIS A 1 731 ? -51.227 3.900 41.537 1.00 91.44 731 HIS A C 1
ATOM 5855 O O . HIS A 1 731 ? -50.529 2.947 41.182 1.00 91.44 731 HIS A O 1
ATOM 5861 N N . ILE A 1 732 ? -50.690 5.027 42.017 1.00 93.25 732 ILE A N 1
ATOM 5862 C CA . ILE A 1 732 ? -49.243 5.237 42.151 1.00 93.25 732 ILE A CA 1
ATOM 5863 C C . ILE A 1 732 ? -48.645 4.230 43.143 1.00 93.25 732 ILE A C 1
ATOM 5865 O O . ILE A 1 732 ? -47.588 3.652 42.875 1.00 93.25 732 ILE A O 1
ATOM 5869 N N . ALA A 1 733 ? -49.315 4.004 44.276 1.00 95.44 733 ALA A N 1
ATOM 5870 C CA . ALA A 1 733 ? -48.891 3.044 45.287 1.00 95.44 733 ALA A CA 1
ATOM 5871 C C . ALA A 1 733 ? -48.902 1.608 44.754 1.00 95.44 733 ALA A C 1
ATOM 5873 O O . ALA A 1 733 ? -47.911 0.899 44.926 1.00 95.44 733 ALA A O 1
ATOM 5874 N N . TRP A 1 734 ? -49.960 1.211 44.042 1.00 95.06 734 TRP A N 1
ATOM 5875 C CA . TRP A 1 734 ? -50.080 -0.102 43.408 1.00 95.06 734 TRP A CA 1
ATOM 5876 C C . TRP A 1 734 ? -48.928 -0.352 42.439 1.00 95.06 734 TRP A C 1
ATOM 5878 O O . TRP A 1 734 ? -48.274 -1.397 42.489 1.00 95.06 734 TRP A O 1
ATOM 5888 N N . HIS A 1 735 ? -48.635 0.647 41.603 1.00 92.94 735 HIS A N 1
ATOM 5889 C CA . HIS A 1 735 ? -47.585 0.541 40.607 1.00 92.94 735 HIS A CA 1
ATOM 5890 C C . HIS A 1 735 ? -46.204 0.465 41.260 1.00 92.94 735 HIS A C 1
ATOM 5892 O O . HIS A 1 735 ? -45.377 -0.336 40.843 1.00 92.94 735 HIS A O 1
ATOM 5898 N N . LYS A 1 736 ? -45.918 1.265 42.292 1.00 94.75 736 LYS A N 1
ATOM 5899 C CA . LYS A 1 736 ? -44.613 1.245 42.978 1.00 94.75 736 LYS A CA 1
ATOM 5900 C C . LYS A 1 736 ? -44.401 -0.029 43.789 1.00 94.75 736 LYS A C 1
ATOM 5902 O O . LYS A 1 736 ? -43.309 -0.578 43.753 1.00 94.75 736 LYS A O 1
ATOM 5907 N N . ALA A 1 737 ? -45.449 -0.541 44.431 1.00 96.69 737 ALA A N 1
ATOM 5908 C CA . ALA A 1 737 ? -45.432 -1.823 45.137 1.00 96.69 737 ALA A CA 1
ATOM 5909 C C . ALA A 1 737 ? -45.227 -3.034 44.214 1.00 96.69 737 ALA A C 1
ATOM 5911 O O . ALA A 1 737 ? -44.999 -4.140 44.692 1.00 96.69 737 ALA A O 1
ATOM 5912 N N . GLY A 1 738 ? -45.281 -2.845 42.894 1.00 94.94 738 GLY A N 1
ATOM 5913 C CA . GLY A 1 738 ? -45.040 -3.907 41.924 1.00 94.94 738 GLY A CA 1
ATOM 5914 C C . GLY A 1 738 ? -43.636 -4.517 41.945 1.00 94.94 738 GLY A C 1
ATOM 5915 O O . GLY A 1 738 ? -43.429 -5.594 41.385 1.00 94.94 738 GLY A O 1
ATOM 5916 N N . ILE A 1 739 ? -42.685 -3.858 42.615 1.00 96.38 739 ILE A N 1
ATOM 5917 C CA . ILE A 1 739 ? -41.350 -4.415 42.859 1.00 96.38 739 ILE A CA 1
ATOM 5918 C C . ILE A 1 739 ? -41.328 -5.462 43.976 1.00 96.38 739 ILE A C 1
ATOM 5920 O O . ILE A 1 739 ? -40.313 -6.123 44.145 1.00 96.38 739 ILE A O 1
ATOM 5924 N N . PHE A 1 740 ? -42.402 -5.619 44.760 1.00 97.81 740 PHE A N 1
ATOM 5925 C CA . PHE A 1 740 ? -42.484 -6.698 45.741 1.00 97.81 740 PHE A CA 1
ATOM 5926 C C . PHE A 1 740 ? -42.487 -8.050 45.024 1.00 97.81 740 PHE A C 1
ATOM 5928 O O . PHE A 1 740 ? -43.227 -8.253 44.056 1.00 97.81 740 PHE A O 1
ATOM 5935 N N . LYS A 1 741 ? -41.658 -8.977 45.508 1.00 95.88 741 LYS A N 1
ATOM 5936 C CA . LYS A 1 741 ? -41.491 -10.316 44.937 1.00 95.88 741 LYS A CA 1
ATOM 5937 C C . LYS A 1 741 ? -41.554 -11.369 46.047 1.00 95.88 741 LYS A C 1
ATOM 5939 O O . LYS A 1 741 ? -41.028 -11.102 47.131 1.00 95.88 741 LYS A O 1
ATOM 5944 N N . PRO A 1 742 ? -42.136 -12.552 45.785 1.00 93.75 742 PRO A N 1
ATOM 5945 C CA . PRO A 1 742 ? -42.112 -13.668 46.724 1.00 93.75 742 PRO A CA 1
ATOM 5946 C C . PRO A 1 742 ? -40.691 -13.969 47.220 1.00 93.75 742 PRO A C 1
ATOM 5948 O O . PRO A 1 742 ? -39.737 -13.925 46.446 1.00 93.75 742 PRO A O 1
ATOM 5951 N N . GLY A 1 743 ? -40.549 -14.260 48.514 1.00 89.38 743 GLY A N 1
ATOM 5952 C CA . GLY A 1 743 ? -39.252 -14.553 49.141 1.00 89.38 743 GLY A CA 1
ATOM 5953 C C . GLY A 1 743 ? -38.366 -13.331 49.427 1.00 89.38 743 GLY A C 1
ATOM 5954 O O . GLY A 1 743 ? -37.329 -13.485 50.068 1.00 89.38 743 GLY A O 1
ATOM 5955 N N . SER A 1 744 ? -38.769 -12.124 49.011 1.00 94.75 744 SER A N 1
ATOM 5956 C CA . SER A 1 744 ? -38.062 -10.875 49.317 1.00 94.75 744 SER A CA 1
ATOM 5957 C C . SER A 1 744 ? -38.541 -10.252 50.629 1.00 94.75 744 SER A C 1
ATOM 5959 O O . SER A 1 744 ? -39.733 -10.265 50.942 1.00 94.75 744 SER A O 1
ATOM 5961 N N . LEU A 1 745 ? -37.633 -9.625 51.379 1.00 97.06 745 LEU A N 1
ATOM 5962 C CA . LEU A 1 745 ? -38.006 -8.809 52.534 1.00 97.06 745 LEU A CA 1
ATOM 5963 C C . LEU A 1 745 ? -38.524 -7.444 52.054 1.00 97.06 745 LEU A C 1
ATOM 5965 O O . LEU A 1 745 ? -37.813 -6.720 51.359 1.00 97.06 745 LEU A O 1
ATOM 5969 N N . ALA A 1 746 ? -39.752 -7.074 52.424 1.00 97.88 746 ALA A N 1
ATOM 5970 C CA . ALA A 1 746 ? -40.395 -5.845 51.958 1.00 97.88 746 ALA A CA 1
ATOM 5971 C C . ALA A 1 746 ? -40.450 -4.769 53.053 1.00 97.88 746 ALA A C 1
ATOM 5973 O O . ALA A 1 746 ? -41.000 -4.984 54.135 1.00 97.88 746 ALA A O 1
ATOM 5974 N N . PHE A 1 747 ? -39.938 -3.576 52.752 1.00 98.38 747 PHE A N 1
ATOM 5975 C CA . PHE A 1 747 ? -39.941 -2.425 53.656 1.00 98.38 747 PHE A CA 1
ATOM 5976 C C . PHE A 1 747 ? -40.595 -1.201 53.020 1.00 98.38 747 PHE A C 1
ATOM 5978 O O . PHE A 1 747 ? -40.553 -0.997 51.807 1.00 98.38 747 PHE A O 1
ATOM 5985 N N . SER A 1 748 ? -41.161 -0.327 53.846 1.00 98.12 748 SER A N 1
ATOM 5986 C CA . SER A 1 748 ? -41.578 1.004 53.412 1.00 98.12 748 SER A CA 1
ATOM 5987 C C . SER A 1 748 ? -41.332 2.045 54.495 1.00 98.12 748 SER A C 1
ATOM 5989 O O . SER A 1 748 ? -41.388 1.727 55.678 1.00 98.12 748 SER A O 1
ATOM 5991 N N . SER A 1 749 ? -41.089 3.301 54.117 1.00 96.00 749 SER A N 1
ATOM 5992 C CA . SER A 1 749 ? -41.245 4.416 55.059 1.00 96.00 749 SER A CA 1
ATOM 5993 C C . SER A 1 749 ? -42.694 4.501 55.547 1.00 96.00 749 SER A C 1
ATOM 5995 O O . SER A 1 749 ? -43.597 4.011 54.873 1.00 96.00 749 SER A O 1
ATOM 5997 N N . LEU A 1 750 ? -42.952 5.162 56.678 1.00 94.12 750 LEU A N 1
ATOM 5998 C CA . LEU A 1 750 ? -44.328 5.500 57.069 1.00 94.12 750 LEU A CA 1
ATOM 5999 C C . LEU A 1 750 ? -45.066 6.222 55.924 1.00 94.12 750 LEU A C 1
ATOM 6001 O O . LEU A 1 750 ? -44.500 7.102 55.274 1.00 94.12 750 LEU A O 1
ATOM 6005 N N . GLN A 1 751 ? -46.320 5.833 55.686 1.00 95.25 751 GLN A N 1
ATOM 6006 C CA . GLN A 1 751 ? -47.182 6.377 54.633 1.00 95.25 751 GLN A CA 1
ATOM 6007 C C . GLN A 1 751 ? -48.524 6.822 55.222 1.00 95.25 751 GLN A C 1
ATOM 6009 O O . GLN A 1 751 ? -48.911 6.390 56.308 1.00 95.25 751 GLN A O 1
ATOM 6014 N N . GLU A 1 752 ? -49.265 7.627 54.465 1.00 94.12 752 GLU A N 1
ATOM 6015 C CA . GLU A 1 752 ? -50.683 7.880 54.730 1.00 94.12 752 GLU A CA 1
ATOM 6016 C C . GLU A 1 752 ? -51.504 6.586 54.631 1.00 94.12 752 GLU A C 1
ATOM 6018 O O . GLU A 1 752 ? -51.144 5.655 53.904 1.00 94.12 752 GLU A O 1
ATOM 6023 N N . GLN A 1 753 ? -52.634 6.528 55.340 1.00 95.56 753 GLN A N 1
ATOM 6024 C CA . GLN A 1 753 ? -53.416 5.298 55.495 1.00 95.56 753 GLN A CA 1
ATOM 6025 C C . GLN A 1 753 ? -53.884 4.702 54.156 1.00 95.56 753 GLN A C 1
ATOM 6027 O O . GLN A 1 753 ? -53.858 3.480 53.997 1.00 95.56 753 GLN A O 1
ATOM 6032 N N . ALA A 1 754 ? -54.256 5.541 53.183 1.00 94.62 754 ALA A N 1
ATOM 6033 C CA . ALA A 1 754 ? -54.668 5.098 51.848 1.00 94.62 754 ALA A CA 1
ATOM 6034 C C . ALA A 1 754 ? -53.538 4.342 51.124 1.00 94.62 754 ALA A C 1
ATOM 6036 O O . ALA A 1 754 ? -53.714 3.206 50.687 1.00 94.62 754 ALA A O 1
ATOM 6037 N N . VAL A 1 755 ? -52.332 4.919 51.101 1.00 96.75 755 VAL A N 1
ATOM 6038 C CA . VAL A 1 755 ? -51.136 4.288 50.523 1.00 96.75 755 VAL A CA 1
ATOM 6039 C C . VAL A 1 755 ? -50.748 3.037 51.306 1.00 96.75 755 VAL A C 1
ATOM 6041 O O . VAL A 1 755 ? -50.510 1.992 50.706 1.00 96.75 755 VAL A O 1
ATOM 6044 N N . ALA A 1 756 ? -50.707 3.112 52.640 1.00 97.25 756 ALA A N 1
ATOM 6045 C CA . ALA A 1 756 ? -50.336 1.982 53.488 1.00 97.25 756 ALA A CA 1
ATOM 6046 C C . ALA A 1 756 ? -51.258 0.772 53.269 1.00 97.25 756 ALA A C 1
ATOM 6048 O O . ALA A 1 756 ? -50.788 -0.365 53.271 1.00 97.25 756 ALA A O 1
ATOM 6049 N N . THR A 1 757 ? -52.553 1.011 53.041 1.00 97.62 757 THR A N 1
ATOM 6050 C CA . THR A 1 757 ? -53.537 -0.036 52.724 1.00 97.62 757 THR A CA 1
ATOM 6051 C C . THR A 1 757 ? -53.200 -0.727 51.404 1.00 97.62 757 THR A C 1
ATOM 6053 O O . THR A 1 757 ? -53.083 -1.951 51.377 1.00 97.62 757 THR A O 1
ATOM 6056 N N . VAL A 1 758 ? -52.925 0.039 50.343 1.00 97.88 758 VAL A N 1
ATOM 6057 C CA . VAL A 1 758 ? -52.531 -0.515 49.036 1.00 97.88 758 VAL A CA 1
ATOM 6058 C C . VAL A 1 758 ? -51.208 -1.276 49.113 1.00 97.88 758 VAL A C 1
ATOM 6060 O O . VAL A 1 758 ? -51.089 -2.353 48.534 1.00 97.88 758 VAL A O 1
ATOM 6063 N N . LEU A 1 759 ? -50.216 -0.765 49.852 1.00 98.12 759 LEU A N 1
ATOM 6064 C CA . LEU A 1 759 ? -48.938 -1.462 50.027 1.00 98.12 759 LEU A CA 1
ATOM 6065 C C . LEU A 1 759 ? -49.115 -2.805 50.747 1.00 98.12 759 LEU A C 1
ATOM 6067 O O . LEU A 1 759 ? -48.504 -3.786 50.333 1.00 98.12 759 LEU A O 1
ATOM 6071 N N . ARG A 1 760 ? -49.959 -2.879 51.788 1.00 98.31 760 ARG A N 1
ATOM 6072 C CA . ARG A 1 760 ? -50.268 -4.144 52.484 1.00 98.31 760 ARG A CA 1
ATOM 6073 C C . ARG A 1 760 ? -51.003 -5.127 51.580 1.00 98.31 760 ARG A C 1
ATOM 6075 O O . ARG A 1 760 ? -50.657 -6.308 51.562 1.00 98.31 760 ARG A O 1
ATOM 6082 N N . GLN A 1 761 ? -51.978 -4.642 50.814 1.00 97.81 761 GLN A N 1
ATOM 6083 C CA . GLN A 1 761 ? -52.697 -5.464 49.848 1.00 97.81 761 GLN A CA 1
ATOM 6084 C C . GLN A 1 761 ? -51.733 -6.026 48.795 1.00 97.81 761 GLN A C 1
ATOM 6086 O O . GLN A 1 761 ? -51.686 -7.236 48.599 1.00 97.81 761 GLN A O 1
ATOM 6091 N N . ARG A 1 762 ? -50.887 -5.180 48.191 1.00 97.06 762 ARG A N 1
ATOM 6092 C CA . ARG A 1 762 ? -49.908 -5.631 47.192 1.00 97.06 762 ARG A CA 1
ATOM 6093 C C . ARG A 1 762 ? -48.846 -6.558 47.757 1.00 97.06 762 ARG A C 1
ATOM 6095 O O . ARG A 1 762 ? -48.453 -7.494 47.074 1.00 97.06 762 ARG A O 1
ATOM 6102 N N . ALA A 1 763 ? -48.399 -6.327 48.987 1.00 97.00 763 ALA A N 1
ATOM 6103 C CA . ALA A 1 763 ? -47.496 -7.246 49.667 1.00 97.00 763 ALA A CA 1
ATOM 6104 C C . ALA A 1 763 ? -48.147 -8.635 49.796 1.00 97.00 763 ALA A C 1
ATOM 6106 O O . ALA A 1 763 ? -47.542 -9.627 49.399 1.00 97.00 763 ALA A O 1
ATOM 6107 N N . THR A 1 764 ? -49.417 -8.684 50.215 1.00 97.19 764 THR A N 1
ATOM 6108 C CA . THR A 1 764 ? -50.196 -9.929 50.332 1.00 97.19 764 THR A CA 1
ATOM 6109 C C . THR A 1 764 ? -50.357 -10.624 48.976 1.00 97.19 764 THR A C 1
ATOM 6111 O O . THR A 1 764 ? -50.081 -11.814 48.867 1.00 97.19 764 THR A O 1
ATOM 6114 N N . GLU A 1 765 ? -50.714 -9.882 47.921 1.00 96.56 765 GLU A N 1
ATOM 6115 C CA . GLU A 1 765 ? -50.811 -10.400 46.543 1.00 96.56 765 GLU A CA 1
ATOM 6116 C C . GLU A 1 765 ? -49.485 -10.988 46.033 1.00 96.56 765 GLU A C 1
ATOM 6118 O O . GLU A 1 765 ? -49.484 -11.946 45.265 1.00 96.56 765 GLU A O 1
ATOM 6123 N N . LYS A 1 766 ? -48.348 -10.421 46.452 1.00 95.62 766 LYS A N 1
ATOM 6124 C CA . LYS A 1 766 ? -47.000 -10.881 46.082 1.00 95.62 766 LYS A CA 1
ATOM 6125 C C . LYS A 1 766 ? -46.407 -11.868 47.103 1.00 95.62 766 LYS A C 1
ATOM 6127 O O . LYS A 1 766 ? -45.230 -12.203 46.995 1.00 95.62 766 LYS A O 1
ATOM 6132 N N . GLY A 1 767 ? -47.192 -12.335 48.080 1.00 95.62 767 GLY A N 1
ATOM 6133 C CA . GLY A 1 767 ? -46.778 -13.343 49.062 1.00 95.62 767 GLY A CA 1
ATOM 6134 C C . GLY A 1 767 ? -45.732 -12.869 50.079 1.00 95.62 767 GLY A C 1
ATOM 6135 O O . GLY A 1 767 ? -44.943 -13.679 50.560 1.00 95.62 767 GLY A O 1
ATOM 6136 N N . VAL A 1 768 ? -45.691 -11.572 50.394 1.00 96.31 768 VAL A N 1
ATOM 6137 C CA . VAL A 1 768 ? -44.755 -10.975 51.362 1.00 96.31 768 VAL A CA 1
ATOM 6138 C C . VAL A 1 768 ? -45.479 -10.099 52.384 1.00 96.31 768 VAL A C 1
ATOM 6140 O O . VAL A 1 768 ? -46.604 -9.655 52.172 1.00 96.31 768 VAL A O 1
ATOM 6143 N N . VAL A 1 769 ? -44.822 -9.808 53.507 1.00 95.50 769 VAL A N 1
ATOM 6144 C CA . VAL A 1 769 ? -45.321 -8.857 54.511 1.00 95.50 769 VAL A CA 1
ATOM 6145 C C . VAL A 1 769 ? -44.468 -7.598 54.460 1.00 95.50 769 VAL A C 1
ATOM 6147 O O . VAL A 1 769 ? -43.253 -7.661 54.633 1.00 95.50 769 VAL A O 1
ATOM 6150 N N . VAL A 1 770 ? -45.101 -6.444 54.240 1.00 97.44 770 VAL A N 1
ATOM 6151 C CA . VAL A 1 770 ? -44.406 -5.151 54.248 1.00 97.44 770 VAL A CA 1
ATOM 6152 C C . VAL A 1 770 ? -44.245 -4.620 55.675 1.00 97.44 770 VAL A C 1
ATOM 6154 O O . VAL A 1 770 ? -45.223 -4.463 56.409 1.00 97.44 770 VAL A O 1
ATOM 6157 N N . LYS A 1 771 ? -43.007 -4.294 56.063 1.00 97.88 771 LYS A N 1
ATOM 6158 C CA . LYS A 1 771 ? -42.686 -3.644 57.339 1.00 97.88 771 LYS A CA 1
ATOM 6159 C C . LYS A 1 771 ? -42.535 -2.135 57.158 1.00 97.88 771 LYS A C 1
ATOM 6161 O O . LYS A 1 771 ? -41.699 -1.668 56.386 1.00 97.88 771 LYS A O 1
ATOM 6166 N N . PHE A 1 772 ? -43.320 -1.367 57.907 1.00 97.38 772 PHE A N 1
ATOM 6167 C CA . PHE A 1 772 ? -43.237 0.093 57.903 1.00 97.38 772 PHE A CA 1
ATOM 6168 C C . PHE A 1 772 ? -42.175 0.583 58.895 1.00 97.38 772 PHE A C 1
ATOM 6170 O O . PHE A 1 772 ? -42.167 0.180 60.057 1.00 97.38 772 PHE A O 1
ATOM 6177 N N . VAL A 1 773 ? -41.278 1.451 58.428 1.00 95.56 773 VAL A N 1
ATOM 6178 C CA . VAL A 1 773 ? -40.106 1.943 59.160 1.00 95.56 773 VAL A CA 1
ATOM 6179 C C . VAL A 1 773 ? -40.326 3.400 59.559 1.00 95.56 773 VAL A C 1
ATOM 6181 O O . VAL A 1 773 ? -40.526 4.272 58.708 1.00 95.56 773 VAL A O 1
ATOM 6184 N N . GLY A 1 774 ? -40.313 3.641 60.871 1.00 91.88 774 GLY A N 1
ATOM 6185 C CA . GLY A 1 774 ? -40.342 4.972 61.474 1.00 91.88 774 GLY A CA 1
ATOM 6186 C C . GLY A 1 774 ? -38.956 5.608 61.577 1.00 91.88 774 GLY A C 1
ATOM 6187 O O . GLY A 1 774 ? -37.991 5.142 60.977 1.00 91.88 774 GLY A O 1
ATOM 6188 N N . LEU A 1 775 ? -38.863 6.692 62.347 1.00 90.62 775 LEU A N 1
ATOM 6189 C CA . LEU A 1 775 ? -37.584 7.329 62.644 1.00 90.62 775 LEU A CA 1
ATOM 6190 C C . LEU A 1 775 ? -36.765 6.438 63.585 1.00 90.62 775 LEU A C 1
ATOM 6192 O O . LEU A 1 775 ? -37.231 6.090 64.666 1.00 90.62 775 LEU A O 1
ATOM 6196 N N . ASP A 1 776 ? -35.547 6.114 63.173 1.00 86.81 776 ASP A N 1
ATOM 6197 C CA . ASP A 1 776 ? -34.607 5.332 63.971 1.00 86.81 776 ASP A CA 1
ATOM 6198 C C . ASP A 1 776 ? -33.823 6.243 64.930 1.00 86.81 776 ASP A C 1
ATOM 6200 O O . ASP A 1 776 ? -33.240 7.251 64.515 1.00 86.81 776 ASP A O 1
ATOM 6204 N N . SER A 1 777 ? -33.823 5.900 66.219 1.00 83.19 777 SER A N 1
ATOM 6205 C CA . SER A 1 777 ? -33.132 6.652 67.270 1.00 83.19 777 SER A CA 1
ATOM 6206 C C . SER A 1 777 ? -31.608 6.506 67.234 1.00 83.19 777 SER A C 1
ATOM 6208 O O . SER A 1 777 ? -30.921 7.302 67.864 1.00 83.19 777 SER A O 1
ATOM 6210 N N . ALA A 1 778 ? -31.070 5.518 66.512 1.00 79.56 778 ALA A N 1
ATOM 6211 C CA . ALA A 1 778 ? -29.633 5.296 66.364 1.00 79.56 778 ALA A CA 1
ATOM 6212 C C . ALA A 1 778 ? -28.972 6.221 65.324 1.00 79.56 778 ALA A C 1
ATOM 6214 O O . ALA A 1 778 ? -27.753 6.179 65.156 1.00 79.56 778 ALA A O 1
ATOM 6215 N N . LEU A 1 779 ? -29.746 7.046 64.605 1.00 83.56 779 LEU A N 1
ATOM 6216 C CA . LEU A 1 779 ? -29.192 7.970 63.616 1.00 83.56 779 LEU A CA 1
ATOM 6217 C C . LEU A 1 779 ? -28.347 9.081 64.267 1.00 83.56 779 LEU A C 1
ATOM 6219 O O . LEU A 1 779 ? -28.769 9.664 65.269 1.00 83.56 779 LEU A O 1
ATOM 6223 N N . PRO A 1 780 ? -27.202 9.459 63.666 1.00 77.50 780 PRO A N 1
ATOM 6224 C CA . PRO A 1 780 ? -26.343 10.499 64.216 1.00 77.50 780 PRO A CA 1
ATOM 6225 C C . PRO A 1 780 ? -27.051 11.859 64.221 1.00 77.50 780 PRO A C 1
ATOM 6227 O O . PRO A 1 780 ? -27.554 12.336 63.203 1.00 77.50 780 PRO A O 1
ATOM 6230 N N . THR A 1 781 ? -27.070 12.527 65.372 1.00 71.69 781 THR A N 1
ATOM 6231 C CA . THR A 1 781 ? -27.770 13.809 65.557 1.00 71.69 781 THR A CA 1
ATOM 6232 C C . THR A 1 781 ? -27.096 14.978 64.831 1.00 71.69 781 THR A C 1
ATOM 6234 O O . THR A 1 781 ? -27.782 15.922 64.437 1.00 71.69 781 THR A O 1
ATOM 6237 N N . ASN A 1 782 ? -25.784 14.885 64.585 1.00 73.94 782 ASN A N 1
ATOM 6238 C CA . ASN A 1 782 ? -24.954 15.992 64.091 1.00 73.94 782 ASN A CA 1
ATOM 6239 C C . ASN A 1 782 ? -24.583 15.904 62.596 1.00 73.94 782 ASN A C 1
ATOM 6241 O O . ASN A 1 782 ? -23.966 16.823 62.058 1.00 73.94 782 ASN A O 1
ATOM 6245 N N . ALA A 1 783 ? -24.973 14.839 61.889 1.00 75.50 783 ALA A N 1
ATOM 6246 C CA . ALA A 1 783 ? -24.600 14.648 60.488 1.00 75.50 783 ALA A CA 1
ATOM 6247 C C . ALA A 1 783 ? -25.369 15.599 59.548 1.00 75.50 783 ALA A C 1
ATOM 6249 O O . ALA A 1 783 ? -26.591 15.515 59.396 1.00 75.50 783 ALA A O 1
ATOM 6250 N N . VAL A 1 784 ? -24.637 16.488 58.862 1.00 75.25 784 VAL A N 1
ATOM 6251 C CA . VAL A 1 784 ? -25.200 17.530 57.978 1.00 75.25 784 VAL A CA 1
ATOM 6252 C C . VAL A 1 784 ? -26.111 16.941 56.894 1.00 75.25 784 VAL A C 1
ATOM 6254 O O . VAL A 1 784 ? -27.194 17.474 5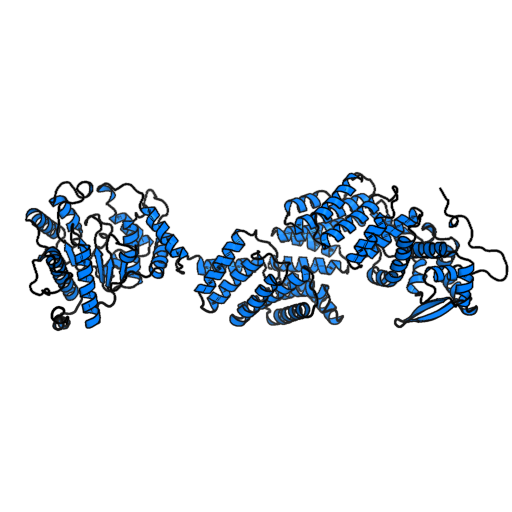6.653 1.00 75.25 784 VAL A O 1
ATOM 6257 N N . ALA A 1 785 ? -25.721 15.806 56.303 1.00 73.38 785 ALA A N 1
ATOM 6258 C CA . ALA A 1 785 ? -26.451 15.141 55.219 1.00 73.38 785 ALA A CA 1
ATOM 6259 C C . ALA A 1 785 ? -27.863 14.651 55.606 1.00 73.38 785 ALA A C 1
ATOM 6261 O O . ALA A 1 785 ? -28.716 14.492 54.733 1.00 73.38 785 ALA A O 1
ATOM 6262 N N . ILE A 1 786 ? -28.138 14.450 56.901 1.00 83.00 786 ILE A N 1
ATOM 6263 C CA . ILE A 1 786 ? -29.444 14.000 57.414 1.00 83.00 786 ILE A CA 1
ATOM 6264 C C . ILE A 1 786 ? -30.139 15.045 58.295 1.00 83.00 786 ILE A C 1
ATOM 6266 O O . ILE A 1 786 ? -31.118 14.728 58.967 1.00 83.00 786 ILE A O 1
ATOM 6270 N N . LYS A 1 787 ? -29.694 16.311 58.284 1.00 80.44 787 LYS A N 1
ATOM 6271 C CA . LYS A 1 787 ? -30.398 17.398 58.991 1.00 80.44 787 LYS A CA 1
ATOM 6272 C C . LYS A 1 787 ? -31.884 17.501 58.595 1.00 80.44 787 LYS A C 1
ATOM 6274 O O . LYS A 1 787 ? -32.717 17.591 59.501 1.00 80.44 787 LYS A O 1
ATOM 6279 N N . PRO A 1 788 ? -32.267 17.444 57.300 1.00 86.44 788 PRO A N 1
ATOM 6280 C CA . PRO A 1 788 ? -33.676 17.492 56.914 1.00 86.44 788 PRO A CA 1
ATOM 6281 C C . PRO A 1 788 ? -34.453 16.268 57.416 1.00 86.44 788 PRO A C 1
ATOM 6283 O O . PRO A 1 788 ? -34.027 15.132 57.214 1.00 86.44 788 PRO A O 1
ATOM 6286 N N . LYS A 1 789 ? -35.652 16.477 57.982 1.00 84.69 789 LYS A N 1
ATOM 6287 C CA . LYS A 1 789 ? -36.519 15.394 58.499 1.00 84.69 789 LYS A CA 1
ATOM 6288 C C . LYS A 1 789 ? -36.763 14.278 57.473 1.00 84.69 789 LYS A C 1
ATOM 6290 O O . LYS A 1 789 ? -36.732 13.104 57.827 1.00 84.69 789 LYS A O 1
ATOM 6295 N N . ALA A 1 790 ? -36.955 14.636 56.202 1.00 87.56 790 ALA A N 1
ATOM 6296 C CA . ALA A 1 790 ? -37.130 13.668 55.120 1.00 87.56 790 ALA A CA 1
ATOM 6297 C C . ALA A 1 790 ? -35.887 12.782 54.909 1.00 87.56 790 ALA A C 1
ATOM 6299 O O . ALA A 1 790 ? -36.026 11.586 54.676 1.00 87.56 790 ALA A O 1
ATOM 6300 N N . GLN A 1 791 ? -34.677 13.338 55.047 1.00 90.88 791 GLN A N 1
ATOM 6301 C CA . GLN A 1 791 ? -33.441 12.561 54.926 1.00 90.88 791 GLN A CA 1
ATOM 6302 C C . GLN A 1 791 ? -33.211 11.642 56.126 1.00 90.88 791 GLN A C 1
ATOM 6304 O O . GLN A 1 791 ? -32.706 10.539 55.940 1.00 90.88 791 GLN A O 1
ATOM 6309 N N . LYS A 1 792 ? -33.664 12.028 57.328 1.00 91.06 792 LYS A N 1
ATOM 6310 C CA . LYS A 1 792 ? -33.675 11.113 58.479 1.00 91.06 792 LYS A CA 1
ATOM 6311 C C . LYS A 1 792 ? -34.526 9.877 58.199 1.00 91.06 792 LYS A C 1
ATOM 6313 O O . LYS A 1 792 ? -34.046 8.770 58.380 1.00 91.06 792 LYS A O 1
ATOM 6318 N N . LEU A 1 793 ? -35.741 10.055 57.673 1.00 91.88 793 LEU A N 1
ATOM 6319 C CA . LEU A 1 793 ? -36.613 8.933 57.300 1.00 91.88 793 LEU A CA 1
ATOM 6320 C C . LEU A 1 793 ? -36.010 8.066 56.183 1.00 91.88 793 LEU A C 1
ATOM 6322 O O . LEU A 1 793 ? -36.041 6.842 56.282 1.00 91.88 793 LEU A O 1
ATOM 6326 N N . ASN A 1 794 ? -35.419 8.683 55.153 1.00 94.88 794 ASN A N 1
ATOM 6327 C CA . ASN A 1 794 ? -34.731 7.949 54.085 1.00 94.88 794 ASN A CA 1
ATOM 6328 C C . ASN A 1 794 ? -33.563 7.112 54.628 1.00 94.88 794 ASN A C 1
ATOM 6330 O O . ASN A 1 794 ? -33.360 5.989 54.169 1.00 94.88 794 ASN A O 1
ATOM 6334 N N . CYS A 1 795 ? -32.815 7.655 55.594 1.00 94.06 795 CYS A N 1
ATOM 6335 C CA . CYS A 1 795 ? -31.694 6.984 56.243 1.00 94.06 795 CYS A CA 1
ATOM 6336 C C . CYS A 1 795 ? -32.163 5.866 57.190 1.00 94.06 795 CYS A C 1
ATOM 6338 O O . CYS A 1 795 ? -31.600 4.779 57.161 1.00 94.06 795 CYS A O 1
ATOM 6340 N N . SER A 1 796 ? -33.243 6.070 57.956 1.00 94.69 796 SER A N 1
ATOM 6341 C CA . SER A 1 796 ? -33.853 5.009 58.776 1.00 94.69 796 SER A CA 1
ATOM 6342 C C . SER A 1 796 ? -34.329 3.834 57.921 1.00 94.69 796 SER A C 1
ATOM 6344 O O . SER A 1 796 ? -34.055 2.681 58.245 1.00 94.69 796 SER A O 1
ATOM 6346 N N . LEU A 1 797 ? -34.983 4.114 56.786 1.00 96.94 797 LEU A N 1
ATOM 6347 C CA . LEU A 1 797 ? -35.365 3.076 55.829 1.00 96.94 797 LEU A CA 1
ATOM 6348 C C . LEU A 1 797 ? -34.132 2.363 55.253 1.00 96.94 797 LEU A C 1
ATOM 6350 O O . LEU A 1 797 ? -34.122 1.137 55.189 1.00 96.94 797 LEU A O 1
ATOM 6354 N N . ALA A 1 798 ? -33.089 3.109 54.876 1.00 96.88 798 ALA A N 1
ATOM 6355 C CA . ALA A 1 798 ? -31.839 2.535 54.381 1.00 96.88 798 ALA A CA 1
ATOM 6356 C C . ALA A 1 798 ? -31.171 1.615 55.415 1.00 96.88 798 ALA A C 1
ATOM 6358 O O . ALA A 1 798 ? -30.739 0.523 55.059 1.00 96.88 798 ALA A O 1
ATOM 6359 N N . LEU A 1 799 ? -31.133 2.015 56.689 1.00 94.81 799 LEU A N 1
ATOM 6360 C CA . LEU A 1 799 ? -30.557 1.217 57.770 1.00 94.81 799 LEU A CA 1
ATOM 6361 C C . LEU A 1 799 ? -31.308 -0.108 57.950 1.00 94.81 799 LEU A C 1
ATOM 6363 O O . LEU A 1 799 ? -30.680 -1.164 57.984 1.00 94.81 799 LEU A O 1
ATOM 6367 N N . ALA A 1 800 ? -32.645 -0.064 57.978 1.00 95.38 800 ALA A N 1
ATOM 6368 C CA . ALA A 1 800 ? -33.480 -1.260 58.071 1.00 95.38 800 ALA A CA 1
ATOM 6369 C C . ALA A 1 800 ? -33.271 -2.212 56.879 1.00 95.38 800 ALA A C 1
ATOM 6371 O O . ALA A 1 800 ? -33.168 -3.424 57.064 1.00 95.38 800 ALA A O 1
ATOM 6372 N N . VAL A 1 801 ? -33.166 -1.660 55.667 1.00 96.94 801 VAL A N 1
ATOM 6373 C CA . VAL A 1 801 ? -32.906 -2.414 54.431 1.00 96.94 801 VAL A CA 1
ATOM 6374 C C . VAL A 1 801 ? -31.527 -3.071 54.453 1.00 96.94 801 VAL A C 1
ATOM 6376 O O . VAL A 1 801 ? -31.410 -4.249 54.122 1.00 96.94 801 VAL A O 1
ATOM 6379 N N . VAL A 1 802 ? -30.488 -2.343 54.869 1.00 96.50 802 VAL A N 1
ATOM 6380 C CA . VAL A 1 802 ? -29.125 -2.880 54.965 1.00 96.50 802 VAL A CA 1
ATOM 6381 C C . VAL A 1 802 ? -29.042 -3.980 56.014 1.00 96.50 802 VAL A C 1
ATOM 6383 O O . VAL A 1 802 ? -28.464 -5.026 55.741 1.00 96.50 802 VAL A O 1
ATOM 6386 N N . TRP A 1 803 ? -29.646 -3.782 57.186 1.00 93.44 803 TRP A N 1
ATOM 6387 C CA . TRP A 1 803 ? -29.693 -4.812 58.224 1.00 93.44 803 TRP A CA 1
ATOM 6388 C C . TRP A 1 803 ? -30.378 -6.079 57.726 1.00 93.44 803 TRP A C 1
ATOM 6390 O O . TRP A 1 803 ? -29.823 -7.162 57.862 1.00 93.44 803 TRP A O 1
ATOM 6400 N N . ALA A 1 804 ? -31.536 -5.941 57.081 1.00 94.62 804 ALA A N 1
ATOM 6401 C CA . ALA A 1 804 ? -32.253 -7.065 56.494 1.00 94.62 804 ALA A CA 1
ATOM 6402 C C . ALA A 1 804 ? -31.414 -7.813 55.446 1.00 94.62 804 ALA A C 1
ATOM 6404 O O . ALA A 1 804 ? -31.367 -9.042 55.453 1.00 94.62 804 ALA A O 1
ATOM 6405 N N . TRP A 1 805 ? -30.718 -7.076 54.577 1.00 96.06 805 TRP A N 1
ATOM 6406 C CA . TRP A 1 805 ? -29.852 -7.662 53.558 1.00 96.06 805 TRP A CA 1
ATOM 6407 C C . TRP A 1 805 ? -28.660 -8.407 54.173 1.00 96.06 805 TRP A C 1
ATOM 6409 O O . TRP A 1 805 ? -28.393 -9.548 53.804 1.00 96.06 805 TRP A O 1
ATOM 6419 N N . LEU A 1 806 ? -27.980 -7.795 55.150 1.00 93.69 806 LEU A N 1
ATOM 6420 C CA . LEU A 1 806 ? -26.848 -8.404 55.849 1.00 93.69 806 LEU A CA 1
ATOM 6421 C C . LEU A 1 806 ? -27.274 -9.657 56.615 1.00 93.69 806 LEU A C 1
ATOM 6423 O O . LEU A 1 806 ? -26.613 -10.681 56.495 1.00 93.69 806 LEU A O 1
ATOM 6427 N N . SER A 1 807 ? -28.399 -9.620 57.334 1.00 89.38 807 SER A N 1
ATOM 6428 C CA . SER A 1 807 ? -28.934 -10.794 58.035 1.00 89.38 807 SER A CA 1
ATOM 6429 C C . SER A 1 807 ? -29.318 -11.932 57.086 1.00 89.38 807 SER A C 1
ATOM 6431 O O . SER A 1 807 ? -29.229 -13.093 57.467 1.00 89.38 807 SER A O 1
ATOM 6433 N N . ALA A 1 808 ? -29.729 -11.620 55.854 1.00 89.69 808 ALA A N 1
ATOM 6434 C CA . ALA A 1 808 ? -30.038 -12.627 54.843 1.00 89.69 808 ALA A CA 1
ATOM 6435 C C . ALA A 1 808 ? -28.787 -13.218 54.164 1.00 89.69 808 ALA A C 1
ATOM 6437 O O . ALA A 1 808 ? -28.884 -14.271 53.534 1.00 89.69 808 ALA A O 1
ATOM 6438 N N . LYS A 1 809 ? -27.629 -12.545 54.240 1.00 88.12 809 LYS A N 1
ATOM 6439 C CA . LYS A 1 809 ? -26.400 -12.936 53.521 1.00 88.12 809 LYS A CA 1
ATOM 6440 C C . LYS A 1 809 ? -25.251 -13.387 54.411 1.00 88.12 809 LYS A C 1
ATOM 6442 O O . LYS A 1 809 ? -24.401 -14.133 53.934 1.00 88.12 809 LYS A O 1
ATOM 6447 N N . LEU A 1 810 ? -25.218 -12.974 55.673 1.00 78.69 810 LEU A N 1
ATOM 6448 C CA . LEU A 1 810 ? -24.187 -13.365 56.627 1.00 78.69 810 LEU A CA 1
ATOM 6449 C C . LEU A 1 810 ? -24.711 -14.448 57.585 1.00 78.69 810 LEU A C 1
ATOM 6451 O O . LEU A 1 810 ? -25.854 -14.367 58.037 1.00 78.69 810 LEU A O 1
ATOM 6455 N N . PRO A 1 811 ? -23.889 -15.453 57.937 1.00 58.47 811 PRO A N 1
ATOM 6456 C CA . PRO A 1 811 ? -24.259 -16.448 58.934 1.00 58.47 811 PRO A CA 1
ATOM 6457 C C . PRO A 1 811 ? -24.447 -15.802 60.315 1.00 58.47 811 PRO A C 1
ATOM 6459 O O . PRO A 1 811 ? -23.748 -14.856 60.680 1.00 58.47 811 PRO A O 1
ATOM 6462 N N . ILE A 1 812 ? -25.369 -16.356 61.108 1.00 51.59 812 ILE A N 1
ATOM 6463 C CA . ILE A 1 812 ? -25.870 -15.802 62.384 1.00 51.59 812 ILE A CA 1
ATOM 6464 C C . ILE A 1 812 ? -24.738 -15.448 63.381 1.00 51.59 812 ILE A C 1
ATOM 6466 O O . ILE A 1 812 ? -24.880 -14.507 64.160 1.00 51.59 812 ILE A O 1
ATOM 6470 N N . GLY A 1 813 ? -23.580 -16.122 63.316 1.00 44.19 813 GLY A N 1
ATOM 6471 C CA . GLY A 1 813 ? -22.407 -15.859 64.167 1.00 44.19 813 GLY A CA 1
ATOM 6472 C C . GLY A 1 813 ? -21.589 -14.598 63.831 1.00 44.19 813 GLY A C 1
ATOM 6473 O O . GLY A 1 813 ? -20.848 -14.118 64.683 1.00 44.19 813 GLY A O 1
ATOM 6474 N N . ALA A 1 814 ? -21.738 -14.014 62.636 1.00 47.41 814 ALA A N 1
ATOM 6475 C CA . ALA A 1 814 ? -21.039 -12.784 62.236 1.00 47.41 814 ALA A CA 1
ATOM 6476 C C . ALA A 1 814 ? -21.752 -11.493 62.704 1.00 47.41 814 ALA A C 1
ATOM 6478 O O . ALA A 1 814 ? -21.228 -10.390 62.545 1.00 47.41 814 ALA A O 1
ATOM 6479 N N . MET A 1 815 ? -22.940 -11.610 63.312 1.00 45.69 815 MET A N 1
ATOM 6480 C CA . MET A 1 815 ? -23.760 -10.463 63.729 1.00 45.69 815 MET A CA 1
ATOM 6481 C C . MET A 1 815 ? -23.183 -9.663 64.911 1.00 45.69 815 MET A C 1
ATOM 6483 O O . MET A 1 815 ? -23.562 -8.508 65.100 1.00 45.69 815 MET A O 1
ATOM 6487 N N . CYS A 1 816 ? -22.237 -10.218 65.682 1.00 39.22 816 CYS A N 1
ATOM 6488 C CA . CYS A 1 816 ? -21.675 -9.563 66.875 1.00 39.22 816 CYS A CA 1
ATOM 6489 C C . CYS A 1 816 ? -20.827 -8.304 66.597 1.00 39.22 816 CYS A C 1
ATOM 6491 O O . CYS A 1 816 ? -20.495 -7.588 67.538 1.00 39.22 816 CYS A O 1
ATOM 6493 N N . VAL A 1 817 ? -20.502 -7.990 65.338 1.00 43.16 817 VAL A N 1
ATOM 6494 C CA . VAL A 1 817 ? -19.614 -6.861 64.978 1.00 43.16 817 VAL A CA 1
ATOM 6495 C C . VAL A 1 817 ? -20.388 -5.587 64.561 1.00 43.16 817 VAL A C 1
ATOM 6497 O O . VAL A 1 817 ? -19.805 -4.530 64.325 1.00 43.16 817 VAL A O 1
ATOM 6500 N N . LEU A 1 818 ? -21.724 -5.614 64.506 1.00 43.53 818 LEU A N 1
ATOM 6501 C CA . LEU A 1 818 ? -22.534 -4.519 63.946 1.00 43.53 818 LEU A CA 1
ATOM 6502 C C . LEU A 1 818 ? -22.835 -3.371 64.939 1.00 43.53 818 LEU A C 1
ATOM 6504 O O . LEU A 1 818 ? -23.977 -3.134 65.321 1.00 43.53 818 LEU A O 1
ATOM 6508 N N . ARG A 1 819 ? -21.817 -2.571 65.288 1.00 48.75 819 ARG A N 1
ATOM 6509 C CA . ARG A 1 819 ? -21.974 -1.189 65.804 1.00 48.75 819 ARG A CA 1
ATOM 6510 C C . ARG A 1 819 ? -21.369 -0.188 64.814 1.00 48.75 819 ARG A C 1
ATOM 6512 O O . ARG A 1 819 ? -20.304 0.372 65.042 1.00 48.75 819 ARG A O 1
ATOM 6519 N N . ILE A 1 820 ? -22.031 0.032 63.677 1.00 48.28 820 ILE A N 1
ATOM 6520 C CA . ILE A 1 820 ? -21.496 0.901 62.606 1.00 48.28 820 ILE A CA 1
ATOM 6521 C C . ILE A 1 820 ? -21.781 2.395 62.831 1.00 48.28 820 ILE A C 1
ATOM 6523 O O . ILE A 1 820 ? -21.052 3.227 62.303 1.00 48.28 820 ILE A O 1
ATOM 6527 N N . LEU A 1 821 ? -22.753 2.758 63.673 1.00 39.97 821 LEU A N 1
ATOM 6528 C CA . LEU A 1 821 ? -23.119 4.166 63.900 1.00 39.97 821 LEU A CA 1
ATOM 6529 C C . LEU A 1 821 ? -22.479 4.819 65.140 1.00 39.97 821 LEU A C 1
ATOM 6531 O O . LEU A 1 821 ? -22.686 6.006 65.356 1.00 39.97 821 LEU A O 1
ATOM 6535 N N . GLN A 1 822 ? -21.689 4.091 65.940 1.00 37.31 822 GLN A N 1
ATOM 6536 C CA . GLN A 1 822 ? -21.079 4.623 67.176 1.00 37.31 822 GLN A CA 1
ATOM 6537 C C . GLN A 1 822 ? -19.615 5.083 67.034 1.00 37.31 822 GLN A C 1
ATOM 6539 O O . GLN A 1 822 ? -19.015 5.466 68.028 1.00 37.31 822 GLN A O 1
ATOM 6544 N N . GLY A 1 823 ? -19.032 5.063 65.833 1.00 36.84 823 GLY A N 1
ATOM 6545 C CA . GLY A 1 823 ? -17.613 5.391 65.634 1.00 36.84 823 GLY A CA 1
ATOM 6546 C C . GLY A 1 823 ? -17.361 6.175 64.355 1.00 36.84 823 GLY A C 1
ATOM 6547 O O . GLY A 1 823 ? -16.750 5.647 63.427 1.00 36.84 823 GLY A O 1
ATOM 6548 N N . ALA A 1 824 ? -17.882 7.398 64.303 1.00 29.16 824 ALA A N 1
ATOM 6549 C CA . ALA A 1 824 ? -17.432 8.440 63.388 1.00 29.16 824 ALA A CA 1
ATOM 6550 C C . ALA A 1 824 ? -17.058 9.659 64.246 1.00 29.16 824 ALA A C 1
ATOM 6552 O O . ALA A 1 824 ? -17.902 10.523 64.488 1.00 29.16 824 ALA A O 1
ATOM 6553 N N . GLU A 1 825 ? -15.831 9.638 64.769 1.00 28.59 825 GLU A N 1
ATOM 6554 C CA . GLU A 1 825 ? -15.075 10.854 65.097 1.00 28.59 825 GLU A CA 1
ATOM 6555 C C . GLU A 1 825 ? -14.267 11.275 63.871 1.00 28.59 825 GLU A C 1
ATOM 6557 O O . GLU A 1 825 ? -13.750 10.364 63.175 1.00 28.59 825 GLU A O 1
#

Radius of gyration: 46.23 Å; Cα contacts (8 Å, |Δi|>4): 1191; chains: 1; bounding box: 110×46×130 Å